Protein AF-0000000083597988 (afdb_homodimer)

Solvent-accessible surface area (backbone atoms only — not comparable to full-atom values): 46255 Å² total; per-residue (Å²): 116,45,40,32,40,32,42,30,38,78,69,56,36,74,64,53,58,58,59,75,71,58,88,62,84,64,58,45,82,43,81,43,77,40,87,47,72,69,51,38,50,56,50,47,66,64,45,61,78,77,36,53,28,39,34,23,66,26,63,60,66,41,51,50,43,47,68,76,37,45,76,64,42,72,74,35,48,69,47,49,46,55,71,41,59,41,44,50,28,48,50,48,54,40,47,42,68,77,34,77,83,63,52,51,50,29,20,36,36,57,80,39,21,58,89,60,50,40,64,53,46,71,80,66,42,53,81,87,42,44,49,43,62,73,45,66,52,71,64,59,68,68,42,94,58,27,68,57,54,52,47,48,56,55,50,52,37,48,74,68,63,57,38,69,38,37,39,35,66,61,77,67,54,59,73,76,41,77,89,50,96,66,53,73,41,79,54,68,56,42,70,66,53,47,49,52,47,52,52,53,47,52,52,47,34,51,42,52,52,36,53,37,22,26,44,27,20,32,25,39,35,55,80,76,87,63,93,45,63,68,57,51,50,49,50,52,52,52,51,48,52,49,52,51,53,48,31,64,71,70,67,49,74,67,42,74,38,80,54,96,74,38,38,34,34,41,38,28,37,50,58,45,32,60,44,17,54,72,73,25,28,35,53,62,40,58,50,44,57,72,74,42,95,65,39,37,22,28,3,30,4,35,28,72,36,62,61,48,2,42,51,28,1,50,57,20,20,66,69,41,44,58,85,47,52,38,36,26,32,17,39,68,86,67,33,46,38,34,54,30,75,63,64,40,60,26,69,46,47,71,66,55,46,52,51,41,48,53,48,19,68,73,54,72,44,55,54,66,56,49,51,50,49,51,35,47,36,49,54,62,74,33,64,55,48,35,33,63,58,44,9,59,56,64,53,44,51,52,67,54,27,40,51,52,51,49,40,31,34,75,64,64,35,22,44,76,43,76,67,83,78,68,86,60,100,60,87,80,75,60,30,30,31,60,56,124,118,43,39,32,39,32,44,31,38,80,68,55,38,74,63,52,57,58,60,76,72,57,86,61,83,62,60,46,83,45,81,44,77,41,88,48,71,68,51,39,52,56,50,47,66,61,44,60,78,77,36,53,28,39,33,25,67,26,62,60,65,42,51,50,43,47,69,76,37,45,75,66,44,72,73,35,49,70,47,50,44,57,71,43,59,40,44,52,29,49,49,50,55,41,47,41,66,77,33,75,81,62,50,50,50,29,21,36,35,57,81,40,20,58,89,62,50,40,64,55,45,72,79,66,43,52,79,85,41,43,48,43,60,72,45,65,51,71,64,58,68,69,39,94,58,26,66,56,55,53,48,49,54,55,49,52,38,47,74,68,63,57,39,68,37,37,38,35,68,60,77,67,53,60,73,76,41,78,88,52,97,65,52,72,42,80,54,66,57,41,72,66,52,48,48,49,48,52,51,50,47,49,52,48,34,51,42,52,52,37,54,36,24,25,43,26,20,33,25,38,35,57,79,76,87,64,95,45,63,68,59,50,50,50,51,51,52,53,49,50,52,49,53,53,52,48,30,64,72,71,66,50,76,66,43,75,38,81,55,97,75,38,38,35,34,41,36,29,35,49,58,47,31,61,44,17,53,70,73,25,29,34,52,63,40,58,50,44,57,74,74,40,96,65,40,37,22,28,3,31,4,35,28,73,36,62,61,47,2,43,53,28,2,50,56,20,22,66,69,42,47,58,84,47,52,36,36,25,32,16,39,69,86,66,33,46,37,37,55,30,75,62,66,42,58,26,68,48,46,72,65,53,47,53,54,40,48,55,48,18,68,73,54,74,44,56,54,68,58,49,50,51,50,49,33,47,35,50,55,62,73,34,64,55,48,35,32,63,58,44,9,59,56,65,53,43,52,52,68,54,27,40,50,52,51,48,40,30,34,75,64,64,35,22,44,77,44,75,68,85,70,75,87,61,98,62,85,79,72,60,29,29,32,61,55,124

Structure (mmCIF, N/CA/C/O backbone):
data_AF-0000000083597988-model_v1
#
loop_
_entity.id
_entity.type
_entity.pdbx_description
1 polymer 'HTH domain-containing protein'
#
loop_
_atom_site.group_PDB
_atom_site.id
_atom_site.type_symbol
_atom_site.label_atom_id
_atom_site.label_alt_id
_atom_site.label_comp_id
_atom_site.label_asym_id
_atom_site.label_entity_id
_atom_site.label_seq_id
_atom_site.pdbx_PDB_ins_code
_atom_site.Cartn_x
_atom_site.Cartn_y
_atom_site.Cartn_z
_atom_site.occupancy
_atom_site.B_iso_or_equiv
_atom_site.auth_seq_id
_atom_site.auth_comp_id
_atom_site.auth_asym_id
_atom_site.auth_atom_id
_atom_site.pdbx_PDB_model_num
ATOM 1 N N . MET A 1 1 ? 10.477 0.439 12.445 1 80.69 1 MET A N 1
ATOM 2 C CA . MET A 1 1 ? 10.32 -1.013 12.414 1 80.69 1 MET A CA 1
ATOM 3 C C . MET A 1 1 ? 8.906 -1.417 12.82 1 80.69 1 MET A C 1
ATOM 5 O O . MET A 1 1 ? 8.383 -0.938 13.828 1 80.69 1 MET A O 1
ATOM 9 N N . TYR A 1 2 ? 8.297 -2.275 11.984 1 87.19 2 TYR A N 1
ATOM 10 C CA . TYR A 1 2 ? 6.934 -2.727 12.242 1 87.19 2 TYR A CA 1
ATOM 11 C C . TYR A 1 2 ? 6.93 -4.031 13.031 1 87.19 2 TYR A C 1
ATOM 13 O O . TYR A 1 2 ? 7.707 -4.941 12.742 1 87.19 2 TYR A O 1
ATOM 21 N N . ASN A 1 3 ? 6.16 -4.082 14.078 1 90.81 3 ASN A N 1
ATOM 22 C CA . ASN A 1 3 ? 5.973 -5.301 14.852 1 90.81 3 ASN A CA 1
ATOM 23 C C . ASN A 1 3 ? 4.758 -6.09 14.375 1 90.81 3 ASN A C 1
ATOM 25 O O . ASN A 1 3 ? 3.629 -5.602 14.438 1 90.81 3 ASN A O 1
ATOM 29 N N . VAL A 1 4 ? 4.996 -7.281 13.945 1 94.75 4 VAL A N 1
ATOM 30 C CA . VAL A 1 4 ? 3.922 -8.102 13.398 1 94.75 4 VAL A CA 1
ATOM 31 C C . VAL A 1 4 ? 3.758 -9.367 14.242 1 94.75 4 VAL A C 1
ATOM 33 O O . VAL A 1 4 ? 4.738 -10.055 14.539 1 94.75 4 VAL A O 1
ATOM 36 N N . CYS A 1 5 ? 2.574 -9.609 14.656 1 95.38 5 CYS A N 1
ATOM 37 C CA . CYS A 1 5 ? 2.227 -10.805 15.43 1 95.38 5 CYS A CA 1
ATOM 38 C C . CYS A 1 5 ? 1.764 -11.93 14.508 1 95.38 5 CYS A C 1
ATOM 40 O O . CYS A 1 5 ? 0.921 -11.719 13.633 1 95.38 5 CYS A O 1
ATOM 42 N N . VAL A 1 6 ? 2.348 -13.109 14.719 1 96.06 6 VAL A N 1
ATOM 43 C CA . VAL A 1 6 ? 1.938 -14.289 13.961 1 96.06 6 VAL A CA 1
ATOM 44 C C . VAL A 1 6 ? 1.306 -15.312 14.891 1 96.06 6 VAL A C 1
ATOM 46 O O . VAL A 1 6 ? 1.952 -15.797 15.828 1 96.06 6 VAL A O 1
ATOM 49 N N . PHE A 1 7 ? 0.056 -15.609 14.656 1 96.19 7 PHE A N 1
ATOM 50 C CA . PHE A 1 7 ? -0.623 -16.625 15.453 1 96.19 7 PHE A CA 1
ATOM 51 C C . PHE A 1 7 ? -0.519 -17.984 14.781 1 96.19 7 PHE A C 1
ATOM 53 O O . PHE A 1 7 ? -0.799 -18.125 13.586 1 96.19 7 PHE A O 1
ATOM 60 N N . SER A 1 8 ? -0.123 -18.969 15.508 1 94.12 8 SER A N 1
ATOM 61 C CA . SER A 1 8 ? 0.054 -20.312 14.961 1 94.12 8 SER A CA 1
ATOM 62 C C . SER A 1 8 ? -0.323 -21.375 15.984 1 94.12 8 SER A C 1
ATOM 64 O O . SER A 1 8 ? -0.305 -21.125 17.188 1 94.12 8 SER A O 1
ATOM 66 N N . THR A 1 9 ? -0.749 -22.484 15.445 1 88.38 9 THR A N 1
ATOM 67 C CA . THR A 1 9 ? -0.818 -23.672 16.297 1 88.38 9 THR A CA 1
ATOM 68 C C . THR A 1 9 ? 0.527 -24.391 16.328 1 88.38 9 THR A C 1
ATOM 70 O O . THR A 1 9 ? 1.417 -24.094 15.523 1 88.38 9 THR A O 1
ATOM 73 N N . LYS A 1 10 ? 0.632 -25.312 17.281 1 87.62 10 LYS A N 1
ATOM 74 C CA . LYS A 1 10 ? 1.865 -26.094 17.375 1 87.62 10 LYS A CA 1
ATOM 75 C C . LYS A 1 10 ? 2.102 -26.891 16.094 1 87.62 10 LYS A C 1
ATOM 77 O O . LYS A 1 10 ? 3.242 -27.031 15.648 1 87.62 10 LYS A O 1
ATOM 82 N N . TYR A 1 11 ? 1.085 -27.359 15.484 1 82.69 11 TYR A N 1
ATOM 83 C CA . TYR A 1 11 ? 1.19 -28.172 14.273 1 82.69 11 TYR A CA 1
ATOM 84 C C . TYR A 1 11 ? 1.576 -27.312 13.07 1 82.69 11 TYR A C 1
ATOM 86 O O . TYR A 1 11 ? 2.449 -27.688 12.289 1 82.69 11 TYR A O 1
ATOM 94 N N . SER A 1 12 ? 0.951 -26.172 12.977 1 86.25 12 SER A N 1
ATOM 95 C CA . SER A 1 12 ? 1.228 -25.297 11.844 1 86.25 12 SER A CA 1
ATOM 96 C C . SER A 1 12 ? 2.633 -24.719 11.922 1 86.25 12 SER A C 1
ATOM 98 O O . SER A 1 12 ? 3.23 -24.375 10.906 1 86.25 12 SER A O 1
ATOM 100 N N . TYR A 1 13 ? 3.135 -24.719 13.141 1 90.75 13 TYR A N 1
ATOM 101 C CA . TYR A 1 13 ? 4.453 -24.125 13.336 1 90.75 13 TYR A CA 1
ATOM 102 C C . TYR A 1 13 ? 5.527 -24.938 12.617 1 90.75 13 TYR A C 1
ATOM 104 O O . 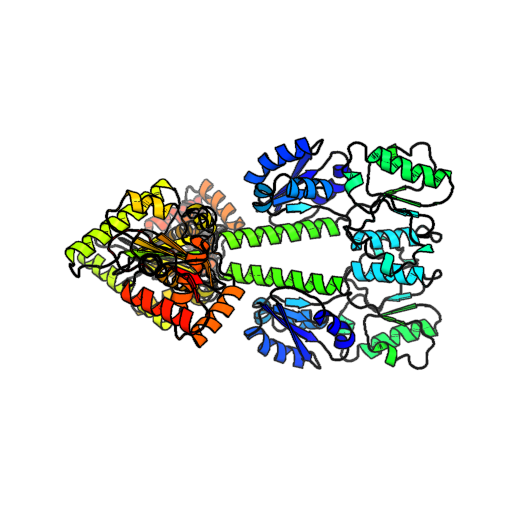TYR A 1 13 ? 6.582 -24.391 12.266 1 90.75 13 TYR A O 1
ATOM 112 N N . ARG A 1 14 ? 5.301 -26.125 12.32 1 85.88 14 ARG A N 1
ATOM 113 C CA . ARG A 1 14 ? 6.266 -27 11.656 1 85.88 14 ARG A CA 1
ATOM 114 C C . ARG A 1 14 ? 6.711 -26.422 10.328 1 85.88 14 ARG A C 1
ATOM 116 O O . ARG A 1 14 ? 7.891 -26.484 9.969 1 85.88 14 ARG A O 1
ATOM 123 N N . TRP A 1 15 ? 5.785 -25.844 9.688 1 86.62 15 TRP A N 1
ATOM 124 C CA . TRP A 1 15 ? 6.148 -25.219 8.414 1 86.62 15 TRP A CA 1
ATOM 125 C C . TRP A 1 15 ? 6.23 -23.703 8.555 1 86.62 15 TRP A C 1
ATOM 127 O O . TRP A 1 15 ? 6.992 -23.062 7.832 1 86.62 15 TRP A O 1
ATOM 137 N N . LEU A 1 16 ? 5.52 -23.156 9.461 1 90.25 16 LEU A N 1
ATOM 138 C CA . LEU A 1 16 ? 5.422 -21.703 9.625 1 90.25 16 LEU A CA 1
ATOM 139 C C . LEU A 1 16 ? 6.746 -21.125 10.117 1 90.25 16 LEU A C 1
ATOM 141 O O . LEU A 1 16 ? 7.066 -19.969 9.836 1 90.25 16 LEU A O 1
ATOM 145 N N . LYS A 1 17 ? 7.496 -21.891 10.805 1 90.06 17 LYS A N 1
ATOM 146 C CA . LYS A 1 17 ? 8.773 -21.438 11.352 1 90.06 17 LYS A CA 1
ATOM 147 C C . LYS A 1 17 ? 9.703 -20.938 10.242 1 90.06 17 LYS A C 1
ATOM 149 O O . LYS A 1 17 ? 10.609 -20.156 10.492 1 90.06 17 LYS A O 1
ATOM 154 N N . ASN A 1 18 ? 9.445 -21.391 9.055 1 89 18 ASN A N 1
ATOM 155 C CA . ASN A 1 18 ? 10.266 -21.016 7.91 1 89 18 ASN A CA 1
ATOM 156 C C . ASN A 1 18 ? 10.172 -19.516 7.633 1 89 18 ASN A C 1
ATOM 158 O O . ASN A 1 18 ? 11.062 -18.938 6.992 1 89 18 ASN A O 1
ATOM 162 N N . CYS A 1 19 ? 9.156 -18.906 8.062 1 88.69 19 CYS A N 1
ATOM 163 C CA . CYS A 1 19 ? 8.992 -17.484 7.797 1 88.69 19 CYS A CA 1
ATOM 164 C C . CYS A 1 19 ? 10.047 -16.656 8.531 1 88.69 19 CYS A C 1
ATOM 166 O O . CYS A 1 19 ? 10.352 -15.531 8.141 1 88.69 19 CYS A O 1
ATOM 168 N N . GLU A 1 20 ? 10.594 -17.156 9.586 1 86.44 20 GLU A N 1
ATOM 169 C CA . GLU A 1 20 ? 11.625 -16.484 10.359 1 86.44 20 GLU A CA 1
ATOM 170 C C . GLU A 1 20 ? 12.914 -16.328 9.562 1 86.44 20 GLU A C 1
ATOM 172 O O . GLU A 1 20 ? 13.758 -15.484 9.875 1 86.44 20 GLU A O 1
ATOM 177 N N . THR A 1 21 ? 12.984 -17.109 8.516 1 86.44 21 THR A N 1
ATOM 178 C CA . THR A 1 21 ? 14.195 -17.094 7.711 1 86.44 21 THR A CA 1
ATOM 179 C C . THR A 1 21 ? 14.094 -16.047 6.609 1 86.44 21 THR A C 1
ATOM 181 O O . THR A 1 21 ? 15.094 -15.719 5.957 1 86.44 21 THR A O 1
ATOM 184 N N . ILE A 1 22 ? 12.977 -15.602 6.461 1 87.5 22 ILE A N 1
ATOM 185 C CA . ILE A 1 22 ? 12.75 -14.609 5.414 1 87.5 22 ILE A CA 1
ATOM 186 C C . ILE A 1 22 ? 13.367 -13.281 5.828 1 87.5 22 ILE A C 1
ATOM 188 O O . ILE A 1 22 ? 13.102 -12.773 6.926 1 87.5 22 ILE A O 1
ATOM 192 N N . GLN A 1 23 ? 14.156 -12.758 4.996 1 84.88 23 GLN A N 1
ATOM 193 C CA . GLN A 1 23 ? 14.812 -11.484 5.285 1 84.88 23 GLN A CA 1
ATOM 194 C C . GLN A 1 23 ? 14.039 -10.32 4.68 1 84.88 23 GLN A C 1
ATOM 196 O O . GLN A 1 23 ? 14.023 -10.141 3.459 1 84.88 23 GLN A O 1
ATOM 201 N N . ILE A 1 24 ? 13.398 -9.648 5.516 1 85.75 24 ILE A N 1
ATOM 202 C CA . ILE A 1 24 ? 12.688 -8.438 5.133 1 85.75 24 ILE A CA 1
ATOM 203 C C . ILE A 1 24 ? 13.125 -7.273 6.02 1 85.75 24 ILE A C 1
ATOM 205 O O . ILE A 1 24 ? 13.266 -7.43 7.234 1 85.75 24 ILE A O 1
ATOM 209 N N . ASP A 1 25 ? 13.305 -6.164 5.426 1 80.69 25 ASP A N 1
ATOM 210 C CA . ASP A 1 25 ? 13.766 -4.996 6.176 1 80.69 25 ASP A CA 1
ATOM 211 C C . ASP A 1 25 ? 12.633 -4.383 6.988 1 80.69 25 ASP A C 1
ATOM 213 O O . ASP A 1 25 ? 11.469 -4.445 6.586 1 80.69 25 ASP A O 1
ATOM 217 N N . ASN A 1 26 ? 12.953 -3.895 8.172 1 79.69 26 ASN A N 1
ATOM 218 C CA . ASN A 1 26 ? 12.102 -3.033 8.984 1 79.69 26 ASN A CA 1
ATOM 219 C C . ASN A 1 26 ? 10.891 -3.791 9.531 1 79.69 26 ASN A C 1
ATOM 221 O O . ASN A 1 26 ? 9.781 -3.254 9.57 1 79.69 26 ASN A O 1
ATOM 225 N N . ILE A 1 27 ? 11.078 -5.188 9.742 1 88.44 27 ILE A N 1
ATOM 226 C CA . ILE A 1 27 ? 9.969 -5.938 10.305 1 88.44 27 ILE A CA 1
ATOM 227 C C . ILE A 1 27 ? 10.469 -6.84 11.43 1 88.44 27 ILE A C 1
ATOM 229 O O . ILE A 1 27 ? 11.594 -7.34 11.383 1 88.44 27 ILE A O 1
ATOM 233 N N . ASN A 1 28 ? 9.727 -6.938 12.5 1 89.88 28 ASN A N 1
ATOM 234 C CA . ASN A 1 28 ? 9.93 -7.887 13.586 1 89.88 28 ASN A CA 1
ATOM 235 C C . ASN A 1 28 ? 8.742 -8.836 13.727 1 89.88 28 ASN A C 1
ATOM 237 O O . ASN A 1 28 ? 7.66 -8.43 14.148 1 89.88 28 ASN A O 1
ATOM 241 N N . LEU A 1 29 ? 9.008 -10.109 13.406 1 92.62 29 LEU A N 1
ATOM 242 C CA . LEU A 1 29 ? 7.957 -11.117 13.5 1 92.62 29 LEU A CA 1
ATOM 243 C C . LEU A 1 29 ? 8.008 -11.828 14.852 1 92.62 29 LEU A C 1
ATOM 245 O O . LEU A 1 29 ? 9.062 -12.305 15.266 1 92.62 29 LEU A O 1
ATOM 249 N N . GLN A 1 30 ? 6.926 -11.844 15.547 1 92.12 30 GLN A N 1
ATOM 250 C CA . GLN A 1 30 ? 6.801 -12.578 16.797 1 92.12 30 GLN A CA 1
ATOM 251 C C . GLN A 1 30 ? 5.703 -13.633 16.703 1 92.12 30 GLN A C 1
ATOM 253 O O . GLN A 1 30 ? 4.555 -13.32 16.391 1 92.12 30 GLN A O 1
ATOM 258 N N . ILE A 1 31 ? 6.074 -14.844 17.047 1 95.12 31 ILE A N 1
ATOM 259 C CA . ILE A 1 31 ? 5.137 -15.953 16.906 1 95.12 31 ILE A CA 1
ATOM 260 C C . ILE A 1 31 ? 4.492 -16.266 18.25 1 95.12 31 ILE A C 1
ATOM 262 O O . ILE A 1 31 ? 5.18 -16.375 19.266 1 95.12 31 ILE A O 1
ATOM 266 N N . PHE A 1 32 ? 3.193 -16.359 18.234 1 94.75 32 PHE A N 1
ATOM 267 C CA . PHE A 1 32 ? 2.428 -16.719 19.422 1 94.75 32 PHE A CA 1
ATOM 268 C C . PHE A 1 32 ? 1.573 -17.953 19.156 1 94.75 32 PHE A C 1
ATOM 270 O O . PHE A 1 32 ? 0.92 -18.062 18.125 1 94.75 32 PHE A O 1
ATOM 277 N N . PHE A 1 33 ? 1.536 -18.844 20.156 1 94.88 33 PHE A N 1
ATOM 278 C CA . PHE A 1 33 ? 0.814 -20.094 20 1 94.88 33 PHE A CA 1
ATOM 279 C C . PHE A 1 33 ? -0.555 -20.031 20.656 1 94.88 33 PHE A C 1
ATOM 281 O O . PHE A 1 33 ? -0.699 -19.438 21.734 1 94.88 33 PHE A O 1
ATOM 288 N N . TYR A 1 34 ? -1.512 -20.578 19.922 1 92.75 34 TYR A N 1
ATOM 289 C CA . TYR A 1 34 ? -2.834 -20.766 20.516 1 92.75 34 TYR A CA 1
ATOM 290 C C . TYR A 1 34 ? -3.287 -22.219 20.391 1 92.75 34 TYR A C 1
ATOM 292 O O . TYR A 1 34 ? -2.834 -22.953 19.516 1 92.75 34 TYR A O 1
ATOM 300 N N . GLU A 1 35 ? -4.199 -22.609 21.234 1 88 35 GLU A N 1
ATOM 301 C CA . GLU A 1 35 ? -4.621 -24.016 21.281 1 88 35 GLU A CA 1
ATOM 302 C C . GLU A 1 35 ? -5.953 -24.203 20.578 1 88 35 GLU A C 1
ATOM 304 O O . GLU A 1 35 ? -6.16 -25.219 19.906 1 88 35 GLU A O 1
ATOM 309 N N . ASN A 1 36 ? -6.82 -23.297 20.781 1 86.81 36 ASN A N 1
ATOM 310 C CA . ASN A 1 36 ? -8.141 -23.312 20.156 1 86.81 36 ASN A CA 1
ATOM 311 C C . ASN A 1 36 ? -8.609 -21.906 19.781 1 86.81 36 ASN A C 1
ATOM 313 O O . ASN A 1 36 ? -7.93 -20.922 20.078 1 86.81 36 ASN A O 1
ATOM 317 N N . LEU A 1 37 ? -9.742 -21.812 19.203 1 88.25 37 LEU A N 1
ATOM 318 C CA . LEU A 1 37 ? -10.211 -20.547 18.641 1 88.25 37 LEU A CA 1
ATOM 319 C C . LEU A 1 37 ? -10.609 -19.578 19.75 1 88.25 37 LEU A C 1
ATOM 321 O O . LEU A 1 37 ? -10.508 -18.359 19.578 1 88.25 37 LEU A O 1
ATOM 325 N N . VAL A 1 38 ? -11.023 -20.125 20.844 1 87.38 38 VAL A N 1
ATOM 326 C CA . VAL A 1 38 ? -11.375 -19.281 21.969 1 87.38 38 VAL A CA 1
ATOM 327 C C . VAL A 1 38 ? -10.109 -18.641 22.562 1 87.38 38 VAL A C 1
ATOM 329 O O . VAL A 1 38 ? -10.086 -17.453 22.859 1 87.38 38 VAL A O 1
ATOM 332 N N . ASP A 1 39 ? -9.133 -19.5 22.672 1 92.31 39 ASP A N 1
ATOM 333 C CA . ASP A 1 39 ? -7.824 -19.016 23.094 1 92.31 39 ASP A CA 1
ATOM 334 C C . ASP A 1 39 ? -7.305 -17.938 22.141 1 92.31 39 ASP A C 1
ATOM 336 O O . ASP A 1 39 ? -6.691 -16.969 22.578 1 92.31 39 ASP A O 1
ATOM 340 N N . LEU A 1 40 ? -7.52 -18.125 20.906 1 94.31 40 LEU A N 1
ATOM 341 C CA . LEU A 1 40 ? -7.074 -17.188 19.891 1 94.31 40 LEU A CA 1
ATOM 342 C C . LEU A 1 40 ? -7.758 -15.836 20.047 1 94.31 40 LEU A C 1
ATOM 344 O O . LEU A 1 40 ? -7.121 -14.789 19.906 1 94.31 40 LEU A O 1
ATOM 348 N N . GLU A 1 41 ? -9 -15.852 20.359 1 94.06 41 GLU A N 1
ATOM 349 C CA . GLU A 1 41 ? -9.734 -14.609 20.547 1 94.06 41 GLU A CA 1
ATOM 350 C C . GLU A 1 41 ? -9.117 -13.766 21.656 1 94.06 41 GLU A C 1
ATOM 352 O O . GLU A 1 41 ? -8.898 -12.57 21.5 1 94.06 41 GLU A O 1
ATOM 357 N N . MET A 1 42 ? -8.859 -14.422 22.734 1 92.75 42 MET A N 1
ATOM 358 C CA . MET A 1 42 ? -8.289 -13.734 23.891 1 92.75 42 MET A CA 1
ATOM 359 C C . MET A 1 42 ? -6.902 -13.195 23.578 1 92.75 42 MET A C 1
ATOM 361 O O . MET A 1 42 ? -6.578 -12.055 23.922 1 92.75 42 MET A O 1
ATOM 365 N N . ALA A 1 43 ? -6.164 -14.031 22.953 1 94.31 43 ALA A N 1
ATOM 366 C CA . ALA A 1 43 ? -4.812 -13.617 22.594 1 94.31 43 ALA A CA 1
ATOM 367 C C . ALA A 1 43 ? -4.844 -12.438 21.625 1 94.31 43 ALA A C 1
ATOM 369 O O . ALA A 1 43 ? -4.051 -11.5 21.75 1 94.31 43 ALA A O 1
ATOM 370 N N . PHE A 1 44 ? -5.703 -12.5 20.672 1 95.75 44 PHE A N 1
ATOM 371 C CA . PHE A 1 44 ? -5.836 -11.445 19.672 1 95.75 44 PHE A CA 1
ATOM 372 C C . PHE A 1 44 ? -6.164 -10.109 20.328 1 95.75 44 PHE A C 1
ATOM 374 O O . PHE A 1 44 ? -5.562 -9.086 20 1 95.75 44 PHE A O 1
ATOM 381 N N . LEU A 1 45 ? -7.074 -10.109 21.234 1 91.81 45 LEU A N 1
ATOM 382 C CA . LEU A 1 45 ? -7.496 -8.898 21.922 1 91.81 45 LEU A CA 1
ATOM 383 C C . LEU A 1 45 ? -6.332 -8.281 22.688 1 91.81 45 LEU A C 1
ATOM 385 O O . LEU A 1 45 ? -6.207 -7.051 22.75 1 91.81 45 LEU A O 1
ATOM 389 N N . GLU A 1 46 ? -5.547 -9.078 23.172 1 88.81 46 GLU A N 1
ATOM 390 C CA . GLU A 1 46 ? -4.398 -8.609 23.938 1 88.81 46 GLU A CA 1
ATOM 391 C C . GLU A 1 46 ? -3.318 -8.039 23.016 1 88.81 46 GLU A C 1
ATOM 393 O O . GLU A 1 46 ? -2.742 -6.988 23.312 1 88.81 46 GLU A O 1
ATOM 398 N N . LYS A 1 47 ? -3.049 -8.656 21.938 1 89.31 47 LYS A N 1
ATOM 399 C CA . LYS A 1 47 ? -1.892 -8.336 21.094 1 89.31 47 LYS A CA 1
ATOM 400 C C . LYS A 1 47 ? -2.215 -7.215 20.109 1 89.31 47 LYS A C 1
ATOM 402 O O . LYS A 1 47 ? -1.329 -6.457 19.719 1 89.31 47 LYS A O 1
ATOM 407 N N . VAL A 1 48 ? -3.48 -7.062 19.719 1 88.31 48 VAL A N 1
ATOM 408 C CA . VAL A 1 48 ? -3.908 -6.102 18.703 1 88.31 48 VAL A CA 1
ATOM 409 C C . VAL A 1 48 ? -3.59 -4.684 19.172 1 88.31 48 VAL A C 1
ATOM 411 O O . VAL A 1 48 ? -3.4 -3.781 18.359 1 88.31 48 VAL A O 1
ATOM 414 N N . LYS A 1 49 ? -3.414 -4.48 20.406 1 81.81 49 LYS A N 1
ATOM 415 C CA . LYS A 1 49 ? -3.156 -3.166 20.984 1 81.81 49 LYS A CA 1
ATOM 416 C C . LYS A 1 49 ? -1.691 -2.77 20.812 1 81.81 49 LYS A C 1
ATOM 418 O O . LYS A 1 49 ? -1.367 -1.581 20.781 1 81.81 49 LYS A O 1
ATOM 423 N N . THR A 1 50 ? -0.861 -3.709 20.641 1 86.25 50 THR A N 1
ATOM 424 C CA . THR A 1 50 ? 0.562 -3.402 20.734 1 86.25 50 THR A CA 1
ATOM 425 C C . THR A 1 50 ? 1.262 -3.713 19.406 1 86.25 50 THR A C 1
ATOM 427 O O . THR A 1 50 ? 2.396 -3.283 19.188 1 86.25 50 THR A O 1
ATOM 430 N N . PHE A 1 51 ? 0.627 -4.438 18.562 1 91.69 51 PHE A N 1
ATOM 431 C CA . PHE A 1 51 ? 1.278 -4.832 17.328 1 91.69 51 PHE A CA 1
ATOM 432 C C . PHE A 1 51 ? 0.745 -4.012 16.156 1 91.69 51 PHE A C 1
ATOM 434 O O . PHE A 1 51 ? -0.387 -3.525 16.188 1 91.69 51 PHE A O 1
ATOM 441 N N . ASP A 1 52 ? 1.521 -3.846 15.094 1 90.94 52 ASP A N 1
ATOM 442 C CA . ASP A 1 52 ? 1.16 -3.061 13.922 1 90.94 52 ASP A CA 1
ATOM 443 C C . ASP A 1 52 ? 0.339 -3.891 12.938 1 90.94 52 ASP A C 1
ATOM 445 O O . ASP A 1 52 ? -0.396 -3.34 12.109 1 90.94 52 ASP A O 1
ATOM 449 N N . GLY A 1 53 ? 0.502 -5.16 12.945 1 94.94 53 GLY A N 1
ATOM 450 C CA . GLY A 1 53 ? -0.207 -6.082 12.078 1 94.94 53 GLY A CA 1
ATOM 451 C C . GLY A 1 53 ? -0.256 -7.496 12.617 1 94.94 53 GLY A C 1
ATOM 452 O O . GLY A 1 53 ? 0.485 -7.844 13.539 1 94.94 53 GLY A O 1
ATOM 453 N N . VAL A 1 54 ? -1.139 -8.289 12.062 1 96.81 54 VAL A N 1
ATOM 454 C CA . VAL A 1 54 ? -1.327 -9.648 12.539 1 96.81 54 VAL A CA 1
ATOM 455 C C . VAL A 1 54 ? -1.397 -10.609 11.359 1 96.81 54 VAL A C 1
ATOM 457 O O . VAL A 1 54 ? -2.035 -10.312 10.344 1 96.81 54 VAL A O 1
ATOM 460 N N . ILE A 1 55 ? -0.727 -11.742 11.5 1 97 55 ILE A N 1
ATOM 461 C CA . ILE A 1 55 ? -0.811 -12.797 10.5 1 97 55 ILE A CA 1
ATOM 462 C C . ILE A 1 55 ? -1.284 -14.094 11.164 1 97 55 ILE A C 1
ATOM 464 O O . ILE A 1 55 ? -0.79 -14.469 12.227 1 97 55 ILE A O 1
ATOM 468 N N . PHE A 1 56 ? -2.229 -14.719 10.547 1 95.75 56 PHE A N 1
ATOM 469 C CA . PHE A 1 56 ? -2.723 -16 11.031 1 95.75 56 PHE A CA 1
ATOM 470 C C . PHE A 1 56 ? -2.123 -17.156 10.234 1 95.75 56 PHE A C 1
ATOM 472 O O . PHE A 1 56 ? -1.776 -16.984 9.062 1 95.75 56 PHE A O 1
ATOM 479 N N . SER A 1 57 ? -2.018 -18.281 10.805 1 90.81 57 SER A N 1
ATOM 480 C CA . SER A 1 57 ? -1.41 -19.438 10.156 1 90.81 57 SER A CA 1
ATOM 481 C C . SER A 1 57 ? -2.355 -20.062 9.141 1 90.81 57 SER A C 1
ATOM 483 O O . SER A 1 57 ? -1.969 -20.969 8.398 1 90.81 57 SER A O 1
ATOM 485 N N . GLY A 1 58 ? -3.551 -19.547 9.125 1 88.69 58 GLY A N 1
ATOM 486 C CA . GLY A 1 58 ? -4.508 -20.094 8.18 1 88.69 58 GLY A CA 1
ATOM 487 C C . GLY A 1 58 ? -5.738 -19.234 8 1 88.69 58 GLY A C 1
ATOM 488 O O . GLY A 1 58 ? -5.902 -18.219 8.695 1 88.69 58 GLY A O 1
ATOM 489 N N . GLN A 1 59 ? -6.586 -19.672 7.145 1 86.06 59 GLN A N 1
ATOM 490 C CA . GLN A 1 59 ? -7.789 -18.922 6.789 1 86.06 59 GLN A CA 1
ATOM 491 C C . GLN A 1 59 ? -8.844 -19.031 7.887 1 86.06 59 GLN A C 1
ATOM 493 O O . GLN A 1 59 ? -9.562 -18.062 8.156 1 86.06 59 GLN A O 1
ATOM 498 N N . ILE A 1 60 ? -8.883 -20.188 8.5 1 84.12 60 ILE A N 1
ATOM 499 C CA . ILE A 1 60 ? -9.938 -20.438 9.469 1 84.12 60 ILE A CA 1
ATOM 500 C C . ILE A 1 60 ? -9.781 -19.484 10.664 1 84.12 60 ILE A C 1
ATOM 502 O O . ILE A 1 60 ? -10.719 -18.766 11.023 1 84.12 60 ILE A O 1
ATOM 506 N N . PRO A 1 61 ? -8.586 -19.5 11.25 1 90.5 61 PRO A N 1
ATOM 507 C CA . PRO A 1 61 ? -8.43 -18.547 12.352 1 90.5 61 PRO A CA 1
ATOM 508 C C . PRO A 1 61 ? -8.648 -17.094 11.898 1 90.5 61 PRO A C 1
ATOM 510 O O . PRO A 1 61 ? -9.203 -16.297 12.648 1 90.5 61 PRO A O 1
ATOM 513 N N . TYR A 1 62 ? -8.242 -16.703 10.773 1 92.75 62 TYR A N 1
ATOM 514 C CA . TYR A 1 62 ? -8.43 -15.367 10.219 1 92.75 62 TYR A CA 1
ATOM 515 C C . TYR A 1 62 ? -9.914 -15.016 10.141 1 92.75 62 TYR A C 1
ATOM 517 O O . TYR A 1 62 ? -10.344 -13.984 10.664 1 92.75 62 TYR A O 1
ATOM 525 N N . LEU A 1 63 ? -10.688 -15.906 9.547 1 86.69 63 LEU A N 1
ATOM 526 C CA . LEU A 1 63 ? -12.117 -15.664 9.383 1 86.69 63 LEU A CA 1
ATOM 527 C C . LEU A 1 63 ? -12.828 -15.656 10.727 1 86.69 63 LEU A C 1
ATOM 529 O O . LEU A 1 63 ? -13.781 -14.898 10.93 1 86.69 63 LEU A O 1
ATOM 533 N N . HIS A 1 64 ? -12.398 -16.5 11.547 1 88.25 64 HIS A N 1
ATOM 534 C CA . HIS A 1 64 ? -12.992 -16.562 12.883 1 88.25 64 HIS A CA 1
ATOM 535 C C . HIS A 1 64 ? -12.891 -15.227 13.602 1 88.25 64 HIS A C 1
ATOM 537 O O . HIS A 1 64 ? -13.883 -14.727 14.141 1 88.25 64 HIS A O 1
ATOM 543 N N . ILE A 1 65 ? -11.719 -14.625 13.594 1 93.38 65 ILE A N 1
ATOM 544 C CA . ILE A 1 65 ? -11.492 -13.352 14.273 1 93.38 65 ILE A CA 1
ATOM 545 C C . ILE A 1 65 ? -12.25 -12.242 13.547 1 93.38 65 ILE A C 1
ATOM 547 O O . ILE A 1 65 ? -12.852 -11.375 14.188 1 93.38 65 ILE A O 1
ATOM 551 N N . GLN A 1 66 ? -12.227 -12.219 12.266 1 91.88 66 GLN A N 1
ATOM 552 C CA . GLN A 1 66 ? -12.938 -11.219 11.469 1 91.88 66 GLN A CA 1
ATOM 553 C C . GLN A 1 66 ? -14.422 -11.211 11.797 1 91.88 66 GLN A C 1
ATOM 555 O O . GLN A 1 66 ? -15.039 -10.148 11.906 1 91.88 66 GLN A O 1
ATOM 560 N N . ARG A 1 67 ? -14.953 -12.359 11.961 1 88.12 67 ARG A N 1
ATOM 561 C CA . ARG A 1 67 ? -16.375 -12.5 12.203 1 88.12 67 ARG A CA 1
ATOM 562 C C . ARG A 1 67 ? -16.734 -12.172 13.648 1 88.12 67 ARG A C 1
ATOM 564 O O . ARG A 1 67 ? -17.719 -11.469 13.906 1 88.12 67 ARG A O 1
ATOM 571 N N . ASN A 1 68 ? -15.969 -12.656 14.586 1 89.69 68 ASN A N 1
ATOM 572 C CA . ASN A 1 68 ? -16.312 -12.578 16 1 89.69 68 ASN A CA 1
ATOM 573 C C . ASN A 1 68 ? -15.852 -11.258 16.625 1 89.69 68 ASN A C 1
ATOM 575 O O . ASN A 1 68 ? -16.406 -10.812 17.625 1 89.69 68 ASN A O 1
ATOM 579 N N . LEU A 1 69 ? -14.773 -10.75 16.125 1 92.31 69 LEU A N 1
ATOM 580 C CA . LEU A 1 69 ? -14.227 -9.508 16.656 1 92.31 69 LEU A CA 1
ATOM 581 C C . LEU A 1 69 ? -14.031 -8.477 15.555 1 92.31 69 LEU A C 1
ATOM 583 O O . LEU A 1 69 ? -12.93 -7.949 15.375 1 92.31 69 LEU A O 1
ATOM 587 N N . PRO A 1 70 ? -15.078 -8.031 14.93 1 89 70 PRO A N 1
ATOM 588 C CA . PRO A 1 70 ? -14.969 -7.145 13.766 1 89 70 PRO A CA 1
ATOM 589 C C . PRO A 1 70 ? -14.398 -5.77 14.125 1 89 70 PRO A C 1
ATOM 591 O O . PRO A 1 70 ? -13.617 -5.203 13.359 1 89 70 PRO A O 1
ATOM 594 N N . ASP A 1 71 ? -14.711 -5.242 15.203 1 82.81 71 ASP A N 1
ATOM 595 C CA . ASP A 1 71 ? -14.266 -3.914 15.609 1 82.81 71 ASP A CA 1
ATOM 596 C C . ASP A 1 71 ? -12.758 -3.885 15.844 1 82.81 71 ASP A C 1
ATOM 598 O O . ASP A 1 71 ? -12.086 -2.918 15.477 1 82.81 71 ASP A O 1
ATOM 602 N N . HIS A 1 72 ? -12.328 -4.953 16.422 1 85.81 72 HIS A N 1
ATOM 603 C CA . HIS A 1 72 ? -10.906 -5.035 16.719 1 85.81 72 HIS A CA 1
ATOM 604 C C . HIS A 1 72 ? -10.117 -5.426 15.469 1 85.81 72 HIS A C 1
ATOM 606 O O . HIS A 1 72 ? -9 -4.949 15.258 1 85.81 72 HIS A O 1
ATOM 612 N N . PHE A 1 73 ? -10.789 -6.207 14.68 1 90.19 73 PHE A N 1
ATOM 613 C CA . PHE A 1 73 ? -10.18 -6.691 13.445 1 90.19 73 PHE A CA 1
ATOM 614 C C . PHE A 1 73 ? -9.898 -5.539 12.484 1 90.19 73 PHE A C 1
ATOM 616 O O . PHE A 1 73 ? -8.867 -5.516 11.812 1 90.19 73 PHE A O 1
ATOM 623 N N . SER A 1 74 ? -10.711 -4.57 12.484 1 85.44 74 SER A N 1
ATOM 624 C CA . SER A 1 74 ? -10.617 -3.461 11.539 1 85.44 74 SER A CA 1
ATOM 625 C C . SER A 1 74 ? -9.57 -2.443 11.992 1 85.44 74 SER A C 1
ATOM 627 O O . SER A 1 74 ? -9.164 -1.584 11.203 1 85.44 74 SER A O 1
ATOM 629 N N . LYS A 1 75 ? -9.109 -2.566 13.148 1 81.94 75 LYS A N 1
ATOM 630 C CA . LYS A 1 75 ? -8.18 -1.584 13.711 1 81.94 75 LYS A CA 1
ATOM 631 C C . LYS A 1 75 ? -6.746 -1.875 13.289 1 81.94 75 LYS A C 1
ATOM 633 O O . LYS A 1 75 ? -5.887 -0.992 13.336 1 81.94 75 LYS A O 1
ATOM 638 N N . VAL A 1 76 ? -6.535 -3.088 12.945 1 90.5 76 VAL A N 1
ATOM 639 C CA . VAL A 1 76 ? -5.176 -3.477 12.57 1 90.5 76 VAL A CA 1
ATOM 640 C C . VAL A 1 76 ? -5.207 -4.297 11.281 1 90.5 76 VAL A C 1
ATOM 642 O O . VAL A 1 76 ? -6.09 -5.137 11.094 1 90.5 76 VAL A O 1
ATOM 645 N N . PRO A 1 77 ? -4.266 -4.023 10.414 1 93.81 77 PRO A N 1
ATOM 646 C CA . PRO A 1 77 ? -4.195 -4.875 9.219 1 93.81 77 PRO A CA 1
ATOM 647 C C . PRO A 1 77 ? -3.953 -6.344 9.562 1 93.81 77 PRO A C 1
ATOM 649 O O . PRO A 1 77 ? -3.086 -6.656 10.383 1 93.81 77 PRO A O 1
ATOM 652 N N . CYS A 1 78 ? -4.703 -7.211 8.977 1 95.81 78 CYS A N 1
ATOM 653 C CA . CYS A 1 78 ? -4.598 -8.648 9.234 1 95.81 78 CYS A CA 1
ATOM 654 C C . CYS A 1 78 ? -4.43 -9.422 7.934 1 95.81 78 CYS A C 1
ATOM 656 O O . CYS A 1 78 ? -4.945 -9.008 6.891 1 95.81 78 CYS A O 1
ATOM 658 N N . ALA A 1 79 ? -3.686 -10.477 7.988 1 95.75 79 ALA A N 1
ATOM 659 C CA . ALA A 1 79 ? -3.484 -11.391 6.863 1 95.75 79 ALA A CA 1
ATOM 660 C C . ALA A 1 79 ? -3.355 -12.836 7.34 1 95.75 79 ALA A C 1
ATOM 662 O O . ALA A 1 79 ? -3.434 -13.102 8.539 1 95.75 79 ALA A O 1
ATOM 663 N N . TYR A 1 80 ? -3.297 -13.727 6.461 1 94.5 80 TYR A N 1
ATOM 664 C CA . TYR A 1 80 ? -3.078 -15.125 6.805 1 94.5 80 TYR A CA 1
ATOM 665 C C . TYR A 1 80 ? -2.244 -15.828 5.738 1 94.5 80 TYR A C 1
ATOM 667 O O . TYR A 1 80 ? -2.303 -15.469 4.562 1 94.5 80 TYR A O 1
ATOM 675 N N . PHE A 1 81 ? -1.499 -16.812 6.223 1 93.94 81 PHE A N 1
ATOM 676 C CA . PHE A 1 81 ? -0.769 -17.656 5.285 1 93.94 81 PHE A CA 1
ATOM 677 C C . PHE A 1 81 ? -1.692 -18.703 4.664 1 93.94 81 PHE A C 1
ATOM 679 O O . PHE A 1 81 ? -2.541 -19.281 5.352 1 93.94 81 PHE A O 1
ATOM 686 N N . ASP A 1 82 ? -1.586 -18.766 3.398 1 90.25 82 ASP A N 1
ATOM 687 C CA . ASP A 1 82 ? -2.385 -19.781 2.707 1 90.25 82 ASP A CA 1
ATOM 688 C C . ASP A 1 82 ? -1.657 -20.312 1.471 1 90.25 82 ASP A C 1
ATOM 690 O O . ASP A 1 82 ? -0.695 -19.688 1.003 1 90.25 82 ASP A O 1
ATOM 694 N N . ILE A 1 83 ? -2.131 -21.531 1.102 1 93.56 83 ILE A N 1
ATOM 695 C CA . ILE A 1 83 ? -1.637 -22.078 -0.155 1 93.56 83 ILE A CA 1
ATOM 696 C C . ILE A 1 83 ? -2.145 -21.234 -1.323 1 93.56 83 ILE A C 1
ATOM 698 O O . ILE A 1 83 ? -3.352 -21.062 -1.487 1 93.56 83 ILE A O 1
ATOM 702 N N . SER A 1 84 ? -1.245 -20.734 -1.99 1 91.62 84 SER A N 1
ATOM 703 C CA . SER A 1 84 ? -1.635 -19.953 -3.164 1 91.62 84 SER A CA 1
ATOM 704 C C . SER A 1 84 ? -1.813 -20.844 -4.383 1 91.62 84 SER A C 1
ATOM 706 O O . SER A 1 84 ? -1.407 -22.016 -4.371 1 91.62 84 SER A O 1
ATOM 708 N N . GLU A 1 85 ? -2.477 -20.312 -5.375 1 92.81 85 GLU A N 1
ATOM 709 C CA . GLU A 1 85 ? -2.557 -21.031 -6.645 1 92.81 85 GLU A CA 1
ATOM 710 C C . GLU A 1 85 ? -1.168 -21.359 -7.18 1 92.81 85 GLU A C 1
ATOM 712 O O . GLU A 1 85 ? -0.965 -22.422 -7.766 1 92.81 85 GLU A O 1
ATOM 717 N N . ARG A 1 86 ? -0.296 -20.438 -6.969 1 92.5 86 ARG A N 1
ATOM 718 C CA . ARG A 1 86 ? 1.087 -20.672 -7.375 1 92.5 86 ARG A CA 1
ATOM 719 C C . ARG A 1 86 ? 1.669 -21.891 -6.652 1 92.5 86 ARG A C 1
ATOM 721 O O . ARG A 1 86 ? 2.26 -22.766 -7.281 1 92.5 86 ARG A O 1
ATOM 728 N N . ASP A 1 87 ? 1.492 -21.938 -5.395 1 94.25 87 ASP A N 1
ATOM 729 C CA . ASP A 1 87 ? 1.991 -23.062 -4.605 1 94.25 87 ASP A CA 1
ATOM 730 C C . ASP A 1 87 ? 1.394 -24.375 -5.09 1 94.25 87 ASP A C 1
ATOM 732 O O . ASP A 1 87 ? 2.1 -25.391 -5.199 1 94.25 87 ASP A O 1
ATOM 736 N N . PHE A 1 88 ? 0.125 -24.359 -5.32 1 96 88 PHE A N 1
ATOM 737 C CA . PHE A 1 88 ? -0.612 -25.547 -5.734 1 96 88 PHE A CA 1
ATOM 738 C C . PHE A 1 88 ? -0.061 -26.094 -7.043 1 96 88 PHE A C 1
ATOM 740 O O . PHE A 1 88 ? 0.324 -27.266 -7.117 1 96 88 PHE A O 1
ATOM 747 N N . TYR A 1 89 ? 0.033 -25.266 -8.023 1 96.06 89 TYR A N 1
ATOM 748 C CA . TYR A 1 89 ? 0.439 -25.734 -9.344 1 96.06 89 TYR A CA 1
ATOM 749 C C . TYR A 1 89 ? 1.933 -26.031 -9.375 1 96.06 89 TYR A C 1
ATOM 751 O O . TYR A 1 89 ? 2.377 -26.922 -10.117 1 96.06 89 TYR A O 1
ATOM 759 N N . PHE A 1 90 ? 2.668 -25.312 -8.609 1 95.12 90 PHE A N 1
ATOM 760 C CA . PHE A 1 90 ? 4.078 -25.641 -8.445 1 95.12 90 PHE A CA 1
ATOM 761 C C . PHE A 1 90 ? 4.242 -27.047 -7.895 1 95.12 90 PHE A C 1
ATOM 763 O O . PHE A 1 90 ? 5.035 -27.844 -8.414 1 95.12 90 PHE A O 1
ATOM 770 N N . LYS A 1 91 ? 3.434 -27.344 -6.898 1 95.19 91 LYS A N 1
ATOM 771 C CA . LYS A 1 91 ? 3.465 -28.672 -6.297 1 95.19 91 LYS A CA 1
ATOM 772 C C . LYS A 1 91 ? 2.979 -29.734 -7.277 1 95.19 91 LYS A C 1
ATOM 774 O O . LYS A 1 91 ? 3.525 -30.844 -7.328 1 95.19 91 LYS A O 1
ATOM 779 N N . ILE A 1 92 ? 1.969 -29.438 -8.031 1 95.56 92 ILE A N 1
ATOM 780 C CA . ILE A 1 92 ? 1.433 -30.375 -9.016 1 95.56 92 ILE A CA 1
ATOM 781 C C . ILE A 1 92 ? 2.504 -30.703 -10.055 1 95.56 92 ILE A C 1
ATOM 783 O O . ILE A 1 92 ? 2.678 -31.859 -10.422 1 95.56 92 ILE A O 1
ATOM 787 N N . ALA A 1 93 ? 3.217 -29.656 -10.508 1 94.44 93 ALA A N 1
ATOM 788 C CA . ALA A 1 93 ? 4.297 -29.891 -11.469 1 94.44 93 ALA A CA 1
ATOM 789 C C . ALA A 1 93 ? 5.359 -30.812 -10.891 1 94.44 93 ALA A C 1
ATOM 791 O O . ALA A 1 93 ? 5.863 -31.703 -11.578 1 94.44 93 ALA A O 1
ATOM 792 N N . GLU A 1 94 ? 5.66 -30.625 -9.656 1 94.06 94 GLU A N 1
ATOM 793 C CA . GLU A 1 94 ? 6.629 -31.469 -8.969 1 94.06 94 GLU A CA 1
ATOM 794 C C . GLU A 1 94 ? 6.145 -32.906 -8.891 1 94.06 94 GLU A C 1
ATOM 796 O O . GLU A 1 94 ? 6.902 -33.844 -9.18 1 94.06 94 GLU A O 1
ATOM 801 N N . ILE A 1 95 ? 4.879 -33.125 -8.516 1 94.06 95 ILE A N 1
ATOM 802 C CA . ILE A 1 95 ? 4.281 -34.438 -8.367 1 94.06 95 ILE A CA 1
ATOM 803 C C . ILE A 1 95 ? 4.27 -35.156 -9.719 1 94.06 95 ILE A C 1
ATOM 805 O O . ILE A 1 95 ? 4.641 -36.312 -9.812 1 94.06 95 ILE A O 1
ATOM 809 N N . GLN A 1 96 ? 3.92 -34.438 -10.727 1 92.5 96 GLN A N 1
ATOM 810 C CA . GLN A 1 96 ? 3.822 -35.031 -12.055 1 92.5 96 GLN A CA 1
ATOM 811 C C . GLN A 1 96 ? 5.195 -35.438 -12.57 1 92.5 96 GLN A C 1
ATOM 813 O O . GLN A 1 96 ? 5.312 -36.438 -13.297 1 92.5 96 GLN A O 1
ATOM 818 N N . TYR A 1 97 ? 6.18 -34.719 -12.219 1 92.06 97 TYR A N 1
ATOM 819 C CA . TYR A 1 97 ? 7.539 -35.062 -12.617 1 92.06 97 TYR A CA 1
ATOM 820 C C . TYR A 1 97 ? 8.031 -36.281 -11.867 1 92.06 97 TYR A C 1
ATOM 822 O O . TYR A 1 97 ? 8.625 -37.188 -12.461 1 92.06 97 TYR A O 1
ATOM 830 N N . LYS A 1 98 ? 7.723 -36.344 -10.602 1 91.94 98 LYS A N 1
ATOM 831 C CA . LYS A 1 98 ? 8.164 -37.438 -9.758 1 91.94 98 LYS A CA 1
ATOM 832 C C . LYS A 1 98 ? 7.379 -38.719 -10.062 1 91.94 98 LYS A C 1
ATOM 834 O O . LYS A 1 98 ? 7.93 -39.812 -10.008 1 91.94 98 LYS A O 1
ATOM 839 N N . TYR A 1 99 ? 6.07 -38.469 -10.32 1 91.38 99 TYR A N 1
ATOM 840 C CA . TYR A 1 99 ? 5.176 -39.594 -10.609 1 91.38 99 TYR A CA 1
ATOM 841 C C . TYR A 1 99 ? 4.52 -39.438 -11.977 1 91.38 99 TYR A C 1
ATOM 843 O O . TYR A 1 99 ? 3.395 -38.938 -12.078 1 91.38 99 TYR A O 1
ATOM 851 N N . PRO A 1 100 ? 5.078 -40 -12.938 1 87.94 100 PRO A N 1
ATOM 852 C CA . PRO A 1 100 ? 4.559 -39.812 -14.297 1 87.94 100 PRO A CA 1
ATOM 853 C C . PRO A 1 100 ? 3.152 -40.375 -14.469 1 87.94 100 PRO A C 1
ATOM 855 O O . PRO A 1 100 ? 2.432 -39.969 -15.391 1 87.94 100 PRO A O 1
ATOM 858 N N . ASP A 1 101 ? 2.762 -41.281 -13.602 1 87.75 101 ASP A N 1
ATOM 859 C CA . ASP A 1 101 ? 1.442 -41.875 -13.703 1 87.75 101 ASP A CA 1
ATOM 860 C C . ASP A 1 101 ? 0.407 -41.125 -12.891 1 87.75 101 ASP A C 1
ATOM 862 O O . ASP A 1 101 ? -0.738 -41.562 -12.758 1 87.75 101 ASP A O 1
ATOM 866 N N . PHE A 1 102 ? 0.812 -40 -12.445 1 92.31 102 PHE A N 1
ATOM 867 C CA . PHE A 1 102 ? -0.098 -39.188 -11.656 1 92.31 102 PHE A CA 1
ATOM 868 C C . PHE A 1 102 ? -1.311 -38.781 -12.484 1 92.31 102 PHE A C 1
ATOM 870 O O . PHE A 1 102 ? -1.183 -38.469 -13.672 1 92.31 102 PHE A O 1
ATOM 877 N N . SER A 1 103 ? -2.48 -38.812 -11.859 1 92.56 103 SER A N 1
ATOM 878 C CA . SER A 1 103 ? -3.73 -38.344 -12.453 1 92.56 103 SER A CA 1
ATOM 879 C C . SER A 1 103 ? -4.641 -37.719 -11.406 1 92.56 103 SER A C 1
ATOM 881 O O . SER A 1 103 ? -4.789 -38.25 -10.305 1 92.56 103 SER A O 1
ATOM 883 N N . PHE A 1 104 ? -5.254 -36.656 -11.797 1 95.31 104 PHE A N 1
ATOM 884 C CA . PHE A 1 104 ? -6.195 -35.969 -10.898 1 95.31 104 PHE A CA 1
ATOM 885 C C . PHE A 1 104 ? -7.383 -36.875 -10.594 1 95.31 104 PHE A C 1
ATOM 887 O O . PHE A 1 104 ? -7.957 -36.812 -9.508 1 95.31 104 PHE A O 1
ATOM 894 N N . LYS A 1 105 ? -7.648 -37.688 -11.516 1 94.56 105 LYS A N 1
ATOM 895 C CA . LYS A 1 105 ? -8.797 -38.594 -11.383 1 94.56 105 LYS A CA 1
ATOM 896 C C . LYS A 1 105 ? -8.617 -39.531 -10.195 1 94.56 105 LYS A C 1
ATOM 898 O O . LYS A 1 105 ? -9.602 -39.906 -9.555 1 94.56 105 LYS A O 1
ATOM 903 N N . HIS A 1 106 ? -7.453 -39.906 -9.898 1 95.44 106 HIS A N 1
ATOM 904 C CA . HIS A 1 106 ? -7.168 -40.875 -8.844 1 95.44 106 HIS A CA 1
ATOM 905 C C . HIS A 1 106 ? -6.488 -40.219 -7.652 1 95.44 106 HIS A C 1
ATOM 907 O O . HIS A 1 106 ? -5.535 -40.781 -7.086 1 95.44 106 HIS A O 1
ATOM 913 N N . CYS A 1 107 ? -6.941 -39.031 -7.371 1 95.62 107 CYS A N 1
ATOM 914 C CA . CYS A 1 107 ? -6.379 -38.25 -6.258 1 95.62 107 CYS A CA 1
ATOM 915 C C . CYS A 1 107 ? -7.477 -37.656 -5.402 1 95.62 107 CYS A C 1
ATOM 917 O O . CYS A 1 107 ? -8.586 -37.406 -5.887 1 95.62 107 CYS A O 1
ATOM 919 N N . ILE A 1 108 ? -7.176 -37.531 -4.125 1 96.75 108 ILE A N 1
ATOM 920 C CA . ILE A 1 108 ? -8 -36.688 -3.273 1 96.75 108 ILE A CA 1
ATOM 921 C C . ILE A 1 108 ? -7.203 -35.438 -2.861 1 96.75 108 ILE A C 1
ATOM 923 O O . ILE A 1 108 ? -6.027 -35.531 -2.502 1 96.75 108 ILE A O 1
ATOM 927 N N . ILE A 1 109 ? -7.816 -34.312 -3.023 1 96.94 109 ILE A N 1
ATOM 928 C CA . ILE A 1 109 ? -7.258 -33.031 -2.559 1 96.94 109 ILE A CA 1
ATOM 929 C C . ILE A 1 109 ? -8.211 -32.375 -1.561 1 96.94 109 ILE A C 1
ATOM 931 O O . ILE A 1 109 ? -9.289 -31.922 -1.938 1 96.94 109 ILE A O 1
ATOM 935 N N . ASP A 1 110 ? -7.836 -32.312 -0.367 1 94.5 110 ASP A N 1
ATOM 936 C CA . ASP A 1 110 ? -8.789 -31.938 0.678 1 94.5 110 ASP A CA 1
ATOM 937 C C . ASP A 1 110 ? -8.844 -30.438 0.873 1 94.5 110 ASP A C 1
ATOM 939 O O . ASP A 1 110 ? -9.609 -29.938 1.699 1 94.5 110 ASP A O 1
ATOM 943 N N . PHE A 1 111 ? -8.102 -29.656 0.108 1 94.12 111 PHE A N 1
ATOM 944 C CA . PHE A 1 111 ? -8.078 -28.219 0.334 1 94.12 111 PHE A CA 1
ATOM 945 C C . PHE A 1 111 ? -8.547 -27.469 -0.905 1 94.12 111 PHE A C 1
ATOM 947 O O . PHE A 1 111 ? -8.125 -26.328 -1.152 1 94.12 111 PHE A O 1
ATOM 954 N N . LEU A 1 112 ? -9.273 -28.078 -1.755 1 95.19 112 LEU A N 1
ATOM 955 C CA . LEU A 1 112 ? -9.992 -27.438 -2.85 1 95.19 112 LEU A CA 1
ATOM 956 C C . LEU A 1 112 ? -11.453 -27.188 -2.473 1 95.19 112 LEU A C 1
ATOM 958 O O . LEU A 1 112 ? -12.188 -28.141 -2.17 1 95.19 112 LEU A O 1
ATOM 962 N N . TYR A 1 113 ? -11.82 -25.984 -2.453 1 92.94 113 TYR A N 1
ATOM 963 C CA . TYR A 1 113 ? -13.188 -25.625 -2.088 1 92.94 113 TYR A CA 1
ATOM 964 C C . TYR A 1 113 ? -13.633 -24.359 -2.801 1 92.94 113 TYR A C 1
ATOM 966 O O . TYR A 1 113 ? -12.844 -23.719 -3.502 1 92.94 113 TYR A O 1
ATOM 974 N N . LYS A 1 114 ? -14.875 -23.984 -2.646 1 92 114 LYS A N 1
ATOM 975 C CA . LYS A 1 114 ? -15.492 -22.859 -3.355 1 92 114 LYS A CA 1
ATOM 976 C C . LYS A 1 114 ? -14.812 -21.547 -3.006 1 92 114 LYS A C 1
ATOM 978 O O . LYS A 1 114 ? -14.602 -20.703 -3.875 1 92 114 LYS A O 1
ATOM 983 N N . GLU A 1 115 ? -14.391 -21.375 -1.771 1 85.88 115 GLU A N 1
ATOM 984 C CA . GLU A 1 115 ? -13.812 -20.125 -1.278 1 85.88 115 GLU A CA 1
ATOM 985 C C . GLU A 1 115 ? -12.508 -19.797 -2.002 1 85.88 115 GLU A C 1
ATOM 987 O O . GLU A 1 115 ? -12.156 -18.625 -2.162 1 85.88 115 GLU A O 1
ATOM 992 N N . ASN A 1 116 ? -11.828 -20.828 -2.424 1 89.12 116 ASN A N 1
ATOM 993 C CA . ASN A 1 116 ? -10.602 -20.562 -3.162 1 89.12 116 ASN A CA 1
ATOM 994 C C . ASN A 1 116 ? -10.766 -20.844 -4.652 1 89.12 116 ASN A C 1
ATOM 996 O O . ASN A 1 116 ? -9.781 -21.031 -5.367 1 89.12 116 ASN A O 1
ATOM 1000 N N . ASN A 1 117 ? -12.016 -21.047 -5.07 1 91.38 117 ASN A N 1
ATOM 1001 C CA . ASN A 1 117 ? -12.375 -21.297 -6.461 1 91.38 117 ASN A CA 1
ATOM 1002 C C . ASN A 1 117 ? -11.703 -22.562 -6.996 1 91.38 117 ASN A C 1
ATOM 1004 O O . ASN A 1 117 ? -11.273 -22.594 -8.148 1 91.38 117 ASN A O 1
ATOM 1008 N N . TYR A 1 118 ? -11.5 -23.547 -6.133 1 95.75 118 TYR A N 1
ATOM 1009 C CA . TYR A 1 118 ? -10.891 -24.828 -6.465 1 95.75 118 TYR A CA 1
ATOM 1010 C C . TYR A 1 118 ? -9.555 -24.625 -7.176 1 95.75 118 TYR A C 1
ATOM 1012 O O . TYR A 1 118 ? -9.211 -25.375 -8.094 1 95.75 118 TYR A O 1
ATOM 1020 N N . PHE A 1 119 ? -8.93 -23.453 -6.879 1 94.5 119 PHE A N 1
ATOM 1021 C CA . PHE A 1 119 ? -7.66 -23.047 -7.473 1 94.5 119 PHE A CA 1
ATOM 1022 C C . PHE A 1 119 ? -7.75 -23.047 -8.992 1 94.5 119 PHE A C 1
ATOM 1024 O O . PHE A 1 119 ? -6.785 -23.391 -9.68 1 94.5 119 PHE A O 1
ATOM 1031 N N . ARG A 1 120 ? -8.992 -22.922 -9.5 1 93.25 120 ARG A N 1
ATOM 1032 C CA . ARG A 1 120 ? -9.312 -22.797 -10.914 1 93.25 120 ARG A CA 1
ATOM 1033 C C . ARG A 1 120 ? -8.992 -24.094 -11.656 1 93.25 120 ARG A C 1
ATOM 1035 O O . ARG A 1 120 ? -8.781 -24.078 -12.875 1 93.25 120 ARG A O 1
ATOM 1042 N N . LEU A 1 121 ? -8.867 -25.141 -10.977 1 95.81 121 LEU A N 1
ATOM 1043 C CA . LEU A 1 121 ? -8.594 -26.453 -11.57 1 95.81 121 LEU A CA 1
ATOM 1044 C C . LEU A 1 121 ? -9.711 -26.859 -12.523 1 95.81 121 LEU A C 1
ATOM 1046 O O . LEU A 1 121 ? -9.477 -27.562 -13.5 1 95.81 121 LEU A O 1
ATOM 1050 N N . LYS A 1 122 ? -10.852 -26.344 -12.25 1 94.88 122 LYS A N 1
ATOM 1051 C CA . LYS A 1 122 ? -12.016 -26.688 -13.062 1 94.88 122 LYS A CA 1
ATOM 1052 C C . LYS A 1 122 ? -11.883 -26.109 -14.477 1 94.88 122 LYS A C 1
ATOM 1054 O O . LYS A 1 122 ? -12.539 -26.594 -15.406 1 94.88 122 LYS A O 1
ATOM 1059 N N . GLU A 1 123 ? -11.062 -25.172 -14.617 1 92.38 123 GLU A N 1
ATOM 1060 C CA . GLU A 1 123 ? -10.859 -24.547 -15.922 1 92.38 123 GLU A CA 1
ATOM 1061 C C . GLU A 1 123 ? -9.984 -25.422 -16.828 1 92.38 123 GLU A C 1
ATOM 1063 O O . GLU A 1 123 ? -9.984 -25.25 -18.047 1 92.38 123 GLU A O 1
ATOM 1068 N N . ILE A 1 124 ? -9.305 -26.359 -16.234 1 92.5 124 ILE A N 1
ATOM 1069 C CA . ILE A 1 124 ? -8.312 -27.109 -17 1 92.5 124 ILE A CA 1
ATOM 1070 C C . ILE A 1 124 ? -8.734 -28.562 -17.094 1 92.5 124 ILE A C 1
ATOM 1072 O O . ILE A 1 124 ? -8.5 -29.219 -18.109 1 92.5 124 ILE A O 1
ATOM 1076 N N . ILE A 1 125 ? -9.367 -29.031 -16.047 1 94.5 125 ILE A N 1
ATOM 1077 C CA . ILE A 1 125 ? -9.656 -30.453 -15.945 1 94.5 125 ILE A CA 1
ATOM 1078 C C . ILE A 1 125 ? -11.148 -30.703 -16.156 1 94.5 125 ILE A C 1
ATOM 1080 O O . ILE A 1 125 ? -11.984 -29.938 -15.664 1 94.5 125 ILE A O 1
ATOM 1084 N N . SER A 1 126 ? -11.43 -31.734 -16.844 1 94.81 126 SER A N 1
ATOM 1085 C CA . SER A 1 126 ? -12.828 -32.125 -17.047 1 94.81 126 SER A CA 1
ATOM 1086 C C . SER A 1 126 ? -13.453 -32.625 -15.758 1 94.81 126 SER A C 1
ATOM 1088 O O . SER A 1 126 ? -12.75 -33.156 -14.891 1 94.81 126 SER A O 1
ATOM 1090 N N . PRO A 1 127 ? -14.742 -32.5 -15.664 1 94.19 127 PRO A N 1
ATOM 1091 C CA . PRO A 1 127 ? -15.422 -32.938 -14.445 1 94.19 127 PRO A CA 1
ATOM 1092 C C . PRO A 1 127 ? -15.203 -34.438 -14.141 1 94.19 127 PRO A C 1
ATOM 1094 O O . PRO A 1 127 ? -15.102 -34.812 -12.977 1 94.19 127 PRO A O 1
ATOM 1097 N N . GLU A 1 128 ? -15.078 -35.219 -15.141 1 94.12 128 GLU A N 1
ATOM 1098 C CA . GLU A 1 128 ? -14.914 -36.656 -14.953 1 94.12 128 GLU A CA 1
ATOM 1099 C C . GLU A 1 128 ? -13.531 -37 -14.406 1 94.12 128 GLU A C 1
ATOM 1101 O O . GLU A 1 128 ? -13.352 -38.031 -13.75 1 94.12 128 GLU A O 1
ATOM 1106 N N . ASP A 1 129 ? -12.625 -36.125 -14.641 1 95.5 129 ASP A N 1
ATOM 1107 C CA . ASP A 1 129 ? -11.25 -36.375 -14.227 1 95.5 129 ASP A CA 1
ATOM 1108 C C . ASP A 1 129 ? -10.891 -35.562 -12.984 1 95.5 129 ASP A C 1
ATOM 1110 O O . ASP A 1 129 ? -9.75 -35.594 -12.516 1 95.5 129 ASP A O 1
ATOM 1114 N N . PHE A 1 130 ? -11.883 -34.875 -12.438 1 96.62 130 PHE A N 1
ATOM 1115 C CA . PHE A 1 130 ? -11.648 -34 -11.297 1 96.62 130 PHE A CA 1
ATOM 1116 C C . PHE A 1 130 ? -11.305 -34.812 -10.055 1 96.62 130 PHE A C 1
ATOM 1118 O O . PHE A 1 130 ? -11.867 -35.906 -9.852 1 96.62 130 PHE A O 1
ATOM 1125 N N . PRO A 1 131 ? -10.445 -34.344 -9.227 1 97.44 131 PRO A N 1
ATOM 1126 C CA . PRO A 1 131 ? -10.094 -35.094 -8.031 1 97.44 131 PRO A CA 1
ATOM 1127 C C . PRO A 1 131 ? -11.242 -35.188 -7.02 1 97.44 131 PRO A C 1
ATOM 1129 O O . PRO A 1 131 ? -12.211 -34.406 -7.129 1 97.44 131 PRO A O 1
ATOM 1132 N N . TYR A 1 132 ? -11.062 -36.125 -6.141 1 97.06 132 TYR A N 1
ATOM 1133 C CA . TYR A 1 132 ? -12 -36.188 -5.027 1 97.06 132 TYR A CA 1
ATOM 1134 C C . TYR A 1 132 ? -11.766 -35.031 -4.059 1 97.06 132 TYR A C 1
ATOM 1136 O O . TYR A 1 132 ? -10.625 -34.656 -3.812 1 97.06 132 TYR A O 1
ATOM 1144 N N . LEU A 1 133 ? -12.844 -34.531 -3.57 1 96.06 133 LEU A N 1
ATOM 1145 C CA . LEU A 1 133 ? -12.789 -33.406 -2.633 1 96.06 133 LEU A CA 1
ATOM 1146 C C . LEU A 1 133 ? -13.242 -33.844 -1.244 1 96.06 133 LEU A C 1
ATOM 1148 O O . LEU A 1 133 ? -13.93 -34.875 -1.102 1 96.06 133 LEU A O 1
ATOM 1152 N N . LEU A 1 134 ? -12.789 -33.125 -0.255 1 93.31 134 LEU A N 1
ATOM 1153 C CA . LEU A 1 134 ? -13.328 -33.344 1.086 1 93.31 134 LEU A CA 1
ATOM 1154 C C . LEU A 1 134 ? -14.727 -32.75 1.209 1 93.31 134 LEU A C 1
ATOM 1156 O O . LEU A 1 134 ? -15.602 -33.344 1.849 1 93.31 134 LEU A O 1
ATOM 1160 N N . GLY A 1 135 ? -14.844 -31.531 0.667 1 89.62 135 GLY A N 1
ATOM 1161 C CA . GLY A 1 135 ? -16.078 -30.75 0.657 1 89.62 135 GLY A CA 1
ATOM 1162 C C . GLY A 1 135 ? -15.969 -29.469 -0.157 1 89.62 135 GLY A C 1
ATOM 1163 O O . GLY A 1 135 ? -14.906 -29.156 -0.695 1 89.62 135 GLY A O 1
ATOM 1164 N N . ASP A 1 136 ? -17.094 -28.781 -0.202 1 90.31 136 ASP A N 1
ATOM 1165 C CA . ASP A 1 136 ? -17.125 -27.578 -1.026 1 90.31 136 ASP A CA 1
ATOM 1166 C C . ASP A 1 136 ? -16.844 -26.328 -0.19 1 90.31 136 ASP A C 1
ATOM 1168 O O . ASP A 1 136 ? -16.891 -25.219 -0.701 1 90.31 136 ASP A O 1
ATOM 1172 N N . THR A 1 137 ? -16.578 -26.562 1.074 1 87.62 137 THR A N 1
ATOM 1173 C CA . THR A 1 137 ? -16.359 -25.406 1.949 1 87.62 137 THR A CA 1
ATOM 1174 C C . THR A 1 137 ? -15.156 -25.656 2.859 1 87.62 137 THR A C 1
ATOM 1176 O O . THR A 1 137 ? -14.812 -26.797 3.152 1 87.62 137 THR A O 1
ATOM 1179 N N . VAL A 1 138 ? -14.609 -24.609 3.271 1 84.12 138 VAL A N 1
ATOM 1180 C CA . VAL A 1 138 ? -13.453 -24.672 4.156 1 84.12 138 VAL A CA 1
ATOM 1181 C C . VAL A 1 138 ? -13.914 -24.922 5.59 1 84.12 138 VAL A C 1
ATOM 1183 O O . VAL A 1 138 ? -13.117 -25.328 6.438 1 84.12 138 VAL A O 1
ATOM 1186 N N . GLU A 1 139 ? -15.125 -24.875 5.902 1 79.75 139 GLU A N 1
ATOM 1187 C CA . GLU A 1 139 ? -15.703 -24.906 7.246 1 79.75 139 GLU A CA 1
ATOM 1188 C C . GLU A 1 139 ? -15.328 -26.188 7.98 1 79.75 139 GLU A C 1
ATOM 1190 O O . GLU A 1 139 ? -15.227 -26.203 9.211 1 79.75 139 GLU A O 1
ATOM 1195 N N . VAL A 1 140 ? -15.125 -27.234 7.238 1 80.69 140 VAL A N 1
ATOM 1196 C CA . VAL A 1 140 ? -14.828 -28.531 7.832 1 80.69 140 VAL A CA 1
ATOM 1197 C C . VAL A 1 140 ? -13.578 -28.422 8.703 1 80.69 140 VAL A C 1
ATOM 1199 O O . VAL A 1 140 ? -13.484 -29.078 9.75 1 80.69 140 VAL A O 1
ATOM 1202 N N . PHE A 1 141 ? -12.703 -27.562 8.312 1 78.62 141 PHE A N 1
ATOM 1203 C CA . PHE A 1 141 ? -11.422 -27.453 9 1 78.62 141 PHE A CA 1
ATOM 1204 C C . PHE A 1 141 ? -11.578 -26.688 10.305 1 78.62 141 PHE A C 1
ATOM 1206 O O . PHE A 1 141 ? -10.688 -26.719 11.156 1 78.62 141 PHE A O 1
ATOM 1213 N N . GLY A 1 142 ? -12.688 -26.062 10.406 1 74 142 GLY A N 1
ATOM 1214 C CA . GLY A 1 142 ? -12.953 -25.328 11.641 1 74 142 GLY A CA 1
ATOM 1215 C C . GLY A 1 142 ? -13.547 -26.203 12.727 1 74 142 GLY A C 1
ATOM 1216 O O . GLY A 1 142 ? -13.609 -25.797 13.891 1 74 142 GLY A O 1
ATOM 1217 N N . HIS A 1 143 ? -13.82 -27.406 12.352 1 76.19 143 HIS A N 1
ATOM 1218 C CA . HIS A 1 143 ? -14.414 -28.328 13.32 1 76.19 143 HIS A CA 1
ATOM 1219 C C . HIS A 1 143 ? -13.359 -28.859 14.289 1 76.19 143 HIS A C 1
ATOM 1221 O O . HIS A 1 143 ? -12.203 -29.062 13.906 1 76.19 143 HIS A O 1
ATOM 1227 N N . PRO A 1 144 ? -13.789 -29.141 15.547 1 74.44 144 PRO A N 1
ATOM 1228 C CA . PRO A 1 144 ? -12.844 -29.672 16.531 1 74.44 144 PRO A CA 1
ATOM 1229 C C . PRO A 1 144 ? -12.258 -31.016 16.109 1 74.44 144 PRO A C 1
ATOM 1231 O O . PRO A 1 144 ? -11.109 -31.328 16.438 1 74.44 144 PRO A O 1
ATOM 1234 N N . ASN A 1 145 ? -13.008 -31.781 15.359 1 80.69 145 ASN A N 1
ATOM 1235 C CA . ASN A 1 145 ? -12.547 -33.094 14.93 1 80.69 145 ASN A CA 1
ATOM 1236 C C . ASN A 1 145 ? -12.141 -33.094 13.461 1 80.69 145 ASN A C 1
ATOM 1238 O O . ASN A 1 145 ? -12.375 -34.094 12.75 1 80.69 145 ASN A O 1
ATOM 1242 N N . ALA A 1 146 ? -11.633 -32.062 13.07 1 81.19 146 ALA A N 1
ATOM 1243 C CA . ALA A 1 146 ? -11.297 -31.906 11.656 1 81.19 146 ALA A CA 1
ATOM 1244 C C . ALA A 1 146 ? -10.336 -33 11.195 1 81.19 146 ALA A C 1
ATOM 1246 O O . ALA A 1 146 ? -10.508 -33.562 10.109 1 81.19 146 ALA A O 1
ATOM 1247 N N . TYR A 1 147 ? -9.383 -33.344 12.016 1 83.75 147 TYR A N 1
ATOM 1248 C CA . TYR A 1 147 ? -8.375 -34.344 11.641 1 83.75 147 TYR A CA 1
ATOM 1249 C C . TYR A 1 147 ? -9.016 -35.719 11.406 1 83.75 147 TYR A C 1
ATOM 1251 O O . TYR A 1 147 ? -8.664 -36.406 10.453 1 83.75 147 TYR A O 1
ATOM 1259 N N . ASP A 1 148 ? -9.961 -35.969 12.188 1 86.94 148 ASP A N 1
ATOM 1260 C CA . ASP A 1 148 ? -10.648 -37.25 12.055 1 86.94 148 ASP A CA 1
ATOM 1261 C C . ASP A 1 148 ? -11.469 -37.312 10.766 1 86.94 148 ASP A C 1
ATOM 1263 O O . ASP A 1 148 ? -11.453 -38.312 10.055 1 86.94 148 ASP A O 1
ATOM 1267 N N . VAL A 1 149 ? -12.094 -36.281 10.562 1 88.62 149 VAL A N 1
ATOM 1268 C CA . VAL A 1 149 ? -12.945 -36.188 9.375 1 88.62 149 VAL A CA 1
ATOM 1269 C C . VAL A 1 149 ? -12.094 -36.344 8.117 1 88.62 149 VAL A C 1
ATOM 1271 O O . VAL A 1 149 ? -12.445 -37.094 7.207 1 88.62 149 VAL A O 1
ATOM 1274 N N . VAL A 1 150 ? -11.016 -35.656 8.078 1 90.62 150 VAL A N 1
ATOM 1275 C CA . VAL A 1 150 ? -10.125 -35.656 6.926 1 90.62 150 VAL A CA 1
ATOM 1276 C C . VAL A 1 150 ? -9.492 -37.031 6.777 1 90.62 150 VAL A C 1
ATOM 1278 O O . VAL A 1 150 ? -9.445 -37.594 5.68 1 90.62 150 VAL A O 1
ATOM 1281 N N . TYR A 1 151 ? -9.078 -37.531 7.906 1 90.12 151 TYR A N 1
ATOM 1282 C CA . TYR A 1 151 ? -8.477 -38.844 7.898 1 90.12 151 TYR A CA 1
ATOM 1283 C C . TYR A 1 151 ? -9.445 -39.875 7.328 1 90.12 151 TYR A C 1
ATOM 1285 O O . TYR A 1 151 ? -9.07 -40.688 6.48 1 90.12 151 TYR A O 1
ATOM 1293 N N . GLU A 1 152 ? -10.625 -39.812 7.77 1 90.75 152 GLU A N 1
ATOM 1294 C CA . GLU A 1 152 ? -11.633 -40.812 7.359 1 90.75 152 GLU A CA 1
ATOM 1295 C C . GLU A 1 152 ? -11.914 -40.688 5.863 1 90.75 152 GLU A C 1
ATOM 1297 O O . GLU A 1 152 ? -12.078 -41.719 5.188 1 90.75 152 GLU A O 1
ATOM 1302 N N . ALA A 1 153 ? -11.977 -39.562 5.395 1 92.69 153 ALA A N 1
ATOM 1303 C CA . ALA A 1 153 ? -12.25 -39.375 3.979 1 92.69 153 ALA A CA 1
ATOM 1304 C C . ALA A 1 153 ? -11.141 -39.938 3.109 1 92.69 153 ALA A C 1
ATOM 1306 O O . ALA A 1 153 ? -11.406 -40.625 2.127 1 92.69 153 ALA A O 1
ATOM 1307 N N . HIS A 1 154 ? -9.883 -39.625 3.455 1 93.69 154 HIS A N 1
ATOM 1308 C CA . HIS A 1 154 ? -8.734 -40.156 2.721 1 93.69 154 HIS A CA 1
ATOM 1309 C C . HIS A 1 154 ? -8.656 -41.688 2.824 1 93.69 154 HIS A C 1
ATOM 1311 O O . HIS A 1 154 ? -8.5 -42.375 1.813 1 93.69 154 HIS A O 1
ATOM 1317 N N . SER A 1 155 ? -8.844 -42.156 4.039 1 91.5 155 SER A N 1
ATOM 1318 C CA . SER A 1 155 ? -8.719 -43.594 4.305 1 91.5 155 SER A CA 1
ATOM 1319 C C . SER A 1 155 ? -9.773 -44.406 3.549 1 91.5 155 SER A C 1
ATOM 1321 O O . SER A 1 155 ? -9.477 -45.469 3.002 1 91.5 155 SER A O 1
ATOM 1323 N N . LYS A 1 156 ? -10.938 -43.906 3.564 1 93.62 156 LYS A N 1
ATOM 1324 C CA . LYS A 1 156 ? -12.031 -44.594 2.883 1 93.62 156 LYS A CA 1
ATOM 1325 C C . LYS A 1 156 ? -11.742 -44.75 1.393 1 93.62 156 LYS A C 1
ATOM 1327 O O . LYS A 1 156 ? -11.945 -45.812 0.825 1 93.62 156 LYS A O 1
ATOM 1332 N N . LEU A 1 157 ? -11.258 -43.781 0.737 1 95 157 LEU A N 1
ATOM 1333 C CA . LEU A 1 157 ? -10.984 -43.781 -0.695 1 95 157 LEU A CA 1
ATOM 1334 C C . LEU A 1 157 ? -9.828 -44.719 -1.013 1 95 157 LEU A C 1
ATOM 1336 O O . LEU A 1 157 ? -9.82 -45.375 -2.053 1 95 157 LEU A O 1
ATOM 1340 N N . TRP A 1 158 ? -8.898 -44.781 -0.134 1 92.25 158 TRP A N 1
ATOM 1341 C CA . TRP A 1 158 ? -7.773 -45.688 -0.312 1 92.25 158 TRP A CA 1
ATOM 1342 C C . TRP A 1 158 ? -8.219 -47.156 -0.176 1 92.25 158 TRP A C 1
ATOM 1344 O O . TRP A 1 158 ? -7.82 -48 -0.963 1 92.25 158 TRP A O 1
ATOM 1354 N N . GLU A 1 159 ? -9.07 -47.375 0.78 1 90.38 159 GLU A N 1
ATOM 1355 C CA . GLU A 1 159 ? -9.609 -48.719 1.002 1 90.38 159 GLU A CA 1
ATOM 1356 C C . GLU A 1 159 ? -10.414 -49.188 -0.2 1 90.38 159 GLU A C 1
ATOM 1358 O O . GLU A 1 159 ? -10.383 -50.375 -0.553 1 90.38 159 GLU A O 1
ATOM 1363 N N . GLU A 1 160 ? -11.062 -48.25 -0.763 1 94.44 160 GLU A N 1
ATOM 1364 C CA . GLU A 1 160 ? -11.891 -48.562 -1.929 1 94.44 160 GLU A CA 1
ATOM 1365 C C . GLU A 1 160 ? -11.047 -48.594 -3.201 1 94.44 160 GLU A C 1
ATOM 1367 O O . GLU A 1 160 ? -11.57 -48.875 -4.289 1 94.44 160 GLU A O 1
ATOM 1372 N N . GLN A 1 161 ? -9.766 -48.312 -3.082 1 92.56 161 GLN A N 1
ATOM 1373 C CA . GLN A 1 161 ? -8.797 -48.344 -4.176 1 92.56 161 GLN A CA 1
ATOM 1374 C C . GLN A 1 161 ? -9.211 -47.375 -5.293 1 92.56 161 GLN A C 1
ATOM 1376 O O . GLN A 1 161 ? -9.047 -47.688 -6.477 1 92.56 161 GLN A O 1
ATOM 1381 N N . LYS A 1 162 ? -9.719 -46.281 -4.883 1 94.56 162 LYS A N 1
ATOM 1382 C CA . LYS A 1 162 ? -10.172 -45.281 -5.852 1 94.56 162 LYS A CA 1
ATOM 1383 C C . LYS A 1 162 ? -9.086 -44.25 -6.121 1 94.56 162 LYS A C 1
ATOM 1385 O O . LYS A 1 162 ? -9.109 -43.562 -7.152 1 94.56 162 LYS A O 1
ATOM 1390 N N . ILE A 1 163 ? -8.203 -44.156 -5.18 1 94.94 163 ILE A N 1
ATOM 1391 C CA . ILE A 1 163 ? -7.195 -43.094 -5.328 1 94.94 163 ILE A CA 1
ATOM 1392 C C . ILE A 1 163 ? -5.801 -43.719 -5.172 1 94.94 163 ILE A C 1
ATOM 1394 O O . ILE A 1 163 ? -5.648 -44.812 -4.602 1 94.94 163 ILE A O 1
ATOM 1398 N N . ARG A 1 164 ? -4.844 -42.969 -5.691 1 93.38 164 ARG A N 1
ATOM 1399 C CA . ARG A 1 164 ? -3.438 -43.344 -5.59 1 93.38 164 ARG A CA 1
ATOM 1400 C C . ARG A 1 164 ? -2.619 -42.281 -4.91 1 93.38 164 ARG A C 1
ATOM 1402 O O . ARG A 1 164 ? -1.492 -42.5 -4.469 1 93.38 164 ARG A O 1
ATOM 1409 N N . PHE A 1 165 ? -3.223 -41.125 -4.824 1 94.5 165 PHE A N 1
ATOM 1410 C CA . PHE A 1 165 ? -2.521 -40 -4.234 1 94.5 165 PHE A CA 1
ATOM 1411 C C . PHE A 1 165 ? -3.432 -39.219 -3.277 1 94.5 165 PHE A C 1
ATOM 1413 O O . PHE A 1 165 ? -4.621 -39.062 -3.549 1 94.5 165 PHE A O 1
ATOM 1420 N N . SER A 1 166 ? -2.889 -38.875 -2.166 1 94.44 166 SER A N 1
ATOM 1421 C CA . SER A 1 166 ? -3.582 -38.094 -1.161 1 94.44 166 SER A CA 1
ATOM 1422 C C . SER A 1 166 ? -2.861 -36.781 -0.908 1 94.44 166 SER A C 1
ATOM 1424 O O . SER A 1 166 ? -1.745 -36.75 -0.385 1 94.44 166 SER A O 1
ATOM 1426 N N . LEU A 1 167 ? -3.49 -35.625 -1.316 1 95.38 167 LEU A N 1
ATOM 1427 C CA . LEU A 1 167 ? -2.928 -34.312 -1.048 1 95.38 167 LEU A CA 1
ATOM 1428 C C . LEU A 1 167 ? -3.65 -33.625 0.114 1 95.38 167 LEU A C 1
ATOM 1430 O O . LEU A 1 167 ? -4.883 -33.594 0.138 1 95.38 167 LEU A O 1
ATOM 1434 N N . THR A 1 168 ? -2.898 -33.156 1.071 1 92.94 168 THR A N 1
ATOM 1435 C CA . THR A 1 168 ? -3.49 -32.531 2.25 1 92.94 168 THR A CA 1
ATOM 1436 C C . THR A 1 168 ? -2.635 -31.359 2.732 1 92.94 168 THR A C 1
ATOM 1438 O O . THR A 1 168 ? -1.449 -31.281 2.406 1 92.94 168 THR A O 1
ATOM 1441 N N . ARG A 1 169 ? -3.246 -30.391 3.404 1 88.69 169 ARG A N 1
ATOM 1442 C CA . ARG A 1 169 ? -2.533 -29.281 4.012 1 88.69 169 ARG A CA 1
ATOM 1443 C C . ARG A 1 169 ? -2.281 -29.531 5.492 1 88.69 169 ARG A C 1
ATOM 1445 O O . ARG A 1 169 ? -1.582 -28.75 6.148 1 88.69 169 ARG A O 1
ATOM 1452 N N . LEU A 1 170 ? -2.852 -30.594 6.039 1 85.38 170 LEU A N 1
ATOM 1453 C CA . LEU A 1 170 ? -2.734 -30.891 7.461 1 85.38 170 LEU A CA 1
ATOM 1454 C C . LEU A 1 170 ? -1.439 -31.641 7.758 1 85.38 170 LEU A C 1
ATOM 1456 O O . LEU A 1 170 ? -1.295 -32.812 7.391 1 85.38 170 LEU A O 1
ATOM 1460 N N . THR A 1 171 ? -0.578 -31.062 8.461 1 79.12 171 THR A N 1
ATOM 1461 C CA . THR A 1 171 ? 0.77 -31.578 8.672 1 79.12 171 THR A CA 1
ATOM 1462 C C . THR A 1 171 ? 0.74 -32.812 9.562 1 79.12 171 THR A C 1
ATOM 1464 O O . THR A 1 171 ? 1.593 -33.688 9.438 1 79.12 171 THR A O 1
ATOM 1467 N N . ASN A 1 172 ? -0.252 -32.969 10.391 1 76.88 172 ASN A N 1
ATOM 1468 C CA . ASN A 1 172 ? -0.224 -34.062 11.359 1 76.88 172 ASN A CA 1
ATOM 1469 C C . ASN A 1 172 ? -1.034 -35.25 10.867 1 76.88 172 ASN A C 1
ATOM 1471 O O . ASN A 1 172 ? -1.167 -36.25 11.578 1 76.88 172 ASN A O 1
ATOM 1475 N N . LEU A 1 173 ? -1.48 -35.125 9.703 1 80.62 173 LEU A N 1
ATOM 1476 C CA . LEU A 1 173 ? -2.311 -36.219 9.188 1 80.62 173 LEU A CA 1
ATOM 1477 C C . LEU A 1 173 ? -1.489 -37.469 8.992 1 80.62 173 LEU A C 1
ATOM 1479 O O . LEU A 1 173 ? -2.023 -38.594 9.07 1 80.62 173 LEU A O 1
ATOM 1483 N N . HIS A 1 174 ? -0.203 -37.281 8.742 1 74.62 174 HIS A N 1
ATOM 1484 C CA . HIS A 1 174 ? 0.681 -38.406 8.539 1 74.62 174 HIS A CA 1
ATOM 1485 C C . HIS A 1 174 ? 0.659 -39.344 9.75 1 74.62 174 HIS A C 1
ATOM 1487 O O . HIS A 1 174 ? 0.749 -40.562 9.594 1 74.62 174 HIS A O 1
ATOM 1493 N N . SER A 1 175 ? 0.535 -38.781 10.852 1 74.88 175 SER A N 1
ATOM 1494 C CA . SER A 1 175 ? 0.56 -39.594 12.078 1 74.88 175 SER A CA 1
ATOM 1495 C C . SER A 1 175 ? -0.66 -40.5 12.172 1 74.88 175 SER A C 1
ATOM 1497 O O . SER A 1 175 ? -0.629 -41.5 12.867 1 74.88 175 SER A O 1
ATOM 1499 N N . PHE A 1 176 ? -1.622 -40.156 11.367 1 75.12 176 PHE A N 1
ATOM 1500 C CA . PHE A 1 176 ? -2.848 -40.969 11.367 1 75.12 176 PHE A CA 1
ATOM 1501 C C . PHE A 1 176 ? -2.721 -42.156 10.438 1 75.12 176 PHE A C 1
ATOM 1503 O O . PHE A 1 176 ? -3.473 -43.125 10.562 1 75.12 176 PHE A O 1
ATOM 1510 N N . PHE A 1 177 ? -1.708 -42 9.453 1 72.19 177 PHE A N 1
ATOM 1511 C CA . PHE A 1 177 ? -1.598 -43.031 8.422 1 72.19 177 PHE A CA 1
ATOM 1512 C C . PHE A 1 177 ? -0.495 -44.031 8.766 1 72.19 177 PHE A C 1
ATOM 1514 O O . PHE A 1 177 ? -0.075 -44.812 7.918 1 72.19 177 PHE A O 1
ATOM 1521 N N . ASP A 1 178 ? 0.189 -44.094 9.898 1 63.94 178 ASP A N 1
ATOM 1522 C CA . ASP A 1 178 ? 1.354 -44.906 10.258 1 63.94 178 ASP A CA 1
ATOM 1523 C C . ASP A 1 178 ? 1.245 -46.312 9.688 1 63.94 178 ASP A C 1
ATOM 1525 O O . ASP A 1 178 ? 2.242 -46.875 9.242 1 63.94 178 ASP A O 1
ATOM 1529 N N . ASP A 1 179 ? 0.093 -46.844 9.617 1 60.84 179 ASP A N 1
ATOM 1530 C CA . ASP A 1 179 ? -0.018 -48.281 9.297 1 60.84 179 ASP A CA 1
ATOM 1531 C C . ASP A 1 179 ? -0.464 -48.469 7.848 1 60.84 179 ASP A C 1
ATOM 1533 O O . ASP A 1 179 ? -0.532 -49.594 7.363 1 60.84 179 ASP A O 1
ATOM 1537 N N . GLN A 1 180 ? -0.636 -47.438 7.113 1 64.81 180 GLN A N 1
ATOM 1538 C CA . GLN A 1 180 ? -1.229 -47.594 5.789 1 64.81 180 GLN A CA 1
ATOM 1539 C C . GLN A 1 180 ? -0.266 -47.125 4.699 1 64.81 180 GLN A C 1
ATOM 1541 O O . GLN A 1 180 ? 0.551 -46.25 4.926 1 64.81 180 GLN A O 1
ATOM 1546 N N . ASN A 1 181 ? -0.057 -47.875 3.717 1 70.94 181 ASN A N 1
ATOM 1547 C CA . ASN A 1 181 ? 0.738 -47.531 2.543 1 70.94 181 ASN A CA 1
ATOM 1548 C C . ASN A 1 181 ? 0.075 -46.438 1.716 1 70.94 181 ASN A C 1
ATOM 1550 O O . ASN A 1 181 ? -0.31 -46.688 0.568 1 70.94 181 ASN A O 1
ATOM 1554 N N . ILE A 1 182 ? -0.199 -45.344 2.316 1 81 182 ILE A N 1
ATOM 1555 C CA . ILE A 1 182 ? -0.845 -44.219 1.635 1 81 182 ILE A CA 1
ATOM 1556 C C . ILE A 1 182 ? 0.211 -43.219 1.164 1 81 182 ILE A C 1
ATOM 1558 O O . ILE A 1 182 ? 1.164 -42.906 1.89 1 81 182 ILE A O 1
ATOM 1562 N N . ASN A 1 183 ? 0.136 -42.844 -0.084 1 85.94 183 ASN A N 1
ATOM 1563 C CA . ASN A 1 183 ? 0.979 -41.781 -0.62 1 85.94 183 ASN A CA 1
ATOM 1564 C C . ASN A 1 183 ? 0.435 -40.406 -0.261 1 85.94 183 ASN A C 1
ATOM 1566 O O . ASN A 1 183 ? -0.264 -39.781 -1.062 1 85.94 183 ASN A O 1
ATOM 1570 N N . LEU A 1 184 ? 0.827 -40.031 0.953 1 89.12 184 LEU A N 1
ATOM 1571 C CA . LEU A 1 184 ? 0.357 -38.75 1.469 1 89.12 184 LEU A CA 1
ATOM 1572 C C . LEU A 1 184 ? 1.317 -37.625 1.092 1 89.12 184 LEU A C 1
ATOM 1574 O O . LEU A 1 184 ? 2.506 -37.688 1.414 1 89.12 184 LEU A O 1
ATOM 1578 N N . ILE A 1 185 ? 0.77 -36.656 0.37 1 92.06 185 ILE A N 1
ATOM 1579 C CA . ILE A 1 185 ? 1.562 -35.531 -0.05 1 92.06 185 ILE A CA 1
ATOM 1580 C C . ILE A 1 185 ? 1.104 -34.281 0.704 1 92.06 185 ILE A C 1
ATOM 1582 O O . ILE A 1 185 ? -0.053 -33.875 0.59 1 92.06 185 ILE A O 1
ATOM 1586 N N . LEU A 1 186 ? 1.979 -33.719 1.431 1 89.81 186 LEU A N 1
ATOM 1587 C CA . LEU A 1 186 ? 1.702 -32.5 2.191 1 89.81 186 LEU A CA 1
ATOM 1588 C C . LEU A 1 186 ? 1.95 -31.266 1.341 1 89.81 186 LEU A C 1
ATOM 1590 O O . LEU A 1 186 ? 2.998 -31.141 0.702 1 89.81 186 LEU A O 1
ATOM 1594 N N . VAL A 1 187 ? 0.965 -30.391 1.285 1 92.56 187 VAL A N 1
ATOM 1595 C CA . VAL A 1 187 ? 1.104 -29.109 0.581 1 92.56 187 VAL A CA 1
ATOM 1596 C C . VAL A 1 187 ? 1.014 -27.953 1.574 1 92.56 187 VAL A C 1
ATOM 1598 O O . VAL A 1 187 ? 0.016 -27.812 2.285 1 92.56 187 VAL A O 1
ATOM 1601 N N . THR A 1 188 ? 2.029 -27.188 1.682 1 90.25 188 THR A N 1
ATOM 1602 C CA . THR A 1 188 ? 2.107 -26.031 2.564 1 90.25 188 THR A CA 1
ATOM 1603 C C . THR A 1 188 ? 2.527 -24.781 1.788 1 90.25 188 THR A C 1
ATOM 1605 O O . THR A 1 188 ? 3.043 -24.891 0.672 1 90.25 188 THR A O 1
ATOM 1608 N N . PRO A 1 189 ? 2.242 -23.625 2.334 1 91.94 189 PRO A N 1
ATOM 1609 C CA . PRO A 1 189 ? 2.725 -22.422 1.654 1 91.94 189 PRO A CA 1
ATOM 1610 C C . PRO A 1 189 ? 4.242 -22.406 1.489 1 91.94 189 PRO A C 1
ATOM 1612 O O . PRO A 1 189 ? 4.969 -22.828 2.391 1 91.94 189 PRO A O 1
ATOM 1615 N N . THR A 1 190 ? 4.641 -22.031 0.337 1 90 190 THR A N 1
ATOM 1616 C CA . THR A 1 190 ? 6.07 -21.906 0.08 1 90 190 THR A CA 1
ATOM 1617 C C . THR A 1 190 ? 6.637 -20.656 0.743 1 90 190 THR A C 1
ATOM 1619 O O . THR A 1 190 ? 5.883 -19.781 1.177 1 90 190 THR A O 1
ATOM 1622 N N . LEU A 1 191 ? 7.918 -20.609 0.801 1 89.56 191 LEU A N 1
ATOM 1623 C CA . LEU A 1 191 ? 8.586 -19.438 1.344 1 89.56 191 LEU A CA 1
ATOM 1624 C C . LEU A 1 191 ? 8.25 -18.188 0.529 1 89.56 191 LEU A C 1
ATOM 1626 O O . LEU A 1 191 ? 8.094 -17.109 1.085 1 89.56 191 LEU A O 1
ATOM 1630 N N . GLU A 1 192 ? 8.094 -18.391 -0.709 1 86.31 192 GLU A N 1
ATOM 1631 C CA . GLU A 1 192 ? 7.773 -17.281 -1.597 1 86.31 192 GLU A CA 1
ATOM 1632 C C . GLU A 1 192 ? 6.379 -16.734 -1.315 1 86.31 192 GLU A C 1
ATOM 1634 O O . GLU A 1 192 ? 6.172 -15.516 -1.313 1 86.31 192 GLU A O 1
ATOM 1639 N N . SER A 1 193 ? 5.527 -17.609 -1.116 1 90.94 193 SER A N 1
ATOM 1640 C CA . SER A 1 193 ? 4.16 -17.188 -0.821 1 90.94 193 SER A CA 1
ATOM 1641 C C . SER A 1 193 ? 4.074 -16.516 0.543 1 90.94 193 SER A C 1
ATOM 1643 O O . SER A 1 193 ? 3.326 -15.547 0.717 1 90.94 193 SER A O 1
ATOM 1645 N N . MET A 1 194 ? 4.832 -17.031 1.487 1 93.5 194 MET A N 1
ATOM 1646 C CA . MET A 1 194 ? 4.863 -16.422 2.811 1 93.5 194 MET A CA 1
ATOM 1647 C C . MET A 1 194 ? 5.465 -15.016 2.742 1 93.5 194 MET A C 1
ATOM 1649 O O . MET A 1 194 ? 4.941 -14.078 3.35 1 93.5 194 MET A O 1
ATOM 1653 N N . LYS A 1 195 ? 6.508 -14.906 2.006 1 92.38 195 LYS A N 1
ATOM 1654 C CA . LYS A 1 195 ? 7.152 -13.609 1.818 1 92.38 195 LYS A CA 1
ATOM 1655 C C . LYS A 1 195 ? 6.188 -12.602 1.184 1 92.38 195 LYS A C 1
ATOM 1657 O O . LYS A 1 195 ? 6.102 -11.453 1.621 1 92.38 195 LYS A O 1
ATOM 1662 N N . SER A 1 196 ? 5.531 -13.008 0.18 1 90.31 196 SER A N 1
ATOM 1663 C CA . SER A 1 196 ? 4.562 -12.156 -0.495 1 90.31 196 SER A CA 1
ATOM 1664 C C . SER A 1 196 ? 3.469 -11.695 0.462 1 90.31 196 SER A C 1
ATOM 1666 O O . SER A 1 196 ? 3.041 -10.539 0.418 1 90.31 196 SER A O 1
ATOM 1668 N N . THR A 1 197 ? 3.002 -12.578 1.286 1 93.75 197 THR A N 1
ATOM 1669 C CA . THR A 1 197 ? 1.969 -12.258 2.266 1 93.75 197 THR A CA 1
ATOM 1670 C C . THR A 1 197 ? 2.469 -11.211 3.26 1 93.75 197 THR A C 1
ATOM 1672 O O . THR A 1 197 ? 1.759 -10.258 3.572 1 93.75 197 THR A O 1
ATOM 1675 N N . ILE A 1 198 ? 3.662 -11.391 3.721 1 94.31 198 ILE A N 1
ATOM 1676 C CA . ILE A 1 198 ? 4.254 -10.469 4.684 1 94.31 198 ILE A CA 1
ATOM 1677 C C . ILE A 1 198 ? 4.418 -9.086 4.047 1 94.31 198 ILE A C 1
ATOM 1679 O O . ILE A 1 198 ? 4.066 -8.07 4.652 1 94.31 198 ILE A O 1
ATOM 1683 N N . LEU A 1 199 ? 4.879 -9.07 2.836 1 90.88 199 LEU A N 1
ATOM 1684 C CA . LEU A 1 199 ? 5.094 -7.805 2.143 1 90.88 199 LEU A CA 1
ATOM 1685 C C . LEU A 1 199 ? 3.77 -7.086 1.902 1 90.88 199 LEU A C 1
ATOM 1687 O O . LEU A 1 199 ? 3.693 -5.859 2.025 1 90.88 199 LEU A O 1
ATOM 1691 N N . GLU A 1 200 ? 2.799 -7.855 1.558 1 90.75 200 GLU A N 1
ATOM 1692 C CA . GLU A 1 200 ? 1.476 -7.273 1.365 1 90.75 200 GLU A CA 1
ATOM 1693 C C . GLU A 1 200 ? 0.943 -6.672 2.662 1 90.75 200 GLU A C 1
ATOM 1695 O O . GLU A 1 200 ? 0.347 -5.594 2.656 1 90.75 200 GLU A O 1
ATOM 1700 N N . LEU A 1 201 ? 1.133 -7.379 3.713 1 93.56 201 LEU A N 1
ATOM 1701 C CA . LEU A 1 201 ? 0.711 -6.875 5.016 1 93.56 201 LEU A CA 1
ATOM 1702 C C . LEU A 1 201 ? 1.461 -5.598 5.375 1 93.56 201 LEU A C 1
ATOM 1704 O O . LEU A 1 201 ? 0.869 -4.648 5.898 1 93.56 201 LEU A O 1
ATOM 1708 N N . LEU A 1 202 ? 2.736 -5.566 5.129 1 91.38 202 LEU A N 1
ATOM 1709 C CA . LEU A 1 202 ? 3.551 -4.395 5.426 1 91.38 202 LEU A CA 1
ATOM 1710 C C . LEU A 1 202 ? 3.059 -3.178 4.645 1 91.38 202 LEU A C 1
ATOM 1712 O O . LEU A 1 202 ? 3.016 -2.068 5.18 1 91.38 202 LEU A O 1
ATOM 1716 N N . LYS A 1 203 ? 2.717 -3.447 3.441 1 89.06 203 LYS A N 1
ATOM 1717 C CA . LYS A 1 203 ? 2.174 -2.359 2.633 1 89.06 203 LYS A CA 1
ATOM 1718 C C . LYS A 1 203 ? 0.855 -1.853 3.209 1 89.06 203 LYS A C 1
ATOM 1720 O O . LYS A 1 203 ? 0.602 -0.646 3.225 1 89.06 203 LYS A O 1
ATOM 1725 N N . GLU A 1 204 ? 0.051 -2.766 3.664 1 90.38 204 GLU A N 1
ATOM 1726 C CA . GLU A 1 204 ? -1.211 -2.381 4.289 1 90.38 204 GLU A CA 1
ATOM 1727 C C . GLU A 1 204 ? -0.973 -1.567 5.559 1 90.38 204 GLU A C 1
ATOM 1729 O O . GLU A 1 204 ? -1.707 -0.618 5.84 1 90.38 204 GLU A O 1
ATOM 1734 N N . ILE A 1 205 ? -0.025 -1.957 6.309 1 90.19 205 ILE A N 1
ATOM 1735 C CA . ILE A 1 205 ? 0.333 -1.24 7.527 1 90.19 205 ILE A CA 1
ATOM 1736 C C . ILE A 1 205 ? 0.793 0.173 7.18 1 90.19 205 ILE A C 1
ATOM 1738 O O . ILE A 1 205 ? 0.384 1.143 7.82 1 90.19 205 ILE A O 1
ATOM 1742 N N . GLU A 1 206 ? 1.59 0.264 6.215 1 86.62 206 GLU A N 1
ATOM 1743 C CA . GLU A 1 206 ? 2.094 1.561 5.773 1 86.62 206 GLU A CA 1
ATOM 1744 C C . GLU A 1 206 ? 0.953 2.477 5.336 1 86.62 206 GLU A C 1
ATOM 1746 O O . GLU A 1 206 ? 0.921 3.652 5.699 1 86.62 206 GLU A O 1
ATOM 1751 N N . VAL A 1 207 ? 0.058 1.955 4.59 1 87.44 207 VAL A N 1
ATOM 1752 C CA . VAL A 1 207 ? -1.1 2.719 4.137 1 87.44 207 VAL A CA 1
ATOM 1753 C C . VAL A 1 207 ? -1.91 3.195 5.34 1 87.44 207 VAL A C 1
ATOM 1755 O O . VAL A 1 207 ? -2.32 4.355 5.398 1 87.44 207 VAL A O 1
ATOM 1758 N N . ALA A 1 208 ? -2.18 2.291 6.219 1 84.94 208 ALA A N 1
ATOM 1759 C CA . ALA A 1 208 ? -2.947 2.637 7.414 1 84.94 208 ALA A CA 1
ATOM 1760 C C . ALA A 1 208 ? -2.262 3.748 8.203 1 84.94 208 ALA A C 1
ATOM 1762 O O . ALA A 1 208 ? -2.918 4.688 8.664 1 84.94 208 ALA A O 1
ATOM 1763 N N . ASP A 1 209 ? -0.998 3.65 8.383 1 83.38 209 ASP A N 1
ATOM 1764 C CA . ASP A 1 209 ? -0.221 4.656 9.102 1 83.38 209 ASP A CA 1
ATOM 1765 C C . ASP A 1 209 ? -0.303 6.012 8.414 1 83.38 209 ASP A C 1
ATOM 1767 O O . ASP A 1 209 ? -0.501 7.039 9.07 1 83.38 209 ASP A O 1
ATOM 1771 N N . LEU A 1 210 ? -0.116 5.969 7.168 1 84.06 210 LEU A N 1
ATOM 1772 C CA . LEU A 1 210 ? -0.151 7.203 6.387 1 84.06 210 LEU A CA 1
ATOM 1773 C C . LEU A 1 210 ? -1.546 7.82 6.41 1 84.06 210 LEU A C 1
ATOM 1775 O O . LEU A 1 210 ? -1.688 9.039 6.504 1 84.06 210 LEU A O 1
ATOM 1779 N N . MET A 1 211 ? -2.496 6.965 6.316 1 84.12 211 MET A N 1
ATOM 1780 C CA . MET A 1 211 ? -3.873 7.441 6.383 1 84.12 211 MET A CA 1
ATOM 1781 C C . MET A 1 211 ? -4.156 8.102 7.73 1 84.12 211 MET A C 1
ATOM 1783 O O . MET A 1 211 ? -4.789 9.156 7.793 1 84.12 211 MET A O 1
ATOM 1787 N N . ASN A 1 212 ? -3.746 7.535 8.719 1 78.62 212 ASN A N 1
ATOM 1788 C CA . ASN A 1 212 ? -3.945 8.039 10.078 1 78.62 212 ASN A CA 1
ATOM 1789 C C . ASN A 1 212 ? -3.217 9.367 10.289 1 78.62 212 ASN A C 1
ATOM 1791 O O . ASN A 1 212 ? -3.609 10.164 11.148 1 78.62 212 ASN A O 1
ATOM 1795 N N . SER A 1 213 ? -2.244 9.57 9.539 1 78.62 213 SER A N 1
ATOM 1796 C CA . SER A 1 213 ? -1.415 10.758 9.711 1 78.62 213 SER A CA 1
ATOM 1797 C C . SER A 1 213 ? -1.871 11.883 8.797 1 78.62 213 SER A C 1
ATOM 1799 O O . SER A 1 213 ? -1.346 13 8.867 1 78.62 213 SER A O 1
ATOM 1801 N N . GLN A 1 214 ? -2.789 11.602 8.023 1 81.81 214 GLN A N 1
ATOM 1802 C CA . GLN A 1 214 ? -3.316 12.641 7.133 1 81.81 214 GLN A CA 1
ATOM 1803 C C . GLN A 1 214 ? -3.842 13.828 7.93 1 81.81 214 GLN A C 1
ATOM 1805 O O . GLN A 1 214 ? -4.395 13.656 9.016 1 81.81 214 GLN A O 1
ATOM 1810 N N . VAL A 1 215 ? -3.732 14.961 7.363 1 82.38 215 VAL A N 1
ATOM 1811 C CA . VAL A 1 215 ? -4.109 16.203 8.039 1 82.38 215 VAL A CA 1
ATOM 1812 C C . VAL A 1 215 ? -5.609 16.438 7.887 1 82.38 215 VAL A C 1
ATOM 1814 O O . VAL A 1 215 ? -6.176 16.203 6.816 1 82.38 215 VAL A O 1
ATOM 1817 N N . VAL A 1 216 ? -6.203 16.75 8.914 1 89.88 216 VAL A N 1
ATOM 1818 C CA . VAL A 1 216 ? -7.598 17.172 8.953 1 89.88 216 VAL A CA 1
ATOM 1819 C C . VAL A 1 216 ? -7.688 18.609 9.477 1 89.88 216 VAL A C 1
ATOM 1821 O O . VAL A 1 216 ? -6.973 18.969 10.414 1 89.88 216 VAL A O 1
ATOM 1824 N N . ALA A 1 217 ? -8.508 19.391 8.852 1 91.5 217 ALA A N 1
ATOM 1825 C CA . ALA A 1 217 ? -8.656 20.797 9.258 1 91.5 217 ALA A CA 1
ATOM 1826 C C . ALA A 1 217 ? -10.016 21.031 9.914 1 91.5 217 ALA A C 1
ATOM 1828 O O . ALA A 1 217 ? -11.008 20.406 9.547 1 91.5 217 ALA A O 1
ATOM 1829 N N . GLY A 1 218 ? -10.016 21.859 10.875 1 94.69 218 GLY A N 1
ATOM 1830 C CA . GLY A 1 218 ? -11.227 22.359 11.508 1 94.69 218 GLY A CA 1
ATOM 1831 C C . GLY A 1 218 ? -11.406 23.844 11.352 1 94.69 218 GLY A C 1
ATOM 1832 O O . GLY A 1 218 ? -10.438 24.609 11.398 1 94.69 218 GLY A O 1
ATOM 1833 N N . PHE A 1 219 ? -12.578 24.234 11.117 1 95 219 PHE A N 1
ATOM 1834 C CA . PHE A 1 219 ? -12.953 25.641 10.984 1 95 219 PHE A CA 1
ATOM 1835 C C . PHE A 1 219 ? -14.039 26 11.992 1 95 219 PHE A C 1
ATOM 1837 O O . PHE A 1 219 ? -15.117 25.406 12 1 95 219 PHE A O 1
ATOM 1844 N N . LEU A 1 220 ? -13.727 26.938 12.867 1 95.56 220 LEU A N 1
ATOM 1845 C CA . LEU A 1 220 ? -14.664 27.359 13.898 1 95.56 220 LEU A CA 1
ATOM 1846 C C . LEU A 1 220 ? -15.016 28.844 13.727 1 95.56 220 LEU A C 1
ATOM 1848 O O . LEU A 1 220 ? -14.133 29.688 13.633 1 95.56 220 LEU A O 1
ATOM 1852 N N . GLU A 1 221 ? -16.266 29.062 13.703 1 92.31 221 GLU A N 1
ATOM 1853 C CA . GLU A 1 221 ? -16.75 30.438 13.578 1 92.31 221 GLU A CA 1
ATOM 1854 C C . GLU A 1 221 ? -17.953 30.672 14.492 1 92.31 221 GLU A C 1
ATOM 1856 O O . GLU A 1 221 ? -18.781 29.781 14.688 1 92.31 221 GLU A O 1
ATOM 1861 N N . PHE A 1 222 ? -17.969 31.828 15.141 1 87.62 222 PHE A N 1
ATOM 1862 C CA . PHE A 1 222 ? -19.156 32.188 15.922 1 87.62 222 PHE A CA 1
ATOM 1863 C C . PHE A 1 222 ? -19.969 33.281 15.203 1 87.62 222 PHE A C 1
ATOM 1865 O O . PHE A 1 222 ? -19.438 34 14.352 1 87.62 222 PHE A O 1
ATOM 1872 N N . SER A 1 223 ? -21.281 33.219 15.383 1 74.19 223 SER A N 1
ATOM 1873 C CA . SER A 1 223 ? -22.172 34.188 14.742 1 74.19 223 SER A CA 1
ATOM 1874 C C . SER A 1 223 ? -21.922 35.594 15.242 1 74.19 223 SER A C 1
ATOM 1876 O O . SER A 1 223 ? -21.688 35.812 16.438 1 74.19 223 SER A O 1
ATOM 1878 N N . MET A 1 224 ? -21.703 36.469 14.234 1 68.62 224 MET A N 1
ATOM 1879 C CA . MET A 1 224 ? -21.484 37.875 14.578 1 68.62 224 MET A CA 1
ATOM 1880 C C . MET A 1 224 ? -22.797 38.656 14.594 1 68.62 224 MET A C 1
ATOM 1882 O O . MET A 1 224 ? -23.469 38.781 13.57 1 68.62 224 MET A O 1
ATOM 1886 N N . SER A 1 225 ? -23.672 38.469 15.523 1 58.25 225 SER A N 1
ATOM 1887 C CA . SER A 1 225 ? -24.922 39.219 15.484 1 58.25 225 SER A CA 1
ATOM 1888 C C . SER A 1 225 ? -24.641 40.719 15.469 1 58.25 225 SER A C 1
ATOM 1890 O O . SER A 1 225 ? -25.344 41.5 14.797 1 58.25 225 SER A O 1
ATOM 1892 N N . GLN A 1 226 ? -23.812 41.25 16.531 1 58.09 226 GLN A N 1
ATOM 1893 C CA . GLN A 1 226 ? -23.625 42.688 16.703 1 58.09 226 GLN A CA 1
ATOM 1894 C C . GLN A 1 226 ? -22.203 43.094 16.375 1 58.09 226 GLN A C 1
ATOM 1896 O O . GLN A 1 226 ? -21.266 42.344 16.562 1 58.09 226 GLN A O 1
ATOM 1901 N N . ASN A 1 227 ? -22 44.125 15.562 1 65.25 227 ASN A N 1
ATOM 1902 C CA . ASN A 1 227 ? -20.734 44.719 15.133 1 65.25 227 ASN A CA 1
ATOM 1903 C C . ASN A 1 227 ? -20 45.375 16.297 1 65.25 227 ASN A C 1
ATOM 1905 O O . ASN A 1 227 ? -19.219 46.312 16.109 1 65.25 227 ASN A O 1
ATOM 1909 N N . ASP A 1 228 ? -20.359 44.906 17.547 1 75.69 228 ASP A N 1
ATOM 1910 C CA . ASP A 1 228 ? -19.609 45.469 18.672 1 75.69 228 ASP A CA 1
ATOM 1911 C C . ASP A 1 228 ? -18.219 44.844 18.766 1 75.69 228 ASP A C 1
ATOM 1913 O O . ASP A 1 228 ? -18.094 43.656 19.078 1 75.69 228 ASP A O 1
ATOM 1917 N N . PRO A 1 229 ? -17.281 45.625 18.516 1 80.88 229 PRO A N 1
ATOM 1918 C CA . PRO A 1 229 ? -15.906 45.125 18.5 1 80.88 229 PRO A CA 1
ATOM 1919 C C . PRO A 1 229 ? -15.484 44.5 19.828 1 80.88 229 PRO A C 1
ATOM 1921 O O . PRO A 1 229 ? -14.727 43.531 19.844 1 80.88 229 PRO A O 1
ATOM 1924 N N . THR A 1 230 ? -15.953 45.125 20.859 1 81.31 230 THR A N 1
ATOM 1925 C CA . THR A 1 230 ? -15.602 44.625 22.188 1 81.31 230 THR A CA 1
ATOM 1926 C C . THR A 1 230 ? -16.188 43.219 22.391 1 81.31 230 THR A C 1
ATOM 1928 O O . THR A 1 230 ? -15.539 42.344 22.984 1 81.31 230 THR A O 1
ATOM 1931 N N . GLU A 1 231 ? -17.375 43.094 21.969 1 81.69 231 GLU A N 1
ATOM 1932 C CA . GLU A 1 231 ? -18.016 41.812 22.094 1 81.69 231 GLU A CA 1
ATOM 1933 C C . GLU A 1 231 ? -17.328 40.75 21.219 1 81.69 231 GLU A C 1
ATOM 1935 O O . GLU A 1 231 ? -17.188 39.594 21.609 1 81.69 231 GLU A O 1
ATOM 1940 N N . ILE A 1 232 ? -16.984 41.188 20.094 1 83.38 232 ILE A N 1
ATOM 1941 C CA . ILE A 1 232 ? -16.281 40.281 19.172 1 83.38 232 ILE A CA 1
ATOM 1942 C C . ILE A 1 232 ? -14.969 39.812 19.781 1 83.38 232 ILE A C 1
ATOM 1944 O O . ILE A 1 232 ? -14.633 38.656 19.719 1 83.38 232 ILE A O 1
ATOM 1948 N N . GLU A 1 233 ? -14.281 40.719 20.391 1 82.75 233 GLU A N 1
ATOM 1949 C CA . GLU A 1 233 ? -13.016 40.375 21.031 1 82.75 233 GLU A CA 1
ATOM 1950 C C . GLU A 1 233 ? -13.219 39.406 22.188 1 82.75 233 GLU A C 1
ATOM 1952 O O . GLU A 1 233 ? -12.43 38.469 22.375 1 82.75 233 GLU A O 1
ATOM 1957 N N . TYR A 1 234 ? -14.203 39.719 22.922 1 83.44 234 TYR A N 1
ATOM 1958 C CA . TYR A 1 234 ? -14.516 38.844 24.031 1 83.44 234 TYR A CA 1
ATOM 1959 C C . TYR A 1 234 ? -14.766 37.406 23.531 1 83.44 234 TYR A C 1
ATOM 1961 O O . TYR A 1 234 ? -14.234 36.438 24.094 1 83.44 234 TYR A O 1
ATOM 1969 N N . ARG A 1 235 ? -15.586 37.25 22.609 1 86.38 235 ARG A N 1
ATOM 1970 C CA . ARG A 1 235 ? -15.953 35.938 22.094 1 86.38 235 ARG A CA 1
ATOM 1971 C C . ARG A 1 235 ? -14.734 35.219 21.5 1 86.38 235 ARG A C 1
ATOM 1973 O O . ARG A 1 235 ? -14.609 34 21.625 1 86.38 235 ARG A O 1
ATOM 1980 N N . GLN A 1 236 ? -13.898 35.969 20.875 1 86.94 236 GLN A N 1
ATOM 1981 C CA . GLN A 1 236 ? -12.68 35.406 20.312 1 86.94 236 GLN A CA 1
ATOM 1982 C C . GLN A 1 236 ? -11.797 34.781 21.406 1 86.94 236 GLN A C 1
ATOM 1984 O O . GLN A 1 236 ? -11.32 33.656 21.266 1 86.94 236 GLN A O 1
ATOM 1989 N N . ILE A 1 237 ? -11.641 35.531 22.406 1 85.69 237 ILE A N 1
ATOM 1990 C CA . ILE A 1 237 ? -10.773 35.062 23.5 1 85.69 237 ILE A CA 1
ATOM 1991 C C . ILE A 1 237 ? -11.406 33.875 24.219 1 85.69 237 ILE A C 1
ATOM 1993 O O . ILE A 1 237 ? -10.727 32.906 24.562 1 85.69 237 ILE A O 1
ATOM 1997 N N . ALA A 1 238 ? -12.648 34 24.422 1 89.06 238 ALA A N 1
ATOM 1998 C CA . ALA A 1 238 ? -13.367 32.938 25.109 1 89.06 238 ALA A CA 1
ATOM 1999 C C . ALA A 1 238 ? -13.305 31.641 24.312 1 89.06 238 ALA A C 1
ATOM 2001 O O . ALA A 1 238 ? -13.102 30.562 24.875 1 89.06 238 ALA A O 1
ATOM 2002 N N . LEU A 1 239 ? -13.539 31.766 23.078 1 91.94 239 LEU A N 1
ATOM 2003 C CA . LEU A 1 239 ? -13.484 30.594 22.203 1 91.94 239 LEU A CA 1
ATOM 2004 C C . LEU A 1 239 ? -12.086 29.984 22.203 1 91.94 239 LEU A C 1
ATOM 2006 O O . LEU A 1 239 ? -11.93 28.766 22.281 1 91.94 239 LEU A O 1
ATOM 2010 N N . TYR A 1 240 ? -11.117 30.75 22.125 1 88.19 240 TYR A N 1
ATOM 2011 C CA . TYR A 1 240 ? -9.734 30.281 22.109 1 88.19 240 TYR A CA 1
ATOM 2012 C C . TYR A 1 240 ? -9.398 29.547 23.406 1 88.19 240 TYR A C 1
ATOM 2014 O O . TYR A 1 240 ? -8.789 28.484 23.375 1 88.19 240 TYR A O 1
ATOM 2022 N N . LYS A 1 241 ? -9.688 30.172 24.438 1 88.06 241 LYS A N 1
ATOM 2023 C CA . LYS A 1 241 ? -9.453 29.531 25.734 1 88.06 241 LYS A CA 1
ATOM 2024 C C . LYS A 1 241 ? -10.148 28.188 25.812 1 88.06 241 LYS A C 1
ATOM 2026 O O . LYS A 1 241 ? -9.57 27.219 26.328 1 88.06 241 LYS A O 1
ATOM 2031 N N . ALA A 1 242 ? -11.352 28.172 25.359 1 92.12 242 ALA A N 1
ATOM 2032 C CA . ALA A 1 242 ? -12.109 26.922 25.391 1 92.12 242 ALA A CA 1
ATOM 2033 C C . ALA A 1 242 ? -11.422 25.844 24.562 1 92.12 242 ALA A C 1
ATOM 2035 O O . ALA A 1 242 ? -11.391 24.672 24.953 1 92.12 242 ALA A O 1
ATOM 2036 N N . ILE A 1 243 ? -10.953 26.219 23.406 1 91.5 243 ILE A N 1
ATOM 2037 C CA . ILE A 1 243 ? -10.25 25.281 22.547 1 91.5 243 ILE A CA 1
ATOM 2038 C C . ILE A 1 243 ? -9 24.75 23.25 1 91.5 243 ILE A C 1
ATOM 2040 O O . ILE A 1 243 ? -8.719 23.562 23.219 1 91.5 243 ILE A O 1
ATOM 2044 N N . LEU A 1 244 ? -8.273 25.594 23.891 1 83.81 244 LEU A N 1
ATOM 2045 C CA . LEU A 1 244 ? -7.078 25.203 24.641 1 83.81 244 LEU A CA 1
ATOM 2046 C C . LEU A 1 244 ? -7.43 24.25 25.781 1 83.81 244 LEU A C 1
ATOM 2048 O O . LEU A 1 244 ? -6.711 23.281 26.016 1 83.81 244 LEU A O 1
ATOM 2052 N N . ASP A 1 245 ? -8.477 24.562 26.484 1 87.69 245 ASP A N 1
ATOM 2053 C CA . ASP A 1 245 ? -8.938 23.703 27.578 1 87.69 245 ASP A CA 1
ATOM 2054 C C . ASP A 1 245 ? -9.32 22.312 27.062 1 87.69 245 ASP A C 1
ATOM 2056 O O . ASP A 1 245 ? -9.039 21.312 27.703 1 87.69 245 ASP A O 1
ATOM 2060 N N . PHE A 1 246 ? -9.906 22.344 25.953 1 91.19 246 PHE A N 1
ATOM 2061 C CA . PHE A 1 246 ? -10.289 21.078 25.328 1 91.19 246 PHE A CA 1
ATOM 2062 C C . PHE A 1 246 ? -9.062 20.234 25 1 91.19 246 PHE A C 1
ATOM 2064 O O . PHE A 1 246 ? -9.031 19.031 25.25 1 91.19 246 PHE A O 1
ATOM 2071 N N . ASN A 1 247 ? -8.141 20.875 24.359 1 83.38 247 ASN A N 1
ATOM 2072 C CA . ASN A 1 247 ? -6.891 20.203 24 1 83.38 247 ASN A CA 1
ATOM 2073 C C . ASN A 1 247 ? -6.211 19.594 25.219 1 83.38 247 ASN A C 1
ATOM 2075 O O . ASN A 1 247 ? -5.688 18.484 25.156 1 83.38 247 ASN A O 1
ATOM 2079 N N . ARG A 1 248 ? -6.156 20.297 26.25 1 78.31 248 ARG A N 1
ATOM 2080 C CA . ARG A 1 248 ? -5.535 19.828 27.484 1 78.31 248 ARG A CA 1
ATOM 2081 C C . ARG A 1 248 ? -6.297 18.641 28.062 1 78.31 248 ARG A C 1
ATOM 2083 O O . ARG A 1 248 ? -5.688 17.703 28.578 1 78.31 248 ARG A O 1
ATOM 2090 N N . LYS A 1 249 ? -7.508 18.688 28 1 80.25 249 LYS A N 1
ATOM 2091 C CA . LYS A 1 249 ? -8.352 17.641 28.547 1 80.25 249 LYS A CA 1
ATOM 2092 C C . LYS A 1 249 ? -8.195 16.328 27.766 1 80.25 249 LYS A C 1
ATOM 2094 O O . LYS A 1 249 ? -8.125 15.25 28.359 1 80.25 249 LYS A O 1
ATOM 2099 N N . LEU A 1 250 ? -8.211 16.469 26.5 1 78.31 250 LEU A N 1
ATOM 2100 C CA . LEU A 1 250 ? -8.156 15.289 25.641 1 78.31 250 LEU A CA 1
ATOM 2101 C C . LEU A 1 250 ? -6.727 14.789 25.5 1 78.31 250 LEU A C 1
ATOM 2103 O O . LEU A 1 250 ? -6.504 13.609 25.188 1 78.31 250 LEU A O 1
ATOM 2107 N N . GLY A 1 251 ? -5.773 15.68 25.688 1 70.94 251 GLY A N 1
ATOM 2108 C CA . GLY A 1 251 ? -4.379 15.289 25.547 1 70.94 251 GLY A CA 1
ATOM 2109 C C . GLY A 1 251 ? -3.945 15.148 24.109 1 70.94 251 GLY A C 1
ATOM 2110 O O . GLY A 1 251 ? -3.141 14.273 23.781 1 70.94 251 GLY A O 1
ATOM 2111 N N . ILE A 1 252 ? -4.645 15.805 23.234 1 68.12 252 ILE A N 1
ATOM 2112 C CA . ILE A 1 252 ? -4.297 15.727 21.828 1 68.12 252 ILE A CA 1
ATOM 2113 C C . ILE A 1 252 ? -3.572 17 21.406 1 68.12 252 ILE A C 1
ATOM 2115 O O . ILE A 1 252 ? -3.617 18.016 22.109 1 68.12 252 ILE A O 1
ATOM 2119 N N . SER A 1 253 ? -2.807 16.875 20.422 1 67.81 253 SER A N 1
ATOM 2120 C CA . SER A 1 253 ? -2.053 18.016 19.922 1 67.81 253 SER A CA 1
ATOM 2121 C C . SER A 1 253 ? -2.799 18.719 18.797 1 67.81 253 SER A C 1
ATOM 2123 O O . SER A 1 253 ? -2.484 18.516 17.625 1 67.81 253 SER A O 1
ATOM 2125 N N . LEU A 1 254 ? -3.811 19.438 19.156 1 78 254 LEU A N 1
ATOM 2126 C CA . LEU A 1 254 ? -4.512 20.266 18.188 1 78 254 LEU A CA 1
ATOM 2127 C C . LEU A 1 254 ? -3.791 21.594 17.969 1 78 254 LEU A C 1
ATOM 2129 O O . LEU A 1 254 ? -3.438 22.266 18.938 1 78 254 LEU A O 1
ATOM 2133 N N . ILE A 1 255 ? -3.502 21.844 16.781 1 79.81 255 ILE A N 1
ATOM 2134 C CA . ILE A 1 255 ? -2.92 23.141 16.469 1 79.81 255 ILE A CA 1
ATOM 2135 C C . ILE A 1 255 ? -4.027 24.141 16.141 1 79.81 255 ILE A C 1
ATOM 2137 O O . ILE A 1 255 ? -4.926 23.828 15.352 1 79.81 255 ILE A O 1
ATOM 2141 N N . THR A 1 256 ? -4 25.219 16.766 1 84.25 256 THR A N 1
ATOM 2142 C CA . THR A 1 256 ? -5.043 26.219 16.578 1 84.25 256 THR A CA 1
ATOM 2143 C C . THR A 1 256 ? -4.469 27.484 15.945 1 84.25 256 THR A C 1
ATOM 2145 O O . THR A 1 256 ? -3.463 28.016 16.406 1 84.25 256 THR A O 1
ATOM 2148 N N . TYR A 1 257 ? -5.098 27.844 14.883 1 78.06 257 TYR A N 1
ATOM 2149 C CA . TYR A 1 257 ? -4.746 29.094 14.203 1 78.06 257 TYR A CA 1
ATOM 2150 C C . TYR A 1 257 ? -5.844 30.125 14.383 1 78.06 257 TYR A C 1
ATOM 2152 O O . TYR A 1 257 ? -7.023 29.844 14.141 1 78.06 257 TYR A O 1
ATOM 2160 N N . ARG A 1 258 ? -5.324 31.25 14.82 1 77.88 258 ARG A N 1
ATOM 2161 C CA . ARG A 1 258 ? -6.262 32.344 15 1 77.88 258 ARG A CA 1
ATOM 2162 C C . ARG A 1 258 ? -6.301 33.25 13.766 1 77.88 258 ARG A C 1
ATOM 2164 O O . ARG A 1 258 ? -5.258 33.656 13.266 1 77.88 258 ARG A O 1
ATOM 2171 N N . SER A 1 259 ? -7.398 33.375 13.266 1 75.69 259 SER A N 1
ATOM 2172 C CA . SER A 1 259 ? -7.637 34.375 12.227 1 75.69 259 SER A CA 1
ATOM 2173 C C . SER A 1 259 ? -8.422 35.562 12.766 1 75.69 259 SER A C 1
ATOM 2175 O O . SER A 1 259 ? -8.617 35.688 13.977 1 75.69 259 SER A O 1
ATOM 2177 N N . ALA A 1 260 ? -8.773 36.438 11.898 1 68.06 260 ALA A N 1
ATOM 2178 C CA . ALA A 1 260 ? -9.453 37.656 12.312 1 68.06 260 ALA A CA 1
ATOM 2179 C C . ALA A 1 260 ? -10.828 37.375 12.898 1 68.06 260 ALA A C 1
ATOM 2181 O O . ALA A 1 260 ? -11.203 37.906 13.938 1 68.06 260 ALA A O 1
ATOM 2182 N N . ILE A 1 261 ? -11.539 36.406 12.281 1 72.62 261 ILE A N 1
ATOM 2183 C CA . ILE A 1 261 ? -12.914 36.219 12.734 1 72.62 261 ILE A CA 1
ATOM 2184 C C . ILE A 1 261 ? -13.227 34.75 12.906 1 72.62 261 ILE A C 1
ATOM 2186 O O . ILE A 1 261 ? -14.398 34.375 13.039 1 72.62 261 ILE A O 1
ATOM 2190 N N . HIS A 1 262 ? -12.227 33.969 12.781 1 87.19 262 HIS A N 1
ATOM 2191 C CA . HIS A 1 262 ? -12.453 32.531 12.953 1 87.19 262 HIS A CA 1
ATOM 2192 C C . HIS A 1 262 ? -11.18 31.844 13.422 1 87.19 262 HIS A C 1
ATOM 2194 O O . HIS A 1 262 ? -10.109 32.469 13.484 1 87.19 262 HIS A O 1
ATOM 2200 N N . TYR A 1 263 ? -11.422 30.656 13.891 1 90.38 263 TYR A N 1
ATOM 2201 C CA . TYR A 1 263 ? -10.289 29.828 14.273 1 90.38 263 TYR A CA 1
ATOM 2202 C C . TYR A 1 263 ? -10.172 28.609 13.359 1 90.38 263 TYR A C 1
ATOM 2204 O O . TYR A 1 263 ? -11.18 28.094 12.867 1 90.38 263 TYR A O 1
ATOM 2212 N N . GLU A 1 264 ? -8.945 28.25 13.133 1 90.44 264 GLU A N 1
ATOM 2213 C CA . GLU A 1 264 ? -8.664 27.031 12.375 1 90.44 264 GLU A CA 1
ATOM 2214 C C . GLU A 1 264 ? -7.906 26.016 13.234 1 90.44 264 GLU A C 1
ATOM 2216 O O . GLU A 1 264 ? -7.02 26.391 14.008 1 90.44 264 GLU A O 1
ATOM 2221 N N . LEU A 1 265 ? -8.383 24.859 13.117 1 91.25 265 LEU A N 1
ATOM 2222 C CA . LEU A 1 265 ? -7.719 23.75 13.812 1 91.25 265 LEU A CA 1
ATOM 2223 C C . LEU A 1 265 ? -7.043 22.812 12.812 1 91.25 265 LEU A C 1
ATOM 2225 O O . LEU A 1 265 ? -7.574 22.578 11.727 1 91.25 265 LEU A O 1
ATOM 2229 N N . ILE A 1 266 ? -5.906 22.359 13.172 1 87.88 266 ILE A N 1
ATOM 2230 C CA . ILE A 1 266 ? -5.219 21.359 12.367 1 87.88 266 ILE A CA 1
ATOM 2231 C C . ILE A 1 266 ? -4.887 20.141 13.227 1 87.88 266 ILE A C 1
ATOM 2233 O O . ILE A 1 266 ? -4.355 20.281 14.336 1 87.88 266 ILE A O 1
ATOM 2237 N N . THR A 1 267 ? -5.246 18.984 12.773 1 86.88 267 THR A N 1
ATOM 2238 C CA . THR A 1 267 ? -4.969 17.734 13.477 1 86.88 267 THR A CA 1
ATOM 2239 C C . THR A 1 267 ? -4.762 16.594 12.484 1 86.88 267 THR A C 1
ATOM 2241 O O . THR A 1 267 ? -4.754 16.812 11.266 1 86.88 267 THR A O 1
ATOM 2244 N N . ASN A 1 268 ? -4.457 15.477 12.969 1 83.81 268 ASN A N 1
ATOM 2245 C CA . ASN A 1 268 ? -4.344 14.305 12.109 1 83.81 268 ASN A CA 1
ATOM 2246 C C . ASN A 1 268 ? -5.617 13.469 12.133 1 83.81 268 ASN A C 1
ATOM 2248 O O . ASN A 1 268 ? -6.449 13.617 13.023 1 83.81 268 ASN A O 1
ATOM 2252 N N . TYR A 1 269 ? -5.742 12.672 11.203 1 86.69 269 TYR A N 1
ATOM 2253 C CA . TYR A 1 269 ? -6.961 11.898 10.984 1 86.69 269 TYR A CA 1
ATOM 2254 C C . TYR A 1 269 ? -7.27 11.023 12.188 1 86.69 269 TYR A C 1
ATOM 2256 O O . TYR A 1 269 ? -8.422 10.906 12.602 1 86.69 269 TYR A O 1
ATOM 2264 N N . LYS A 1 270 ? -6.258 10.43 12.711 1 81 270 LYS A N 1
ATOM 2265 C CA . LYS A 1 270 ? -6.457 9.578 13.875 1 81 270 LYS A CA 1
ATOM 2266 C C . LYS A 1 270 ? -7.09 10.352 15.031 1 81 270 LYS A C 1
ATOM 2268 O O . LYS A 1 270 ? -8.062 9.898 15.633 1 81 270 LYS A O 1
ATOM 2273 N N . ASP A 1 271 ? -6.602 11.477 15.367 1 83.75 271 ASP A N 1
ATOM 2274 C CA . ASP A 1 271 ? -7.121 12.305 16.453 1 83.75 271 ASP A CA 1
ATOM 2275 C C . ASP A 1 271 ? -8.508 12.852 16.109 1 83.75 271 ASP A C 1
ATOM 2277 O O . ASP A 1 271 ? -9.367 12.953 16.984 1 83.75 271 ASP A O 1
ATOM 2281 N N . PHE A 1 272 ? -8.594 13.125 14.891 1 91.06 272 PHE A N 1
ATOM 2282 C CA . PHE A 1 272 ? -9.898 13.578 14.414 1 91.06 272 PHE A CA 1
ATOM 2283 C C . PHE A 1 272 ? -10.969 12.523 14.664 1 91.06 272 PHE A C 1
ATOM 2285 O O . PHE A 1 272 ? -12.062 12.836 15.141 1 91.06 272 PHE A O 1
ATOM 2292 N N . LEU A 1 273 ? -10.625 11.297 14.352 1 86.31 273 LEU A N 1
ATOM 2293 C CA . LEU A 1 273 ? -11.57 10.211 14.586 1 86.31 273 LEU A CA 1
ATOM 2294 C C . LEU A 1 273 ? -11.898 10.086 16.078 1 86.31 273 LEU A C 1
ATOM 2296 O O . LEU A 1 273 ? -13.031 9.789 16.438 1 86.31 273 LEU A O 1
ATOM 2300 N N . LEU A 1 274 ? -10.945 10.328 16.844 1 82.94 274 LEU A N 1
ATOM 2301 C CA . LEU A 1 274 ? -11.148 10.297 18.281 1 82.94 274 LEU A CA 1
ATOM 2302 C C . LEU A 1 274 ? -12.062 11.43 18.734 1 82.94 274 LEU A C 1
ATOM 2304 O O . LEU A 1 274 ? -12.992 11.211 19.516 1 82.94 274 LEU A O 1
ATOM 2308 N N . ILE A 1 275 ? -11.836 12.625 18.203 1 90.62 275 ILE A N 1
ATOM 2309 C CA . ILE A 1 275 ? -12.602 13.812 18.562 1 90.62 275 ILE A CA 1
ATOM 2310 C C . ILE A 1 275 ? -14.055 13.648 18.125 1 90.62 275 ILE A C 1
ATOM 2312 O O . ILE A 1 275 ? -14.969 14.078 18.828 1 90.62 275 ILE A O 1
ATOM 2316 N N . THR A 1 276 ? -14.25 12.969 17.016 1 92 276 THR A N 1
ATOM 2317 C CA . THR A 1 276 ? -15.586 12.883 16.438 1 92 276 THR A CA 1
ATOM 2318 C C . THR A 1 276 ? -16.203 11.508 16.703 1 92 276 THR A C 1
ATOM 2320 O O . THR A 1 276 ? -17.219 11.156 16.109 1 92 276 THR A O 1
ATOM 2323 N N . ASN A 1 277 ? -15.547 10.75 17.5 1 85.38 277 ASN A N 1
ATOM 2324 C CA . ASN A 1 277 ? -16.016 9.391 17.766 1 85.38 277 ASN A CA 1
ATOM 2325 C C . ASN A 1 277 ? -16.344 8.656 16.469 1 85.38 277 ASN A C 1
ATOM 2327 O O . ASN A 1 277 ? -17.469 8.195 16.281 1 85.38 277 ASN A O 1
ATOM 2331 N N . HIS A 1 278 ? -15.375 8.625 15.625 1 82.31 278 HIS A N 1
ATOM 2332 C CA . HIS A 1 278 ? -15.484 7.945 14.336 1 82.31 278 HIS A CA 1
ATOM 2333 C C . HIS A 1 278 ? -16.594 8.547 13.484 1 82.31 278 HIS A C 1
ATOM 2335 O O . HIS A 1 278 ? -17.422 7.812 12.938 1 82.31 278 HIS A O 1
ATOM 2341 N N . GLN A 1 279 ? -16.641 9.844 13.562 1 86.5 279 GLN A N 1
ATOM 2342 C CA . GLN A 1 279 ? -17.484 10.672 12.711 1 86.5 279 GLN A CA 1
ATOM 2343 C C . GLN A 1 279 ? -18.953 10.539 13.094 1 86.5 279 GLN A C 1
ATOM 2345 O O . GLN A 1 279 ? -19.844 10.703 12.258 1 86.5 279 GLN A O 1
ATOM 2350 N N . GLU A 1 280 ? -19.234 10.211 14.32 1 84.38 280 GLU A N 1
ATOM 2351 C CA . GLU A 1 280 ? -20.594 10.047 14.789 1 84.38 280 GLU A CA 1
ATOM 2352 C C . GLU A 1 280 ? -21 11.203 15.711 1 84.38 280 GLU A C 1
ATOM 2354 O O . GLU A 1 280 ? -22.094 11.75 15.578 1 84.38 280 GLU A O 1
ATOM 2359 N N . MET A 1 281 ? -20.156 11.508 16.594 1 89.25 281 MET A N 1
ATOM 2360 C CA . MET A 1 281 ? -20.391 12.547 17.594 1 89.25 281 MET A CA 1
ATOM 2361 C C . MET A 1 281 ? -19.109 13.344 17.844 1 89.25 281 MET A C 1
ATOM 2363 O O . MET A 1 281 ? -18.047 12.773 18.062 1 89.25 281 MET A O 1
ATOM 2367 N N . CYS A 1 282 ? -19.266 14.633 17.859 1 93.31 282 CYS A N 1
ATOM 2368 C CA . CYS A 1 282 ? -18.094 15.492 18.031 1 93.31 282 CYS A CA 1
ATOM 2369 C C . CYS A 1 282 ? -17.969 15.945 19.484 1 93.31 282 CYS A C 1
ATOM 2371 O O . CYS A 1 282 ? -18.797 16.734 19.969 1 93.31 282 CYS A O 1
ATOM 2373 N N . SER A 1 283 ? -17.016 15.547 20.172 1 91.69 283 SER A N 1
ATOM 2374 C CA . SER A 1 283 ? -16.812 15.883 21.578 1 91.69 283 SER A CA 1
ATOM 2375 C C . SER A 1 283 ? -16.531 17.375 21.75 1 91.69 283 SER A C 1
ATOM 2377 O O . SER A 1 283 ? -16.844 17.953 22.797 1 91.69 283 SER A O 1
ATOM 2379 N N . LEU A 1 284 ? -15.938 17.984 20.766 1 93.94 284 LEU A N 1
ATOM 2380 C CA . LEU A 1 284 ? -15.664 19.422 20.812 1 93.94 284 LEU A CA 1
ATOM 2381 C C . LEU A 1 284 ? -16.969 20.219 20.875 1 93.94 284 LEU A C 1
ATOM 2383 O O . LEU A 1 284 ? -17.047 21.234 21.578 1 93.94 284 LEU A O 1
ATOM 2387 N N . VAL A 1 285 ? -17.906 19.75 20.188 1 94.38 285 VAL A N 1
ATOM 2388 C CA . VAL A 1 285 ? -19.219 20.406 20.188 1 94.38 285 VAL A CA 1
ATOM 2389 C C . VAL A 1 285 ? -19.797 20.406 21.594 1 94.38 285 VAL A C 1
ATOM 2391 O O . VAL A 1 285 ? -20.234 21.453 22.094 1 94.38 285 VAL A O 1
ATOM 2394 N N . GLU A 1 286 ? -19.859 19.25 22.141 1 90.94 286 GLU A N 1
ATOM 2395 C CA . GLU A 1 286 ? -20.391 19.125 23.5 1 90.94 286 GLU A CA 1
ATOM 2396 C C . GLU A 1 286 ? -19.609 19.984 24.484 1 90.94 286 GLU A C 1
ATOM 2398 O O . GLU A 1 286 ? -20.203 20.625 25.344 1 90.94 286 GLU A O 1
ATOM 2403 N N . PHE A 1 287 ? -18.406 19.984 24.359 1 93.38 287 PHE A N 1
ATOM 2404 C CA . PHE A 1 287 ? -17.547 20.75 25.25 1 93.38 287 PHE A CA 1
ATOM 2405 C C . PHE A 1 287 ? -17.828 22.25 25.125 1 93.38 287 PHE A C 1
ATOM 2407 O O . PHE A 1 287 ? -17.969 22.953 26.125 1 93.38 287 PHE A O 1
ATOM 2414 N N . LEU A 1 288 ? -17.922 22.766 23.922 1 94.56 288 LEU A N 1
ATOM 2415 C CA . LEU A 1 288 ? -18.141 24.188 23.672 1 94.56 288 LEU A CA 1
ATOM 2416 C C . LEU A 1 288 ? -19.531 24.609 24.125 1 94.56 288 LEU A C 1
ATOM 2418 O O . LEU A 1 288 ? -19.703 25.734 24.625 1 94.56 288 LEU A O 1
ATOM 2422 N N . ARG A 1 289 ? -20.469 23.719 23.969 1 92.25 289 ARG A N 1
ATOM 2423 C CA . ARG A 1 289 ? -21.828 24 24.422 1 92.25 289 ARG A CA 1
ATOM 2424 C C . ARG A 1 289 ? -21.859 24.25 25.938 1 92.25 289 ARG A C 1
ATOM 2426 O O . ARG A 1 289 ? -22.625 25.094 26.406 1 92.25 289 ARG A O 1
ATOM 2433 N N . ASN A 1 290 ? -21.078 23.578 26.547 1 91.5 290 ASN A N 1
ATOM 2434 C CA . ASN A 1 290 ? -21.062 23.656 28 1 91.5 290 ASN A CA 1
ATOM 2435 C C . ASN A 1 290 ? -20.219 24.844 28.484 1 91.5 290 ASN A C 1
ATOM 2437 O O . ASN A 1 290 ? -20.453 25.375 29.562 1 91.5 290 ASN A O 1
ATOM 2441 N N . GLN A 1 291 ? -19.266 25.297 27.719 1 91.25 291 GLN A N 1
ATOM 2442 C CA . GLN A 1 291 ? -18.281 26.281 28.188 1 91.25 291 GLN A CA 1
ATOM 2443 C C . GLN A 1 291 ? -18.656 27.688 27.719 1 91.25 291 GLN A C 1
ATOM 2445 O O . GLN A 1 291 ? -18.25 28.688 28.328 1 91.25 291 GLN A O 1
ATOM 2450 N N . LEU A 1 292 ? -19.391 27.766 26.625 1 93.19 292 LEU A N 1
ATOM 2451 C CA . LEU A 1 292 ? -19.625 29.062 26.016 1 93.19 292 LEU A CA 1
ATOM 2452 C C . LEU A 1 292 ? -21.094 29.438 26.062 1 93.19 292 LEU A C 1
ATOM 2454 O O . LEU A 1 292 ? -21.969 28.562 26.016 1 93.19 292 LEU A O 1
ATOM 2458 N N . SER A 1 293 ? -21.391 30.734 26.109 1 88.81 293 SER A N 1
ATOM 2459 C CA . SER A 1 293 ? -22.766 31.234 26.141 1 88.81 293 SER A CA 1
ATOM 2460 C C . SER A 1 293 ? -23.266 31.531 24.734 1 88.81 293 SER A C 1
ATOM 2462 O O . SER A 1 293 ? -24.422 31.922 24.547 1 88.81 293 SER A O 1
ATOM 2464 N N . PHE A 1 294 ? -22.344 31.453 23.797 1 89.94 294 PHE A N 1
ATOM 2465 C CA . PHE A 1 294 ? -22.719 31.688 22.406 1 89.94 294 PHE A CA 1
ATOM 2466 C C . PHE A 1 294 ? -22.484 30.438 21.562 1 89.94 294 PHE A C 1
ATOM 2468 O O . PHE A 1 294 ? -21.844 29.5 22.016 1 89.94 294 PHE A O 1
ATOM 2475 N N . LYS A 1 295 ? -23.094 30.453 20.391 1 92.38 295 LYS A N 1
ATOM 2476 C CA . LYS A 1 295 ? -23.047 29.281 19.531 1 92.38 295 LYS A CA 1
ATOM 2477 C C . LYS A 1 295 ? -21.875 29.344 18.562 1 92.38 295 LYS A C 1
ATOM 2479 O O . LYS A 1 295 ? -21.484 30.422 18.109 1 92.38 295 LYS A O 1
ATOM 2484 N N . VAL A 1 296 ? -21.375 28.156 18.297 1 94.38 296 VAL A N 1
ATOM 2485 C CA . VAL A 1 296 ? -20.203 28.047 17.422 1 94.38 296 VAL A CA 1
ATOM 2486 C C . VAL A 1 296 ? -20.5 27.094 16.281 1 94.38 296 VAL A C 1
ATOM 2488 O O . VAL A 1 296 ? -21.078 26.016 16.484 1 94.38 296 VAL A O 1
ATOM 2491 N N . LYS A 1 297 ? -20.156 27.547 15.102 1 94.62 297 LYS A N 1
ATOM 2492 C CA . LYS A 1 297 ? -20.203 26.688 13.922 1 94.62 297 LYS A CA 1
ATOM 2493 C C . LYS A 1 297 ? -18.875 25.984 13.703 1 94.62 297 LYS A C 1
ATOM 2495 O O . LYS A 1 297 ? -17.828 26.625 13.641 1 94.62 297 LYS A O 1
ATOM 2500 N N . ILE A 1 298 ? -18.953 24.641 13.609 1 96.06 298 ILE A N 1
ATOM 2501 C CA . ILE A 1 298 ? -17.734 23.875 13.43 1 96.06 298 ILE A CA 1
ATOM 2502 C C . ILE A 1 298 ? -17.797 23.078 12.133 1 96.06 298 ILE A C 1
ATOM 2504 O O . ILE A 1 298 ? -18.75 22.328 11.906 1 96.06 298 ILE A O 1
ATOM 2508 N N . GLY A 1 299 ? -16.812 23.297 11.289 1 96.88 299 GLY A N 1
ATOM 2509 C CA . GLY A 1 299 ? -16.656 22.484 10.086 1 96.88 299 GLY A CA 1
ATOM 2510 C C . GLY A 1 299 ? -15.352 21.703 10.07 1 96.88 299 GLY A C 1
ATOM 2511 O O . GLY A 1 299 ? -14.273 22.281 10.266 1 96.88 299 GLY A O 1
ATOM 2512 N N . TRP A 1 300 ? -15.477 20.406 9.898 1 96 300 TRP A N 1
ATOM 2513 C CA . TRP A 1 300 ? -14.297 19.562 9.711 1 96 300 TRP A CA 1
ATOM 2514 C C . TRP A 1 300 ? -14.102 19.219 8.242 1 96 300 TRP A C 1
ATOM 2516 O O . TRP A 1 300 ? -15.062 18.906 7.539 1 96 300 TRP A O 1
ATOM 2526 N N . GLY A 1 301 ? -12.836 19.375 7.816 1 95.5 301 GLY A N 1
ATOM 2527 C CA . GLY A 1 301 ? -12.523 19.078 6.426 1 95.5 301 GLY A CA 1
ATOM 2528 C C . GLY A 1 301 ? -11.422 18.047 6.262 1 95.5 301 GLY A C 1
ATOM 2529 O O . GLY A 1 301 ? -10.359 18.172 6.879 1 95.5 301 GLY A O 1
ATOM 2530 N N . ILE A 1 302 ? -11.727 17.047 5.473 1 89.44 302 ILE A N 1
ATOM 2531 C CA . ILE A 1 302 ? -10.734 16.047 5.098 1 89.44 302 ILE A CA 1
ATOM 2532 C C . ILE A 1 302 ? -10.359 16.219 3.629 1 89.44 302 ILE A C 1
ATOM 2534 O O . ILE A 1 302 ? -11.227 16.234 2.754 1 89.44 302 ILE A O 1
ATOM 2538 N N . GLY A 1 303 ? -9.117 16.484 3.402 1 80 303 GLY A N 1
ATOM 2539 C CA . GLY A 1 303 ? -8.648 16.656 2.037 1 80 303 GLY A CA 1
ATOM 2540 C C . GLY A 1 303 ? -7.395 15.852 1.729 1 80 303 GLY A C 1
ATOM 2541 O O . GLY A 1 303 ? -6.781 15.273 2.631 1 80 303 GLY A O 1
ATOM 2542 N N . LYS A 1 304 ? -7.07 15.836 0.468 1 73.19 304 LYS A N 1
ATOM 2543 C CA . LYS A 1 304 ? -5.824 15.203 0.039 1 73.19 304 LYS A CA 1
ATOM 2544 C C . LYS A 1 304 ? -4.617 16.047 0.445 1 73.19 304 LYS A C 1
ATOM 2546 O O . LYS A 1 304 ? -3.535 15.508 0.694 1 73.19 304 LYS A O 1
ATOM 2551 N N . THR A 1 305 ? -4.883 17.312 0.466 1 74.31 305 THR A N 1
ATOM 2552 C CA . THR A 1 305 ? -3.873 18.281 0.888 1 74.31 305 THR A CA 1
ATOM 2553 C C . THR A 1 305 ? -4.395 19.141 2.039 1 74.31 305 THR A C 1
ATOM 2555 O O . THR A 1 305 ? -5.598 19.172 2.301 1 74.31 305 THR A O 1
ATOM 2558 N N . LEU A 1 306 ? -3.498 19.734 2.641 1 78.25 306 LEU A N 1
ATOM 2559 C CA . LEU A 1 306 ? -3.875 20.641 3.723 1 78.25 306 LEU A CA 1
ATOM 2560 C C . LEU A 1 306 ? -4.812 21.734 3.217 1 78.25 306 LEU A C 1
ATOM 2562 O O . LEU A 1 306 ? -5.801 22.062 3.875 1 78.25 306 LEU A O 1
ATOM 2566 N N . GLN A 1 307 ? -4.508 22.234 2.057 1 77.44 307 GLN A N 1
ATOM 2567 C CA . GLN A 1 307 ? -5.328 23.297 1.488 1 77.44 307 GLN A CA 1
ATOM 2568 C C . GLN A 1 307 ? -6.75 22.797 1.21 1 77.44 307 GLN A C 1
ATOM 2570 O O . GLN A 1 307 ? -7.723 23.5 1.505 1 77.44 307 GLN A O 1
ATOM 2575 N N . GLU A 1 308 ? -6.777 21.672 0.657 1 83 308 GLU A N 1
ATOM 2576 C CA . GLU A 1 308 ? -8.086 21.094 0.384 1 83 308 GLU A CA 1
ATOM 2577 C C . GLU A 1 308 ? -8.859 20.844 1.677 1 83 308 GLU A C 1
ATOM 2579 O O . GLU A 1 308 ? -10.07 21.062 1.739 1 83 308 GLU A O 1
ATOM 2584 N N . ALA A 1 309 ? -8.133 20.375 2.627 1 87.88 309 ALA A N 1
ATOM 2585 C CA . ALA A 1 309 ? -8.766 20.125 3.92 1 87.88 309 ALA A CA 1
ATOM 2586 C C . ALA A 1 309 ? -9.336 21.406 4.516 1 87.88 309 ALA A C 1
ATOM 2588 O O . ALA A 1 309 ? -10.445 21.406 5.059 1 87.88 309 ALA A O 1
ATOM 2589 N N . ARG A 1 310 ? -8.641 22.453 4.406 1 87.19 310 ARG A N 1
ATOM 2590 C CA . ARG A 1 310 ? -9.078 23.75 4.93 1 87.19 310 ARG A CA 1
ATOM 2591 C C . ARG A 1 310 ? -10.328 24.234 4.199 1 87.19 310 ARG A C 1
ATOM 2593 O O . ARG A 1 310 ? -11.273 24.719 4.824 1 87.19 310 ARG A O 1
ATOM 2600 N N . ILE A 1 311 ? -10.273 24.094 2.922 1 87.75 311 ILE A N 1
ATOM 2601 C CA . ILE A 1 311 ? -11.398 24.516 2.104 1 87.75 311 ILE A CA 1
ATOM 2602 C C . ILE A 1 311 ? -12.641 23.703 2.461 1 87.75 311 ILE A C 1
ATOM 2604 O O . ILE A 1 311 ? -13.727 24.25 2.629 1 87.75 311 ILE A O 1
ATOM 2608 N N . GLN A 1 312 ? -12.414 22.469 2.588 1 91.5 312 GLN A N 1
ATOM 2609 C CA . GLN A 1 312 ? -13.523 21.594 2.945 1 91.5 312 GLN A CA 1
ATOM 2610 C C . GLN A 1 312 ? -14.062 21.922 4.332 1 91.5 312 GLN A C 1
ATOM 2612 O O . GLN A 1 312 ? -15.273 21.875 4.562 1 91.5 312 GLN A O 1
ATOM 2617 N N . ALA A 1 313 ? -13.195 22.219 5.215 1 94.94 313 ALA A N 1
ATOM 2618 C CA . ALA A 1 313 ? -13.609 22.578 6.57 1 94.94 313 ALA A CA 1
ATOM 2619 C C . ALA A 1 313 ? -14.477 23.828 6.566 1 94.94 313 ALA A C 1
ATOM 2621 O O . ALA A 1 313 ? -15.508 23.875 7.234 1 94.94 313 ALA A O 1
ATOM 2622 N N . GLU A 1 314 ? -14.039 24.812 5.863 1 92.12 314 GLU A N 1
ATOM 2623 C CA . GLU A 1 314 ? -14.797 26.047 5.754 1 92.12 314 GLU A CA 1
ATOM 2624 C C . GLU A 1 314 ? -16.172 25.812 5.137 1 92.12 314 GLU A C 1
ATOM 2626 O O . GLU A 1 314 ? -17.172 26.328 5.621 1 92.12 314 GLU A O 1
ATOM 2631 N N . LYS A 1 315 ? -16.172 25.047 4.113 1 91 315 LYS A N 1
ATOM 2632 C CA . LYS A 1 315 ? -17.438 24.703 3.455 1 91 315 LYS A CA 1
ATOM 2633 C C . LYS A 1 315 ? -18.359 23.922 4.398 1 91 315 LYS A C 1
ATOM 2635 O O . LYS A 1 315 ? -19.562 24.172 4.438 1 91 315 LYS A O 1
ATOM 2640 N N . ALA A 1 316 ? -17.766 23.031 5.098 1 93.31 316 ALA A N 1
ATOM 2641 C CA . ALA A 1 316 ? -18.562 22.234 6.031 1 93.31 316 ALA A CA 1
ATOM 2642 C C . ALA A 1 316 ? -19.203 23.125 7.098 1 93.31 316 ALA A C 1
ATOM 2644 O O . ALA A 1 316 ? -20.344 22.891 7.5 1 93.31 316 ALA A O 1
ATOM 2645 N N . ALA A 1 317 ? -18.547 24.125 7.559 1 93 317 ALA A N 1
ATOM 2646 C CA . ALA A 1 317 ? -19.047 25.016 8.594 1 93 317 ALA A CA 1
ATOM 2647 C C . ALA A 1 317 ? -20.281 25.781 8.109 1 93 317 ALA A C 1
ATOM 2649 O O . ALA A 1 317 ? -21.141 26.141 8.914 1 93 317 ALA A O 1
ATOM 2650 N N . THR A 1 318 ? -20.359 25.969 6.832 1 86.81 318 THR A N 1
ATOM 2651 C CA . THR A 1 318 ? -21.469 26.75 6.277 1 86.81 318 THR A CA 1
ATOM 2652 C C . THR A 1 318 ? -22.781 25.953 6.379 1 86.81 318 THR A C 1
ATOM 2654 O O . THR A 1 318 ? -23.859 26.531 6.285 1 86.81 318 THR A O 1
ATOM 2657 N N . TYR A 1 319 ? -22.703 24.734 6.594 1 84.81 319 TYR A N 1
ATOM 2658 C CA . TYR A 1 319 ? -23.906 23.906 6.703 1 84.81 319 TYR A CA 1
ATOM 2659 C C . TYR A 1 319 ? -24.51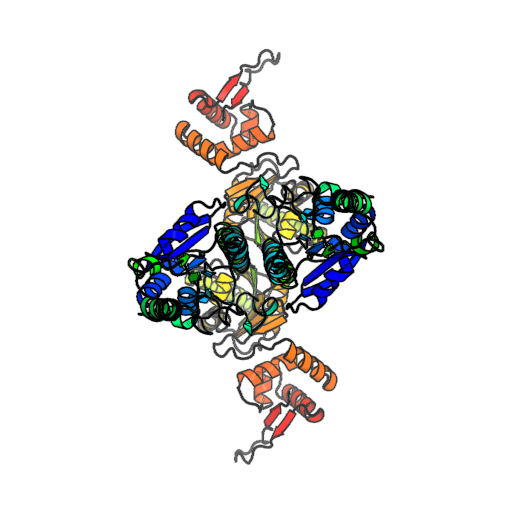6 24.016 8.094 1 84.81 319 TYR A C 1
ATOM 2661 O O . TYR A 1 319 ? -25.656 23.609 8.312 1 84.81 319 TYR A O 1
ATOM 2669 N N . CYS A 1 320 ? -23.719 24.562 8.977 1 86.56 320 CYS A N 1
ATOM 2670 C CA . CYS A 1 320 ? -24.234 24.781 10.32 1 86.56 320 CYS A CA 1
ATOM 2671 C C . CYS A 1 320 ? -25.281 25.875 10.336 1 86.56 320 CYS A C 1
ATOM 2673 O O . CYS A 1 320 ? -25.141 26.891 9.633 1 86.56 320 CYS A O 1
ATOM 2675 N N . THR A 1 321 ? -26.312 25.75 11.086 1 77.62 321 THR A N 1
ATOM 2676 C CA . THR A 1 321 ? -27.422 26.688 11.109 1 77.62 321 THR A CA 1
ATOM 2677 C C . THR A 1 321 ? -27.047 27.938 11.922 1 77.62 321 THR A C 1
ATOM 2679 O O . THR A 1 321 ? -27.547 29.031 11.641 1 77.62 321 THR A O 1
ATOM 2682 N N . GLY A 1 322 ? -26.297 27.781 12.969 1 78.31 322 GLY A N 1
ATOM 2683 C CA . GLY A 1 322 ? -25.938 28.891 13.836 1 78.31 322 GLY A CA 1
ATOM 2684 C C . GLY A 1 322 ? -26.812 28.984 15.07 1 78.31 322 GLY A C 1
ATOM 2685 O O . GLY A 1 322 ? -26.484 29.719 16.016 1 78.31 322 GLY A O 1
ATOM 2686 N N . SER A 1 323 ? -27.891 28.219 15.102 1 79.88 323 SER A N 1
ATOM 2687 C CA . SER A 1 323 ? -28.812 28.25 16.234 1 79.88 323 SER A CA 1
ATOM 2688 C C . SER A 1 323 ? -28.281 27.391 17.391 1 79.88 323 SER A C 1
ATOM 2690 O O . SER A 1 323 ? -28.656 27.594 18.547 1 79.88 323 SER A O 1
ATOM 2692 N N . LEU A 1 324 ? -27.516 26.484 17.078 1 85.38 324 LEU A N 1
ATOM 2693 C CA . LEU A 1 324 ? -26.859 25.656 18.078 1 85.38 324 LEU A CA 1
ATOM 2694 C C . LEU A 1 324 ? -25.391 25.406 17.703 1 85.38 324 LEU A C 1
ATOM 2696 O O . LEU A 1 324 ? -25.016 25.578 16.547 1 85.38 324 LEU A O 1
ATOM 2700 N N . THR A 1 325 ? -24.703 25.094 18.688 1 90.94 325 THR A N 1
ATOM 2701 C CA . THR A 1 325 ? -23.344 24.641 18.406 1 90.94 325 THR A CA 1
ATOM 2702 C C . THR A 1 325 ? -23.359 23.266 17.75 1 90.94 325 THR A C 1
ATOM 2704 O O . THR A 1 325 ? -23.844 22.297 18.344 1 90.94 325 THR A O 1
ATOM 2707 N N . GLU A 1 326 ? -22.938 23.219 16.547 1 91.38 326 GLU A N 1
ATOM 2708 C CA . GLU A 1 326 ? -22.984 21.953 15.812 1 91.38 326 GLU A CA 1
ATOM 2709 C C . GLU A 1 326 ? -21.781 21.828 14.875 1 91.38 326 GLU A C 1
ATOM 2711 O O . GLU A 1 326 ? -21.047 22.781 14.664 1 91.38 326 GLU A O 1
ATOM 2716 N N . ALA A 1 327 ? -21.578 20.594 14.43 1 94.38 327 ALA A N 1
ATOM 2717 C CA . ALA A 1 327 ? -20.406 20.297 13.594 1 94.38 327 ALA A CA 1
ATOM 2718 C C . ALA A 1 327 ? -20.797 19.438 12.398 1 94.38 327 ALA A C 1
ATOM 2720 O O . ALA A 1 327 ? -21.656 18.562 12.508 1 94.38 327 ALA A O 1
ATOM 2721 N N . TYR A 1 328 ? -20.172 19.781 11.266 1 94.69 328 TYR A N 1
ATOM 2722 C CA . TYR A 1 328 ? -20.312 18.984 10.047 1 94.69 328 TYR A CA 1
ATOM 2723 C C . TYR A 1 328 ? -18.938 18.594 9.5 1 94.69 328 TYR A C 1
ATOM 2725 O O . TYR A 1 328 ? -17.938 19.234 9.812 1 94.69 328 TYR A O 1
ATOM 2733 N N . ILE A 1 329 ? -18.938 17.484 8.711 1 94.62 329 ILE A N 1
ATOM 2734 C CA . ILE A 1 329 ? -17.734 17.016 8.062 1 94.62 329 ILE A CA 1
ATOM 2735 C C . ILE A 1 329 ? -17.922 17.016 6.547 1 94.62 329 ILE A C 1
ATOM 2737 O O . ILE A 1 329 ? -18.969 16.625 6.047 1 94.62 329 ILE A O 1
ATOM 2741 N N . LEU A 1 330 ? -16.953 17.5 5.887 1 92.81 330 LEU A N 1
ATOM 2742 C CA . LEU A 1 330 ? -16.875 17.297 4.441 1 92.81 330 LEU A CA 1
ATOM 2743 C C . LEU A 1 330 ? -15.633 16.516 4.055 1 92.81 330 LEU A C 1
ATOM 2745 O O . LEU A 1 330 ? -14.516 16.906 4.395 1 92.81 330 LEU A O 1
ATOM 2749 N N . THR A 1 331 ? -15.836 15.406 3.346 1 87.88 331 THR A N 1
ATOM 2750 C CA . THR A 1 331 ? -14.742 14.516 2.99 1 87.88 331 THR A CA 1
ATOM 2751 C C . THR A 1 331 ? -14.094 14.945 1.68 1 87.88 331 THR A C 1
ATOM 2753 O O . THR A 1 331 ? -14.57 15.867 1.019 1 87.88 331 THR A O 1
ATOM 2756 N N . LYS A 1 332 ? -13.031 14.273 1.333 1 80.12 332 LYS A N 1
ATOM 2757 C CA . LYS A 1 332 ? -12.297 14.555 0.104 1 80.12 332 LYS A CA 1
ATOM 2758 C C . LYS A 1 332 ? -13.148 14.273 -1.127 1 80.12 332 LYS A C 1
ATOM 2760 O O . LYS A 1 332 ? -12.938 14.859 -2.189 1 80.12 332 LYS A O 1
ATOM 2765 N N . GLU A 1 333 ? -14.094 13.359 -0.958 1 73.75 333 GLU A N 1
ATOM 2766 C CA . GLU A 1 333 ? -15.016 13.016 -2.035 1 73.75 333 GLU A CA 1
ATOM 2767 C C . GLU A 1 333 ? -16.234 13.93 -2.035 1 73.75 333 GLU A C 1
ATOM 2769 O O . GLU A 1 333 ? -17.219 13.664 -2.721 1 73.75 333 GLU A O 1
ATOM 2774 N N . ASN A 1 334 ? -16.203 14.898 -1.185 1 76.69 334 ASN A N 1
ATOM 2775 C CA . ASN A 1 334 ? -17.266 15.883 -1.062 1 76.69 334 ASN A CA 1
ATOM 2776 C C . ASN A 1 334 ? -18.531 15.266 -0.461 1 76.69 334 ASN A C 1
ATOM 2778 O O . ASN A 1 334 ? -19.641 15.602 -0.868 1 76.69 334 ASN A O 1
ATOM 2782 N N . GLN A 1 335 ? -18.297 14.367 0.362 1 81.19 335 GLN A N 1
ATOM 2783 C CA . GLN A 1 335 ? -19.406 13.797 1.12 1 81.19 335 GLN A CA 1
ATOM 2784 C C . GLN A 1 335 ? -19.625 14.547 2.432 1 81.19 335 GLN A C 1
ATOM 2786 O O . GLN A 1 335 ? -18.688 14.695 3.225 1 81.19 335 GLN A O 1
ATOM 2791 N N . LEU A 1 336 ? -20.844 14.977 2.582 1 86.25 336 LEU A N 1
ATOM 2792 C CA . LEU A 1 336 ? -21.188 15.711 3.799 1 86.25 336 LEU A CA 1
ATOM 2793 C C . LEU A 1 336 ? -21.672 14.766 4.887 1 86.25 336 LEU A C 1
ATOM 2795 O O . LEU A 1 336 ? -22.547 13.93 4.645 1 86.25 336 LEU A O 1
ATOM 2799 N N . ILE A 1 337 ? -21.094 14.883 6.02 1 87 337 ILE A N 1
ATOM 2800 C CA . ILE A 1 337 ? -21.516 14.086 7.172 1 87 337 ILE A CA 1
ATOM 2801 C C . ILE A 1 337 ? -21.906 15.008 8.32 1 87 337 ILE A C 1
ATOM 2803 O O . ILE A 1 337 ? -21.156 15.93 8.664 1 87 337 ILE A O 1
ATOM 2807 N N . GLY A 1 338 ? -23.047 14.727 8.984 1 86.06 338 GLY A N 1
ATOM 2808 C CA . GLY A 1 338 ? -23.453 15.523 10.133 1 86.06 338 GLY A CA 1
ATOM 2809 C C . GLY A 1 338 ? -24.953 15.75 10.195 1 86.06 338 GLY A C 1
ATOM 2810 O O . GLY A 1 338 ? -25.703 15.281 9.336 1 86.06 338 GLY A O 1
ATOM 2811 N N . PRO A 1 339 ? -25.344 16.469 11.117 1 87.44 339 PRO A N 1
ATOM 2812 C CA . PRO A 1 339 ? -24.594 16.969 12.266 1 87.44 339 PRO A CA 1
ATOM 2813 C C . PRO A 1 339 ? -24.031 15.852 13.133 1 87.44 339 PRO A C 1
ATOM 2815 O O . PRO A 1 339 ? -24.609 14.766 13.195 1 87.44 339 PRO A O 1
ATOM 2818 N N . LEU A 1 340 ? -22.875 16.125 13.742 1 89.5 340 LEU A N 1
ATOM 2819 C CA . LEU A 1 340 ? -22.203 15.117 14.547 1 89.5 340 LEU A CA 1
ATOM 2820 C C . LEU A 1 340 ? -22.734 15.102 15.977 1 89.5 340 LEU A C 1
ATOM 2822 O O . LEU A 1 340 ? -22.016 15.406 16.922 1 89.5 340 LEU A O 1
ATOM 2826 N N . ASP A 1 341 ? -23.984 14.742 16.188 1 79.62 341 ASP A N 1
ATOM 2827 C CA . ASP A 1 341 ? -24.641 14.734 17.484 1 79.62 341 ASP A CA 1
ATOM 2828 C C . ASP A 1 341 ? -25.062 13.32 17.875 1 79.62 341 ASP A C 1
ATOM 2830 O O . ASP A 1 341 ? -25.828 13.133 18.828 1 79.62 341 ASP A O 1
ATOM 2834 N N . GLY A 1 342 ? -24.344 12.336 17.375 1 65.19 342 GLY A N 1
ATOM 2835 C CA . GLY A 1 342 ? -24.672 10.953 17.672 1 65.19 342 GLY A CA 1
ATOM 2836 C C . GLY A 1 342 ? -25.812 10.414 16.828 1 65.19 342 GLY A C 1
ATOM 2837 O O . GLY A 1 342 ? -26.031 9.203 16.766 1 65.19 342 GLY A O 1
ATOM 2838 N N . ASN A 1 343 ? -26.578 11.25 16.359 1 55.28 343 ASN A N 1
ATOM 2839 C CA . ASN A 1 343 ? -27.672 10.828 15.5 1 55.28 343 ASN A CA 1
ATOM 2840 C C . ASN A 1 343 ? -27.281 10.898 14.023 1 55.28 343 ASN A C 1
ATOM 2842 O O . ASN A 1 343 ? -28.141 10.914 13.148 1 55.28 343 ASN A O 1
ATOM 2846 N N . ALA A 1 344 ? -25.969 10.938 13.781 1 51.31 344 ALA A N 1
ATOM 2847 C CA . ALA A 1 344 ? -25.359 11.258 12.5 1 51.31 344 ALA A CA 1
ATOM 2848 C C . ALA A 1 344 ? -25.875 10.352 11.391 1 51.31 344 ALA A C 1
ATOM 2850 O O . ALA A 1 344 ? -25.547 9.164 11.336 1 51.31 344 ALA A O 1
ATOM 2851 N N . THR A 1 345 ? -26.984 10.227 11.039 1 46.34 345 THR A N 1
ATOM 2852 C CA . THR A 1 345 ? -27.531 9.391 9.984 1 46.34 345 THR A CA 1
ATOM 2853 C C . THR A 1 345 ? -26.938 9.758 8.633 1 46.34 345 THR A C 1
ATOM 2855 O O . THR A 1 345 ? -26.906 8.938 7.711 1 46.34 345 THR A O 1
ATOM 2858 N N . ALA A 1 346 ? -26.969 11.141 8.141 1 47.09 346 ALA A N 1
ATOM 2859 C CA . ALA A 1 346 ? -27.172 11.43 6.723 1 47.09 346 ALA A CA 1
ATOM 2860 C C . ALA A 1 346 ? -25.859 11.359 5.957 1 47.09 346 ALA A C 1
ATOM 2862 O O . ALA A 1 346 ? -24.984 12.219 6.121 1 47.09 346 ALA A O 1
ATOM 2863 N N . THR A 1 347 ? -25.234 10.305 5.773 1 50.44 347 THR A N 1
ATOM 2864 C CA . THR A 1 347 ? -24.188 10.242 4.762 1 50.44 347 THR A CA 1
ATOM 2865 C C . THR A 1 347 ? -24.766 10.508 3.373 1 50.44 347 THR A C 1
ATOM 2867 O O . THR A 1 347 ? -25.609 9.742 2.885 1 50.44 347 THR A O 1
ATOM 2870 N N . MET A 1 348 ? -24.859 11.672 2.898 1 49.66 348 MET A N 1
ATOM 2871 C CA . MET A 1 348 ? -25.25 11.93 1.518 1 49.66 348 MET A CA 1
ATOM 2872 C C . MET A 1 348 ? -24.188 11.43 0.544 1 49.66 348 MET A C 1
ATOM 2874 O O . MET A 1 348 ? -23.047 11.867 0.6 1 49.66 348 MET A O 1
ATOM 2878 N N . ASN A 1 349 ? -24.406 10.359 -0.074 1 49.59 349 ASN A N 1
ATOM 2879 C CA . ASN A 1 349 ? -23.5 9.797 -1.073 1 49.59 349 ASN A CA 1
ATOM 2880 C C . ASN A 1 349 ? -23.562 10.586 -2.381 1 49.59 349 ASN A C 1
ATOM 2882 O O . ASN A 1 349 ? -24.406 11.453 -2.551 1 49.59 349 ASN A O 1
ATOM 2886 N N . ASP A 1 350 ? -22.641 10.359 -3.17 1 52.12 350 ASP A N 1
ATOM 2887 C CA . ASP A 1 350 ? -22.531 11.016 -4.469 1 52.12 350 ASP A CA 1
ATOM 2888 C C . ASP A 1 350 ? -23.844 10.914 -5.246 1 52.12 350 ASP A C 1
ATOM 2890 O O . ASP A 1 350 ? -24.25 11.859 -5.926 1 52.12 350 ASP A O 1
ATOM 2894 N N . PHE A 1 351 ? -24.469 9.828 -5.109 1 47.72 351 PHE A N 1
ATOM 2895 C CA . PHE A 1 351 ? -25.719 9.617 -5.824 1 47.72 351 PHE A CA 1
ATOM 2896 C C . PHE A 1 351 ? -26.797 10.578 -5.328 1 47.72 351 PHE A C 1
ATOM 2898 O O . PHE A 1 351 ? -27.531 11.156 -6.129 1 47.72 351 PHE A O 1
ATOM 2905 N N . ASP A 1 352 ? -26.797 10.758 -4.121 1 60.66 352 ASP A N 1
ATOM 2906 C CA . ASP A 1 352 ? -27.797 11.672 -3.559 1 60.66 352 ASP A CA 1
ATOM 2907 C C . ASP A 1 352 ? -27.5 13.109 -3.961 1 60.66 352 ASP A C 1
ATOM 2909 O O . ASP A 1 352 ? -28.422 13.875 -4.277 1 60.66 352 ASP A O 1
ATOM 2913 N N . ASN A 1 353 ? -26.312 13.219 -4.133 1 61.47 353 ASN A N 1
ATOM 2914 C CA . ASN A 1 353 ? -25.906 14.57 -4.516 1 61.47 353 ASN A CA 1
ATOM 2915 C C . ASN A 1 353 ? -26.266 14.875 -5.965 1 61.47 353 ASN A C 1
ATOM 2917 O O . ASN A 1 353 ? -26.672 15.992 -6.289 1 61.47 353 ASN A O 1
ATOM 2921 N N . GLU A 1 354 ? -26.078 13.844 -6.777 1 70.12 354 GLU A N 1
ATOM 2922 C CA . GLU A 1 354 ? -26.469 14.023 -8.172 1 70.12 354 GLU A CA 1
ATOM 2923 C C . GLU A 1 354 ? -27.969 14.297 -8.289 1 70.12 354 GLU A C 1
ATOM 2925 O O . GLU A 1 354 ? -28.391 15.133 -9.086 1 70.12 354 GLU A O 1
ATOM 2930 N N . LYS A 1 355 ? -28.75 13.617 -7.586 1 76.56 355 LYS A N 1
ATOM 2931 C CA . LYS A 1 355 ? -30.188 13.852 -7.566 1 76.56 355 LYS A CA 1
ATOM 2932 C C . LYS A 1 355 ? -30.516 15.258 -7.074 1 76.56 355 LYS A C 1
ATOM 2934 O O . LYS A 1 355 ? -31.391 15.922 -7.625 1 76.56 355 LYS A O 1
ATOM 2939 N N . LEU A 1 356 ? -29.703 15.656 -6.148 1 79 356 LEU A N 1
ATOM 2940 C CA . LEU A 1 356 ? -29.938 16.984 -5.59 1 79 356 LEU A CA 1
ATOM 2941 C C . LEU A 1 356 ? -29.531 18.062 -6.578 1 79 356 LEU A C 1
ATOM 2943 O O . LEU A 1 356 ? -30.172 19.125 -6.641 1 79 356 LEU A O 1
ATOM 2947 N N . VAL A 1 357 ? -28.578 17.656 -7.363 1 79.44 357 VAL A N 1
ATOM 2948 C CA . VAL A 1 357 ? -28.188 18.594 -8.406 1 79.44 357 VAL A CA 1
ATOM 2949 C C . VAL A 1 357 ? -29.328 18.75 -9.414 1 79.44 357 VAL A C 1
ATOM 2951 O O . VAL A 1 357 ? -29.641 19.859 -9.836 1 79.44 357 VAL A O 1
ATOM 2954 N N . LYS A 1 358 ? -29.922 17.656 -9.797 1 82.31 358 LYS A N 1
ATOM 2955 C CA . LYS A 1 358 ? -31.062 17.703 -10.703 1 82.31 358 LYS A CA 1
ATOM 2956 C C . LYS A 1 358 ? -32.25 18.469 -10.094 1 82.31 358 LYS A C 1
ATOM 2958 O O . LYS A 1 358 ? -32.875 19.266 -10.766 1 82.31 358 LYS A O 1
ATOM 2963 N N . ILE A 1 359 ? -32.469 18.328 -8.844 1 83.19 359 ILE A N 1
ATOM 2964 C CA . ILE A 1 359 ? -33.562 19.031 -8.141 1 83.19 359 ILE A CA 1
ATOM 2965 C C . ILE A 1 359 ? -33.25 20.516 -8.086 1 83.19 359 ILE A C 1
ATOM 2967 O O . ILE A 1 359 ? -34.125 21.344 -8.273 1 83.19 359 ILE A O 1
ATOM 2971 N N . ALA A 1 360 ? -32.031 20.766 -7.941 1 84.69 360 ALA A N 1
ATOM 2972 C CA . ALA A 1 360 ? -31.625 22.172 -7.898 1 84.69 360 ALA A CA 1
ATOM 2973 C C . ALA A 1 360 ? -31.891 22.859 -9.227 1 84.69 360 ALA A C 1
ATOM 2975 O O . ALA A 1 360 ? -32.375 24 -9.258 1 84.69 360 ALA A O 1
ATOM 2976 N N . GLU A 1 361 ? -31.641 22.125 -10.242 1 84.88 361 GLU A N 1
ATOM 2977 C CA . GLU A 1 361 ? -31.891 22.656 -11.578 1 84.88 361 GLU A CA 1
ATOM 2978 C C . GLU A 1 361 ? -33.375 22.844 -11.836 1 84.88 361 GLU A C 1
ATOM 2980 O O . GLU A 1 361 ? -33.812 23.859 -12.406 1 84.88 361 GLU A O 1
ATOM 2985 N N . ASP A 1 362 ? -34.156 21.984 -11.406 1 86.31 362 ASP A N 1
ATOM 2986 C CA . ASP A 1 362 ? -35.594 22 -11.648 1 86.31 362 ASP A CA 1
ATOM 2987 C C . ASP A 1 362 ? -36.312 23.047 -10.789 1 86.31 362 ASP A C 1
ATOM 2989 O O . ASP A 1 362 ? -37.312 23.625 -11.203 1 86.31 362 ASP A O 1
ATOM 2993 N N . THR A 1 363 ? -35.719 23.328 -9.594 1 85.44 363 THR A N 1
ATOM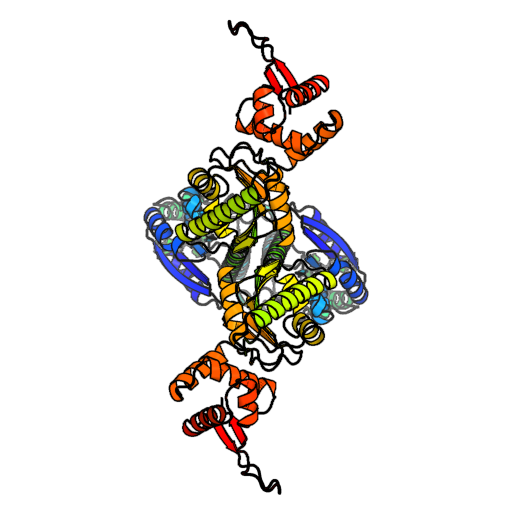 2994 C CA . THR A 1 363 ? -36.438 24.156 -8.625 1 85.44 363 THR A CA 1
ATOM 2995 C C . THR A 1 363 ? -35.812 25.531 -8.516 1 85.44 363 THR A C 1
ATOM 2997 O O . THR A 1 363 ? -36.406 26.469 -7.984 1 85.44 363 THR A O 1
ATOM 3000 N N . ASN A 1 364 ? -34.594 25.703 -8.945 1 83.06 364 ASN A N 1
ATOM 3001 C CA . ASN A 1 364 ? -33.781 26.906 -8.797 1 83.06 364 ASN A CA 1
ATOM 3002 C C . ASN A 1 364 ? -33.469 27.188 -7.336 1 83.06 364 ASN A C 1
ATOM 3004 O O . ASN A 1 364 ? -33.406 28.359 -6.926 1 83.06 364 ASN A O 1
ATOM 3008 N N . ILE A 1 365 ? -33.406 26.109 -6.543 1 84.19 365 ILE A N 1
ATOM 3009 C CA . ILE A 1 365 ? -32.938 26.188 -5.164 1 84.19 365 ILE A CA 1
ATOM 3010 C C . ILE A 1 365 ? -31.453 25.859 -5.109 1 84.19 365 ILE A C 1
ATOM 3012 O O . ILE A 1 365 ? -30.984 25 -5.852 1 84.19 365 ILE A O 1
ATOM 3016 N N . SER A 1 366 ? -30.828 26.641 -4.293 1 79.81 366 SER A N 1
ATOM 3017 C CA . SER A 1 366 ? -29.391 26.406 -4.176 1 79.81 366 SER A CA 1
ATOM 3018 C C . SER A 1 366 ? -29.094 24.969 -3.754 1 79.81 366 SER A C 1
ATOM 3020 O O . SER A 1 366 ? -29.797 24.406 -2.904 1 79.81 366 SER A O 1
ATOM 3022 N N . LEU A 1 367 ? -28.094 24.406 -4.387 1 78.88 367 LEU A N 1
ATOM 3023 C CA . LEU A 1 367 ? -27.672 23.047 -4.059 1 78.88 367 LEU A CA 1
ATOM 3024 C C . LEU A 1 367 ? -27.375 22.906 -2.568 1 78.88 367 LEU A C 1
ATOM 3026 O O . LEU A 1 367 ? -27.734 21.906 -1.944 1 78.88 367 LEU A O 1
ATOM 3030 N N . LEU A 1 368 ? -26.875 23.922 -2.053 1 72.44 368 LEU A N 1
ATOM 3031 C CA . LEU A 1 368 ? -26.547 23.922 -0.631 1 72.44 368 LEU A CA 1
ATOM 3032 C C . LEU A 1 368 ? -27.812 23.781 0.215 1 72.44 368 LEU A C 1
ATOM 3034 O O . LEU A 1 368 ? -27.828 23.031 1.191 1 72.44 368 LEU A O 1
ATOM 3038 N N . HIS A 1 369 ? -28.812 24.516 -0.102 1 76.25 369 HIS A N 1
ATOM 3039 C CA . HIS A 1 369 ? -30.078 24.438 0.622 1 76.25 369 HIS A CA 1
ATOM 3040 C C . HIS A 1 369 ? -30.703 23.047 0.492 1 76.25 369 HIS A C 1
ATOM 3042 O O . HIS A 1 369 ? -31.188 22.5 1.477 1 76.25 369 HIS A O 1
ATOM 3048 N N . LEU A 1 370 ? -30.656 22.562 -0.672 1 80.5 370 LEU A N 1
ATOM 3049 C CA . LEU A 1 370 ? -31.219 21.234 -0.906 1 80.5 370 LEU A CA 1
ATOM 3050 C C . LEU A 1 370 ? -30.484 20.172 -0.112 1 80.5 370 LEU A C 1
ATOM 3052 O O . LEU A 1 370 ? -31.094 19.266 0.447 1 80.5 370 LEU A O 1
ATOM 3056 N N . GLN A 1 371 ? -29.25 20.328 -0.125 1 73.5 371 GLN A N 1
ATOM 3057 C CA . GLN A 1 371 ? -28.438 19.391 0.638 1 73.5 371 GLN A CA 1
ATOM 3058 C C . GLN A 1 371 ? -28.766 19.453 2.127 1 73.5 371 GLN A C 1
ATOM 3060 O O . GLN A 1 371 ? -28.859 18.422 2.801 1 73.5 371 GLN A O 1
ATOM 3065 N N . LYS A 1 372 ? -28.969 20.609 2.596 1 71.5 372 LYS A N 1
ATOM 3066 C CA . LYS A 1 372 ? -29.359 20.797 3.99 1 71.5 372 LYS A CA 1
ATOM 3067 C C . LYS A 1 372 ? -30.734 20.203 4.266 1 71.5 372 LYS A C 1
ATOM 3069 O O . LYS A 1 372 ? -30.938 19.578 5.309 1 71.5 372 LYS A O 1
ATOM 3074 N N . ILE A 1 373 ? -31.578 20.422 3.385 1 74.62 373 ILE A N 1
ATOM 3075 C CA . ILE A 1 373 ? -32.938 19.891 3.51 1 74.62 373 ILE A CA 1
ATOM 3076 C C . ILE A 1 373 ? -32.875 18.359 3.527 1 74.62 373 ILE A C 1
ATOM 3078 O O . ILE A 1 373 ? -33.5 17.719 4.371 1 74.62 373 ILE A O 1
ATOM 3082 N N . TYR A 1 374 ? -32.125 17.922 2.596 1 71.44 374 TYR A N 1
ATOM 3083 C CA . TYR A 1 374 ? -31.953 16.469 2.512 1 71.44 374 TYR A CA 1
ATOM 3084 C C . TYR A 1 374 ? -31.406 15.906 3.816 1 71.44 374 TYR A C 1
ATOM 3086 O O . TYR A 1 374 ? -31.906 14.898 4.324 1 71.44 374 TYR A O 1
ATOM 3094 N N . SER A 1 375 ? -30.5 16.484 4.207 1 64.56 375 SER A N 1
ATOM 3095 C CA . SER A 1 375 ? -29.891 16.062 5.469 1 64.56 375 SER A CA 1
ATOM 3096 C C . SER A 1 375 ? -30.906 16.109 6.609 1 64.56 375 SER A C 1
ATOM 3098 O O . SER A 1 375 ? -30.906 15.242 7.484 1 64.56 375 SER A O 1
ATOM 3100 N N . LEU A 1 376 ? -31.703 17.109 6.625 1 63.69 376 LEU A N 1
ATOM 3101 C CA . LEU A 1 376 ? -32.75 17.281 7.641 1 63.69 376 LEU A CA 1
ATOM 3102 C C . LEU A 1 376 ? -33.75 16.141 7.574 1 63.69 376 LEU A C 1
ATOM 3104 O O . LEU A 1 376 ? -34.156 15.609 8.609 1 63.69 376 LEU A O 1
ATOM 3108 N N . VAL A 1 377 ? -34.094 15.82 6.438 1 63.56 377 VAL A N 1
ATOM 3109 C CA . VAL A 1 377 ? -35.094 14.758 6.246 1 63.56 377 VAL A CA 1
ATOM 3110 C C . VAL A 1 377 ? -34.531 13.43 6.758 1 63.56 377 VAL A C 1
ATOM 3112 O O . VAL A 1 377 ? -35.219 12.664 7.414 1 63.56 377 VAL A O 1
ATOM 3115 N N . TYR A 1 378 ? -33.375 13.273 6.406 1 55 378 TYR A N 1
ATOM 3116 C CA . TYR A 1 378 ? -32.75 12.039 6.848 1 55 378 TYR A CA 1
ATOM 3117 C C . TYR A 1 378 ? -32.531 12.031 8.359 1 55 378 TYR A C 1
ATOM 3119 O O . TYR A 1 378 ? -32.688 10.992 9.008 1 55 378 TYR A O 1
ATOM 3127 N N . LYS A 1 379 ? -32.281 13.172 8.844 1 51.09 379 LYS A N 1
ATOM 3128 C CA . LYS A 1 379 ? -32.062 13.344 10.281 1 51.09 379 LYS A CA 1
ATOM 3129 C C . LYS A 1 379 ? -33.375 13.102 11.055 1 51.09 379 LYS A C 1
ATOM 3131 O O . LYS A 1 379 ? -33.344 12.477 12.125 1 51.09 379 LYS A O 1
ATOM 3136 N N . LEU A 1 380 ? -34.312 13.672 10.617 1 51.12 380 LEU A N 1
ATOM 3137 C CA . LEU A 1 380 ? -35.594 13.625 11.328 1 51.12 380 LEU A CA 1
ATOM 3138 C C . LEU A 1 380 ? -36.344 12.328 11.039 1 51.12 380 LEU A C 1
ATOM 3140 O O . LEU A 1 380 ? -37.344 12.031 11.68 1 51.12 380 LEU A O 1
ATOM 3144 N N . LYS A 1 381 ? -35.625 11.453 10.422 1 50.22 381 LYS A N 1
ATOM 3145 C CA . LYS A 1 381 ? -36.25 10.203 9.992 1 50.22 381 LYS A CA 1
ATOM 3146 C C . LYS A 1 381 ? -37.719 10.422 9.648 1 50.22 381 LYS A C 1
ATOM 3148 O O . LYS A 1 381 ? -38.562 9.586 9.953 1 50.22 381 LYS A O 1
ATOM 3153 N N . ARG A 1 382 ? -38.156 11.688 9.328 1 55.53 382 ARG A N 1
ATOM 3154 C CA . ARG A 1 382 ? -39.531 12.031 8.961 1 55.53 382 ARG A CA 1
ATOM 3155 C C . ARG A 1 382 ? -39.625 12.461 7.5 1 55.53 382 ARG A C 1
ATOM 3157 O O . ARG A 1 382 ? -38.781 13.219 7.023 1 55.53 382 ARG A O 1
ATOM 3164 N N . GLU A 1 383 ? -40.375 11.789 6.766 1 59.62 383 GLU A N 1
ATOM 3165 C CA . GLU A 1 383 ? -40.562 12.125 5.359 1 59.62 383 GLU A CA 1
ATOM 3166 C C . GLU A 1 383 ? -41.344 13.43 5.211 1 59.62 383 GLU A C 1
ATOM 3168 O O . GLU A 1 383 ? -41.531 13.938 4.102 1 59.62 383 GLU A O 1
ATOM 3173 N N . ALA A 1 384 ? -41.844 14 6.266 1 65.62 384 ALA A N 1
ATOM 3174 C CA . ALA A 1 384 ? -42.656 15.211 6.199 1 65.62 384 ALA A CA 1
ATOM 3175 C C . ALA A 1 384 ? -42.031 16.328 7.035 1 65.62 384 ALA A C 1
ATOM 3177 O O . ALA A 1 384 ? -41.531 16.078 8.125 1 65.62 384 ALA A O 1
ATOM 3178 N N . ILE A 1 385 ? -41.875 17.547 6.48 1 77.25 385 ILE A N 1
ATOM 3179 C CA . ILE A 1 385 ? -41.25 18.672 7.168 1 77.25 385 ILE A CA 1
ATOM 3180 C C . ILE A 1 385 ? -42.156 19.891 7.113 1 77.25 385 ILE A C 1
ATOM 3182 O O . ILE A 1 385 ? -42.969 20.016 6.199 1 77.25 385 ILE A O 1
ATOM 3186 N N . THR A 1 386 ? -42.188 20.703 8.188 1 79.62 386 THR A N 1
ATOM 3187 C CA . THR A 1 386 ? -42.875 21.969 8.195 1 79.62 386 THR A CA 1
ATOM 3188 C C . THR A 1 386 ? -41.938 23.125 7.875 1 79.62 386 THR A C 1
ATOM 3190 O O . THR A 1 386 ? -40.719 22.953 7.945 1 79.62 386 THR A O 1
ATOM 3193 N N . ALA A 1 387 ? -42.531 24.219 7.512 1 81.69 387 ALA A N 1
ATOM 3194 C CA . ALA A 1 387 ? -41.719 25.406 7.238 1 81.69 387 ALA A CA 1
ATOM 3195 C C . ALA A 1 387 ? -40.969 25.859 8.484 1 81.69 387 ALA A C 1
ATOM 3197 O O . ALA A 1 387 ? -39.844 26.359 8.391 1 81.69 387 ALA A O 1
ATOM 3198 N N . GLU A 1 388 ? -41.5 25.547 9.578 1 76.62 388 GLU A N 1
ATOM 3199 C CA . GLU A 1 388 ? -40.844 25.906 10.844 1 76.62 388 GLU A CA 1
ATOM 3200 C C . GLU A 1 388 ? -39.594 25.062 11.078 1 76.62 388 GLU A C 1
ATOM 3202 O O . GLU A 1 388 ? -38.531 25.578 11.445 1 76.62 388 GLU A O 1
ATOM 3207 N N . ASP A 1 389 ? -39.781 23.844 10.828 1 75 389 ASP A N 1
ATOM 3208 C CA . ASP A 1 389 ? -38.656 22.938 10.953 1 75 389 ASP A CA 1
ATOM 3209 C C . ASP A 1 389 ? -37.531 23.344 10.031 1 75 389 ASP A C 1
ATOM 3211 O O . ASP A 1 389 ? -36.375 23.391 10.445 1 75 389 ASP A O 1
ATOM 3215 N N . LEU A 1 390 ? -37.906 23.609 8.898 1 79.25 390 LEU A N 1
ATOM 3216 C CA . LEU A 1 390 ? -36.906 23.938 7.863 1 79.25 390 LEU A CA 1
ATOM 3217 C C . LEU A 1 390 ? -36.219 25.266 8.172 1 79.25 390 LEU A C 1
ATOM 3219 O O . LEU A 1 390 ? -35.031 25.406 7.953 1 79.25 390 LEU A O 1
ATOM 3223 N N . SER A 1 391 ? -37 26.25 8.695 1 78.94 391 SER A N 1
ATOM 3224 C CA . SER A 1 391 ? -36.469 27.562 9.023 1 78.94 391 SER A CA 1
ATOM 3225 C C . SER A 1 391 ? -35.375 27.453 10.086 1 78.94 391 SER A C 1
ATOM 3227 O O . SER A 1 391 ? -34.344 28.125 9.984 1 78.94 391 SER A O 1
ATOM 3229 N N . ILE A 1 392 ? -35.625 26.625 10.953 1 67.56 392 ILE A N 1
ATOM 3230 C CA . ILE A 1 392 ? -34.688 26.422 12.039 1 67.56 392 ILE A CA 1
ATOM 3231 C C . ILE A 1 392 ? -33.438 25.75 11.508 1 67.56 392 ILE A C 1
ATOM 3233 O O . ILE A 1 392 ? -32.312 26.188 11.805 1 67.56 392 ILE A O 1
ATOM 3237 N N . HIS A 1 393 ? -33.688 24.844 10.695 1 65.62 393 HIS A N 1
ATOM 3238 C CA . HIS A 1 393 ? -32.562 24.016 10.258 1 65.62 393 HIS A CA 1
ATOM 3239 C C . HIS A 1 393 ? -31.734 24.719 9.203 1 65.62 393 HIS A C 1
ATOM 3241 O O . HIS A 1 393 ? -30.516 24.562 9.156 1 65.62 393 HIS A O 1
ATOM 3247 N N . LEU A 1 394 ? -32.438 25.516 8.406 1 67.81 394 LEU A N 1
ATOM 3248 C CA . LEU A 1 394 ? -31.75 26.234 7.336 1 67.81 394 LEU A CA 1
ATOM 3249 C C . LEU A 1 394 ? -31.312 27.609 7.805 1 67.81 394 LEU A C 1
ATOM 3251 O O . LEU A 1 394 ? -30.562 28.312 7.102 1 67.81 394 LEU A O 1
ATOM 3255 N N . SER A 1 395 ? -31.781 28 8.984 1 64.44 395 SER A N 1
ATOM 3256 C CA . SER A 1 395 ? -31.547 29.328 9.547 1 64.44 395 SER A CA 1
ATOM 3257 C C . SER A 1 395 ? -32.031 30.422 8.602 1 64.44 395 SER A C 1
ATOM 3259 O O . SER A 1 395 ? -31.312 31.375 8.312 1 64.44 395 SER A O 1
ATOM 3261 N N . VAL A 1 396 ? -33.125 30.234 8.141 1 73.75 396 VAL A N 1
ATOM 3262 C CA . VAL A 1 396 ? -33.812 31.219 7.297 1 73.75 396 VAL A CA 1
ATOM 3263 C C . VAL A 1 396 ? -35.156 31.594 7.93 1 73.75 396 VAL A C 1
ATOM 3265 O O . VAL A 1 396 ? -35.562 30.984 8.914 1 73.75 396 VAL A O 1
ATOM 3268 N N . SER A 1 397 ? -35.688 32.656 7.504 1 77 397 SER A N 1
ATOM 3269 C CA . SER A 1 397 ? -37 33.031 7.992 1 77 397 SER A CA 1
ATOM 3270 C C . SER A 1 397 ? -38.062 32 7.605 1 77 397 SER A C 1
ATOM 3272 O O . SER A 1 397 ? -37.875 31.266 6.637 1 77 397 SER A O 1
ATOM 3274 N N . ILE A 1 398 ? -39.094 31.984 8.406 1 80.25 398 ILE A N 1
ATOM 3275 C CA . ILE A 1 398 ? -40.188 31.078 8.133 1 80.25 398 ILE A CA 1
ATOM 3276 C C . ILE A 1 398 ? -40.781 31.359 6.75 1 80.25 398 ILE A C 1
ATOM 3278 O O . ILE A 1 398 ? -41.188 30.453 6.039 1 80.25 398 ILE A O 1
ATOM 3282 N N . ARG A 1 399 ? -40.719 32.594 6.375 1 83.75 399 ARG A N 1
ATOM 3283 C CA . ARG A 1 399 ? -41.219 33 5.062 1 83.75 399 ARG A CA 1
ATOM 3284 C C . ARG A 1 399 ? -40.375 32.375 3.951 1 83.75 399 ARG A C 1
ATOM 3286 O O . ARG A 1 399 ? -40.906 31.859 2.971 1 83.75 399 ARG A O 1
ATOM 3293 N N . THR A 1 400 ? -39.125 32.375 4.109 1 83.88 400 THR A N 1
ATOM 3294 C CA . THR A 1 400 ? -38.188 31.797 3.133 1 83.88 400 THR A CA 1
ATOM 3295 C C . THR A 1 400 ? -38.344 30.281 3.086 1 83.88 400 THR A C 1
ATOM 3297 O O . THR A 1 400 ? -38.375 29.688 2.006 1 83.88 400 THR A O 1
ATOM 3300 N N . ALA A 1 401 ? -38.438 29.75 4.238 1 86.62 401 ALA A N 1
ATOM 3301 C CA . ALA A 1 401 ? -38.625 28.312 4.32 1 86.62 401 ALA A CA 1
ATOM 3302 C C . ALA A 1 401 ? -39.906 27.906 3.594 1 86.62 401 ALA A C 1
ATOM 3304 O O . ALA A 1 401 ? -39.906 26.906 2.861 1 86.62 401 ALA A O 1
ATOM 3305 N N . ASN A 1 402 ? -40.938 28.688 3.719 1 85.5 402 ASN A N 1
ATOM 3306 C CA . ASN A 1 402 ? -42.188 28.422 3.047 1 85.5 402 ASN A CA 1
ATOM 3307 C C . ASN A 1 402 ? -42.062 28.547 1.531 1 85.5 402 ASN A C 1
ATOM 3309 O O . ASN A 1 402 ? -42.625 27.75 0.789 1 85.5 402 ASN A O 1
ATOM 3313 N N . ARG A 1 403 ? -41.344 29.484 1.196 1 87.12 403 ARG A N 1
ATOM 3314 C CA . ARG A 1 403 ? -41.125 29.688 -0.229 1 87.12 403 ARG A CA 1
ATOM 3315 C C . ARG A 1 403 ? -40.375 28.5 -0.833 1 87.12 403 ARG A C 1
ATOM 3317 O O . ARG A 1 403 ? -40.719 28.047 -1.931 1 87.12 403 ARG A O 1
ATOM 3324 N N . LEU A 1 404 ? -39.438 27.969 -0.16 1 89 404 LEU A N 1
ATOM 3325 C CA . LEU A 1 404 ? -38.656 26.828 -0.621 1 89 404 LEU A CA 1
ATOM 3326 C C . LEU A 1 404 ? -39.531 25.578 -0.735 1 89 404 LEU A C 1
ATOM 3328 O O . LEU A 1 404 ? -39.5 24.875 -1.748 1 89 404 LEU A O 1
ATOM 3332 N N . LEU A 1 405 ? -40.281 25.422 0.244 1 88 405 LEU A N 1
ATOM 3333 C CA . LEU A 1 405 ? -41.156 24.25 0.264 1 88 405 LEU A CA 1
ATOM 3334 C C . LEU A 1 405 ? -42.219 24.344 -0.811 1 88 405 LEU A C 1
ATOM 3336 O O . LEU A 1 405 ? -42.562 23.344 -1.457 1 88 405 LEU A O 1
ATOM 3340 N N . LYS A 1 406 ? -42.719 25.5 -0.977 1 87.25 406 LYS A N 1
ATOM 3341 C CA . LYS A 1 406 ? -43.688 25.734 -2.035 1 87.25 406 LYS A CA 1
ATOM 3342 C C . LYS A 1 406 ? -43.094 25.453 -3.41 1 87.25 406 LYS A C 1
ATOM 3344 O O . LYS A 1 406 ? -43.719 24.859 -4.273 1 87.25 406 LYS A O 1
ATOM 3349 N N . ARG A 1 407 ? -41.938 25.859 -3.537 1 89.31 407 ARG A N 1
ATOM 3350 C CA . ARG A 1 407 ? -41.25 25.625 -4.801 1 89.31 407 ARG A CA 1
ATOM 3351 C C . ARG A 1 407 ? -41.031 24.141 -5.047 1 89.31 407 ARG A C 1
ATOM 3353 O O . ARG A 1 407 ? -41.188 23.656 -6.168 1 89.31 407 ARG A O 1
ATOM 3360 N N . LEU A 1 408 ? -40.688 23.484 -4.062 1 89.88 408 LEU A N 1
ATOM 3361 C CA . LEU A 1 408 ? -40.5 22.047 -4.148 1 89.88 408 LEU A CA 1
ATOM 3362 C C . LEU A 1 408 ? -41.844 21.359 -4.48 1 89.88 408 LEU A C 1
ATOM 3364 O O . LEU A 1 408 ? -41.875 20.406 -5.25 1 89.88 408 LEU A O 1
ATOM 3368 N N . GLU A 1 409 ? -42.844 21.891 -3.967 1 89.31 409 GLU A N 1
ATOM 3369 C CA . GLU A 1 409 ? -44.188 21.375 -4.23 1 89.31 409 GLU A CA 1
ATOM 3370 C C . GLU A 1 409 ? -44.594 21.625 -5.676 1 89.31 409 GLU A C 1
ATOM 3372 O O . GLU A 1 409 ? -45.125 20.734 -6.336 1 89.31 409 GLU A O 1
ATOM 3377 N N . GLU A 1 410 ? -44.312 22.781 -6.102 1 88.88 410 GLU A N 1
ATOM 3378 C CA . GLU A 1 410 ? -44.656 23.172 -7.465 1 88.88 410 GLU A CA 1
ATOM 3379 C C . GLU A 1 410 ? -43.906 22.312 -8.492 1 88.88 410 GLU A C 1
ATOM 3381 O O . GLU A 1 410 ? -44.406 22.109 -9.602 1 88.88 410 GLU A O 1
ATOM 3386 N N . THR A 1 411 ? -42.781 21.906 -8.117 1 89 411 THR A N 1
ATOM 3387 C CA . THR A 1 411 ? -41.969 21.156 -9.055 1 89 411 THR A CA 1
ATOM 3388 C C . THR A 1 411 ? -42.094 19.656 -8.789 1 89 411 THR A C 1
ATOM 3390 O O . THR A 1 411 ? -41.281 18.875 -9.312 1 89 411 THR A O 1
ATOM 3393 N N . ASN A 1 412 ? -42.906 19.297 -7.938 1 87.06 412 ASN A N 1
ATOM 3394 C CA . ASN A 1 412 ? -43.281 17.922 -7.637 1 87.06 412 ASN A CA 1
ATOM 3395 C C . ASN A 1 412 ? -42.188 17.188 -6.859 1 87.06 412 ASN A C 1
ATOM 3397 O O . ASN A 1 412 ? -42.062 15.977 -6.98 1 87.06 412 ASN A O 1
ATOM 3401 N N . TYR A 1 413 ? -41.469 17.906 -6.145 1 89 413 TYR A N 1
ATOM 3402 C CA . TYR A 1 413 ? -40.469 17.297 -5.281 1 89 413 TYR A CA 1
ATOM 3403 C C . TYR A 1 413 ? -40.906 17.297 -3.828 1 89 413 TYR A C 1
ATOM 3405 O O . TYR A 1 413 ? -40.219 16.781 -2.947 1 89 413 TYR A O 1
ATOM 3413 N N . ALA A 1 414 ? -41.969 17.859 -3.654 1 87.31 414 ALA A N 1
ATOM 3414 C CA . ALA A 1 414 ? -42.625 17.797 -2.352 1 87.31 414 ALA A CA 1
ATOM 3415 C C . ALA A 1 414 ? -44.156 17.781 -2.506 1 87.31 414 ALA A C 1
ATOM 3417 O O . ALA A 1 414 ? -44.688 18.266 -3.506 1 87.31 414 ALA A O 1
ATOM 3418 N N . THR A 1 415 ? -44.844 17.125 -1.606 1 86.81 415 THR A N 1
ATOM 3419 C CA . THR A 1 415 ? -46.281 17.078 -1.574 1 86.81 415 THR A CA 1
ATOM 3420 C C . THR A 1 415 ? -46.812 17.609 -0.242 1 86.81 415 THR A C 1
ATOM 3422 O O . THR A 1 415 ? -46.312 17.234 0.821 1 86.81 415 THR A O 1
ATOM 3425 N N . SER A 1 416 ? -47.656 18.516 -0.297 1 82 416 SER A N 1
ATOM 3426 C CA . SER A 1 416 ? -48.25 19.047 0.913 1 82 416 SER A CA 1
ATOM 3427 C C . SER A 1 416 ? -49.312 18.078 1.477 1 82 416 SER A C 1
ATOM 3429 O O . SER A 1 416 ? -50.125 17.562 0.736 1 82 416 SER A O 1
ATOM 3431 N N . ILE A 1 417 ? -48.969 17.578 2.623 1 72.62 417 ILE A N 1
ATOM 3432 C CA . ILE A 1 417 ? -49.938 16.734 3.316 1 72.62 417 ILE A CA 1
ATOM 3433 C C . ILE A 1 417 ? -50.781 17.594 4.262 1 72.62 417 ILE A C 1
ATOM 3435 O O . ILE A 1 417 ? -50.25 18.359 5.062 1 72.62 417 ILE A O 1
ATOM 3439 N N . THR A 1 418 ? -51.75 17.969 3.938 1 59.28 418 THR A N 1
ATOM 3440 C CA . THR A 1 418 ? -52.688 18.719 4.777 1 59.28 418 THR A CA 1
ATOM 3441 C C . THR A 1 418 ? -52.969 17.984 6.082 1 59.28 418 THR A C 1
ATOM 3443 O O . THR A 1 418 ? -53.406 16.828 6.062 1 59.28 418 THR A O 1
ATOM 3446 N N . ASN A 1 419 ? -52.156 18.031 6.992 1 52.06 419 ASN A N 1
ATOM 3447 C CA . ASN A 1 419 ? -52.688 17.484 8.242 1 52.06 419 ASN A CA 1
ATOM 3448 C C . ASN A 1 419 ? -53.969 18.188 8.672 1 52.06 419 ASN A C 1
ATOM 3450 O O . ASN A 1 419 ? -54.156 19.375 8.43 1 52.06 419 ASN A O 1
ATOM 3454 N N . LYS A 1 420 ? -55 17.297 9.367 1 47.47 420 LYS A N 1
ATOM 3455 C CA . LYS A 1 420 ? -56.25 17.688 10.023 1 47.47 420 LYS A CA 1
ATOM 3456 C C . LYS A 1 420 ? -56.031 18.875 10.945 1 47.47 420 LYS A C 1
ATOM 3458 O O . LYS A 1 420 ? -54.906 19.156 11.367 1 47.47 420 LYS A O 1
ATOM 3463 N N . VAL A 1 421 ? -57.062 19.188 11.805 1 43.34 421 VAL A N 1
ATOM 3464 C CA . VAL A 1 421 ? -57.719 20.188 12.641 1 43.34 421 VAL A CA 1
ATOM 3465 C C . VAL A 1 421 ? -56.875 20.469 13.883 1 43.34 421 VAL A C 1
ATOM 3467 O O . VAL A 1 421 ? -56.844 19.656 14.805 1 43.34 421 VAL A O 1
ATOM 3470 N N . THR A 1 422 ? -55.688 20.672 13.898 1 41.31 422 THR A N 1
ATOM 3471 C CA . THR A 1 422 ? -55.531 21.016 15.312 1 41.31 422 THR A CA 1
ATOM 3472 C C . THR A 1 422 ? -56.438 22.203 15.664 1 41.31 422 THR A C 1
ATOM 3474 O O . THR A 1 422 ? -56.625 23.094 14.852 1 41.31 422 THR A O 1
ATOM 3477 N N . LYS A 1 423 ? -57.375 22.094 16.656 1 43.91 423 LYS A N 1
ATOM 3478 C CA . LYS A 1 423 ? -58.312 23.016 17.281 1 43.91 423 LYS A CA 1
ATOM 3479 C C . LYS A 1 423 ? -57.656 24.375 17.562 1 43.91 423 LYS A C 1
ATOM 3481 O O . LYS A 1 423 ? -58.281 25.25 18.172 1 43.91 423 LYS A O 1
ATOM 3486 N N . ALA A 1 424 ? -56.312 24.531 17.453 1 47.66 424 ALA A N 1
ATOM 3487 C CA . ALA A 1 424 ? -55.906 25.844 17.953 1 47.66 424 ALA A CA 1
ATOM 3488 C C . ALA A 1 424 ? -56.219 26.938 16.922 1 47.66 424 ALA A C 1
ATOM 3490 O O . ALA A 1 424 ? -56.219 26.688 15.719 1 47.66 424 ALA A O 1
ATOM 3491 N N . LYS A 1 425 ? -56.688 28.094 17.266 1 49.06 425 LYS A N 1
ATOM 3492 C CA . LYS A 1 425 ? -57.125 29.328 16.641 1 49.06 425 LYS A CA 1
ATOM 3493 C C . LYS A 1 425 ? -56.031 29.938 15.758 1 49.06 425 LYS A C 1
ATOM 3495 O O . LYS A 1 425 ? -56.188 31.062 15.281 1 49.06 425 LYS A O 1
ATOM 3500 N N . GLY A 1 426 ? -54.906 29.078 15.18 1 49.62 426 GLY A N 1
ATOM 3501 C CA . GLY A 1 426 ? -53.969 29.641 14.258 1 49.62 426 GLY A CA 1
ATOM 3502 C C . GLY A 1 426 ? -53.938 28.969 12.898 1 49.62 426 GLY A C 1
ATOM 3503 O O . GLY A 1 426 ? -54.562 27.906 12.734 1 49.62 426 GLY A O 1
ATOM 3504 N N . ARG A 1 427 ? -53.562 29.641 11.688 1 53.28 427 ARG A N 1
ATOM 3505 C CA . ARG A 1 427 ? -53.469 29.094 10.336 1 53.28 427 ARG A CA 1
ATOM 3506 C C . ARG A 1 427 ? -52.75 27.75 10.336 1 53.28 427 ARG A C 1
ATOM 3508 O O . ARG A 1 427 ? -51.688 27.594 10.969 1 53.28 427 ARG A O 1
ATOM 3515 N N . PRO A 1 428 ? -53.344 26.75 10 1 58.28 428 PRO A N 1
ATOM 3516 C CA . PRO A 1 428 ? -52.75 25.406 10 1 58.28 428 PRO A CA 1
ATOM 3517 C C . PRO A 1 428 ? -51.406 25.344 9.281 1 58.28 428 PRO A C 1
ATOM 3519 O O . PRO A 1 428 ? -51.25 25.953 8.219 1 58.28 428 PRO A O 1
ATOM 3522 N N . SER A 1 429 ? -50.406 24.984 9.836 1 64.88 429 SER A N 1
ATOM 3523 C CA . SER A 1 429 ? -49.094 24.828 9.234 1 64.88 429 SER A CA 1
ATOM 3524 C C . SER A 1 429 ? -49.062 23.625 8.281 1 64.88 429 SER A C 1
ATOM 3526 O O . SER A 1 429 ? -49.531 22.547 8.633 1 64.88 429 SER A O 1
ATOM 3528 N N . LYS A 1 430 ? -48.781 23.859 7 1 76.25 430 LYS A N 1
ATOM 3529 C CA . LYS A 1 430 ? -48.688 22.812 6 1 76.25 430 LYS A CA 1
ATOM 3530 C C . LYS A 1 430 ? -47.5 21.891 6.273 1 76.25 430 LYS A C 1
ATOM 3532 O O . LYS A 1 430 ? -46.406 22.359 6.672 1 76.25 430 LYS A O 1
ATOM 3537 N N . ILE A 1 431 ? -47.781 20.688 6.223 1 81.25 431 ILE A N 1
ATOM 3538 C CA . ILE A 1 431 ? -46.75 19.672 6.301 1 81.25 431 ILE A CA 1
ATOM 3539 C C . ILE A 1 431 ? -46.375 19.188 4.895 1 81.25 431 ILE A C 1
ATOM 3541 O O . ILE A 1 431 ? -47.25 18.938 4.07 1 81.25 431 ILE A O 1
ATOM 3545 N N . TYR A 1 432 ? -45.062 19.203 4.621 1 84.94 432 TYR A N 1
ATOM 3546 C CA . TYR A 1 432 ? -44.594 18.812 3.301 1 84.94 432 TYR A CA 1
ATOM 3547 C C . TYR A 1 432 ? -43.875 17.453 3.363 1 84.94 432 TYR A C 1
ATOM 3549 O O . TYR A 1 432 ? -43.031 17.234 4.219 1 84.94 432 TYR A O 1
ATOM 3557 N N . GLN A 1 433 ? -44.344 16.562 2.559 1 83.56 433 GLN A N 1
ATOM 3558 C CA . GLN A 1 433 ? -43.625 15.336 2.303 1 83.56 433 GLN A CA 1
ATOM 3559 C C . GLN A 1 433 ? -42.656 15.5 1.138 1 83.56 433 GLN A C 1
ATOM 3561 O O . GLN A 1 433 ? -43.062 15.875 0.035 1 83.56 433 GLN A O 1
ATOM 3566 N N . LEU A 1 434 ? -41.406 15.258 1.412 1 81.81 434 LEU A N 1
ATOM 3567 C CA . LEU A 1 434 ? -40.406 15.43 0.375 1 81.81 434 LEU A CA 1
ATOM 3568 C C . LEU A 1 434 ? -40.25 14.172 -0.473 1 81.81 434 LEU A C 1
ATOM 3570 O O . LEU A 1 434 ? -40.312 13.055 0.051 1 81.81 434 LEU A O 1
ATOM 3574 N N . ASN A 1 435 ? -40.219 14.367 -1.747 1 80.06 435 ASN A N 1
ATOM 3575 C CA . ASN A 1 435 ? -40.094 13.289 -2.723 1 80.06 435 ASN A CA 1
ATOM 3576 C C . ASN A 1 435 ? -38.719 13.32 -3.408 1 80.06 435 ASN A C 1
ATOM 3578 O O . ASN A 1 435 ? -38.625 13.531 -4.617 1 80.06 435 ASN A O 1
ATOM 3582 N N . PHE A 1 436 ? -37.781 13.297 -2.576 1 75.69 436 PHE A N 1
ATOM 3583 C CA . PHE A 1 436 ? -36.438 13.305 -3.156 1 75.69 436 PHE A CA 1
ATOM 3584 C C . PHE A 1 436 ? -36.094 11.93 -3.723 1 75.69 436 PHE A C 1
ATOM 3586 O O . PHE A 1 436 ? -36.531 10.906 -3.211 1 75.69 436 PHE A O 1
ATOM 3593 N N . MET B 1 1 ? -10.812 8.789 -8.398 1 80.5 1 MET B N 1
ATOM 3594 C CA . MET B 1 1 ? -10.516 7.855 -9.484 1 80.5 1 MET B CA 1
ATOM 3595 C C . MET B 1 1 ? -9.094 8.039 -9.992 1 80.5 1 MET B C 1
ATOM 3597 O O . MET B 1 1 ? -8.664 9.164 -10.25 1 80.5 1 MET B O 1
ATOM 3601 N N . TYR B 1 2 ? -8.367 6.914 -10.086 1 87.12 2 TYR B N 1
ATOM 3602 C CA . TYR B 1 2 ? -6.977 6.957 -10.539 1 87.12 2 TYR B CA 1
ATOM 3603 C C . TYR B 1 2 ? -6.887 6.715 -12.039 1 87.12 2 TYR B C 1
ATOM 3605 O O . TYR B 1 2 ? -7.555 5.828 -12.57 1 87.12 2 TYR B O 1
ATOM 3613 N N . ASN B 1 3 ? -6.16 7.555 -12.719 1 90.69 3 ASN B N 1
ATOM 3614 C CA . ASN B 1 3 ? -5.891 7.379 -14.141 1 90.69 3 ASN B CA 1
ATOM 3615 C C . ASN B 1 3 ? -4.586 6.625 -14.375 1 90.69 3 ASN B C 1
ATOM 3617 O O . ASN B 1 3 ? -3.514 7.098 -13.992 1 90.69 3 ASN B O 1
ATOM 3621 N N . VAL B 1 4 ? -4.688 5.504 -15 1 94.69 4 VAL B N 1
ATOM 3622 C CA . VAL B 1 4 ? -3.514 4.668 -15.227 1 94.69 4 VAL B CA 1
ATOM 3623 C C . VAL B 1 4 ? -3.268 4.516 -16.719 1 94.69 4 VAL B C 1
ATOM 3625 O O . VAL B 1 4 ? -4.188 4.199 -17.484 1 94.69 4 VAL B O 1
ATOM 3628 N N . CYS B 1 5 ? -2.078 4.789 -17.125 1 95.38 5 CYS B N 1
ATOM 3629 C CA . CYS B 1 5 ? -1.65 4.641 -18.516 1 95.38 5 CYS B CA 1
ATOM 3630 C C . CYS B 1 5 ? -1.04 3.264 -18.75 1 95.38 5 CYS B C 1
ATOM 3632 O O . CYS B 1 5 ? -0.181 2.82 -17.984 1 95.38 5 CYS B O 1
ATOM 3634 N N . VAL B 1 6 ? -1.52 2.607 -19.812 1 96.12 6 VAL B N 1
ATOM 3635 C CA . VAL B 1 6 ? -0.963 1.312 -20.188 1 96.12 6 VAL B CA 1
ATOM 3636 C C . VAL B 1 6 ? -0.28 1.417 -21.547 1 96.12 6 VAL B C 1
ATOM 3638 O O . VAL B 1 6 ? -0.921 1.755 -22.547 1 96.12 6 VAL B O 1
ATOM 3641 N N . PHE B 1 7 ? 1.008 1.177 -21.578 1 96.25 7 PHE B N 1
ATOM 3642 C CA . PHE B 1 7 ? 1.741 1.187 -22.828 1 96.25 7 PHE B CA 1
ATOM 3643 C C . PHE B 1 7 ? 1.802 -0.213 -23.438 1 96.25 7 PHE B C 1
ATOM 3645 O O . PHE B 1 7 ? 2.152 -1.175 -22.75 1 96.25 7 PHE B O 1
ATOM 3652 N N . SER B 1 8 ? 1.458 -0.331 -24.656 1 94.25 8 SER B N 1
ATOM 3653 C CA . SER B 1 8 ? 1.438 -1.628 -25.328 1 94.25 8 SER B CA 1
ATOM 3654 C C . SER B 1 8 ? 1.867 -1.506 -26.797 1 94.25 8 SER B C 1
ATOM 3656 O O . SER B 1 8 ? 1.767 -0.43 -27.391 1 94.25 8 SER B O 1
ATOM 3658 N N . THR B 1 9 ? 2.438 -2.588 -27.266 1 88.62 9 THR B N 1
ATOM 3659 C CA . THR B 1 9 ? 2.582 -2.707 -28.719 1 88.62 9 THR B CA 1
ATOM 3660 C C . THR B 1 9 ? 1.312 -3.275 -29.328 1 88.62 9 THR B C 1
ATOM 3662 O O . THR B 1 9 ? 0.434 -3.775 -28.625 1 88.62 9 THR B O 1
ATOM 3665 N N . LYS B 1 10 ? 1.247 -3.168 -30.672 1 87.69 10 LYS B N 1
ATOM 3666 C CA . LYS B 1 10 ? 0.091 -3.721 -31.375 1 87.69 10 LYS B CA 1
ATOM 3667 C C . LYS B 1 10 ? -0.015 -5.227 -31.156 1 87.69 10 LYS B C 1
ATOM 3669 O O . LYS B 1 10 ? -1.116 -5.766 -31.016 1 87.69 10 LYS B O 1
ATOM 3674 N N . TYR B 1 11 ? 1.066 -5.898 -31.062 1 82.69 11 TYR B N 1
ATOM 3675 C CA . TYR B 1 11 ? 1.088 -7.344 -30.891 1 82.69 11 TYR B CA 1
ATOM 3676 C C . TYR B 1 11 ? 0.679 -7.73 -29.469 1 82.69 11 TYR B C 1
ATOM 3678 O O . TYR B 1 11 ? -0.12 -8.648 -29.281 1 82.69 11 TYR B O 1
ATOM 3686 N N . SER B 1 12 ? 1.202 -7.008 -28.516 1 86.38 12 SER B N 1
ATOM 3687 C CA . SER B 1 12 ? 0.894 -7.324 -27.125 1 86.38 12 SER B CA 1
ATOM 3688 C C . SER B 1 12 ? -0.564 -7.02 -26.797 1 86.38 12 SER B C 1
ATOM 3690 O O . SER B 1 12 ? -1.146 -7.629 -25.906 1 86.38 12 SER B O 1
ATOM 3692 N N . TYR B 1 13 ? -1.119 -6.152 -27.609 1 90.81 13 TYR B N 1
ATOM 3693 C CA . TYR B 1 13 ? -2.498 -5.75 -27.359 1 90.81 13 TYR B CA 1
ATOM 3694 C C . TYR B 1 13 ? -3.453 -6.922 -27.547 1 90.81 13 TYR B C 1
ATOM 3696 O O . TYR B 1 13 ? -4.539 -6.945 -26.969 1 90.81 13 TYR B O 1
ATOM 3704 N N . ARG B 1 14 ? -3.094 -7.887 -28.25 1 85.94 14 ARG B N 1
ATOM 3705 C CA . ARG B 1 14 ? -3.936 -9.047 -28.531 1 85.94 14 ARG B CA 1
ATOM 3706 C C . ARG B 1 14 ? -4.375 -9.727 -27.234 1 85.94 14 ARG B C 1
ATOM 3708 O O . ARG B 1 14 ? -5.523 -10.156 -27.109 1 85.94 14 ARG B O 1
ATOM 3715 N N . TRP B 1 15 ? -3.482 -9.758 -26.344 1 86.75 15 TRP B N 1
ATOM 3716 C CA . TRP B 1 15 ? -3.844 -10.352 -25.062 1 86.75 15 TRP B CA 1
ATOM 3717 C C . TRP B 1 15 ? -4.086 -9.281 -24.016 1 86.75 15 TRP B C 1
ATOM 3719 O O . TRP B 1 15 ? -4.875 -9.477 -23.094 1 86.75 15 TRP B O 1
ATOM 3729 N N . LEU B 1 16 ? -3.469 -8.164 -24.156 1 90.38 16 LEU B N 1
ATOM 3730 C CA . LEU B 1 16 ? -3.523 -7.098 -23.172 1 90.38 16 LEU B CA 1
ATOM 3731 C C . LEU B 1 16 ? -4.914 -6.48 -23.109 1 90.38 16 LEU B C 1
ATOM 3733 O O . LEU B 1 16 ? -5.332 -5.969 -22.062 1 90.38 16 LEU B O 1
ATOM 3737 N N . LYS B 1 17 ? -5.625 -6.527 -24.156 1 90.06 17 LYS B N 1
ATOM 3738 C CA . LYS B 1 17 ? -6.965 -5.949 -24.219 1 90.06 17 LYS B CA 1
ATOM 3739 C C . LYS B 1 17 ? -7.883 -6.562 -23.172 1 90.06 17 LYS B C 1
ATOM 3741 O O . LYS B 1 17 ? -8.875 -5.953 -22.766 1 90.06 17 LYS B O 1
ATOM 3746 N N . ASN B 1 18 ? -7.52 -7.719 -22.703 1 88.88 18 ASN B N 1
ATOM 3747 C CA . ASN B 1 18 ? -8.32 -8.414 -21.703 1 88.88 18 ASN B CA 1
ATOM 3748 C C . ASN B 1 18 ? -8.359 -7.648 -20.391 1 88.88 18 ASN B C 1
ATOM 3750 O O . ASN B 1 18 ? -9.266 -7.848 -19.578 1 88.88 18 ASN B O 1
ATOM 3754 N N . CYS B 1 19 ? -7.43 -6.84 -20.156 1 88.62 19 CYS B N 1
ATOM 3755 C CA . CYS B 1 19 ? -7.391 -6.102 -18.906 1 88.62 19 CYS B CA 1
ATOM 3756 C C . CYS B 1 19 ? -8.555 -5.117 -18.812 1 88.62 19 CYS B C 1
ATOM 3758 O O . CYS B 1 19 ? -8.945 -4.707 -17.719 1 88.62 19 CYS B O 1
ATOM 3760 N N . GLU B 1 20 ? -9.094 -4.703 -19.906 1 86.38 20 GLU B N 1
ATOM 3761 C CA . GLU B 1 20 ? -10.219 -3.771 -19.953 1 86.38 20 GLU B CA 1
ATOM 3762 C C . GLU B 1 20 ? -11.484 -4.406 -19.375 1 86.38 20 GLU B C 1
ATOM 3764 O O . GLU B 1 20 ? -12.414 -3.701 -18.969 1 86.38 20 GLU B O 1
ATOM 3769 N N . THR B 1 21 ? -11.422 -5.711 -19.281 1 86.31 21 THR B N 1
ATOM 3770 C CA . THR B 1 21 ? -12.594 -6.426 -18.781 1 86.31 21 THR B CA 1
ATOM 3771 C C . THR B 1 21 ? -12.539 -6.566 -17.266 1 86.31 21 THR B C 1
ATOM 3773 O O . THR B 1 21 ? -13.531 -6.949 -16.641 1 86.31 21 THR B O 1
ATOM 3776 N N . ILE B 1 22 ? -11.461 -6.281 -16.797 1 87.38 22 ILE B N 1
ATOM 3777 C CA . ILE B 1 22 ? -11.289 -6.41 -15.352 1 87.38 22 ILE B CA 1
ATOM 3778 C C . ILE B 1 22 ? -12.047 -5.297 -14.641 1 87.38 22 ILE B C 1
ATOM 3780 O O . ILE B 1 22 ? -11.883 -4.117 -14.961 1 87.38 22 ILE B O 1
ATOM 3784 N N . GLN B 1 23 ? -12.844 -5.676 -13.742 1 84.75 23 GLN B N 1
ATOM 3785 C CA . GLN B 1 23 ? -13.633 -4.699 -12.992 1 84.75 23 GLN B CA 1
ATOM 3786 C C . GLN B 1 23 ? -12.953 -4.336 -11.68 1 84.75 23 GLN B C 1
ATOM 3788 O O . GLN B 1 23 ? -12.906 -5.145 -10.75 1 84.75 23 GLN B O 1
ATOM 3793 N N . ILE B 1 24 ? -12.414 -3.211 -11.68 1 85.56 24 ILE B N 1
ATOM 3794 C CA . ILE B 1 24 ? -11.805 -2.654 -10.477 1 85.56 24 ILE B CA 1
ATOM 3795 C C . ILE B 1 24 ? -12.398 -1.277 -10.188 1 85.56 24 ILE B C 1
ATOM 3797 O O . ILE B 1 24 ? -12.578 -0.466 -11.094 1 85.56 24 ILE B O 1
ATOM 3801 N N . ASP B 1 25 ? -12.656 -1.031 -8.969 1 80.56 25 ASP B N 1
ATOM 3802 C CA . ASP B 1 25 ? -13.266 0.24 -8.586 1 80.56 25 ASP B CA 1
ATOM 3803 C C . ASP B 1 25 ? -12.234 1.368 -8.602 1 80.56 25 ASP B C 1
ATOM 3805 O O . ASP B 1 25 ? -11.055 1.143 -8.344 1 80.56 25 ASP B O 1
ATOM 3809 N N . ASN B 1 26 ? -12.656 2.535 -9.008 1 79.38 26 ASN B N 1
ATOM 3810 C CA . ASN B 1 26 ? -11.938 3.793 -8.859 1 79.38 26 ASN B CA 1
ATOM 3811 C C . ASN B 1 26 ? -10.688 3.83 -9.727 1 79.38 26 ASN B C 1
ATOM 3813 O O . ASN B 1 26 ? -9.633 4.316 -9.297 1 79.38 26 ASN B O 1
ATOM 3817 N N . ILE B 1 27 ? -10.75 3.082 -10.953 1 88.25 27 ILE B N 1
ATOM 3818 C CA . ILE B 1 27 ? -9.594 3.129 -11.844 1 88.25 27 ILE B CA 1
ATOM 3819 C C . ILE B 1 27 ? -10.055 3.355 -13.281 1 88.25 27 ILE B C 1
ATOM 3821 O O . ILE B 1 27 ? -11.125 2.885 -13.672 1 88.25 27 ILE B O 1
ATOM 3825 N N . ASN B 1 28 ? -9.359 4.176 -14.016 1 89.69 28 ASN B N 1
ATOM 3826 C CA . ASN B 1 28 ? -9.516 4.367 -15.453 1 89.69 28 ASN B CA 1
ATOM 3827 C C . ASN B 1 28 ? -8.25 3.977 -16.219 1 89.69 28 ASN B C 1
ATOM 3829 O O . ASN B 1 28 ? -7.238 4.672 -16.141 1 89.69 28 ASN B O 1
ATOM 3833 N N . LEU B 1 29 ? -8.383 2.883 -16.969 1 92.56 29 LEU B N 1
ATOM 3834 C CA . LEU B 1 29 ? -7.242 2.41 -17.734 1 92.56 29 LEU B CA 1
ATOM 3835 C C . LEU B 1 29 ? -7.285 2.965 -19.156 1 92.56 29 LEU B C 1
ATOM 3837 O O . LEU B 1 29 ? -8.312 2.871 -19.844 1 92.56 29 LEU B O 1
ATOM 3841 N N . GLN B 1 30 ? -6.238 3.596 -19.578 1 92 30 GLN B N 1
ATOM 3842 C CA . GLN B 1 30 ? -6.105 4.078 -20.953 1 92 30 GLN B CA 1
ATOM 3843 C C . GLN B 1 30 ? -4.902 3.438 -21.641 1 92 30 GLN B C 1
ATOM 3845 O O . GLN B 1 30 ? -3.777 3.521 -21.141 1 92 30 GLN B O 1
ATOM 3850 N N . ILE B 1 31 ? -5.176 2.875 -22.797 1 95.12 31 ILE B N 1
ATOM 3851 C CA . ILE B 1 31 ? -4.133 2.141 -23.5 1 95.12 31 ILE B CA 1
ATOM 3852 C C . ILE B 1 31 ? -3.525 3.023 -24.594 1 95.12 31 ILE B C 1
ATOM 3854 O O . ILE B 1 31 ? -4.25 3.658 -25.359 1 95.12 31 ILE B O 1
ATOM 3858 N N . PHE B 1 32 ? -2.225 3.088 -24.609 1 94.75 32 PHE B N 1
ATOM 3859 C CA . PHE B 1 32 ? -1.486 3.83 -25.625 1 94.75 32 PHE B CA 1
ATOM 3860 C C . PHE B 1 32 ? -0.506 2.918 -26.359 1 94.75 32 PHE B C 1
ATOM 3862 O O . PHE B 1 32 ? 0.197 2.125 -25.734 1 94.75 32 PHE B O 1
ATOM 3869 N N . PHE B 1 33 ? -0.433 3.098 -27.672 1 94.88 33 PHE B N 1
ATOM 3870 C CA . PHE B 1 33 ? 0.415 2.238 -28.484 1 94.88 33 PHE B CA 1
ATOM 3871 C C . PHE B 1 33 ? 1.736 2.926 -28.812 1 94.88 33 PHE B C 1
ATOM 3873 O O . PHE B 1 33 ? 1.771 4.137 -29.047 1 94.88 33 PHE B O 1
ATOM 3880 N N . TYR B 1 34 ? 2.777 2.109 -28.719 1 92.81 34 TYR B N 1
ATOM 3881 C CA . TYR B 1 34 ? 4.082 2.568 -29.172 1 92.81 34 TYR B CA 1
ATOM 3882 C C . TYR B 1 34 ? 4.68 1.591 -30.188 1 92.81 34 TYR B C 1
ATOM 3884 O O . TYR B 1 34 ? 4.34 0.404 -30.188 1 92.81 34 TYR B O 1
ATOM 3892 N N . GLU B 1 35 ? 5.586 2.062 -30.984 1 88.19 35 GLU B N 1
ATOM 3893 C CA . GLU B 1 35 ? 6.141 1.243 -32.062 1 88.19 35 GLU B CA 1
ATOM 3894 C C . GLU B 1 35 ? 7.516 0.703 -31.688 1 88.19 35 GLU B C 1
ATOM 3896 O O . GLU B 1 35 ? 7.852 -0.438 -32.031 1 88.19 35 GLU B O 1
ATOM 3901 N N . ASN B 1 36 ? 8.281 1.545 -31.094 1 87 36 ASN B N 1
ATOM 3902 C CA . ASN B 1 36 ? 9.617 1.18 -30.656 1 87 36 ASN B CA 1
ATOM 3903 C C . ASN B 1 36 ? 9.977 1.85 -29.328 1 87 36 ASN B C 1
ATOM 3905 O O . ASN B 1 36 ? 9.188 2.643 -28.797 1 87 36 ASN B O 1
ATOM 3909 N N . LEU B 1 37 ? 11.109 1.581 -28.812 1 88.44 37 LEU B N 1
ATOM 3910 C CA . LEU B 1 37 ? 11.484 2.02 -27.484 1 88.44 37 LEU B CA 1
ATOM 3911 C C . LEU B 1 37 ? 11.727 3.523 -27.453 1 88.44 37 LEU B C 1
ATOM 3913 O O . LEU B 1 37 ? 11.516 4.172 -26.422 1 88.44 37 LEU B O 1
ATOM 3917 N N . VAL B 1 38 ? 12.133 4.039 -28.547 1 87.56 38 VAL B N 1
ATOM 3918 C CA . VAL B 1 38 ? 12.344 5.48 -28.625 1 87.56 38 VAL B CA 1
ATOM 3919 C C . VAL B 1 38 ? 11 6.203 -28.578 1 87.56 38 VAL B C 1
ATOM 3921 O O . VAL B 1 38 ? 10.844 7.199 -27.875 1 87.56 38 VAL B O 1
ATOM 3924 N N . ASP B 1 39 ? 10.117 5.641 -29.344 1 92.38 39 ASP B N 1
ATOM 3925 C CA . ASP B 1 39 ? 8.742 6.145 -29.312 1 92.38 39 ASP B CA 1
ATOM 3926 C C . ASP B 1 39 ? 8.172 6.07 -27.891 1 92.38 39 ASP B C 1
ATOM 3928 O O . ASP B 1 39 ? 7.445 6.969 -27.469 1 92.38 39 ASP B O 1
ATOM 3932 N N . LEU B 1 40 ? 8.461 5.047 -27.219 1 94.38 40 LEU B N 1
ATOM 3933 C CA . LEU B 1 40 ? 7.973 4.828 -25.859 1 94.38 40 LEU B CA 1
ATOM 3934 C C . LEU B 1 40 ? 8.516 5.895 -24.906 1 94.38 40 LEU B C 1
ATOM 3936 O O . LEU B 1 40 ? 7.793 6.391 -24.047 1 94.38 40 LEU B O 1
ATOM 3940 N N . GLU B 1 41 ? 9.742 6.223 -25.062 1 94.19 41 GLU B N 1
ATOM 3941 C CA . GLU B 1 41 ? 10.344 7.25 -24.219 1 94.19 41 GLU B CA 1
ATOM 3942 C C . GLU B 1 41 ? 9.594 8.57 -24.344 1 94.19 41 GLU B C 1
ATOM 3944 O O . GLU B 1 41 ? 9.266 9.195 -23.328 1 94.19 41 GLU B O 1
ATOM 3949 N N . MET B 1 42 ? 9.336 8.93 -25.562 1 92.88 42 MET B N 1
ATOM 3950 C CA . MET B 1 42 ? 8.648 10.195 -25.812 1 92.88 42 MET B CA 1
ATOM 3951 C C . MET B 1 42 ? 7.23 10.164 -25.25 1 92.88 42 MET B C 1
ATOM 3953 O O . MET B 1 42 ? 6.781 11.125 -24.625 1 92.88 42 MET B O 1
ATOM 3957 N N . ALA B 1 43 ? 6.617 9.086 -25.5 1 94.38 43 ALA B N 1
ATOM 3958 C CA . ALA B 1 43 ? 5.25 8.945 -25 1 94.38 43 ALA B CA 1
ATOM 3959 C C . ALA B 1 43 ? 5.215 8.969 -23.484 1 94.38 43 ALA B C 1
ATOM 3961 O O . ALA B 1 43 ? 4.332 9.594 -22.875 1 94.38 43 ALA B O 1
ATOM 3962 N N . PHE B 1 44 ? 6.117 8.297 -22.859 1 95.81 44 PHE B N 1
ATOM 3963 C CA . PHE B 1 44 ? 6.195 8.234 -21.406 1 95.81 44 PHE B CA 1
ATOM 3964 C C . PHE B 1 44 ? 6.363 9.625 -20.812 1 95.81 44 PHE B C 1
ATOM 3966 O O . PHE B 1 44 ? 5.684 9.977 -19.844 1 95.81 44 PHE B O 1
ATOM 3973 N N . LEU B 1 45 ? 7.234 10.398 -21.375 1 91.88 45 LEU B N 1
ATOM 3974 C CA . LEU B 1 45 ? 7.5 11.75 -20.891 1 91.88 45 LEU B CA 1
ATOM 3975 C C . LEU B 1 45 ? 6.246 12.609 -20.953 1 91.88 45 LEU B C 1
ATOM 3977 O O . LEU B 1 45 ? 6 13.438 -20.078 1 91.88 45 LEU B O 1
ATOM 3981 N N . GLU B 1 46 ? 5.52 12.383 -21.922 1 88.88 46 GLU B N 1
ATOM 3982 C CA . GLU B 1 46 ? 4.297 13.148 -22.109 1 88.88 46 GLU B CA 1
ATOM 3983 C C . GLU B 1 46 ? 3.213 12.719 -21.125 1 88.88 46 GLU B C 1
ATOM 3985 O O . GLU B 1 46 ? 2.525 13.562 -20.547 1 88.88 46 GLU B O 1
ATOM 3990 N N . LYS B 1 47 ? 3.053 11.477 -20.891 1 89.44 47 LYS B N 1
ATOM 3991 C CA . LYS B 1 47 ? 1.914 10.938 -20.156 1 89.44 47 LYS B CA 1
ATOM 3992 C C . LYS B 1 47 ? 2.182 10.945 -18.641 1 89.44 47 LYS B C 1
ATOM 3994 O O . LYS B 1 47 ? 1.248 11.047 -17.844 1 89.44 47 LYS B O 1
ATOM 3999 N N . VAL B 1 48 ? 3.441 10.875 -18.219 1 88.5 48 VAL B N 1
ATOM 4000 C CA . VAL B 1 48 ? 3.826 10.773 -16.812 1 88.5 48 VAL B CA 1
ATOM 4001 C C . VAL B 1 48 ? 3.346 12.008 -16.062 1 88.5 48 VAL B C 1
ATOM 4003 O O . VAL B 1 48 ? 3.107 11.945 -14.852 1 88.5 48 VAL B O 1
ATOM 4006 N N . LYS B 1 49 ? 3.09 13.047 -16.719 1 81.88 49 LYS B N 1
ATOM 4007 C CA . LYS B 1 49 ? 2.672 14.312 -16.109 1 81.88 49 LYS B CA 1
ATOM 4008 C C . LYS B 1 49 ? 1.188 14.289 -15.758 1 81.88 49 LYS B C 1
ATOM 4010 O O . LYS B 1 49 ? 0.75 14.984 -14.836 1 81.88 49 LYS B O 1
ATOM 4015 N N . THR B 1 50 ? 0.461 13.469 -16.391 1 86.31 50 THR B N 1
ATOM 4016 C CA . THR B 1 50 ? -0.988 13.586 -16.281 1 86.31 50 THR B CA 1
ATOM 4017 C C . THR B 1 50 ? -1.591 12.312 -15.688 1 86.31 50 THR B C 1
ATOM 4019 O O . THR B 1 50 ? -2.748 12.312 -15.266 1 86.31 50 THR B O 1
ATOM 4022 N N . PHE B 1 51 ? -0.846 11.281 -15.664 1 91.75 51 PHE B N 1
ATOM 4023 C CA . PHE B 1 51 ? -1.396 10.016 -15.18 1 91.75 51 PHE B CA 1
ATOM 4024 C C . PHE B 1 51 ? -0.89 9.711 -13.781 1 91.75 51 PHE B C 1
ATOM 4026 O O . PHE B 1 51 ? 0.183 10.172 -13.383 1 91.75 51 PHE B O 1
ATOM 4033 N N . ASP B 1 52 ? -1.627 8.938 -13 1 91 52 ASP B N 1
ATOM 4034 C CA . ASP B 1 52 ? -1.292 8.586 -11.625 1 91 52 ASP B CA 1
ATOM 4035 C C . ASP B 1 52 ? -0.351 7.383 -11.578 1 91 52 ASP B C 1
ATOM 4037 O O . ASP B 1 52 ? 0.361 7.184 -10.594 1 91 52 ASP B O 1
ATOM 4041 N N . GLY B 1 53 ? -0.38 6.559 -12.555 1 94.88 53 GLY B N 1
ATOM 4042 C CA . GLY B 1 53 ? 0.455 5.371 -12.648 1 94.88 53 GLY B CA 1
ATOM 4043 C C . GLY B 1 53 ? 0.615 4.871 -14.07 1 94.88 53 GLY B C 1
ATOM 4044 O O . GLY B 1 53 ? -0.135 5.273 -14.969 1 94.88 53 GLY B O 1
ATOM 4045 N N . VAL B 1 54 ? 1.605 4.043 -14.281 1 96.88 54 VAL B N 1
ATOM 4046 C CA . VAL B 1 54 ? 1.901 3.545 -15.617 1 96.88 54 VAL B CA 1
ATOM 4047 C C . VAL B 1 54 ? 2.121 2.035 -15.57 1 96.88 54 VAL B C 1
ATOM 4049 O O . VAL B 1 54 ? 2.775 1.524 -14.664 1 96.88 54 VAL B O 1
ATOM 4052 N N . ILE B 1 55 ? 1.544 1.349 -16.547 1 97.06 55 ILE B N 1
ATOM 4053 C CA . ILE B 1 55 ? 1.781 -0.083 -16.703 1 97.06 55 ILE B CA 1
ATOM 4054 C C . ILE B 1 55 ? 2.342 -0.367 -18.094 1 97.06 55 ILE B C 1
ATOM 4056 O O . ILE B 1 55 ? 1.831 0.146 -19.094 1 97.06 55 ILE B O 1
ATOM 4060 N N . PHE B 1 56 ? 3.383 -1.141 -18.125 1 95.94 56 PHE B N 1
ATOM 4061 C CA . PHE B 1 56 ? 3.973 -1.551 -19.391 1 95.94 56 PHE B CA 1
ATOM 4062 C C . PHE B 1 56 ? 3.525 -2.957 -19.766 1 95.94 56 PHE B C 1
ATOM 4064 O O . PHE B 1 56 ? 3.223 -3.773 -18.891 1 95.94 56 PHE B O 1
ATOM 4071 N N . SER B 1 57 ? 3.498 -3.268 -21 1 91.06 57 SER B N 1
ATOM 4072 C CA . SER B 1 57 ? 3.037 -4.562 -21.484 1 91.06 57 SER B CA 1
ATOM 4073 C C . SER B 1 57 ? 4.082 -5.648 -21.25 1 91.06 57 SER B C 1
ATOM 4075 O O . SER B 1 57 ? 3.822 -6.828 -21.484 1 91.06 57 SER B O 1
ATOM 4077 N N . GLY B 1 58 ? 5.23 -5.199 -20.797 1 88.94 58 GLY B N 1
ATOM 4078 C CA . GLY B 1 58 ? 6.281 -6.18 -20.562 1 88.94 58 GLY B CA 1
ATOM 4079 C C . GLY B 1 58 ? 7.43 -5.633 -19.734 1 88.94 58 GLY B C 1
ATOM 4080 O O . GLY B 1 58 ? 7.457 -4.445 -19.406 1 88.94 58 GLY B O 1
ATOM 4081 N N . GLN B 1 59 ? 8.352 -6.484 -19.484 1 86.44 59 GLN B N 1
ATOM 4082 C CA . GLN B 1 59 ? 9.492 -6.152 -18.625 1 86.44 59 GLN B CA 1
ATOM 4083 C C . GLN B 1 59 ? 10.492 -5.277 -19.375 1 86.44 59 GLN B C 1
ATOM 4085 O O . GLN B 1 59 ? 11.102 -4.379 -18.781 1 86.44 59 GLN B O 1
ATOM 4090 N N . ILE B 1 60 ? 10.617 -5.559 -20.656 1 84.81 60 ILE B N 1
ATOM 4091 C CA . ILE B 1 60 ? 11.648 -4.879 -21.438 1 84.81 60 ILE B CA 1
ATOM 4092 C C . ILE B 1 60 ? 11.344 -3.385 -21.5 1 84.81 60 ILE B C 1
ATOM 4094 O O . ILE B 1 60 ? 12.188 -2.559 -21.156 1 84.81 60 ILE B O 1
ATOM 4098 N N . PRO B 1 61 ? 10.117 -3.062 -21.938 1 90.94 61 PRO B N 1
ATOM 4099 C CA . PRO B 1 61 ? 9.828 -1.628 -21.922 1 90.94 61 PRO B CA 1
ATOM 4100 C C . PRO B 1 61 ? 9.922 -1.015 -20.531 1 90.94 61 PRO B C 1
ATOM 4102 O O . PRO B 1 61 ? 10.359 0.129 -20.391 1 90.94 61 PRO B O 1
ATOM 4105 N N . TYR B 1 62 ? 9.539 -1.649 -19.516 1 93 62 TYR B N 1
ATOM 4106 C CA . TYR B 1 62 ? 9.633 -1.19 -18.125 1 93 62 TYR B CA 1
ATOM 4107 C C . TYR B 1 62 ? 11.07 -0.878 -17.75 1 93 62 TYR B C 1
ATOM 4109 O O . TYR B 1 62 ? 11.375 0.224 -17.281 1 93 62 TYR B O 1
ATOM 4117 N N . LEU B 1 63 ? 11.953 -1.819 -18.016 1 87.12 63 LEU B N 1
ATOM 4118 C CA . LEU B 1 63 ? 13.359 -1.651 -17.656 1 87.12 63 LEU B CA 1
ATOM 4119 C C . LEU B 1 63 ? 14.008 -0.552 -18.5 1 87.12 63 LEU B C 1
ATOM 4121 O O . LEU B 1 63 ? 14.867 0.181 -18.016 1 87.12 63 LEU B O 1
ATOM 4125 N N . HIS B 1 64 ? 13.617 -0.519 -19.688 1 88.69 64 HIS B N 1
ATOM 4126 C CA . HIS B 1 64 ? 14.141 0.505 -20.594 1 88.69 64 HIS B CA 1
ATOM 4127 C C . HIS B 1 64 ? 13.875 1.904 -20.047 1 88.69 64 HIS B C 1
ATOM 4129 O O . HIS B 1 64 ? 14.789 2.73 -19.969 1 88.69 64 HIS B O 1
ATOM 4135 N N . ILE B 1 65 ? 12.656 2.164 -19.625 1 93.56 65 ILE B N 1
ATOM 4136 C CA . ILE B 1 65 ? 12.273 3.475 -19.109 1 93.56 65 ILE B CA 1
ATOM 4137 C C . ILE B 1 65 ? 12.953 3.719 -17.766 1 93.56 65 ILE B C 1
ATOM 4139 O O . ILE B 1 65 ? 13.438 4.82 -17.5 1 93.56 65 ILE B O 1
ATOM 4143 N N . GLN B 1 66 ? 12.992 2.756 -16.922 1 92.12 66 GLN B N 1
ATOM 4144 C CA . GLN B 1 66 ? 13.641 2.865 -15.617 1 92.12 66 GLN B CA 1
ATOM 4145 C C . GLN B 1 66 ? 15.109 3.266 -15.766 1 92.12 66 GLN B C 1
ATOM 4147 O O . GLN B 1 66 ? 15.609 4.098 -15.008 1 92.12 66 GLN B O 1
ATOM 4152 N N . ARG B 1 67 ? 15.734 2.707 -16.719 1 88.62 67 ARG B N 1
ATOM 4153 C CA . ARG B 1 67 ? 17.156 2.939 -16.922 1 88.62 67 ARG B CA 1
ATOM 4154 C C . ARG B 1 67 ? 17.406 4.285 -17.594 1 88.62 67 ARG B C 1
ATOM 4156 O O . ARG B 1 67 ? 18.297 5.031 -17.203 1 88.62 67 ARG B O 1
ATOM 4163 N N . ASN B 1 68 ? 16.656 4.613 -18.609 1 89.94 68 ASN B N 1
ATOM 4164 C CA . ASN B 1 68 ? 16.922 5.77 -19.453 1 89.94 68 ASN B CA 1
ATOM 4165 C C . ASN B 1 68 ? 16.297 7.039 -18.875 1 89.94 68 ASN B C 1
ATOM 4167 O O . ASN B 1 68 ? 16.75 8.148 -19.172 1 89.94 68 ASN B O 1
ATOM 4171 N N . LEU B 1 69 ? 15.188 6.883 -18.203 1 92.5 69 LEU B N 1
ATOM 4172 C CA . LEU B 1 69 ? 14.492 8.031 -17.641 1 92.5 69 LEU B CA 1
ATOM 4173 C C . LEU B 1 69 ? 14.266 7.844 -16.141 1 92.5 69 LEU B C 1
ATOM 4175 O O . LEU B 1 69 ? 13.125 7.938 -15.672 1 92.5 69 LEU B O 1
ATOM 4179 N N . PRO B 1 70 ? 15.289 7.754 -15.352 1 89.31 70 PRO B N 1
ATOM 4180 C CA . PRO B 1 70 ? 15.148 7.438 -13.93 1 89.31 70 PRO B CA 1
ATOM 4181 C C . PRO B 1 70 ? 14.438 8.539 -13.148 1 89.31 70 PRO B C 1
ATOM 4183 O O . PRO B 1 70 ? 13.648 8.242 -12.242 1 89.31 70 PRO B O 1
ATOM 4186 N N . ASP B 1 71 ? 14.641 9.719 -13.438 1 83.19 71 ASP B N 1
ATOM 4187 C CA . ASP B 1 71 ? 14.055 10.836 -12.719 1 83.19 71 ASP B CA 1
ATOM 4188 C C . ASP B 1 71 ? 12.539 10.883 -12.914 1 83.19 71 ASP B C 1
ATOM 4190 O O . ASP B 1 71 ? 11.797 11.156 -11.969 1 83.19 71 ASP B O 1
ATOM 4194 N N . HIS B 1 72 ? 12.188 10.594 -14.125 1 86 72 HIS B N 1
ATOM 4195 C CA . HIS B 1 72 ? 10.758 10.617 -14.43 1 86 72 HIS B CA 1
ATOM 4196 C C . HIS B 1 72 ? 10.07 9.344 -13.945 1 86 72 HIS B C 1
ATOM 4198 O O . HIS B 1 72 ? 8.93 9.383 -13.5 1 86 72 HIS B O 1
ATOM 4204 N N . PHE B 1 73 ? 10.859 8.312 -13.992 1 90.5 73 PHE B N 1
ATOM 4205 C CA . PHE B 1 73 ? 10.359 7.004 -13.578 1 90.5 73 PHE B CA 1
ATOM 4206 C C . PHE B 1 73 ? 10.016 6.996 -12.094 1 90.5 73 PHE B C 1
ATOM 4208 O O . PHE B 1 73 ? 9.023 6.395 -11.688 1 90.5 73 PHE B O 1
ATOM 4215 N N . SER B 1 74 ? 10.727 7.699 -11.328 1 85.56 74 SER B N 1
ATOM 4216 C CA . SER B 1 74 ? 10.57 7.695 -9.883 1 85.56 74 SER B CA 1
ATOM 4217 C C . SER B 1 74 ? 9.414 8.586 -9.445 1 85.56 74 SER B C 1
ATOM 4219 O O . SER B 1 74 ? 8.961 8.516 -8.305 1 85.56 74 SER B O 1
ATOM 4221 N N . LYS B 1 75 ? 8.898 9.336 -10.32 1 82.12 75 LYS B N 1
ATOM 4222 C CA . LYS B 1 75 ? 7.859 10.305 -9.984 1 82.12 75 LYS B CA 1
ATOM 4223 C C . LYS B 1 75 ? 6.48 9.648 -9.984 1 82.12 75 LYS B C 1
ATOM 4225 O O . LYS B 1 75 ? 5.539 10.164 -9.375 1 82.12 75 LYS B O 1
ATOM 4230 N N . VAL B 1 76 ? 6.402 8.586 -10.688 1 90.56 76 VAL B N 1
ATOM 4231 C CA . VAL B 1 76 ? 5.109 7.918 -10.797 1 90.56 76 VAL B CA 1
ATOM 4232 C C . VAL B 1 76 ? 5.281 6.418 -10.578 1 90.56 76 VAL B C 1
ATOM 4234 O O . VAL B 1 76 ? 6.246 5.82 -11.062 1 90.56 76 VAL B O 1
ATOM 4237 N N . PRO B 1 77 ? 4.367 5.844 -9.844 1 93.88 77 PRO B N 1
ATOM 4238 C CA . PRO B 1 77 ? 4.438 4.387 -9.711 1 93.88 77 PRO B CA 1
ATOM 4239 C C . PRO B 1 77 ? 4.32 3.672 -11.055 1 93.88 77 PRO B C 1
ATOM 4241 O O . PRO B 1 77 ? 3.449 4.008 -11.867 1 93.88 77 PRO B O 1
ATOM 4244 N N . CYS B 1 78 ? 5.184 2.74 -11.312 1 95.88 78 CYS B N 1
ATOM 4245 C CA . CYS B 1 78 ? 5.199 1.999 -12.562 1 95.88 78 CYS B CA 1
ATOM 4246 C C . CYS B 1 78 ? 5.168 0.497 -12.312 1 95.88 78 CYS B C 1
ATOM 4248 O O . CYS B 1 78 ? 5.684 0.023 -11.297 1 95.88 78 CYS B O 1
ATOM 4250 N N . ALA B 1 79 ? 4.523 -0.222 -13.188 1 95.88 79 ALA B N 1
ATOM 4251 C CA . ALA B 1 79 ? 4.461 -1.681 -13.156 1 95.88 79 ALA B CA 1
ATOM 4252 C C . ALA B 1 79 ? 4.453 -2.26 -14.57 1 95.88 79 ALA B C 1
ATOM 4254 O O . ALA B 1 79 ? 4.512 -1.518 -15.555 1 95.88 79 ALA B O 1
ATOM 4255 N N . TYR B 1 80 ? 4.535 -3.498 -14.672 1 94.75 80 TYR B N 1
ATOM 4256 C CA . TYR B 1 80 ? 4.434 -4.16 -15.969 1 94.75 80 TYR B CA 1
ATOM 4257 C C . TYR B 1 80 ? 3.723 -5.504 -15.836 1 94.75 80 TYR B C 1
ATOM 4259 O O . TYR B 1 80 ? 3.805 -6.16 -14.797 1 94.75 80 TYR B O 1
ATOM 4267 N N . PHE B 1 81 ? 3.049 -5.852 -16.938 1 94.12 81 PHE B N 1
ATOM 4268 C CA . PHE B 1 81 ? 2.445 -7.176 -17 1 94.12 81 PHE B CA 1
ATOM 4269 C C . PHE B 1 81 ? 3.488 -8.234 -17.344 1 94.12 81 PHE B C 1
ATOM 4271 O O . PHE B 1 81 ? 4.352 -8 -18.203 1 94.12 81 PHE B O 1
ATOM 4278 N N . ASP B 1 82 ? 3.451 -9.242 -16.578 1 90.44 82 ASP B N 1
ATOM 4279 C CA . ASP B 1 82 ? 4.375 -10.336 -16.859 1 90.44 82 ASP B CA 1
ATOM 4280 C C . ASP B 1 82 ? 3.758 -11.688 -16.484 1 90.44 82 ASP B C 1
ATOM 4282 O O . ASP B 1 82 ? 2.762 -11.734 -15.75 1 90.44 82 ASP B O 1
ATOM 4286 N N . ILE B 1 83 ? 4.355 -12.703 -17.141 1 93.69 83 ILE B N 1
ATOM 4287 C CA . ILE B 1 83 ? 3.979 -14.062 -16.766 1 93.69 83 ILE B CA 1
ATOM 4288 C C . ILE B 1 83 ? 4.461 -14.359 -15.352 1 93.69 83 ILE B C 1
ATOM 4290 O O . ILE B 1 83 ? 5.656 -14.25 -15.062 1 93.69 83 ILE B O 1
ATOM 4294 N N . SER B 1 84 ? 3.543 -14.625 -14.562 1 91.69 84 SER B N 1
ATOM 4295 C CA . SER B 1 84 ? 3.916 -14.984 -13.195 1 91.69 84 SER B CA 1
ATOM 4296 C C . SER B 1 84 ? 4.23 -16.469 -13.078 1 91.69 84 SER B C 1
ATOM 4298 O O . SER B 1 84 ? 3.936 -17.25 -13.992 1 91.69 84 SER B O 1
ATOM 4300 N N . GLU B 1 85 ? 4.887 -16.812 -11.992 1 92.81 85 GLU B N 1
ATOM 4301 C CA . GLU B 1 85 ? 5.094 -18.219 -11.711 1 92.81 85 GLU B CA 1
ATOM 4302 C C . GLU B 1 85 ? 3.766 -18.984 -11.68 1 92.81 85 GLU B C 1
ATOM 4304 O O . GLU B 1 85 ? 3.689 -20.125 -12.117 1 92.81 85 GLU B O 1
ATOM 4309 N N . ARG B 1 86 ? 2.797 -18.312 -11.164 1 92.44 86 ARG B N 1
ATOM 4310 C CA . ARG B 1 86 ? 1.462 -18.906 -11.133 1 92.44 86 ARG B CA 1
ATOM 4311 C C . ARG B 1 86 ? 0.963 -19.188 -12.547 1 92.44 86 ARG B C 1
ATOM 4313 O O . ARG B 1 86 ? 0.483 -20.281 -12.828 1 92.44 86 ARG B O 1
ATOM 4320 N N . ASP B 1 87 ? 1.096 -18.266 -13.398 1 94.38 87 ASP B N 1
ATOM 4321 C CA . ASP B 1 87 ? 0.67 -18.438 -14.781 1 94.38 87 ASP B CA 1
ATOM 4322 C C . ASP B 1 87 ? 1.409 -19.594 -15.445 1 94.38 87 ASP B C 1
ATOM 4324 O O . ASP B 1 87 ? 0.805 -20.391 -16.172 1 94.38 87 ASP B O 1
ATOM 4328 N N . PHE B 1 88 ? 2.678 -19.625 -15.219 1 96.06 88 PHE B N 1
ATOM 4329 C CA . PHE B 1 88 ? 3.541 -20.641 -15.82 1 96.06 88 PHE B CA 1
ATOM 4330 C C . PHE B 1 88 ? 3.102 -22.031 -15.414 1 96.06 88 PHE B C 1
ATOM 4332 O O . PHE B 1 88 ? 2.83 -22.875 -16.266 1 96.06 88 PHE B O 1
ATOM 4339 N N . TYR B 1 89 ? 2.971 -22.266 -14.156 1 96.06 89 TYR B N 1
ATOM 4340 C CA . TYR B 1 89 ? 2.666 -23.609 -13.672 1 96.06 89 TYR B CA 1
ATOM 4341 C C . TYR B 1 89 ? 1.21 -23.953 -13.945 1 96.06 89 TYR B C 1
ATOM 4343 O O . TYR B 1 89 ? 0.881 -25.125 -14.156 1 96.06 89 TYR B O 1
ATOM 4351 N N . PHE B 1 90 ? 0.372 -22.984 -13.922 1 95.25 90 PHE B N 1
ATOM 4352 C CA . PHE B 1 90 ? -1.007 -23.203 -14.344 1 95.25 90 PHE B CA 1
ATOM 4353 C C . PHE B 1 90 ? -1.062 -23.703 -15.781 1 9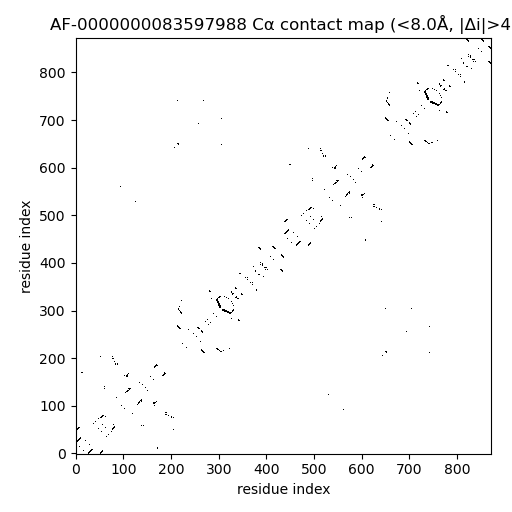5.25 90 PHE B C 1
ATOM 4355 O O . PHE B 1 90 ? -1.759 -24.672 -16.078 1 95.25 90 PHE B O 1
ATOM 4362 N N . LYS B 1 91 ? -0.275 -23.062 -16.609 1 95.31 91 LYS B N 1
ATOM 4363 C CA . LYS B 1 91 ? -0.21 -23.453 -18.016 1 95.31 91 LYS B CA 1
ATOM 4364 C C . LYS B 1 91 ? 0.415 -24.844 -18.156 1 95.31 91 LYS B C 1
ATOM 4366 O O . LYS B 1 91 ? -0.026 -25.641 -18.984 1 95.31 91 LYS B O 1
ATOM 4371 N N . ILE B 1 92 ? 1.422 -25.125 -17.406 1 95.62 92 ILE B N 1
ATOM 4372 C CA . ILE B 1 92 ? 2.084 -26.422 -17.453 1 95.62 92 ILE B CA 1
ATOM 4373 C C . ILE B 1 92 ? 1.094 -27.531 -17.078 1 95.62 92 ILE B C 1
ATOM 4375 O O . ILE B 1 92 ? 1.043 -28.578 -17.719 1 95.62 92 ILE B O 1
ATOM 4379 N N . ALA B 1 93 ? 0.303 -27.266 -16.016 1 94.5 93 ALA B N 1
ATOM 4380 C CA . ALA B 1 93 ? -0.709 -28.234 -15.617 1 94.5 93 ALA B CA 1
ATOM 4381 C C . ALA B 1 93 ? -1.706 -28.5 -16.75 1 94.5 93 ALA B C 1
ATOM 4383 O O . ALA B 1 93 ? -2.098 -29.641 -17 1 94.5 93 ALA B O 1
ATOM 4384 N N . GLU B 1 94 ? -2.072 -27.484 -17.406 1 94.25 94 GLU B N 1
ATOM 4385 C CA . GLU B 1 94 ? -2.986 -27.594 -18.547 1 94.25 94 GLU B CA 1
ATOM 4386 C C . GLU B 1 94 ? -2.373 -28.422 -19.672 1 94.25 94 GLU B C 1
ATOM 4388 O O . GLU B 1 94 ? -3.029 -29.297 -20.219 1 94.25 94 GLU B O 1
ATOM 4393 N N . ILE B 1 95 ? -1.111 -28.125 -20 1 94.12 95 ILE B N 1
ATOM 4394 C CA . ILE B 1 95 ? -0.402 -28.812 -21.078 1 94.12 95 ILE B CA 1
ATOM 4395 C C . ILE B 1 95 ? -0.265 -30.297 -20.75 1 94.12 95 ILE B C 1
ATOM 4397 O O . ILE B 1 95 ? -0.517 -31.156 -21.594 1 94.12 95 ILE B O 1
ATOM 4401 N N . GLN B 1 96 ? 0.06 -30.562 -19.531 1 92.5 96 GLN B N 1
ATOM 4402 C CA . GLN B 1 96 ? 0.269 -31.953 -19.125 1 92.5 96 GLN B CA 1
ATOM 4403 C C . GLN B 1 96 ? -1.035 -32.75 -19.156 1 92.5 96 GLN B C 1
ATOM 4405 O O . GLN B 1 96 ? -1.03 -33.938 -19.438 1 92.5 96 GLN B O 1
ATOM 4410 N N . TYR B 1 97 ? -2.096 -32.094 -18.875 1 92.12 97 TYR B N 1
ATOM 4411 C CA . TYR B 1 97 ? -3.398 -32.75 -18.953 1 92.12 97 TYR B CA 1
ATOM 4412 C C . TYR B 1 97 ? -3.801 -33 -20.391 1 92.12 97 TYR B C 1
ATOM 4414 O O . TYR B 1 97 ? -4.285 -34.094 -20.719 1 92.12 97 TYR B O 1
ATOM 4422 N N . LYS B 1 98 ? -3.557 -32.031 -21.234 1 92 98 LYS B N 1
ATOM 4423 C CA . LYS B 1 98 ? -3.926 -32.156 -22.641 1 92 98 LYS B CA 1
ATOM 4424 C C . LYS B 1 98 ? -3.018 -33.125 -23.375 1 92 98 LYS B C 1
ATOM 4426 O O . LYS B 1 98 ? -3.465 -33.844 -24.281 1 92 98 LYS B O 1
ATOM 4431 N N . TYR B 1 99 ? -1.714 -33.062 -22.969 1 91.5 99 TYR B N 1
ATOM 4432 C CA . TYR B 1 99 ? -0.709 -33.906 -23.594 1 91.5 99 TYR B CA 1
ATOM 4433 C C . TYR B 1 99 ? -0.015 -34.781 -22.562 1 91.5 99 TYR B C 1
ATOM 4435 O O . TYR B 1 99 ? 1.062 -34.438 -22.062 1 91.5 99 TYR B O 1
ATOM 4443 N N . PRO B 1 100 ? -0.48 -35.906 -22.391 1 87.88 100 PRO B N 1
ATOM 4444 C CA . PRO B 1 100 ? 0.076 -36.781 -21.344 1 87.88 100 PRO B CA 1
ATOM 4445 C C . PRO B 1 100 ? 1.534 -37.156 -21.594 1 87.88 100 PRO B C 1
ATOM 4447 O O . PRO B 1 100 ? 2.252 -37.531 -20.672 1 87.88 100 PRO B O 1
ATOM 4450 N N . ASP B 1 101 ? 1.972 -37.031 -22.828 1 87.69 101 ASP B N 1
ATOM 4451 C CA . ASP B 1 101 ? 3.344 -37.375 -23.172 1 87.69 101 ASP B CA 1
ATOM 4452 C C . ASP B 1 101 ? 4.27 -36.188 -23.078 1 87.69 101 ASP B C 1
ATOM 4454 O O . ASP B 1 101 ? 5.445 -36.25 -23.438 1 87.69 101 ASP B O 1
ATOM 4458 N N . PHE B 1 102 ? 3.744 -35.156 -22.531 1 92.38 102 PHE B N 1
ATOM 4459 C CA . PHE B 1 102 ? 4.539 -33.938 -22.375 1 92.38 102 PHE B CA 1
ATOM 4460 C C . PHE B 1 102 ? 5.742 -34.188 -21.484 1 92.38 102 PHE B C 1
ATOM 4462 O O . PHE B 1 102 ? 5.629 -34.906 -20.469 1 92.38 102 PHE B O 1
ATOM 4469 N N . SER B 1 103 ? 6.887 -33.656 -21.859 1 92.56 103 SER B N 1
ATOM 4470 C CA . SER B 1 103 ? 8.117 -33.688 -21.078 1 92.56 103 SER B CA 1
ATOM 4471 C C . SER B 1 103 ? 8.914 -32.406 -21.234 1 92.56 103 SER B C 1
ATOM 4473 O O . SER B 1 103 ? 9.055 -31.891 -22.344 1 92.56 103 SER B O 1
ATOM 4475 N N . PHE B 1 104 ? 9.445 -31.953 -20.141 1 95.31 104 PHE B N 1
ATOM 4476 C CA . PHE B 1 104 ? 10.273 -30.766 -20.172 1 95.31 104 PHE B CA 1
ATOM 4477 C C . PHE B 1 104 ? 11.531 -31 -21 1 95.31 104 PHE B C 1
ATOM 4479 O O . PHE B 1 104 ? 12.047 -30.062 -21.641 1 95.31 104 PHE B O 1
ATOM 4486 N N . LYS B 1 105 ? 11.906 -32.188 -21.031 1 94.62 105 LYS B N 1
ATOM 4487 C CA . LYS B 1 105 ? 13.125 -32.562 -21.75 1 94.62 105 LYS B CA 1
ATOM 4488 C C . LYS B 1 105 ? 12.984 -32.281 -23.234 1 94.62 105 LYS B C 1
ATOM 4490 O O . LYS B 1 105 ? 13.961 -31.953 -23.906 1 94.62 105 LYS B O 1
ATOM 4495 N N . HIS B 1 106 ? 11.844 -32.406 -23.781 1 95.5 106 HIS B N 1
ATOM 4496 C CA . HIS B 1 106 ? 11.594 -32.25 -25.203 1 95.5 106 HIS B CA 1
ATOM 4497 C C . HIS B 1 106 ? 10.805 -30.984 -25.5 1 95.5 106 HIS B C 1
ATOM 4499 O O . HIS B 1 106 ? 9.883 -31 -26.312 1 95.5 106 HIS B O 1
ATOM 4505 N N . CYS B 1 107 ? 11.148 -29.953 -24.734 1 95.69 107 CYS B N 1
ATOM 4506 C CA . CYS B 1 107 ? 10.461 -28.672 -24.906 1 95.69 107 CYS B CA 1
ATOM 4507 C C . CYS B 1 107 ? 11.461 -27.531 -24.938 1 95.69 107 CYS B C 1
ATOM 4509 O O . CYS B 1 107 ? 12.57 -27.641 -24.406 1 95.69 107 CYS B O 1
ATOM 4511 N N . ILE B 1 108 ? 11.094 -26.516 -25.703 1 96.81 108 ILE B N 1
ATOM 4512 C CA . ILE B 1 108 ? 11.797 -25.234 -25.562 1 96.81 108 ILE B CA 1
ATOM 4513 C C . ILE B 1 108 ? 10.875 -24.203 -24.938 1 96.81 108 ILE B C 1
ATOM 4515 O O . ILE B 1 108 ? 9.703 -24.094 -25.297 1 96.81 108 ILE B O 1
ATOM 4519 N N . ILE B 1 109 ? 11.391 -23.531 -23.922 1 97 109 ILE B N 1
ATOM 4520 C CA . ILE B 1 109 ? 10.695 -22.406 -23.297 1 97 109 ILE B CA 1
ATOM 4521 C C . ILE B 1 109 ? 11.547 -21.141 -23.406 1 97 109 ILE B C 1
ATOM 4523 O O . ILE B 1 109 ? 12.594 -21.031 -22.766 1 97 109 ILE B O 1
ATOM 4527 N N . ASP B 1 110 ? 11.117 -20.234 -24.141 1 94.56 110 ASP B N 1
ATOM 4528 C CA . ASP B 1 110 ? 11.984 -19.109 -24.5 1 94.56 110 ASP B CA 1
ATOM 4529 C C . ASP B 1 110 ? 11.891 -17.984 -23.469 1 94.56 110 ASP B C 1
ATOM 4531 O O . ASP B 1 110 ? 12.57 -16.969 -23.594 1 94.56 110 ASP B O 1
ATOM 4535 N N . PHE B 1 111 ? 11.109 -18.141 -22.422 1 94.25 111 PHE B N 1
ATOM 4536 C CA . PHE B 1 111 ? 10.945 -17.047 -21.469 1 94.25 111 PHE B CA 1
ATOM 4537 C C . PHE B 1 111 ? 11.398 -17.469 -20.078 1 94.25 111 PHE B C 1
ATOM 4539 O O . PHE B 1 111 ? 10.875 -16.969 -19.078 1 94.25 111 PHE B O 1
ATOM 4546 N N . LEU B 1 112 ? 12.203 -18.438 -19.969 1 95.19 112 LEU B N 1
ATOM 4547 C CA . LEU B 1 112 ? 12.914 -18.781 -18.734 1 95.19 112 LEU B CA 1
ATOM 4548 C C . LEU B 1 112 ? 14.32 -18.203 -18.734 1 95.19 112 LEU B C 1
ATOM 4550 O O . LEU B 1 112 ? 15.125 -18.516 -19.625 1 95.19 112 LEU B O 1
ATOM 4554 N N . TYR B 1 113 ? 14.586 -17.375 -17.797 1 93 113 TYR B N 1
ATOM 4555 C CA . TYR B 1 113 ? 15.891 -16.75 -17.719 1 93 113 TYR B CA 1
ATOM 4556 C C . TYR B 1 113 ? 16.25 -16.422 -16.266 1 93 113 TYR B C 1
ATOM 4558 O O . TYR B 1 113 ? 15.43 -16.625 -15.367 1 93 113 TYR B O 1
ATOM 4566 N N . LYS B 1 114 ? 17.438 -15.945 -16.016 1 92.06 114 LYS B N 1
ATOM 4567 C CA . LYS B 1 114 ? 17.984 -15.703 -14.688 1 92.06 114 LYS B CA 1
ATOM 4568 C C . LYS B 1 114 ? 17.156 -14.656 -13.938 1 92.06 114 LYS B C 1
ATOM 4570 O O . LYS B 1 114 ? 16.906 -14.789 -12.742 1 92.06 114 LYS B O 1
ATOM 4575 N N . GLU B 1 115 ? 16.672 -13.648 -14.633 1 86.25 115 GLU B N 1
ATOM 4576 C CA . GLU B 1 115 ? 15.953 -12.531 -14.023 1 86.25 115 GLU B CA 1
ATOM 4577 C C . GLU B 1 115 ? 14.656 -12.992 -13.367 1 86.25 115 GLU B C 1
ATOM 4579 O O . GLU B 1 115 ? 14.211 -12.398 -12.383 1 86.25 115 GLU B O 1
ATOM 4584 N N . ASN B 1 116 ? 14.102 -14.039 -13.906 1 89.25 116 ASN B N 1
ATOM 4585 C CA . ASN B 1 116 ? 12.883 -14.547 -13.273 1 89.25 116 ASN B CA 1
ATOM 4586 C C . ASN B 1 116 ? 13.148 -15.844 -12.516 1 89.25 116 ASN B C 1
ATOM 4588 O O . ASN B 1 116 ? 12.219 -16.609 -12.242 1 89.25 116 ASN B O 1
ATOM 4592 N N . ASN B 1 117 ? 14.43 -16.156 -12.344 1 91.44 117 ASN B N 1
ATOM 4593 C CA . ASN B 1 117 ? 14.867 -17.344 -11.609 1 91.44 117 ASN B CA 1
ATOM 4594 C C . ASN B 1 117 ? 14.344 -18.625 -12.25 1 91.44 117 ASN B C 1
ATOM 4596 O O . ASN B 1 117 ? 13.969 -19.562 -11.547 1 91.44 117 ASN B O 1
ATOM 4600 N N . TYR B 1 118 ? 14.188 -18.625 -13.562 1 95.81 118 TYR B N 1
ATOM 4601 C CA . TYR B 1 118 ? 13.719 -19.766 -14.352 1 95.81 118 TYR B CA 1
ATOM 4602 C C . TYR B 1 118 ? 12.406 -20.297 -13.789 1 95.81 118 TYR B C 1
ATOM 4604 O O . TYR B 1 118 ? 12.18 -21.516 -13.781 1 95.81 118 TYR B O 1
ATOM 4612 N N . PHE B 1 119 ? 11.664 -19.391 -13.117 1 94.5 119 PHE B N 1
ATOM 4613 C CA . PHE B 1 119 ? 10.391 -19.688 -12.477 1 94.5 119 PHE B CA 1
ATOM 4614 C C . PHE B 1 119 ? 10.547 -20.844 -11.484 1 94.5 119 PHE B C 1
ATOM 4616 O O . PHE B 1 119 ? 9.648 -21.672 -11.336 1 94.5 119 PHE B O 1
ATOM 4623 N N . ARG B 1 120 ? 11.797 -21.016 -11.016 1 93.19 120 ARG B N 1
ATOM 4624 C CA . ARG B 1 120 ? 12.164 -22 -9.992 1 93.19 120 ARG B CA 1
ATOM 4625 C C . ARG B 1 120 ? 11.992 -23.422 -10.508 1 93.19 120 ARG B C 1
ATOM 4627 O O . ARG B 1 120 ? 11.836 -24.359 -9.719 1 93.19 120 ARG B O 1
ATOM 4634 N N . LEU B 1 121 ? 11.922 -23.594 -11.758 1 95.75 121 LEU B N 1
ATOM 4635 C CA . LEU B 1 121 ? 11.797 -24.906 -12.383 1 95.75 121 LEU B CA 1
ATOM 4636 C C . LEU B 1 121 ? 12.992 -25.797 -12.031 1 95.75 121 LEU B C 1
ATOM 4638 O O . LEU B 1 121 ? 12.859 -27.016 -11.953 1 95.75 121 LEU B O 1
ATOM 4642 N N . LYS B 1 122 ? 14.07 -25.156 -11.773 1 94.88 122 LYS B N 1
ATOM 4643 C CA . LYS B 1 122 ? 15.297 -25.875 -11.453 1 94.88 122 LYS B CA 1
ATOM 4644 C C . LYS B 1 122 ? 15.172 -26.609 -10.109 1 94.88 122 LYS B C 1
ATOM 4646 O O . LYS B 1 122 ? 15.898 -27.562 -9.844 1 94.88 122 LYS B O 1
ATOM 4651 N N . GLU B 1 123 ? 14.273 -26.188 -9.328 1 92.31 123 GLU B N 1
ATOM 4652 C CA . GLU B 1 123 ? 14.07 -26.812 -8.023 1 92.31 123 GLU B CA 1
ATOM 4653 C C . GLU B 1 123 ? 13.312 -28.125 -8.148 1 92.31 123 GLU B C 1
ATOM 4655 O O . GLU B 1 123 ? 13.352 -28.953 -7.23 1 92.31 123 GLU B O 1
ATOM 4660 N N . ILE B 1 124 ? 12.688 -28.328 -9.266 1 92.5 124 ILE B N 1
ATOM 4661 C CA . ILE B 1 124 ? 11.805 -29.484 -9.383 1 92.5 124 ILE B CA 1
ATOM 4662 C C . ILE B 1 124 ? 12.367 -30.469 -10.414 1 92.5 124 ILE B C 1
ATOM 4664 O O . ILE B 1 124 ? 12.242 -31.688 -10.266 1 92.5 124 ILE B O 1
ATOM 4668 N N . ILE B 1 125 ? 13.008 -29.906 -11.43 1 94.44 125 ILE B N 1
ATOM 4669 C CA . ILE B 1 125 ? 13.422 -30.719 -12.562 1 94.44 125 ILE B CA 1
ATOM 4670 C C . ILE B 1 125 ? 14.938 -30.906 -12.539 1 94.44 125 ILE B C 1
ATOM 4672 O O . ILE B 1 125 ? 15.68 -29.953 -12.258 1 94.44 125 ILE B O 1
ATOM 4676 N N . SER B 1 126 ? 15.336 -32.062 -12.859 1 94.81 126 SER B N 1
ATOM 4677 C CA . SER B 1 126 ? 16.766 -32.344 -12.961 1 94.81 126 SER B CA 1
ATOM 4678 C C . SER B 1 126 ? 17.391 -31.641 -14.164 1 94.81 126 SER B C 1
ATOM 4680 O O . SER B 1 126 ? 16.703 -31.375 -15.156 1 94.81 126 SER B O 1
ATOM 4682 N N . PRO B 1 127 ? 18.641 -31.359 -14.086 1 94.12 127 PRO B N 1
ATOM 4683 C CA . PRO B 1 127 ? 19.312 -30.656 -15.188 1 94.12 127 PRO B CA 1
ATOM 4684 C C . PRO B 1 127 ? 19.219 -31.391 -16.516 1 94.12 127 PRO B C 1
ATOM 4686 O O . PRO B 1 127 ? 19.094 -30.766 -17.562 1 94.12 127 PRO B O 1
ATOM 4689 N N . GLU B 1 128 ? 19.203 -32.688 -16.484 1 94.06 128 GLU B N 1
ATOM 4690 C CA . GLU B 1 128 ? 19.172 -33.5 -17.703 1 94.06 128 GLU B CA 1
ATOM 4691 C C . GLU B 1 128 ? 17.797 -33.406 -18.375 1 94.06 128 GLU B C 1
ATOM 4693 O O . GLU B 1 128 ? 17.688 -33.594 -19.578 1 94.06 128 GLU B O 1
ATOM 4698 N N . ASP B 1 129 ? 16.828 -33.094 -17.594 1 95.44 129 ASP B N 1
ATOM 4699 C CA . ASP B 1 129 ? 15.461 -33.094 -18.094 1 95.44 129 ASP B CA 1
ATOM 4700 C C . ASP B 1 129 ? 14.977 -31.656 -18.312 1 95.44 129 ASP B C 1
ATOM 4702 O O . ASP B 1 129 ? 13.828 -31.422 -18.688 1 95.44 129 ASP B O 1
ATOM 4706 N N . PHE B 1 130 ? 15.875 -30.688 -18.078 1 96.56 130 PHE B N 1
ATOM 4707 C CA . PHE B 1 130 ? 15.516 -29.281 -18.172 1 96.56 130 PHE B CA 1
ATOM 4708 C C . PHE B 1 130 ? 15.195 -28.891 -19.609 1 96.56 130 PHE B C 1
ATOM 4710 O O . PHE B 1 130 ? 15.844 -29.391 -20.547 1 96.56 130 PHE B O 1
ATOM 4717 N N . PRO B 1 131 ? 14.273 -28.047 -19.828 1 97.38 131 PRO B N 1
ATOM 4718 C CA . PRO B 1 131 ? 13.945 -27.656 -21.203 1 97.38 131 PRO B CA 1
ATOM 4719 C C . PRO B 1 131 ? 15.047 -26.812 -21.859 1 97.38 131 PRO B C 1
ATOM 4721 O O . PRO B 1 131 ? 15.945 -26.328 -21.172 1 97.38 131 PRO B O 1
ATOM 4724 N N . TYR B 1 132 ? 14.914 -26.766 -23.172 1 97.06 132 TYR B N 1
ATOM 4725 C CA . TYR B 1 132 ? 15.812 -25.875 -23.891 1 97.06 132 TYR B CA 1
ATOM 4726 C C . TYR B 1 132 ? 15.43 -24.422 -23.656 1 97.06 132 TYR B C 1
ATOM 4728 O O . TYR B 1 132 ? 14.25 -24.094 -23.562 1 97.06 132 TYR B O 1
ATOM 4736 N N . LEU B 1 133 ? 16.438 -23.641 -23.531 1 96.06 133 LEU B N 1
ATOM 4737 C CA . LEU B 1 133 ? 16.234 -22.203 -23.297 1 96.06 133 LEU B CA 1
ATOM 4738 C C . LEU B 1 133 ? 16.672 -21.391 -24.5 1 96.06 133 LEU B C 1
ATOM 4740 O O . LEU B 1 133 ? 17.438 -21.875 -25.344 1 96.06 133 LEU B O 1
ATOM 4744 N N . LEU B 1 134 ? 16.125 -20.219 -24.625 1 93.44 134 LEU B N 1
ATOM 4745 C CA . LEU B 1 134 ? 16.609 -19.281 -25.625 1 93.44 134 LEU B CA 1
ATOM 4746 C C . LEU B 1 134 ? 17.938 -18.672 -25.203 1 93.44 134 LEU B C 1
ATOM 4748 O O . LEU B 1 134 ? 18.844 -18.484 -26.016 1 93.44 134 LEU B O 1
ATOM 4752 N N . GLY B 1 135 ? 17.969 -18.297 -23.906 1 89.56 135 GLY B N 1
ATOM 4753 C CA . GLY B 1 135 ? 19.109 -17.688 -23.266 1 89.56 135 GLY B CA 1
ATOM 4754 C C . GLY B 1 135 ? 18.938 -17.5 -21.781 1 89.56 135 GLY B C 1
ATOM 4755 O O . GLY B 1 135 ? 17.875 -17.797 -21.234 1 89.56 135 GLY B O 1
ATOM 4756 N N . ASP B 1 136 ? 19.984 -16.953 -21.172 1 90.19 136 ASP B N 1
ATOM 4757 C CA . ASP B 1 136 ? 19.938 -16.812 -19.719 1 90.19 136 ASP B CA 1
ATOM 4758 C C . ASP B 1 136 ? 19.5 -15.406 -19.328 1 90.19 136 ASP B C 1
ATOM 4760 O O . ASP B 1 136 ? 19.453 -15.07 -18.141 1 90.19 136 ASP B O 1
ATOM 4764 N N . THR B 1 137 ? 19.203 -14.602 -20.344 1 87.5 137 THR B N 1
ATOM 4765 C CA . THR B 1 137 ? 18.828 -13.227 -20.031 1 87.5 137 THR B CA 1
ATOM 4766 C C . THR B 1 137 ? 17.625 -12.805 -20.859 1 87.5 137 THR B C 1
ATOM 4768 O O . THR B 1 137 ? 17.375 -13.352 -21.938 1 87.5 137 THR B O 1
ATOM 4771 N N . VAL B 1 138 ? 16.969 -11.875 -20.359 1 84.12 138 VAL B N 1
ATOM 4772 C CA . VAL B 1 138 ? 15.773 -11.359 -21.031 1 84.12 138 VAL B CA 1
ATOM 4773 C C . VAL B 1 138 ? 16.188 -10.391 -22.141 1 84.12 138 VAL B C 1
ATOM 4775 O O . VAL B 1 138 ? 15.391 -10.078 -23.031 1 84.12 138 VAL B O 1
ATOM 4778 N N . GLU B 1 139 ? 17.375 -10 -22.266 1 79.75 139 GLU B N 1
ATOM 4779 C CA . GLU B 1 139 ? 17.891 -8.938 -23.125 1 79.75 139 GLU B CA 1
ATOM 4780 C C . GLU B 1 139 ? 17.609 -9.242 -24.594 1 79.75 139 GLU B C 1
ATOM 4782 O O . GLU B 1 139 ? 17.453 -8.32 -25.391 1 79.75 139 GLU B O 1
ATOM 4787 N N . VAL B 1 140 ? 17.531 -10.5 -24.922 1 80.81 140 VAL B N 1
ATOM 4788 C CA . VAL B 1 140 ? 17.312 -10.906 -26.297 1 80.81 140 VAL B CA 1
ATOM 4789 C C . VAL B 1 140 ? 16.016 -10.297 -26.828 1 80.81 140 VAL B C 1
ATOM 4791 O O . VAL B 1 140 ? 15.938 -9.922 -28 1 80.81 140 VAL B O 1
ATOM 4794 N N . PHE B 1 141 ? 15.094 -10.109 -25.953 1 78.81 141 PHE B N 1
ATOM 4795 C CA . PHE B 1 141 ? 13.781 -9.633 -26.359 1 78.81 141 PHE B CA 1
ATOM 4796 C C . PHE B 1 141 ? 13.805 -8.133 -26.625 1 78.81 141 PHE B C 1
ATOM 4798 O O . PHE B 1 141 ? 12.883 -7.586 -27.234 1 78.81 141 PHE B O 1
ATOM 4805 N N . GLY B 1 142 ? 14.852 -7.551 -26.172 1 74.44 142 GLY B N 1
ATOM 4806 C CA . GLY B 1 142 ? 14.992 -6.125 -26.406 1 74.44 142 GLY B CA 1
ATOM 4807 C C . GLY B 1 142 ? 15.617 -5.809 -27.75 1 74.44 142 GLY B C 1
ATOM 4808 O O . GLY B 1 142 ? 15.594 -4.656 -28.203 1 74.44 142 GLY B O 1
ATOM 4809 N N . HIS B 1 143 ? 16.016 -6.84 -28.406 1 76.81 143 HIS B N 1
ATOM 4810 C CA . HIS B 1 143 ? 16.656 -6.648 -29.703 1 76.81 143 HIS B CA 1
ATOM 4811 C C . HIS B 1 143 ? 15.617 -6.352 -30.781 1 76.81 143 HIS B C 1
ATOM 4813 O O . HIS B 1 143 ? 14.508 -6.883 -30.734 1 76.81 143 HIS B O 1
ATOM 4819 N N . PRO B 1 144 ? 16.031 -5.543 -31.797 1 75.12 144 PRO B N 1
ATOM 4820 C CA . PRO B 1 144 ? 15.094 -5.223 -32.875 1 75.12 144 PRO B CA 1
ATOM 4821 C C . PRO B 1 144 ? 14.648 -6.453 -33.656 1 75.12 144 PRO B C 1
ATOM 4823 O O . PRO B 1 144 ? 13.523 -6.508 -34.156 1 75.12 144 PRO B O 1
ATOM 4826 N N . ASN B 1 145 ? 15.508 -7.445 -33.719 1 81.12 145 ASN B N 1
ATOM 4827 C CA . ASN B 1 145 ? 15.188 -8.656 -34.469 1 81.12 145 ASN B CA 1
ATOM 4828 C C . ASN B 1 145 ? 14.844 -9.82 -33.531 1 81.12 145 ASN B C 1
ATOM 4830 O O . ASN B 1 145 ? 15.203 -10.969 -33.812 1 81.12 145 ASN B O 1
ATOM 4834 N N . ALA B 1 146 ? 14.25 -9.508 -32.531 1 81.81 146 ALA B N 1
ATOM 4835 C CA . ALA B 1 146 ? 13.961 -10.508 -31.5 1 81.81 146 ALA B CA 1
ATOM 4836 C C . ALA B 1 146 ? 13.133 -11.656 -32.062 1 81.81 146 ALA B C 1
ATOM 4838 O O . ALA B 1 146 ? 13.406 -12.828 -31.797 1 81.81 146 ALA B O 1
ATOM 4839 N N . TYR B 1 147 ? 12.203 -11.352 -32.938 1 84.19 147 TYR B N 1
ATOM 4840 C CA . TYR B 1 147 ? 11.312 -12.367 -33.469 1 84.19 147 TYR B CA 1
ATOM 4841 C C . TYR B 1 147 ? 12.086 -13.359 -34.344 1 84.19 147 TYR B C 1
ATOM 4843 O O . TYR B 1 147 ? 11.836 -14.57 -34.281 1 84.19 147 TYR B O 1
ATOM 4851 N N . ASP B 1 148 ? 13.023 -12.844 -35 1 87.12 148 ASP B N 1
ATOM 4852 C CA . ASP B 1 148 ? 13.828 -13.703 -35.844 1 87.12 148 ASP B CA 1
ATOM 4853 C C . ASP B 1 148 ? 14.703 -14.641 -35.031 1 87.12 148 ASP B C 1
ATOM 4855 O O . ASP B 1 148 ? 14.82 -15.828 -35.312 1 87.12 148 ASP B O 1
ATOM 4859 N N . VAL B 1 149 ? 15.234 -14.078 -34.062 1 88.81 149 VAL B N 1
ATOM 4860 C CA . VAL B 1 149 ? 16.125 -14.844 -33.188 1 88.81 149 VAL B CA 1
ATOM 4861 C C . VAL B 1 149 ? 15.352 -15.969 -32.531 1 88.81 149 VAL B C 1
ATOM 4863 O O . VAL B 1 149 ? 15.805 -17.109 -32.5 1 88.81 149 VAL B O 1
ATOM 4866 N N . VAL B 1 150 ? 14.211 -15.664 -32.031 1 90.88 150 VAL B N 1
ATOM 4867 C CA . VAL B 1 150 ? 13.375 -16.641 -31.328 1 90.88 150 VAL B CA 1
ATOM 4868 C C . VAL B 1 150 ? 12.875 -17.703 -32.312 1 90.88 150 VAL B C 1
ATOM 4870 O O . VAL B 1 150 ? 12.93 -18.891 -32.031 1 90.88 150 VAL B O 1
ATOM 4873 N N . TYR B 1 151 ? 12.477 -17.188 -33.438 1 90.38 151 TYR B N 1
ATOM 4874 C CA . TYR B 1 151 ? 12 -18.109 -34.469 1 90.38 151 TYR B CA 1
ATOM 4875 C C . TYR B 1 151 ? 13.086 -19.109 -34.844 1 90.38 151 TYR B C 1
ATOM 4877 O O . TYR B 1 151 ? 12.82 -20.312 -34.906 1 90.38 151 TYR B O 1
ATOM 4885 N N . GLU B 1 152 ? 14.234 -18.625 -35.031 1 90.94 152 GLU B N 1
ATOM 4886 C CA . GLU B 1 152 ? 15.344 -19.469 -35.438 1 90.94 152 GLU B CA 1
ATOM 4887 C C . GLU B 1 152 ? 15.68 -20.516 -34.406 1 90.94 152 GLU B C 1
ATOM 4889 O O . GLU B 1 152 ? 15.977 -21.656 -34.719 1 90.94 152 GLU B O 1
ATOM 4894 N N . ALA B 1 153 ? 15.648 -20.141 -33.219 1 92.81 153 ALA B N 1
ATOM 4895 C CA . ALA B 1 153 ? 15.969 -21.047 -32.125 1 92.81 153 ALA B CA 1
ATOM 4896 C C . ALA B 1 153 ? 14.953 -22.188 -32.062 1 92.81 153 ALA B C 1
ATOM 4898 O O . ALA B 1 153 ? 15.328 -23.359 -31.938 1 92.81 153 ALA B O 1
ATOM 4899 N N . HIS B 1 154 ? 13.664 -21.844 -32.094 1 93.75 154 HIS B N 1
ATOM 4900 C CA . HIS B 1 154 ? 12.602 -22.844 -32.062 1 93.75 154 HIS B CA 1
ATOM 4901 C C . HIS B 1 154 ? 12.664 -23.766 -33.281 1 93.75 154 HIS B C 1
ATOM 4903 O O . HIS B 1 154 ? 12.609 -24.984 -33.156 1 93.75 154 HIS B O 1
ATOM 4909 N N . SER B 1 155 ? 12.844 -23.141 -34.438 1 91.56 155 SER B N 1
ATOM 4910 C CA . SER B 1 155 ? 12.836 -23.875 -35.719 1 91.56 155 SER B CA 1
ATOM 4911 C C . SER B 1 155 ? 13.992 -24.859 -35.781 1 91.56 155 SER B C 1
ATOM 4913 O O . SER B 1 155 ? 13.82 -25.984 -36.25 1 91.56 155 SER B O 1
ATOM 4915 N N . LYS B 1 156 ? 15.102 -24.422 -35.375 1 93.62 156 LYS B N 1
ATOM 4916 C CA . LYS B 1 156 ? 16.281 -25.266 -35.406 1 93.62 156 LYS B CA 1
ATOM 4917 C C . LYS B 1 156 ? 16.078 -26.531 -34.562 1 93.62 156 LYS B C 1
ATOM 4919 O O . LYS B 1 156 ? 16.406 -27.641 -35 1 93.62 156 LYS B O 1
ATOM 4924 N N . LEU B 1 157 ? 15.523 -26.453 -33.406 1 95 157 LEU B N 1
ATOM 4925 C CA . LEU B 1 157 ? 15.32 -27.578 -32.5 1 95 157 LEU B CA 1
ATOM 4926 C C . LEU B 1 157 ? 14.266 -28.531 -33.062 1 95 157 LEU B C 1
ATOM 4928 O O . LEU B 1 157 ? 14.375 -29.75 -32.875 1 95 157 LEU B O 1
ATOM 4932 N N . TRP B 1 158 ? 13.312 -27.984 -33.719 1 92.25 158 TRP B N 1
ATOM 4933 C CA . TRP B 1 158 ? 12.297 -28.812 -34.344 1 92.25 158 TRP B CA 1
ATOM 4934 C C . TRP B 1 158 ? 12.875 -29.609 -35.5 1 92.25 158 TRP B C 1
ATOM 4936 O O . TRP B 1 158 ? 12.586 -30.797 -35.656 1 92.25 158 TRP B O 1
ATOM 4946 N N . GLU B 1 159 ? 13.703 -28.938 -36.25 1 90.38 159 GLU B N 1
ATOM 4947 C CA . GLU B 1 159 ? 14.352 -29.594 -37.406 1 90.38 159 GLU B CA 1
ATOM 4948 C C . GLU B 1 159 ? 15.258 -30.734 -36.938 1 90.38 159 GLU B C 1
ATOM 4950 O O . GLU B 1 159 ? 15.352 -31.766 -37.594 1 90.38 159 GLU B O 1
ATOM 4955 N N . GLU B 1 160 ? 15.828 -30.484 -35.844 1 94.5 160 GLU B N 1
ATOM 4956 C CA . GLU B 1 160 ? 16.734 -31.484 -35.281 1 94.5 160 GLU B CA 1
ATOM 4957 C C . GLU B 1 160 ? 15.953 -32.562 -34.5 1 94.5 160 GLU B C 1
ATOM 4959 O O . GLU B 1 160 ? 16.547 -33.5 -33.969 1 94.5 160 GLU B O 1
ATOM 4964 N N . GLN B 1 161 ? 14.641 -32.406 -34.438 1 92.75 161 GLN B N 1
ATOM 4965 C CA . GLN B 1 161 ? 13.727 -33.344 -33.781 1 92.75 161 GLN B CA 1
ATOM 4966 C C . GLN B 1 161 ? 14.094 -33.531 -32.312 1 92.75 161 GLN B C 1
ATOM 4968 O O . GLN B 1 161 ? 14.023 -34.656 -31.797 1 92.75 161 GLN B O 1
ATOM 4973 N N . LYS B 1 162 ? 14.477 -32.469 -31.719 1 94.62 162 LYS B N 1
ATOM 4974 C CA . LYS B 1 162 ? 14.867 -32.531 -30.312 1 94.62 162 LYS B CA 1
ATOM 4975 C C . LYS B 1 162 ? 13.703 -32.156 -29.406 1 94.62 162 LYS B C 1
ATOM 4977 O O . LYS B 1 162 ? 13.703 -32.5 -28.219 1 94.62 162 LYS B O 1
ATOM 4982 N N . ILE B 1 163 ? 12.781 -31.469 -29.984 1 95 163 ILE B N 1
ATOM 4983 C CA . ILE B 1 163 ? 11.68 -31.016 -29.141 1 95 163 ILE B CA 1
ATOM 4984 C C . ILE B 1 163 ? 10.352 -31.406 -29.781 1 95 163 ILE B C 1
ATOM 4986 O O . ILE B 1 163 ? 10.273 -31.688 -30.969 1 95 163 ILE B O 1
ATOM 4990 N N . ARG B 1 164 ? 9.359 -31.422 -28.922 1 93.56 164 ARG B N 1
ATOM 4991 C CA . ARG B 1 164 ? 7.992 -31.719 -29.344 1 93.56 164 ARG B CA 1
ATOM 4992 C C . ARG B 1 164 ? 7.047 -30.578 -29 1 93.56 164 ARG B C 1
ATOM 4994 O O . ARG B 1 164 ? 5.93 -30.5 -29.516 1 93.56 164 ARG B O 1
ATOM 5001 N N . PHE B 1 165 ? 7.539 -29.719 -28.141 1 94.56 165 PHE B N 1
ATOM 5002 C CA . PHE B 1 165 ? 6.711 -28.609 -27.703 1 94.56 165 PHE B CA 1
ATOM 5003 C C . PHE B 1 165 ? 7.504 -27.312 -27.703 1 94.56 165 PHE B C 1
ATOM 5005 O O . PHE B 1 165 ? 8.688 -27.297 -27.344 1 94.56 165 PHE B O 1
ATOM 5012 N N . SER B 1 166 ? 6.887 -26.297 -28.188 1 94.44 166 SER B N 1
ATOM 5013 C CA . SER B 1 166 ? 7.461 -24.953 -28.203 1 94.44 166 SER B CA 1
ATOM 5014 C C . SER B 1 166 ? 6.609 -23.984 -27.406 1 94.44 166 SER B C 1
ATOM 5016 O O . SER B 1 166 ? 5.48 -23.672 -27.781 1 94.44 166 SER B O 1
ATOM 5018 N N . LEU B 1 167 ? 7.145 -23.5 -26.234 1 95.5 167 LEU B N 1
ATOM 5019 C CA . LEU B 1 167 ? 6.449 -22.5 -25.438 1 95.5 167 LEU B CA 1
ATOM 5020 C C . LEU B 1 167 ? 7.059 -21.125 -25.656 1 95.5 167 LEU B C 1
ATOM 5022 O O . LEU B 1 167 ? 8.281 -20.953 -25.578 1 95.5 167 LEU B O 1
ATOM 5026 N N . THR B 1 168 ? 6.227 -20.156 -25.938 1 93.06 168 THR B N 1
ATOM 5027 C CA . THR B 1 168 ? 6.707 -18.797 -26.203 1 93.06 168 THR B CA 1
ATOM 5028 C C . THR B 1 168 ? 5.73 -17.766 -25.656 1 93.06 168 THR B C 1
ATOM 5030 O O . THR B 1 168 ? 4.551 -18.062 -25.453 1 93.06 168 THR B O 1
ATOM 5033 N N . ARG B 1 169 ? 6.227 -16.578 -25.328 1 88.94 169 ARG B N 1
ATOM 5034 C CA . ARG B 1 169 ? 5.387 -15.461 -24.906 1 88.94 169 ARG B CA 1
ATOM 5035 C C . ARG B 1 169 ? 5.098 -14.508 -26.062 1 88.94 169 ARG B C 1
ATOM 5037 O O . ARG B 1 169 ? 4.312 -13.57 -25.922 1 88.94 169 ARG B O 1
ATOM 5044 N N . LEU B 1 170 ? 5.723 -14.734 -27.219 1 85.81 170 LEU B N 1
ATOM 5045 C CA . LEU B 1 170 ? 5.574 -13.859 -28.375 1 85.81 170 LEU B CA 1
ATOM 5046 C C . LEU B 1 170 ? 4.34 -14.234 -29.188 1 85.81 170 LEU B C 1
ATOM 5048 O O . LEU B 1 170 ? 4.32 -15.266 -29.844 1 85.81 170 LEU B O 1
ATOM 5052 N N . THR B 1 171 ? 3.396 -13.414 -29.219 1 79.5 171 THR B N 1
ATOM 5053 C CA . THR B 1 171 ? 2.092 -13.703 -29.797 1 79.5 171 THR B CA 1
ATOM 5054 C C . THR B 1 171 ? 2.191 -13.812 -31.312 1 79.5 171 THR B C 1
ATOM 5056 O O . THR B 1 171 ? 1.421 -14.547 -31.938 1 79.5 171 THR B O 1
ATOM 5059 N N . ASN B 1 172 ? 3.15 -13.18 -31.938 1 77.31 172 ASN B N 1
ATOM 5060 C CA . ASN B 1 172 ? 3.18 -13.156 -33.406 1 77.31 172 ASN B CA 1
ATOM 5061 C C . ASN B 1 172 ? 4.125 -14.219 -33.969 1 77.31 172 ASN B C 1
ATOM 5063 O O . ASN B 1 172 ? 4.312 -14.305 -35.156 1 77.31 172 ASN B O 1
ATOM 5067 N N . LEU B 1 173 ? 4.613 -14.984 -33.094 1 80.56 173 LEU B N 1
ATOM 5068 C CA . LEU B 1 173 ? 5.578 -15.977 -33.531 1 80.56 173 LEU B CA 1
ATOM 5069 C C . LEU B 1 173 ? 4.906 -17.016 -34.406 1 80.56 173 LEU B C 1
ATOM 5071 O O . LEU B 1 173 ? 5.543 -17.594 -35.312 1 80.56 173 LEU B O 1
ATOM 5075 N N . HIS B 1 174 ? 3.613 -17.234 -34.156 1 75.19 174 HIS B N 1
ATOM 5076 C CA . HIS B 1 174 ? 2.867 -18.203 -34.938 1 75.19 174 HIS B CA 1
ATOM 5077 C C . HIS B 1 174 ? 2.916 -17.859 -36.438 1 75.19 174 HIS B C 1
ATOM 5079 O O . HIS B 1 174 ? 2.955 -18.766 -37.281 1 75.19 174 HIS B O 1
ATOM 5085 N N . SER B 1 175 ? 2.934 -16.656 -36.719 1 75.25 175 SER B N 1
ATOM 5086 C CA . SER B 1 175 ? 2.924 -16.219 -38.125 1 75.25 175 SER B CA 1
ATOM 5087 C C . SER B 1 175 ? 4.223 -16.609 -38.812 1 75.25 175 SER B C 1
ATOM 5089 O O . SER B 1 175 ? 4.266 -16.703 -40.031 1 75.25 175 SER B O 1
ATOM 5091 N N . PHE B 1 176 ? 5.18 -16.922 -38 1 75.25 176 PHE B N 1
ATOM 5092 C CA . PHE B 1 176 ? 6.477 -17.281 -38.562 1 75.25 176 PHE B CA 1
ATOM 5093 C C . PHE B 1 176 ? 6.516 -18.781 -38.906 1 75.25 176 PHE B C 1
ATOM 5095 O O . PHE B 1 176 ? 7.367 -19.219 -39.656 1 75.25 176 PHE B O 1
ATOM 5102 N N . PHE B 1 177 ? 5.516 -19.547 -38.188 1 72.31 177 PHE B N 1
ATOM 5103 C CA . PHE B 1 177 ? 5.555 -21 -38.344 1 72.31 177 PHE B CA 1
ATOM 5104 C C . PHE B 1 177 ? 4.578 -21.469 -39.406 1 72.31 177 PHE B C 1
ATOM 5106 O O . PHE B 1 177 ? 4.281 -22.656 -39.531 1 72.31 177 PHE B O 1
ATOM 5113 N N . ASP B 1 178 ? 3.898 -20.688 -40.312 1 62.94 178 ASP B N 1
ATOM 5114 C CA . ASP B 1 178 ? 2.836 -21.016 -41.25 1 62.94 178 ASP B CA 1
ATOM 5115 C C . ASP B 1 178 ? 3.018 -22.422 -41.812 1 62.94 178 ASP B C 1
ATOM 5117 O O . ASP B 1 178 ? 2.045 -23.156 -41.969 1 62.94 178 ASP B O 1
ATOM 5121 N N . ASP B 1 179 ? 4.184 -22.844 -42.156 1 59.88 179 ASP B N 1
ATOM 5122 C CA . ASP B 1 179 ? 4.359 -24.047 -42.938 1 59.88 179 ASP B CA 1
ATOM 5123 C C . ASP B 1 179 ? 4.855 -25.203 -42.094 1 59.88 179 ASP B C 1
ATOM 5125 O O . ASP B 1 179 ? 4.984 -26.344 -42.562 1 59.88 179 ASP B O 1
ATOM 5129 N N . GLN B 1 180 ? 4.996 -25.047 -40.812 1 64.31 180 GLN B N 1
ATOM 5130 C CA . GLN B 1 180 ? 5.664 -26.078 -40.031 1 64.31 180 GLN B CA 1
ATOM 5131 C C . GLN B 1 180 ? 4.719 -26.688 -39 1 64.31 180 GLN B C 1
ATOM 5133 O O . GLN B 1 180 ? 3.826 -26 -38.5 1 64.31 180 GLN B O 1
ATOM 5138 N N . ASN B 1 181 ? 4.617 -27.953 -38.938 1 71.25 181 ASN B N 1
ATOM 5139 C CA . ASN B 1 181 ? 3.854 -28.688 -37.938 1 71.25 181 ASN B CA 1
ATOM 5140 C C . ASN B 1 181 ? 4.457 -28.531 -36.562 1 71.25 181 ASN B C 1
ATOM 5142 O O . ASN B 1 181 ? 4.934 -29.516 -35.969 1 71.25 181 ASN B O 1
ATOM 5146 N N . ILE B 1 182 ? 4.598 -27.344 -36.094 1 81.25 182 ILE B N 1
ATOM 5147 C CA . ILE B 1 182 ? 5.164 -27.078 -34.781 1 81.25 182 ILE B CA 1
ATOM 5148 C C . ILE B 1 182 ? 4.043 -26.875 -33.75 1 81.25 182 ILE B C 1
ATOM 5150 O O . ILE B 1 182 ? 3.031 -26.234 -34.062 1 81.25 182 ILE B O 1
ATOM 5154 N N . ASN B 1 183 ? 4.145 -27.578 -32.656 1 86.25 183 ASN B N 1
ATOM 5155 C CA . ASN B 1 183 ? 3.232 -27.375 -31.547 1 86.25 183 ASN B CA 1
ATOM 5156 C C . ASN B 1 183 ? 3.637 -26.156 -30.703 1 86.25 183 ASN B C 1
ATOM 5158 O O . ASN B 1 183 ? 4.312 -26.297 -29.688 1 86.25 183 ASN B O 1
ATOM 5162 N N . LEU B 1 184 ? 3.156 -25.016 -31.234 1 89.38 184 LEU B N 1
ATOM 5163 C CA . LEU B 1 184 ? 3.484 -23.766 -30.578 1 89.38 184 LEU B CA 1
ATOM 5164 C C . LEU B 1 184 ? 2.443 -23.406 -29.516 1 89.38 184 LEU B C 1
ATOM 5166 O O . LEU B 1 184 ? 1.254 -23.297 -29.828 1 89.38 184 LEU B O 1
ATOM 5170 N N . ILE B 1 185 ? 2.934 -23.297 -28.312 1 92.25 185 ILE B N 1
ATOM 5171 C CA . ILE B 1 185 ? 2.055 -22.953 -27.188 1 92.25 185 ILE B CA 1
ATOM 5172 C C . ILE B 1 185 ? 2.363 -21.531 -26.719 1 92.25 185 ILE B C 1
ATOM 5174 O O . ILE B 1 185 ? 3.482 -21.25 -26.281 1 92.25 185 ILE B O 1
ATOM 5178 N N . LEU B 1 186 ? 1.404 -20.703 -26.812 1 90.12 186 LEU B N 1
ATOM 5179 C CA . LEU B 1 186 ? 1.536 -19.328 -26.375 1 90.12 186 LEU B CA 1
ATOM 5180 C C . LEU B 1 186 ? 1.216 -19.188 -24.891 1 90.12 186 LEU B C 1
ATOM 5182 O O . LEU B 1 186 ? 0.195 -19.703 -24.422 1 90.12 186 LEU B O 1
ATOM 5186 N N . VAL B 1 187 ? 2.119 -18.562 -24.125 1 92.69 187 VAL B N 1
ATOM 5187 C CA . VAL B 1 187 ? 1.896 -18.297 -22.719 1 92.69 187 VAL B CA 1
ATOM 5188 C C . VAL B 1 187 ? 1.837 -16.781 -22.469 1 92.69 187 VAL B C 1
ATOM 5190 O O . VAL B 1 187 ? 2.789 -16.062 -22.781 1 92.69 187 VAL B O 1
ATOM 5193 N N . THR B 1 188 ? 0.749 -16.312 -22.016 1 90.56 188 THR B N 1
ATOM 5194 C CA . THR B 1 188 ? 0.524 -14.898 -21.719 1 90.56 188 THR B CA 1
ATOM 5195 C C . THR B 1 188 ? 0.021 -14.727 -20.281 1 90.56 188 THR B C 1
ATOM 5197 O O . THR B 1 188 ? -0.434 -15.688 -19.656 1 90.56 188 THR B O 1
ATOM 5200 N N . PRO B 1 189 ? 0.168 -13.539 -19.75 1 92.12 189 PRO B N 1
ATOM 5201 C CA . PRO B 1 189 ? -0.395 -13.328 -18.422 1 92.12 189 PRO B CA 1
ATOM 5202 C C . PRO B 1 189 ? -1.898 -13.594 -18.359 1 92.12 189 PRO B C 1
ATOM 5204 O O . PRO B 1 189 ? -2.623 -13.25 -19.297 1 92.12 189 PRO B O 1
ATOM 5207 N N . THR B 1 190 ? -2.275 -14.258 -17.328 1 90.25 190 THR B N 1
ATOM 5208 C CA . THR B 1 190 ? -3.699 -14.516 -17.141 1 90.25 190 THR B CA 1
ATOM 5209 C C . THR B 1 190 ? -4.414 -13.266 -16.641 1 90.25 190 THR B C 1
ATOM 5211 O O . THR B 1 190 ? -3.768 -12.297 -16.234 1 90.25 190 THR B O 1
ATOM 5214 N N . LEU B 1 191 ? -5.691 -13.328 -16.703 1 89.81 191 LEU B N 1
ATOM 5215 C CA . LEU B 1 191 ? -6.5 -12.219 -16.188 1 89.81 191 LEU B CA 1
ATOM 5216 C C . LEU B 1 191 ? -6.242 -12 -14.703 1 89.81 191 LEU B C 1
ATOM 5218 O O . LEU B 1 191 ? -6.223 -10.859 -14.234 1 89.81 191 LEU B O 1
ATOM 5222 N N . GLU B 1 192 ? -6.02 -13.047 -14.039 1 86.44 192 GLU B N 1
ATOM 5223 C CA . GLU B 1 192 ? -5.77 -12.969 -12.602 1 86.44 192 GLU B CA 1
ATOM 5224 C C . GLU B 1 192 ? -4.445 -12.266 -12.312 1 86.44 192 GLU B C 1
ATOM 5226 O O . GLU B 1 192 ? -4.359 -11.461 -11.383 1 86.44 192 GLU B O 1
ATOM 5231 N N . SER B 1 193 ? -3.521 -12.609 -13.062 1 90.94 193 SER B N 1
ATOM 5232 C CA . SER B 1 193 ? -2.217 -11.984 -12.875 1 90.94 193 SER B CA 1
ATOM 5233 C C . SER B 1 193 ? -2.254 -10.508 -13.25 1 90.94 193 SER B C 1
ATOM 5235 O O . SER B 1 193 ? -1.61 -9.68 -12.602 1 90.94 193 SER B O 1
ATOM 5237 N N . MET B 1 194 ? -3 -10.203 -14.297 1 93.62 194 MET B N 1
ATOM 5238 C CA . MET B 1 194 ? -3.15 -8.805 -14.688 1 93.62 194 MET B CA 1
ATOM 5239 C C . MET B 1 194 ? -3.881 -8.016 -13.609 1 93.62 194 MET B C 1
ATOM 5241 O O . MET B 1 194 ? -3.479 -6.898 -13.273 1 93.62 194 MET B O 1
ATOM 5245 N N . LYS B 1 195 ? -4.891 -8.602 -13.094 1 92.44 195 LYS B N 1
ATOM 5246 C CA . LYS B 1 195 ? -5.645 -7.969 -12.008 1 92.44 195 LYS B CA 1
ATOM 5247 C C . LYS B 1 195 ? -4.758 -7.711 -10.797 1 92.44 195 LYS B C 1
ATOM 5249 O O . LYS B 1 195 ? -4.801 -6.629 -10.211 1 92.44 195 LYS B O 1
ATOM 5254 N N . SER B 1 196 ? -4.02 -8.672 -10.43 1 90.38 196 SER B N 1
ATOM 5255 C CA . SER B 1 196 ? -3.107 -8.531 -9.297 1 90.38 196 SER B CA 1
ATOM 5256 C C . SER B 1 196 ? -2.107 -7.406 -9.523 1 90.38 196 SER B C 1
ATOM 5258 O O . SER B 1 196 ? -1.788 -6.656 -8.602 1 90.38 196 SER B O 1
ATOM 5260 N N . THR B 1 197 ? -1.597 -7.309 -10.711 1 93.69 197 THR B N 1
ATOM 5261 C CA . THR B 1 197 ? -0.646 -6.258 -11.062 1 93.69 197 THR B CA 1
ATOM 5262 C C . THR B 1 197 ? -1.29 -4.883 -10.938 1 93.69 197 THR B C 1
ATOM 5264 O O . THR B 1 197 ? -0.689 -3.957 -10.383 1 93.69 197 THR B O 1
ATOM 5267 N N . ILE B 1 198 ? -2.482 -4.758 -11.422 1 94.38 198 ILE B N 1
ATOM 5268 C CA . ILE B 1 198 ? -3.205 -3.49 -11.375 1 94.38 198 ILE B CA 1
ATOM 5269 C C . ILE B 1 198 ? -3.471 -3.102 -9.922 1 94.38 198 ILE B C 1
ATOM 5271 O O . ILE B 1 198 ? -3.248 -1.954 -9.531 1 94.38 198 ILE B O 1
ATOM 5275 N N . LEU B 1 199 ? -3.873 -4.051 -9.148 1 90.81 199 LEU B N 1
ATOM 5276 C CA . LEU B 1 199 ? -4.176 -3.781 -7.742 1 90.81 199 LEU B CA 1
ATOM 5277 C C . LEU B 1 199 ? -2.918 -3.371 -6.988 1 90.81 199 LEU B C 1
ATOM 5279 O O . LEU B 1 199 ? -2.963 -2.48 -6.137 1 90.81 199 LEU B O 1
ATOM 5283 N N . GLU B 1 200 ? -1.854 -4.039 -7.305 1 90.75 200 GLU B N 1
ATOM 5284 C CA . GLU B 1 200 ? -0.583 -3.68 -6.684 1 90.75 200 GLU B CA 1
ATOM 5285 C C . GLU B 1 200 ? -0.174 -2.254 -7.047 1 90.75 200 GLU B C 1
ATOM 5287 O O . GLU B 1 200 ? 0.316 -1.509 -6.195 1 90.75 200 GLU B O 1
ATOM 5292 N N . LEU B 1 201 ? -0.35 -1.929 -8.266 1 93.56 201 LEU B N 1
ATOM 5293 C CA . LEU B 1 201 ? -0.04 -0.575 -8.711 1 93.56 201 LEU B CA 1
ATOM 5294 C C . LEU B 1 201 ? -0.927 0.446 -8.008 1 93.56 201 LEU B C 1
ATOM 5296 O O . LEU B 1 201 ? -0.455 1.511 -7.602 1 93.56 201 LEU B O 1
ATOM 5300 N N . LEU B 1 202 ? -2.184 0.148 -7.883 1 91.38 202 LEU B N 1
ATOM 5301 C CA . LEU B 1 202 ? -3.123 1.049 -7.219 1 91.38 202 LEU B CA 1
ATOM 5302 C C . LEU B 1 202 ? -2.715 1.288 -5.77 1 91.38 202 LEU B C 1
ATOM 5304 O O . LEU B 1 202 ? -2.809 2.412 -5.273 1 91.38 202 LEU B O 1
ATOM 5308 N N . LYS B 1 203 ? -2.295 0.238 -5.176 1 89.06 203 LYS B N 1
ATOM 5309 C CA . LYS B 1 203 ? -1.824 0.38 -3.801 1 89.06 203 LYS B CA 1
ATOM 5310 C C . LYS B 1 203 ? -0.591 1.276 -3.732 1 89.06 203 LYS B C 1
ATOM 5312 O O . LYS B 1 203 ? -0.459 2.09 -2.816 1 89.06 203 LYS B O 1
ATOM 5317 N N . GLU B 1 204 ? 0.282 1.112 -4.684 1 90.31 204 GLU B N 1
ATOM 5318 C CA . GLU B 1 204 ? 1.469 1.961 -4.738 1 90.31 204 GLU B CA 1
ATOM 5319 C C . GLU B 1 204 ? 1.092 3.424 -4.961 1 90.31 204 GLU B C 1
ATOM 5321 O O . GLU B 1 204 ? 1.715 4.32 -4.391 1 90.31 204 GLU B O 1
ATOM 5326 N N . ILE B 1 205 ? 0.149 3.646 -5.785 1 90.19 205 ILE B N 1
ATOM 5327 C CA . ILE B 1 205 ? -0.335 4.996 -6.051 1 90.19 205 ILE B CA 1
ATOM 5328 C C . ILE B 1 205 ? -0.917 5.598 -4.773 1 90.19 205 ILE B C 1
ATOM 5330 O O . ILE B 1 205 ? -0.637 6.75 -4.438 1 90.19 205 ILE B O 1
ATOM 5334 N N . GLU B 1 206 ? -1.668 4.84 -4.113 1 86.44 206 GLU B N 1
ATOM 5335 C CA . GLU B 1 206 ? -2.277 5.289 -2.865 1 86.44 206 GLU B CA 1
ATOM 5336 C C . GLU B 1 206 ? -1.214 5.66 -1.836 1 86.44 206 GLU B C 1
ATOM 5338 O O . GLU B 1 206 ? -1.316 6.695 -1.175 1 86.44 206 GLU B O 1
ATOM 5343 N N . VAL B 1 207 ? -0.243 4.852 -1.7 1 87.44 207 VAL B N 1
ATOM 5344 C CA . VAL B 1 207 ? 0.853 5.113 -0.772 1 87.44 207 VAL B CA 1
ATOM 5345 C C . VAL B 1 207 ? 1.556 6.414 -1.154 1 87.44 207 VAL B C 1
ATOM 5347 O O . VAL B 1 207 ? 1.844 7.246 -0.292 1 87.44 207 VAL B O 1
ATOM 5350 N N . ALA B 1 208 ? 1.872 6.523 -2.402 1 84.88 208 ALA B N 1
ATOM 5351 C CA . ALA B 1 208 ? 2.545 7.727 -2.877 1 84.88 208 ALA B CA 1
ATOM 5352 C C . ALA B 1 208 ? 1.717 8.977 -2.58 1 84.88 208 ALA B C 1
ATOM 5354 O O . ALA B 1 208 ? 2.252 9.992 -2.133 1 84.88 208 ALA B O 1
ATOM 5355 N N . ASP B 1 209 ? 0.465 8.93 -2.826 1 83.19 209 ASP B N 1
ATOM 5356 C CA . ASP B 1 209 ? -0.441 10.039 -2.568 1 83.19 209 ASP B CA 1
ATOM 5357 C C . ASP B 1 209 ? -0.464 10.398 -1.082 1 83.19 209 ASP B C 1
ATOM 5359 O O . ASP B 1 209 ? -0.402 11.57 -0.719 1 83.19 209 ASP B O 1
ATOM 5363 N N . LEU B 1 210 ? -0.582 9.406 -0.319 1 84 210 LEU B N 1
ATOM 5364 C CA . LEU B 1 210 ? -0.632 9.609 1.125 1 84 210 LEU B CA 1
ATOM 5365 C C . LEU B 1 210 ? 0.691 10.164 1.644 1 84 210 LEU B C 1
ATOM 5367 O O . LEU B 1 210 ? 0.706 11.031 2.514 1 84 210 LEU B O 1
ATOM 5371 N N . MET B 1 211 ? 1.734 9.641 1.101 1 84.12 211 MET B N 1
ATOM 5372 C CA . MET B 1 211 ? 3.053 10.141 1.481 1 84.12 211 MET B CA 1
ATOM 5373 C C . MET B 1 211 ? 3.201 11.617 1.12 1 84.12 211 MET B C 1
ATOM 5375 O O . MET B 1 211 ? 3.729 12.406 1.908 1 84.12 211 MET B O 1
ATOM 5379 N N . ASN B 1 212 ? 2.793 11.961 0.035 1 78.56 212 ASN B N 1
ATOM 5380 C CA . ASN B 1 212 ? 2.873 13.336 -0.447 1 78.56 212 ASN B CA 1
ATOM 5381 C C . ASN B 1 212 ? 2.01 14.281 0.39 1 78.56 212 ASN B C 1
ATOM 5383 O O . ASN B 1 212 ? 2.283 15.477 0.469 1 78.56 212 ASN B O 1
ATOM 5387 N N . SER B 1 213 ? 1.062 13.734 0.985 1 78.5 213 SER B N 1
ATOM 5388 C CA . SER B 1 213 ? 0.111 14.547 1.738 1 78.5 213 SER B CA 1
ATOM 5389 C C . SER B 1 213 ? 0.495 14.625 3.213 1 78.5 213 SER B C 1
ATOM 5391 O O . SER B 1 213 ? -0.143 15.336 3.99 1 78.5 213 SER B O 1
ATOM 5393 N N . GLN B 1 214 ? 1.48 13.953 3.543 1 81.94 214 GLN B N 1
ATOM 5394 C CA . GLN B 1 214 ? 1.939 13.992 4.93 1 81.94 214 GLN B CA 1
ATOM 5395 C C . GLN B 1 214 ? 2.295 15.414 5.348 1 81.94 214 GLN B C 1
ATOM 5397 O O . GLN B 1 214 ? 2.805 16.203 4.539 1 81.94 214 GLN B O 1
ATOM 5402 N N . VAL B 1 215 ? 2.092 15.703 6.566 1 82.31 215 VAL B N 1
ATOM 5403 C CA . VAL B 1 215 ? 2.307 17.047 7.082 1 82.31 215 VAL B CA 1
ATOM 5404 C C . VAL B 1 215 ? 3.781 17.25 7.43 1 82.31 215 VAL B C 1
ATOM 5406 O O . VAL B 1 215 ? 4.422 16.344 7.965 1 82.31 215 VAL B O 1
ATOM 5409 N N . VAL B 1 216 ? 4.289 18.297 7.027 1 89.88 216 VAL B N 1
ATOM 5410 C CA . VAL B 1 216 ? 5.629 18.75 7.395 1 89.88 216 VAL B CA 1
ATOM 5411 C C . VAL B 1 216 ? 5.543 20.062 8.148 1 89.88 216 VAL B C 1
ATOM 5413 O O . VAL B 1 216 ? 4.746 20.938 7.785 1 89.88 216 VAL B O 1
ATOM 5416 N N . ALA B 1 217 ? 6.297 20.172 9.203 1 91.62 217 ALA B N 1
ATOM 5417 C CA . ALA B 1 217 ? 6.277 21.391 10.008 1 91.62 217 ALA B CA 1
ATOM 5418 C C . ALA B 1 217 ? 7.566 22.188 9.828 1 91.62 217 ALA B C 1
ATOM 5420 O O . ALA B 1 217 ? 8.641 21.609 9.648 1 91.62 217 ALA B O 1
ATOM 5421 N N . GLY B 1 218 ? 7.434 23.453 9.836 1 94.75 218 GLY B N 1
ATOM 5422 C CA . GLY B 1 218 ? 8.555 24.391 9.867 1 94.75 218 GLY B CA 1
ATOM 5423 C C . GLY B 1 218 ? 8.586 25.25 11.117 1 94.75 218 GLY B C 1
ATOM 5424 O O . GLY B 1 218 ? 7.543 25.672 11.609 1 94.75 218 GLY B O 1
ATOM 5425 N N . PHE B 1 219 ? 9.719 25.422 11.617 1 95.06 219 PHE B N 1
ATOM 5426 C CA . PHE B 1 219 ? 9.953 26.266 12.789 1 95.06 219 PHE B CA 1
ATOM 5427 C C . PHE B 1 219 ? 10.938 27.375 12.461 1 95.06 219 PHE B C 1
ATOM 5429 O O . PHE B 1 219 ? 12.07 27.109 12.055 1 95.06 219 PHE B O 1
ATOM 5436 N N . LEU B 1 220 ? 10.484 28.609 12.594 1 95.56 220 LEU B N 1
ATOM 5437 C CA . LEU B 1 220 ? 11.32 29.766 12.297 1 95.56 220 LEU B CA 1
ATOM 5438 C C . LEU B 1 220 ? 11.523 30.609 13.539 1 95.56 220 LEU B C 1
ATOM 5440 O O . LEU B 1 220 ? 10.562 31 14.203 1 95.56 220 LEU B O 1
ATOM 5444 N N . GLU B 1 221 ? 12.75 30.875 13.789 1 92.19 221 GLU B N 1
ATOM 5445 C CA . GLU B 1 221 ? 13.094 31.703 14.938 1 92.19 221 GLU B CA 1
ATOM 5446 C C . GLU B 1 221 ? 14.219 32.688 14.594 1 92.19 221 GLU B C 1
ATOM 5448 O O . GLU B 1 221 ? 15.133 32.344 13.828 1 92.19 221 GLU B O 1
ATOM 5453 N N . PHE B 1 222 ? 14.078 33.906 15.039 1 87.38 222 PHE B N 1
ATOM 5454 C CA . PHE B 1 222 ? 15.172 34.875 14.875 1 87.38 222 PHE B CA 1
ATOM 5455 C C . PHE B 1 222 ? 15.906 35.094 16.188 1 87.38 222 PHE B C 1
ATOM 5457 O O . PHE B 1 222 ? 15.359 34.844 17.266 1 87.38 222 PHE B O 1
ATOM 5464 N N . SER B 1 223 ? 17.219 35.312 16.094 1 73.25 223 SER B N 1
ATOM 5465 C CA . SER B 1 223 ? 18.047 35.531 17.281 1 73.25 223 SER B CA 1
ATOM 5466 C C . SER B 1 223 ? 17.625 36.781 18.016 1 73.25 223 SER B C 1
ATOM 5468 O O . SER B 1 223 ? 17.328 37.812 17.391 1 73.25 223 SER B O 1
ATOM 5470 N N . MET B 1 224 ? 17.359 36.594 19.328 1 68.06 224 MET B N 1
ATOM 5471 C CA . MET B 1 224 ? 16.984 37.719 20.156 1 68.06 224 MET B CA 1
ATOM 5472 C C . MET B 1 224 ? 18.219 38.344 20.797 1 68.06 224 MET B C 1
ATOM 5474 O O . MET B 1 224 ? 18.938 37.688 21.547 1 68.06 224 MET B O 1
ATOM 5478 N N . SER B 1 225 ? 19.062 39.031 20.109 1 57.56 225 SER B N 1
ATOM 5479 C CA . SER B 1 225 ? 20.219 39.625 20.781 1 57.56 225 SER B CA 1
ATOM 5480 C C . SER B 1 225 ? 19.781 40.531 21.938 1 57.56 225 SER B C 1
ATOM 5482 O O . SER B 1 225 ? 20.406 40.562 22.984 1 57.56 225 SER B O 1
ATOM 5484 N N . GLN B 1 226 ? 18.859 41.594 21.609 1 57.84 226 GLN B N 1
ATOM 5485 C CA . GLN B 1 226 ? 18.531 42.625 22.578 1 57.84 226 GLN B CA 1
ATOM 5486 C C . GLN B 1 226 ? 17.078 42.5 23.047 1 57.84 226 GLN B C 1
ATOM 5488 O O . GLN B 1 226 ? 16.219 42.062 22.281 1 57.84 226 GLN B O 1
ATOM 5493 N N . ASN B 1 227 ? 16.812 42.531 24.344 1 65.06 227 ASN B N 1
ATOM 5494 C CA . ASN B 1 227 ? 15.523 42.469 25.031 1 65.06 227 ASN B CA 1
ATOM 5495 C C . ASN B 1 227 ? 14.664 43.688 24.719 1 65.06 227 ASN B C 1
ATOM 5497 O O . ASN B 1 227 ? 13.82 44.062 25.531 1 65.06 227 ASN B O 1
ATOM 5501 N N . ASP B 1 228 ? 15.008 44.375 23.562 1 75.25 228 ASP B N 1
ATOM 5502 C CA . ASP B 1 228 ? 14.156 45.5 23.203 1 75.25 228 ASP B CA 1
ATOM 5503 C C . ASP B 1 228 ? 12.836 45.031 22.594 1 75.25 228 ASP B C 1
ATOM 5505 O O . ASP B 1 228 ? 12.812 44.5 21.5 1 75.25 228 ASP B O 1
ATOM 5509 N N . PRO B 1 229 ? 11.836 45.219 23.312 1 80.62 229 PRO B N 1
ATOM 5510 C CA . PRO B 1 229 ? 10.516 44.75 22.875 1 80.62 229 PRO B CA 1
ATOM 5511 C C . PRO B 1 229 ? 10.102 45.344 21.531 1 80.62 229 PRO B C 1
ATOM 5513 O O . PRO B 1 229 ? 9.445 44.656 20.734 1 80.62 229 PRO B O 1
ATOM 5516 N N . THR B 1 230 ? 10.469 46.594 21.359 1 81.31 230 THR B N 1
ATOM 5517 C CA . THR B 1 230 ? 10.109 47.219 20.094 1 81.31 230 THR B CA 1
ATOM 5518 C C . THR B 1 230 ? 10.828 46.562 18.922 1 81.31 230 THR B C 1
ATOM 5520 O O . THR B 1 230 ? 10.242 46.375 17.844 1 81.31 230 THR B O 1
ATOM 5523 N N . GLU B 1 231 ? 12.047 46.281 19.172 1 81.44 231 GLU B N 1
ATOM 5524 C CA . GLU B 1 231 ? 12.805 45.594 18.125 1 81.44 231 GLU B CA 1
ATOM 5525 C C . GLU B 1 231 ? 12.266 44.188 17.875 1 81.44 231 GLU B C 1
ATOM 5527 O O . GLU B 1 231 ? 12.219 43.719 16.734 1 81.44 231 GLU B O 1
ATOM 5532 N N . ILE B 1 232 ? 11.93 43.562 18.891 1 83.12 232 ILE B N 1
ATOM 5533 C CA . ILE B 1 232 ? 11.367 42.219 18.781 1 83.12 232 ILE B CA 1
ATOM 5534 C C . ILE B 1 232 ? 10.078 42.25 17.969 1 83.12 232 ILE B C 1
ATOM 5536 O O . ILE B 1 232 ? 9.859 41.406 17.094 1 83.12 232 ILE B O 1
ATOM 5540 N N . GLU B 1 233 ? 9.273 43.219 18.219 1 82.56 233 GLU B N 1
ATOM 5541 C CA . GLU B 1 233 ? 8.023 43.375 17.484 1 82.56 233 GLU B CA 1
ATOM 5542 C C . GLU B 1 233 ? 8.266 43.625 16 1 82.56 233 GLU B C 1
ATOM 5544 O O . GLU B 1 233 ? 7.57 43.094 15.148 1 82.56 233 GLU B O 1
ATOM 5549 N N . TYR B 1 234 ? 9.18 44.5 15.82 1 83.38 234 TYR B N 1
ATOM 5550 C CA . TYR B 1 234 ? 9.516 44.781 14.438 1 83.38 234 TYR B CA 1
ATOM 5551 C C . TYR B 1 234 ? 9.945 43.531 13.695 1 83.38 234 TYR B C 1
ATOM 5553 O O . TYR B 1 234 ? 9.484 43.281 12.578 1 83.38 234 TYR B O 1
ATOM 5561 N N . ARG B 1 235 ? 10.812 42.812 14.211 1 86.19 235 ARG B N 1
ATOM 5562 C CA . ARG B 1 235 ? 11.336 41.594 13.578 1 86.19 235 ARG B CA 1
ATOM 5563 C C . ARG B 1 235 ? 10.234 40.594 13.352 1 86.19 235 ARG B C 1
ATOM 5565 O O . ARG B 1 235 ? 10.227 39.875 12.336 1 86.19 235 ARG B O 1
ATOM 5572 N N . GLN B 1 236 ? 9.359 40.5 14.266 1 86.75 236 GLN B N 1
ATOM 5573 C CA . GLN B 1 236 ? 8.234 39.594 14.148 1 86.75 236 GLN B CA 1
ATOM 5574 C C . GLN B 1 236 ? 7.371 39.938 12.938 1 86.75 236 GLN B C 1
ATOM 5576 O O . GLN B 1 236 ? 7.016 39.062 12.148 1 86.75 236 GLN B O 1
ATOM 5581 N N . ILE B 1 237 ? 7.09 41.156 12.828 1 85.69 237 ILE B N 1
ATOM 5582 C CA . ILE B 1 237 ? 6.223 41.594 11.75 1 85.69 237 ILE B CA 1
ATOM 5583 C C . ILE B 1 237 ? 6.941 41.469 10.414 1 85.69 237 ILE B C 1
ATOM 5585 O O . ILE B 1 237 ? 6.344 41.031 9.422 1 85.69 237 ILE B O 1
ATOM 5589 N N . ALA B 1 238 ? 8.148 41.812 10.43 1 89 238 ALA B N 1
ATOM 5590 C CA . ALA B 1 238 ? 8.938 41.75 9.203 1 89 238 ALA B CA 1
ATOM 5591 C C . ALA B 1 238 ? 9.047 40.281 8.727 1 89 238 ALA B C 1
ATOM 5593 O O . ALA B 1 238 ? 8.93 40 7.535 1 89 238 ALA B O 1
ATOM 5594 N N . LEU B 1 239 ? 9.336 39.438 9.641 1 91.75 239 LEU B N 1
ATOM 5595 C CA . LEU B 1 239 ? 9.445 38.031 9.305 1 91.75 239 LEU B CA 1
ATOM 5596 C C . LEU B 1 239 ? 8.117 37.5 8.781 1 91.75 239 LEU B C 1
ATOM 5598 O O . LEU B 1 239 ? 8.086 36.781 7.789 1 91.75 239 LEU B O 1
ATOM 5602 N N . TYR B 1 240 ? 7.078 37.844 9.375 1 88.12 240 TYR B N 1
ATOM 5603 C CA . TYR B 1 240 ? 5.754 37.375 8.961 1 88.12 240 TYR B CA 1
ATOM 5604 C C . TYR B 1 240 ? 5.438 37.875 7.551 1 88.12 240 TYR B C 1
ATOM 5606 O O . TYR B 1 240 ? 4.941 37.094 6.723 1 88.12 240 TYR B O 1
ATOM 5614 N N . LYS B 1 241 ? 5.605 39.062 7.359 1 87.94 241 LYS B N 1
ATOM 5615 C CA . LYS B 1 241 ? 5.375 39.625 6.027 1 87.94 241 LYS B CA 1
ATOM 5616 C C . LYS B 1 241 ? 6.203 38.875 4.977 1 87.94 241 LYS B C 1
ATOM 5618 O O . LYS B 1 241 ? 5.707 38.594 3.887 1 87.94 241 LYS B O 1
ATOM 5623 N N . ALA B 1 242 ? 7.426 38.656 5.312 1 92.06 242 ALA B N 1
ATOM 5624 C CA . ALA B 1 242 ? 8.305 37.969 4.379 1 92.06 242 ALA B CA 1
ATOM 5625 C C . ALA B 1 242 ? 7.777 36.562 4.066 1 92.06 242 ALA B C 1
ATOM 5627 O O . ALA B 1 242 ? 7.852 36.125 2.92 1 92.06 242 ALA B O 1
ATOM 5628 N N . ILE B 1 243 ? 7.32 35.875 5.082 1 91.44 243 ILE B N 1
ATOM 5629 C CA . ILE B 1 243 ? 6.762 34.562 4.895 1 91.44 243 ILE B CA 1
ATOM 5630 C C . ILE B 1 243 ? 5.543 34.625 3.98 1 91.44 243 ILE B C 1
ATOM 5632 O O . ILE B 1 243 ? 5.387 33.812 3.074 1 91.44 243 ILE B O 1
ATOM 5636 N N . LEU B 1 244 ? 4.707 35.562 4.148 1 83.69 244 LEU B N 1
ATOM 5637 C CA . LEU B 1 244 ? 3.523 35.75 3.318 1 83.69 244 LEU B CA 1
ATOM 5638 C C . LEU B 1 244 ? 3.916 36.062 1.874 1 83.69 244 LEU B C 1
ATOM 5640 O O . LEU B 1 244 ? 3.295 35.531 0.94 1 83.69 244 LEU B O 1
ATOM 5644 N N . ASP B 1 245 ? 4.898 36.906 1.701 1 87.44 245 ASP B N 1
ATOM 5645 C CA . ASP B 1 245 ? 5.391 37.219 0.366 1 87.44 245 ASP B CA 1
ATOM 5646 C C . ASP B 1 245 ? 5.941 35.969 -0.332 1 87.44 245 ASP B C 1
ATOM 5648 O O . ASP B 1 245 ? 5.738 35.812 -1.534 1 87.44 245 ASP B O 1
ATOM 5652 N N . PHE B 1 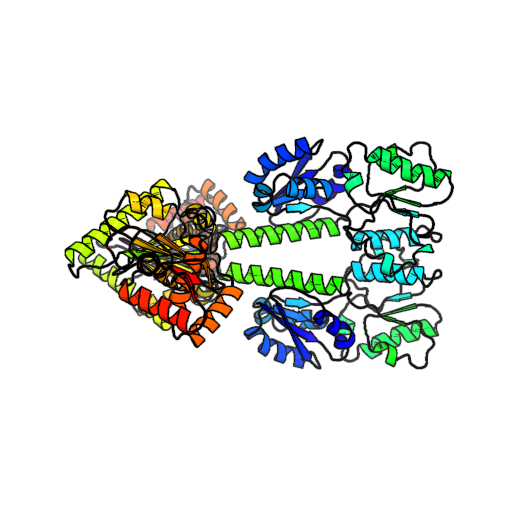246 ? 6.578 35.219 0.429 1 91.12 246 PHE B N 1
ATOM 5653 C CA . PHE B 1 246 ? 7.117 33.969 -0.11 1 91.12 246 PHE B CA 1
ATOM 5654 C C . PHE B 1 246 ? 6 33.062 -0.586 1 91.12 246 PHE B C 1
ATOM 5656 O O . PHE B 1 246 ? 6.086 32.469 -1.669 1 91.12 246 PHE B O 1
ATOM 5663 N N . ASN B 1 247 ? 5.047 32.875 0.262 1 83.38 247 ASN B N 1
ATOM 5664 C CA . ASN B 1 247 ? 3.891 32.062 -0.068 1 83.38 247 ASN B CA 1
ATOM 5665 C C . ASN B 1 247 ? 3.217 32.531 -1.356 1 83.38 247 ASN B C 1
ATOM 5667 O O . ASN B 1 247 ? 2.816 31.703 -2.184 1 83.38 247 ASN B O 1
ATOM 5671 N N . ARG B 1 248 ? 3.043 33.719 -1.503 1 78.12 248 ARG B N 1
ATOM 5672 C CA . ARG B 1 248 ? 2.42 34.312 -2.688 1 78.12 248 ARG B CA 1
ATOM 5673 C C . ARG B 1 248 ? 3.271 34.062 -3.928 1 78.12 248 ARG B C 1
ATOM 5675 O O . ARG B 1 248 ? 2.742 33.812 -5.008 1 78.12 248 ARG B O 1
ATOM 5682 N N . LYS B 1 249 ? 4.48 34.188 -3.787 1 80.19 249 LYS B N 1
ATOM 5683 C CA . LYS B 1 249 ? 5.41 34 -4.902 1 80.19 249 LYS B CA 1
ATOM 5684 C C . LYS B 1 249 ? 5.422 32.562 -5.391 1 80.19 249 LYS B C 1
ATOM 5686 O O . LYS B 1 249 ? 5.438 32.312 -6.594 1 80.19 249 LYS B O 1
ATOM 5691 N N . LEU B 1 250 ? 5.488 31.672 -4.461 1 78.12 250 LEU B N 1
ATOM 5692 C CA . LEU B 1 250 ? 5.598 30.266 -4.805 1 78.12 250 LEU B CA 1
ATOM 5693 C C . LEU B 1 250 ? 4.234 29.688 -5.164 1 78.12 250 LEU B C 1
ATOM 5695 O O . LEU B 1 250 ? 4.148 28.672 -5.871 1 78.12 250 LEU B O 1
ATOM 5699 N N . GLY B 1 251 ? 3.182 30.297 -4.676 1 70.81 251 GLY B N 1
ATOM 5700 C CA . GLY B 1 251 ? 1.843 29.797 -4.949 1 70.81 251 GLY B CA 1
ATOM 5701 C C . GLY B 1 251 ? 1.49 28.562 -4.145 1 70.81 251 GLY B C 1
ATOM 5702 O O . GLY B 1 251 ? 0.792 27.672 -4.637 1 70.81 251 GLY B O 1
ATOM 5703 N N . ILE B 1 252 ? 2.156 28.391 -3.049 1 67.88 252 ILE B N 1
ATOM 5704 C CA . ILE B 1 252 ? 1.883 27.234 -2.211 1 67.88 252 ILE B CA 1
ATOM 5705 C C . ILE B 1 252 ? 1.046 27.656 -1.005 1 67.88 252 ILE B C 1
ATOM 5707 O O . ILE B 1 252 ? 0.947 28.844 -0.693 1 67.88 252 ILE B O 1
ATOM 5711 N N . SER B 1 253 ? 0.349 26.75 -0.511 1 67.44 253 SER B N 1
ATOM 5712 C CA . SER B 1 253 ? -0.498 27.031 0.645 1 67.44 253 SER B CA 1
ATOM 5713 C C . SER B 1 253 ? 0.219 26.703 1.949 1 67.44 253 SER B C 1
ATOM 5715 O O . SER B 1 253 ? -0.005 25.641 2.533 1 67.44 253 SER B O 1
ATOM 5717 N N . LEU B 1 254 ? 1.131 27.547 2.312 1 78 254 LEU B N 1
ATOM 5718 C CA . LEU B 1 254 ? 1.78 27.406 3.611 1 78 254 LEU B CA 1
ATOM 5719 C C . LEU B 1 254 ? 0.929 28.031 4.711 1 78 254 LEU B C 1
ATOM 5721 O O . LEU B 1 254 ? 0.454 29.156 4.566 1 78 254 LEU B O 1
ATOM 5725 N N . ILE B 1 255 ? 0.683 27.266 5.672 1 79.88 255 ILE B N 1
ATOM 5726 C CA . ILE B 1 255 ? -0.02 27.812 6.828 1 79.88 255 ILE B CA 1
ATOM 5727 C C . ILE B 1 255 ? 0.99 28.312 7.859 1 79.88 255 ILE B C 1
ATOM 5729 O O . ILE B 1 255 ? 1.944 27.609 8.195 1 79.88 255 ILE B O 1
ATOM 5733 N N . THR B 1 256 ? 0.819 29.484 8.266 1 84.31 256 THR B N 1
ATOM 5734 C CA . THR B 1 256 ? 1.757 30.094 9.203 1 84.31 256 THR B CA 1
ATOM 5735 C C . THR B 1 256 ? 1.084 30.359 10.547 1 84.31 256 THR B C 1
ATOM 5737 O O . THR B 1 256 ? 0.004 30.938 10.602 1 84.31 256 THR B O 1
ATOM 5740 N N . TYR B 1 257 ? 1.729 29.844 11.531 1 77.81 257 TYR B N 1
ATOM 5741 C CA . TYR B 1 257 ? 1.285 30.094 12.898 1 77.81 257 TYR B CA 1
ATOM 5742 C C . TYR B 1 257 ? 2.258 31 13.633 1 77.81 257 TYR B C 1
ATOM 5744 O O . TYR B 1 257 ? 3.469 30.766 13.633 1 77.81 257 TYR B O 1
ATOM 5752 N N . ARG B 1 258 ? 1.601 32 14.18 1 77.88 258 ARG B N 1
ATOM 5753 C CA . ARG B 1 258 ? 2.408 32.938 14.953 1 77.88 258 ARG B CA 1
ATOM 5754 C C . ARG B 1 258 ? 2.408 32.562 16.438 1 77.88 258 ARG B C 1
ATOM 5756 O O . ARG B 1 258 ? 1.347 32.375 17.031 1 77.88 258 ARG B O 1
ATOM 5763 N N . SER B 1 259 ? 3.502 32.375 16.906 1 75.75 259 SER B N 1
ATOM 5764 C CA . SER B 1 259 ? 3.68 32.25 18.359 1 75.75 259 SER B CA 1
ATOM 5765 C C . SER B 1 259 ? 4.309 33.5 18.953 1 75.75 259 SER B C 1
ATOM 5767 O O . SER B 1 259 ? 4.43 34.531 18.281 1 75.75 259 SER B O 1
ATOM 5769 N N . ALA B 1 260 ? 4.609 33.438 20.219 1 68.19 260 ALA B N 1
ATOM 5770 C CA . ALA B 1 260 ? 5.137 34.594 20.906 1 68.19 260 ALA B CA 1
ATOM 5771 C C . ALA B 1 260 ? 6.508 35 20.375 1 68.19 260 ALA B C 1
ATOM 5773 O O . ALA B 1 260 ? 6.773 36.188 20.141 1 68.19 260 ALA B O 1
ATOM 5774 N N . ILE B 1 261 ? 7.336 33.969 20.062 1 72.5 261 ILE B N 1
ATOM 5775 C CA . ILE B 1 261 ? 8.703 34.375 19.719 1 72.5 261 ILE B CA 1
ATOM 5776 C C . ILE B 1 261 ? 9.164 33.594 18.484 1 72.5 261 ILE B C 1
ATOM 5778 O O . ILE B 1 261 ? 10.352 33.562 18.172 1 72.5 261 ILE B O 1
ATOM 5782 N N . HIS B 1 262 ? 8.266 32.875 17.938 1 87.12 262 HIS B N 1
ATOM 5783 C CA . HIS B 1 262 ? 8.633 32.125 16.75 1 87.12 262 HIS B CA 1
ATOM 5784 C C . HIS B 1 262 ? 7.422 31.906 15.844 1 87.12 262 HIS B C 1
ATOM 5786 O O . HIS B 1 262 ? 6.297 32.25 16.219 1 87.12 262 HIS B O 1
ATOM 5792 N N . TYR B 1 263 ? 7.762 31.531 14.648 1 90.38 263 TYR B N 1
ATOM 5793 C CA . TYR B 1 263 ? 6.703 31.172 13.711 1 90.38 263 TYR B CA 1
ATOM 5794 C C . TYR B 1 263 ? 6.758 29.688 13.367 1 90.38 263 TYR B C 1
ATOM 5796 O O . TYR B 1 263 ? 7.836 29.094 13.352 1 90.38 263 TYR B O 1
ATOM 5804 N N . GLU B 1 264 ? 5.586 29.156 13.18 1 90.5 264 GLU B N 1
ATOM 5805 C CA . GLU B 1 264 ? 5.469 27.781 12.727 1 90.5 264 GLU B CA 1
ATOM 5806 C C . GLU B 1 264 ? 4.789 27.703 11.359 1 90.5 264 GLU B C 1
ATOM 5808 O O . GLU B 1 264 ? 3.834 28.438 11.094 1 90.5 264 GLU B O 1
ATOM 5813 N N . LEU B 1 265 ? 5.391 26.922 10.57 1 91.31 265 LEU B N 1
ATOM 5814 C CA . LEU B 1 265 ? 4.816 26.672 9.258 1 91.31 265 LEU B CA 1
ATOM 5815 C C . LEU B 1 265 ? 4.293 25.25 9.156 1 91.31 265 LEU B C 1
ATOM 5817 O O . LEU B 1 265 ? 4.902 24.312 9.688 1 91.31 265 LEU B O 1
ATOM 5821 N N . ILE B 1 266 ? 3.186 25.109 8.539 1 87.81 266 ILE B N 1
ATOM 5822 C CA . ILE B 1 266 ? 2.646 23.781 8.258 1 87.81 266 ILE B CA 1
ATOM 5823 C C . ILE B 1 266 ? 2.406 23.625 6.762 1 87.81 266 ILE B C 1
ATOM 5825 O O . ILE B 1 266 ? 1.811 24.484 6.125 1 87.81 266 ILE B O 1
ATOM 5829 N N . THR B 1 267 ? 2.908 22.562 6.188 1 86.94 267 THR B N 1
ATOM 5830 C CA . THR B 1 267 ? 2.729 22.266 4.773 1 86.94 267 THR B CA 1
ATOM 5831 C C . THR B 1 267 ? 2.688 20.766 4.539 1 86.94 267 THR B C 1
ATOM 5833 O O . THR B 1 267 ? 2.699 19.984 5.496 1 86.94 267 THR B O 1
ATOM 5836 N N . ASN B 1 268 ? 2.496 20.375 3.367 1 83.69 268 ASN B N 1
ATOM 5837 C CA . ASN B 1 268 ? 2.543 18.953 3.031 1 83.69 268 ASN B CA 1
ATOM 5838 C C . ASN B 1 268 ? 3.895 18.562 2.438 1 83.69 268 ASN B C 1
ATOM 5840 O O . ASN B 1 268 ? 4.668 19.438 2.02 1 83.69 268 ASN B O 1
ATOM 5844 N N . TYR B 1 269 ? 4.145 17.359 2.434 1 86.75 269 TYR B N 1
ATOM 5845 C CA . TYR B 1 269 ? 5.445 16.828 2.045 1 86.75 269 TYR B CA 1
ATOM 5846 C C . TYR B 1 269 ? 5.781 17.219 0.608 1 86.75 269 TYR B C 1
ATOM 5848 O O . TYR B 1 269 ? 6.922 17.578 0.304 1 86.75 269 TYR B O 1
ATOM 5856 N N . LYS B 1 270 ? 4.809 17.125 -0.216 1 80.88 270 LYS B N 1
ATOM 5857 C CA . LYS B 1 270 ? 5.039 17.484 -1.613 1 80.88 270 LYS B CA 1
ATOM 5858 C C . LYS B 1 270 ? 5.527 18.922 -1.741 1 80.88 270 LYS B C 1
ATOM 5860 O O . LYS B 1 270 ? 6.516 19.188 -2.428 1 80.88 270 LYS B O 1
ATOM 5865 N N . ASP B 1 271 ? 4.91 19.859 -1.137 1 83.75 271 ASP B N 1
ATOM 5866 C CA . ASP B 1 271 ? 5.289 21.266 -1.178 1 83.75 271 ASP B CA 1
ATOM 5867 C C . ASP B 1 271 ? 6.625 21.5 -0.476 1 83.75 271 ASP B C 1
ATOM 5869 O O . ASP B 1 271 ? 7.43 22.328 -0.918 1 83.75 271 ASP B O 1
ATOM 5873 N N . PHE B 1 272 ? 6.742 20.766 0.526 1 91.06 272 PHE B N 1
ATOM 5874 C CA . PHE B 1 272 ? 8.016 20.828 1.241 1 91.06 272 PHE B CA 1
ATOM 5875 C C . PHE B 1 272 ? 9.172 20.453 0.324 1 91.06 272 PHE B C 1
ATOM 5877 O O . PHE B 1 272 ? 10.203 21.125 0.311 1 91.06 272 PHE B O 1
ATOM 5884 N N . LEU B 1 273 ? 8.984 19.391 -0.42 1 86.31 273 LEU B N 1
ATOM 5885 C CA . LEU B 1 273 ? 10.023 18.969 -1.354 1 86.31 273 LEU B CA 1
ATOM 5886 C C . LEU B 1 273 ? 10.281 20.062 -2.395 1 86.31 273 LEU B C 1
ATOM 5888 O O . LEU B 1 273 ? 11.43 20.266 -2.809 1 86.31 273 LEU B O 1
ATOM 5892 N N . LEU B 1 274 ? 9.273 20.703 -2.748 1 82.94 274 LEU B N 1
ATOM 5893 C CA . LEU B 1 274 ? 9.406 21.797 -3.697 1 82.94 274 LEU B CA 1
ATOM 5894 C C . LEU B 1 274 ? 10.18 22.969 -3.08 1 82.94 274 LEU B C 1
ATOM 5896 O O . LEU B 1 274 ? 11.086 23.516 -3.707 1 82.94 274 LEU B O 1
ATOM 5900 N N . ILE B 1 275 ? 9.859 23.297 -1.842 1 90.56 275 ILE B N 1
ATOM 5901 C CA . ILE B 1 275 ? 10.477 24.406 -1.13 1 90.56 275 ILE B CA 1
ATOM 5902 C C . ILE B 1 275 ? 11.961 24.125 -0.913 1 90.56 275 ILE B C 1
ATOM 5904 O O . ILE B 1 275 ? 12.797 25.031 -1 1 90.56 275 ILE B O 1
ATOM 5908 N N . THR B 1 276 ? 12.273 22.875 -0.706 1 92.06 276 THR B N 1
ATOM 5909 C CA . THR B 1 276 ? 13.641 22.516 -0.334 1 92.06 276 THR B CA 1
ATOM 5910 C C . THR B 1 276 ? 14.375 21.891 -1.518 1 92.06 276 THR B C 1
ATOM 5912 O O . THR B 1 276 ? 15.461 21.328 -1.354 1 92.06 276 THR B O 1
ATOM 5915 N N . ASN B 1 277 ? 13.766 21.953 -2.645 1 85.31 277 ASN B N 1
ATOM 5916 C CA . ASN B 1 277 ? 14.367 21.328 -3.82 1 85.31 277 ASN B CA 1
ATOM 5917 C C . ASN B 1 277 ? 14.828 19.906 -3.525 1 85.31 277 ASN B C 1
ATOM 5919 O O . ASN B 1 277 ? 16 19.578 -3.699 1 85.31 277 ASN B O 1
ATOM 5923 N N . HIS B 1 278 ? 13.922 19.141 -3.047 1 82.5 278 HIS B N 1
ATOM 5924 C CA . HIS B 1 278 ? 14.156 17.734 -2.727 1 82.5 278 HIS B CA 1
ATOM 5925 C C . HIS B 1 278 ? 15.234 17.594 -1.664 1 82.5 278 HIS B C 1
ATOM 5927 O O . HIS B 1 278 ? 16.156 16.781 -1.817 1 82.5 278 HIS B O 1
ATOM 5933 N N . GLN B 1 279 ? 15.148 18.484 -0.726 1 86.62 279 GLN B N 1
ATOM 5934 C CA . GLN B 1 279 ? 15.938 18.438 0.499 1 86.62 279 GLN B CA 1
ATOM 5935 C C . GLN B 1 279 ? 17.391 18.797 0.22 1 86.62 279 GLN B C 1
ATOM 5937 O O . GLN B 1 279 ? 18.297 18.359 0.933 1 86.62 279 GLN B O 1
ATOM 5942 N N . GLU B 1 280 ? 17.641 19.547 -0.807 1 84.25 280 GLU B N 1
ATOM 5943 C CA . GLU B 1 280 ? 19 19.953 -1.163 1 84.25 280 GLU B CA 1
ATOM 5944 C C . GLU B 1 280 ? 19.234 21.422 -0.859 1 84.25 280 GLU B C 1
ATOM 5946 O O . GLU B 1 280 ? 20.281 21.781 -0.301 1 84.25 280 GLU B O 1
ATOM 5951 N N . MET B 1 281 ? 18.328 22.203 -1.244 1 89.12 281 MET B N 1
ATOM 5952 C CA . MET B 1 281 ? 18.406 23.656 -1.083 1 89.12 281 MET B CA 1
ATOM 5953 C C . MET B 1 281 ? 17.047 24.234 -0.702 1 89.12 281 MET B C 1
ATOM 5955 O O . MET B 1 281 ? 16.031 23.922 -1.335 1 89.12 281 MET B O 1
ATOM 5959 N N . CYS B 1 282 ? 17.047 25.078 0.275 1 93.31 282 CYS B N 1
ATOM 5960 C CA . CYS B 1 282 ? 15.797 25.656 0.749 1 93.31 282 CYS B CA 1
ATOM 5961 C C . CYS B 1 282 ? 15.555 27.031 0.153 1 93.31 282 CYS B C 1
ATOM 5963 O O . CYS B 1 282 ? 16.266 27.984 0.489 1 93.31 282 CYS B O 1
ATOM 5965 N N . SER B 1 283 ? 14.609 27.203 -0.639 1 91.62 283 SER B N 1
ATOM 5966 C CA . SER B 1 283 ? 14.305 28.469 -1.303 1 91.62 283 SER B CA 1
ATOM 5967 C C . SER B 1 283 ? 13.859 29.516 -0.298 1 91.62 283 SER B C 1
ATOM 5969 O O . SER B 1 283 ? 14.07 30.719 -0.516 1 91.62 283 SER B O 1
ATOM 5971 N N . LEU B 1 284 ? 13.258 29.109 0.778 1 93.88 284 LEU B N 1
ATOM 5972 C CA . LEU B 1 284 ? 12.836 30.031 1.82 1 93.88 284 LEU B CA 1
ATOM 5973 C C . LEU B 1 284 ? 14.039 30.734 2.447 1 93.88 284 LEU B C 1
ATOM 5975 O O . LEU B 1 284 ? 13.977 31.922 2.77 1 93.88 284 LEU B O 1
ATOM 5979 N N . VAL B 1 285 ? 15.062 30 2.588 1 94.31 285 VAL B N 1
ATOM 5980 C CA . VAL B 1 285 ? 16.281 30.562 3.16 1 94.31 285 VAL B CA 1
ATOM 5981 C C . VAL B 1 285 ? 16.812 31.688 2.273 1 94.31 285 VAL B C 1
ATOM 5983 O O . VAL B 1 285 ? 17.109 32.781 2.762 1 94.31 285 VAL B O 1
ATOM 5986 N N . GLU B 1 286 ? 16.953 31.359 1.044 1 90.88 286 GLU B N 1
ATOM 5987 C CA . GLU B 1 286 ? 17.438 32.375 0.088 1 90.88 286 GLU B CA 1
ATOM 5988 C C . GLU B 1 286 ? 16.516 33.594 0.065 1 90.88 286 GLU B C 1
ATOM 5990 O O . GLU B 1 286 ? 17 34.719 0.024 1 90.88 286 GLU B O 1
ATOM 5995 N N . PHE B 1 287 ? 15.336 33.375 0.098 1 93.31 287 PHE B N 1
ATOM 5996 C CA . PHE B 1 287 ? 14.352 34.438 0.058 1 93.31 287 PHE B CA 1
ATOM 5997 C C . PHE B 1 287 ? 14.477 35.344 1.288 1 93.31 287 PHE B C 1
ATOM 5999 O O . PHE B 1 287 ? 14.5 36.562 1.172 1 93.31 287 PHE B O 1
ATOM 6006 N N . LEU B 1 288 ? 14.578 34.781 2.461 1 94.5 288 LEU B N 1
ATOM 6007 C CA . LEU B 1 288 ? 14.648 35.531 3.709 1 94.5 288 LEU B CA 1
ATOM 6008 C C . LEU B 1 288 ? 15.969 36.281 3.812 1 94.5 288 LEU B C 1
ATOM 6010 O O . LEU B 1 288 ? 16.016 37.406 4.344 1 94.5 288 LEU B O 1
ATOM 6014 N N . ARG B 1 289 ? 17 35.688 3.279 1 92.19 289 ARG B N 1
ATOM 6015 C CA . ARG B 1 289 ? 18.297 36.344 3.271 1 92.19 289 ARG B CA 1
ATOM 6016 C C . ARG B 1 289 ? 18.234 37.656 2.484 1 92.19 289 ARG B C 1
ATOM 6018 O O . ARG B 1 289 ? 18.875 38.625 2.855 1 92.19 289 ARG B O 1
ATOM 6025 N N . ASN B 1 290 ? 17.516 37.594 1.532 1 91.44 290 ASN B N 1
ATOM 6026 C CA . ASN B 1 290 ? 17.422 38.75 0.649 1 91.44 290 ASN B CA 1
ATOM 6027 C C . ASN B 1 290 ? 16.438 39.812 1.194 1 91.44 290 ASN B C 1
ATOM 6029 O O . ASN B 1 290 ? 16.578 41 0.904 1 91.44 290 ASN B O 1
ATOM 6033 N N . GLN B 1 291 ? 15.469 39.406 1.992 1 91.12 291 GLN B N 1
ATOM 6034 C CA . GLN B 1 291 ? 14.375 40.312 2.387 1 91.12 291 GLN B CA 1
ATOM 6035 C C . GLN B 1 291 ? 14.617 40.875 3.777 1 91.12 291 GLN B C 1
ATOM 6037 O O . GLN B 1 291 ? 14.086 41.938 4.117 1 91.12 291 GLN B O 1
ATOM 6042 N N . LEU B 1 292 ? 15.398 40.188 4.562 1 93.06 292 LEU B N 1
ATOM 6043 C CA . LEU B 1 292 ? 15.508 40.594 5.961 1 93.06 292 LEU B CA 1
ATOM 6044 C C . LEU B 1 292 ? 16.938 41 6.289 1 93.06 292 LEU B C 1
ATOM 6046 O O . LEU B 1 292 ? 17.891 40.5 5.695 1 93.06 292 LEU B O 1
ATOM 6050 N N . SER B 1 293 ? 17.078 41.906 7.266 1 88.62 293 SER B N 1
ATOM 6051 C CA . SER B 1 293 ? 18.391 42.406 7.703 1 88.62 293 SER B CA 1
ATOM 6052 C C . SER B 1 293 ? 18.922 41.562 8.867 1 88.62 293 SER B C 1
ATOM 6054 O O . SER B 1 293 ? 20.047 41.781 9.328 1 88.62 293 SER B O 1
ATOM 6056 N N . PHE B 1 294 ? 18.062 40.719 9.359 1 89.94 294 PHE B N 1
ATOM 6057 C CA . PHE B 1 294 ? 18.484 39.844 10.453 1 89.94 294 PHE B CA 1
ATOM 6058 C C . PHE B 1 294 ? 18.422 38.375 10.031 1 89.94 294 PHE B C 1
ATOM 6060 O O . PHE B 1 294 ? 17.859 38.062 8.984 1 89.94 294 PHE B O 1
ATOM 6067 N N . LYS B 1 295 ? 19.062 37.562 10.852 1 92.31 295 LYS B N 1
ATOM 6068 C CA . LYS B 1 295 ? 19.188 36.156 10.5 1 92.31 295 LYS B CA 1
ATOM 6069 C C . LYS B 1 295 ? 18.062 35.344 11.117 1 92.31 295 LYS B C 1
ATOM 6071 O O . LYS B 1 295 ? 17.594 35.625 12.211 1 92.31 295 LYS B O 1
ATOM 6076 N N . VAL B 1 296 ? 17.703 34.312 10.375 1 94.31 296 VAL B N 1
ATOM 6077 C CA . VAL B 1 296 ? 16.594 33.469 10.805 1 94.31 296 VAL B CA 1
ATOM 6078 C C . VAL B 1 296 ? 17.047 32 10.828 1 94.31 296 VAL B C 1
ATOM 6080 O O . VAL B 1 296 ? 17.719 31.531 9.906 1 94.31 296 VAL B O 1
ATOM 6083 N N . LYS B 1 297 ? 16.719 31.375 11.922 1 94.56 297 LYS B N 1
ATOM 6084 C CA . LYS B 1 297 ? 16.906 29.922 12.039 1 94.56 297 LYS B CA 1
ATOM 6085 C C . LYS B 1 297 ? 15.664 29.172 11.57 1 94.56 297 LYS B C 1
ATOM 6087 O O . LYS B 1 297 ? 14.555 29.422 12.055 1 94.56 297 LYS B O 1
ATOM 6092 N N . ILE B 1 298 ? 15.891 28.23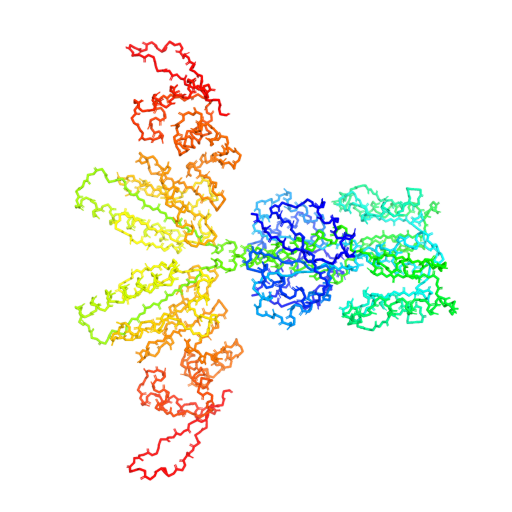4 10.625 1 96.12 298 ILE B N 1
ATOM 6093 C CA . ILE B 1 298 ? 14.758 27.484 10.094 1 96.12 298 ILE B CA 1
ATOM 6094 C C . ILE B 1 298 ? 14.969 26 10.328 1 96.12 298 ILE B C 1
ATOM 6096 O O . ILE B 1 298 ? 16 25.438 9.938 1 96.12 298 ILE B O 1
ATOM 6100 N N . GLY B 1 299 ? 14.023 25.391 10.984 1 96.94 299 GLY B N 1
ATOM 6101 C CA . GLY B 1 299 ? 14 23.938 11.141 1 96.94 299 GLY B CA 1
ATOM 6102 C C . GLY B 1 299 ? 12.789 23.297 10.5 1 96.94 299 GLY B C 1
ATOM 6103 O O . GLY B 1 299 ? 11.656 23.688 10.758 1 96.94 299 GLY B O 1
ATOM 6104 N N . TRP B 1 300 ? 13.062 22.344 9.625 1 96.06 300 TRP B N 1
ATOM 6105 C CA . TRP B 1 300 ? 11.984 21.547 9.055 1 96.06 300 TRP B CA 1
ATOM 6106 C C . TRP B 1 300 ? 11.891 20.188 9.734 1 96.06 300 TRP B C 1
ATOM 6108 O O . TRP B 1 300 ? 12.914 19.547 9.992 1 96.06 300 TRP B O 1
ATOM 6118 N N . GLY B 1 301 ? 10.641 19.828 10.047 1 95.5 301 GLY B N 1
ATOM 6119 C CA . GLY B 1 301 ? 10.422 18.562 10.719 1 95.5 301 GLY B CA 1
ATOM 6120 C C . GLY B 1 301 ? 9.445 17.656 9.984 1 95.5 301 GLY B C 1
ATOM 6121 O O . GLY B 1 301 ? 8.352 18.078 9.633 1 95.5 301 GLY B O 1
ATOM 6122 N N . ILE B 1 302 ? 9.891 16.453 9.758 1 89.5 302 ILE B N 1
ATOM 6123 C CA . ILE B 1 302 ? 9.031 15.414 9.188 1 89.5 302 ILE B CA 1
ATOM 6124 C C . ILE B 1 302 ? 8.703 14.375 10.25 1 89.5 302 ILE B C 1
ATOM 6126 O O . ILE B 1 302 ? 9.602 13.812 10.883 1 89.5 302 ILE B O 1
ATOM 6130 N N . GLY B 1 303 ? 7.461 14.227 10.516 1 79.88 303 GLY B N 1
ATOM 6131 C CA . GLY B 1 303 ? 7.039 13.258 11.508 1 79.88 303 GLY B CA 1
ATOM 6132 C C . GLY B 1 303 ? 5.891 12.383 11.039 1 79.88 303 GLY B C 1
ATOM 6133 O O . GLY B 1 303 ? 5.297 12.641 9.984 1 79.88 303 GLY B O 1
ATOM 6134 N N . LYS B 1 304 ? 5.621 11.375 11.828 1 73.12 304 LYS B N 1
ATOM 6135 C CA . LYS B 1 304 ? 4.465 10.516 11.57 1 73.12 304 LYS B CA 1
ATOM 6136 C C . LYS B 1 304 ? 3.162 11.242 11.891 1 73.12 304 LYS B C 1
ATOM 6138 O O . LYS B 1 304 ? 2.131 10.969 11.266 1 73.12 304 LYS B O 1
ATOM 6143 N N . THR B 1 305 ? 3.293 12.102 12.852 1 74.12 305 THR B N 1
ATOM 6144 C CA . THR B 1 305 ? 2.17 12.93 13.266 1 74.12 305 THR B CA 1
ATOM 6145 C C . THR B 1 305 ? 2.545 14.414 13.195 1 74.12 305 THR B C 1
ATOM 6147 O O . THR B 1 305 ? 3.725 14.758 13.102 1 74.12 305 THR B O 1
ATOM 6150 N N . LEU B 1 306 ? 1.556 15.164 13.219 1 78.12 306 LEU B N 1
ATOM 6151 C CA . LEU B 1 306 ? 1.784 16.609 13.234 1 78.12 306 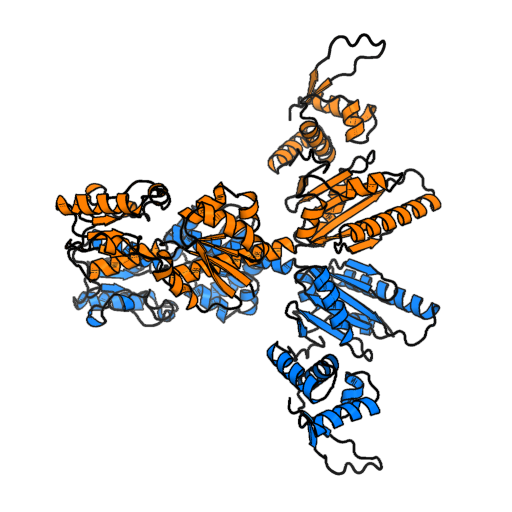LEU B CA 1
ATOM 6152 C C . LEU B 1 306 ? 2.627 17.016 14.438 1 78.12 306 LEU B C 1
ATOM 6154 O O . LEU B 1 306 ? 3.547 17.828 14.305 1 78.12 306 LEU B O 1
ATOM 6158 N N . GLN B 1 307 ? 2.332 16.406 15.547 1 77.56 307 GLN B N 1
ATOM 6159 C CA . GLN B 1 307 ? 3.066 16.734 16.766 1 77.56 307 GLN B CA 1
ATOM 6160 C C . GLN B 1 307 ? 4.539 16.359 16.641 1 77.56 307 GLN B C 1
ATOM 6162 O O . GLN B 1 307 ? 5.418 17.125 17.031 1 77.56 307 GLN B O 1
ATOM 6167 N N . GLU B 1 308 ? 4.715 15.227 16.141 1 83.06 308 GLU B N 1
ATOM 6168 C CA . GLU B 1 308 ? 6.09 14.789 15.938 1 83.06 308 GLU B CA 1
ATOM 6169 C C . GLU B 1 308 ? 6.82 15.688 14.945 1 83.06 308 GLU B C 1
ATOM 6171 O O . GLU B 1 308 ? 7.996 16 15.133 1 83.06 308 GLU B O 1
ATOM 6176 N N . ALA B 1 309 ? 6.105 16.031 13.945 1 88 309 ALA B N 1
ATOM 6177 C CA . ALA B 1 309 ? 6.695 16.922 12.953 1 88 309 ALA B CA 1
ATOM 6178 C C . ALA B 1 309 ? 7.102 18.25 13.578 1 88 309 ALA B C 1
ATOM 6180 O O . ALA B 1 309 ? 8.172 18.781 13.273 1 88 309 ALA B O 1
ATOM 6181 N N . ARG B 1 310 ? 6.305 18.781 14.406 1 87.25 310 ARG B N 1
ATOM 6182 C CA . ARG B 1 310 ? 6.586 20.047 15.078 1 87.25 310 ARG B CA 1
ATOM 6183 C C . ARG B 1 310 ? 7.805 19.922 15.984 1 87.25 310 ARG B C 1
ATOM 6185 O O . ARG B 1 310 ? 8.672 20.797 15.984 1 87.25 310 ARG B O 1
ATOM 6192 N N . ILE B 1 311 ? 7.836 18.859 16.688 1 87.88 311 ILE B N 1
ATOM 6193 C CA . ILE B 1 311 ? 8.953 18.625 17.594 1 87.88 311 ILE B CA 1
ATOM 6194 C C . ILE B 1 311 ? 10.25 18.5 16.812 1 87.88 311 ILE B C 1
ATOM 6196 O O . ILE B 1 311 ? 11.266 19.094 17.172 1 87.88 311 ILE B O 1
ATOM 6200 N N . GLN B 1 312 ? 10.148 17.781 15.773 1 91.69 312 GLN B N 1
ATOM 6201 C CA . GLN B 1 312 ? 11.32 17.609 14.922 1 91.69 312 GLN B CA 1
ATOM 6202 C C . GLN B 1 312 ? 11.758 18.938 14.312 1 91.69 312 GLN B C 1
ATOM 6204 O O . GLN B 1 312 ? 12.953 19.203 14.188 1 91.69 312 GLN B O 1
ATOM 6209 N N . ALA B 1 313 ? 10.812 19.703 13.922 1 95 313 ALA B N 1
ATOM 6210 C CA . ALA B 1 313 ? 11.125 21.016 13.344 1 95 313 ALA B CA 1
ATOM 6211 C C . ALA B 1 313 ? 11.859 21.906 14.344 1 95 313 ALA B C 1
ATOM 6213 O O . ALA B 1 313 ? 12.852 22.547 14 1 95 313 ALA B O 1
ATOM 6214 N N . GLU B 1 314 ? 11.359 21.938 15.523 1 92.19 314 GLU B N 1
ATOM 6215 C CA . GLU B 1 314 ? 11.984 22.734 16.578 1 92.19 314 GLU B CA 1
ATOM 6216 C C . GLU B 1 314 ? 13.406 22.25 16.859 1 92.19 314 GLU B C 1
ATOM 6218 O O . GLU B 1 314 ? 14.328 23.062 16.984 1 92.19 314 GLU B O 1
ATOM 6223 N N . LYS B 1 315 ? 13.539 20.984 16.938 1 91.12 315 LYS B N 1
ATOM 6224 C CA . LYS B 1 315 ? 14.859 20.391 17.156 1 91.12 315 LYS B CA 1
ATOM 6225 C C . LYS B 1 315 ? 15.805 20.719 16.016 1 91.12 315 LYS B C 1
ATOM 6227 O O . LYS B 1 315 ? 16.984 21.031 16.234 1 91.12 315 LYS B O 1
ATOM 6232 N N . ALA B 1 316 ? 15.289 20.609 14.852 1 93.38 316 ALA B N 1
ATOM 6233 C CA . ALA B 1 316 ? 16.109 20.906 13.68 1 93.38 316 ALA B CA 1
ATOM 6234 C C . ALA B 1 316 ? 16.609 22.344 13.695 1 93.38 316 ALA B C 1
ATOM 6236 O O . ALA B 1 316 ? 17.75 22.609 13.32 1 93.38 316 ALA B O 1
ATOM 6237 N N . ALA B 1 317 ? 15.82 23.266 14.125 1 93 317 ALA B N 1
ATOM 6238 C CA . ALA B 1 317 ? 16.172 24.672 14.164 1 93 317 ALA B CA 1
ATOM 6239 C C . ALA B 1 317 ? 17.344 24.922 15.117 1 93 317 ALA B C 1
ATOM 6241 O O . ALA B 1 317 ? 18.125 25.859 14.922 1 93 317 ALA B O 1
ATOM 6242 N N . THR B 1 318 ? 17.469 24.078 16.094 1 86.81 318 THR B N 1
ATOM 6243 C CA . THR B 1 318 ? 18.516 24.266 17.094 1 86.81 318 THR B CA 1
ATOM 6244 C C . THR B 1 318 ? 19.891 23.984 16.5 1 86.81 318 THR B C 1
ATOM 6246 O O . THR B 1 318 ? 20.906 24.391 17.047 1 86.81 318 THR B O 1
ATOM 6249 N N . TYR B 1 319 ? 19.938 23.344 15.422 1 84.81 319 TYR B N 1
ATOM 6250 C CA . TYR B 1 319 ? 21.219 23.031 14.781 1 84.81 319 TYR B CA 1
ATOM 6251 C C . TYR B 1 319 ? 21.75 24.219 14 1 84.81 319 TYR B C 1
ATOM 6253 O O . TYR B 1 319 ? 22.906 24.25 13.609 1 84.81 319 TYR B O 1
ATOM 6261 N N . CYS B 1 320 ? 20.844 25.156 13.812 1 86.5 320 CYS B N 1
ATOM 6262 C CA . CYS B 1 320 ? 21.281 26.375 13.125 1 86.5 320 CYS B CA 1
ATOM 6263 C C . CYS B 1 320 ? 22.203 27.203 14.008 1 86.5 320 CYS B C 1
ATOM 6265 O O . CYS B 1 320 ? 22 27.297 15.219 1 86.5 320 CYS B O 1
ATOM 6267 N N . THR B 1 321 ? 23.188 27.781 13.461 1 77.88 321 THR B N 1
ATOM 6268 C CA . THR B 1 321 ? 24.188 28.531 14.219 1 77.88 321 THR B CA 1
ATOM 6269 C C . THR B 1 321 ? 23.656 29.906 14.617 1 77.88 321 THR B C 1
ATOM 6271 O O . THR B 1 321 ? 24.047 30.453 15.648 1 77.88 321 THR B O 1
ATOM 6274 N N . GLY B 1 322 ? 22.859 30.516 13.773 1 78.62 322 GLY B N 1
ATOM 6275 C CA . GLY B 1 322 ? 22.344 31.859 14.031 1 78.62 322 GLY B CA 1
ATOM 6276 C C . GLY B 1 322 ? 23.156 32.938 13.352 1 78.62 322 GLY B C 1
ATOM 6277 O O . GLY B 1 322 ? 22.719 34.094 13.281 1 78.62 322 GLY B O 1
ATOM 6278 N N . SER B 1 323 ? 24.312 32.594 12.812 1 80.19 323 SER B N 1
ATOM 6279 C CA . SER B 1 323 ? 25.156 33.562 12.148 1 80.19 323 SER B CA 1
ATOM 6280 C C . SER B 1 323 ? 24.672 33.844 10.727 1 80.19 323 SER B C 1
ATOM 6282 O O . SER B 1 323 ? 24.969 34.906 10.156 1 80.19 323 SER B O 1
ATOM 6284 N N . LEU B 1 324 ? 24.016 32.969 10.195 1 85.56 324 LEU B N 1
ATOM 6285 C CA . LEU B 1 324 ? 23.406 33.125 8.875 1 85.56 324 LEU B CA 1
ATOM 6286 C C . LEU B 1 324 ? 22.016 32.531 8.852 1 85.56 324 LEU B C 1
ATOM 6288 O O . LEU B 1 324 ? 21.656 31.703 9.711 1 85.56 324 LEU B O 1
ATOM 6292 N N . THR B 1 325 ? 21.312 33 7.957 1 90.88 325 THR B N 1
ATOM 6293 C CA . THR B 1 325 ? 20.016 32.344 7.723 1 90.88 325 THR B CA 1
ATOM 6294 C C . THR B 1 325 ? 20.203 30.969 7.098 1 90.88 325 THR B C 1
ATOM 6296 O O . THR B 1 325 ? 20.781 30.844 6.012 1 90.88 325 THR B O 1
ATOM 6299 N N . GLU B 1 326 ? 19.859 29.984 7.84 1 91.5 326 GLU B N 1
ATOM 6300 C CA . GLU B 1 326 ? 20.062 28.625 7.359 1 91.5 326 GLU B CA 1
ATOM 6301 C C . GLU B 1 326 ? 18.938 27.703 7.801 1 91.5 326 GLU B C 1
ATOM 6303 O O . GLU B 1 326 ? 18.109 28.078 8.633 1 91.5 326 GLU B O 1
ATOM 6308 N N . ALA B 1 327 ? 18.875 26.547 7.137 1 94.31 327 ALA B N 1
ATOM 6309 C CA . ALA B 1 327 ? 17.781 25.609 7.406 1 94.31 327 ALA B CA 1
ATOM 6310 C C . ALA B 1 327 ? 18.312 24.188 7.539 1 94.31 327 ALA B C 1
ATOM 6312 O O . ALA B 1 327 ? 19.266 23.797 6.84 1 94.31 327 ALA B O 1
ATOM 6313 N N . TYR B 1 328 ? 17.719 23.484 8.508 1 94.75 328 TYR B N 1
ATOM 6314 C CA . TYR B 1 328 ? 18 22.062 8.695 1 94.75 328 TYR B CA 1
ATOM 6315 C C . TYR B 1 328 ? 16.719 21.25 8.688 1 94.75 328 TYR B C 1
ATOM 6317 O O . TYR B 1 328 ? 15.625 21.781 8.922 1 94.75 328 TYR B O 1
ATOM 6325 N N . ILE B 1 329 ? 16.859 19.938 8.359 1 94.69 329 ILE B N 1
ATOM 6326 C CA . ILE B 1 329 ? 15.734 19.016 8.352 1 94.69 329 ILE B CA 1
ATOM 6327 C C . ILE B 1 329 ? 15.992 17.891 9.352 1 94.69 329 ILE B C 1
ATOM 6329 O O . ILE B 1 329 ? 17.109 17.359 9.43 1 94.69 329 ILE B O 1
ATOM 6333 N N . LEU B 1 330 ? 15.016 17.578 10.078 1 92.88 330 LEU B N 1
ATOM 6334 C CA . LEU B 1 330 ? 15.039 16.359 10.867 1 92.88 330 LEU B CA 1
ATOM 6335 C C . LEU B 1 330 ? 13.898 15.422 10.461 1 92.88 330 LEU B C 1
ATOM 6337 O O . LEU B 1 330 ? 12.727 15.82 10.484 1 92.88 330 LEU B O 1
ATOM 6341 N N . THR B 1 331 ? 14.25 14.203 10.102 1 87.94 331 THR B N 1
ATOM 6342 C CA . THR B 1 331 ? 13.273 13.242 9.594 1 87.94 331 THR B CA 1
ATOM 6343 C C . THR B 1 331 ? 12.648 12.461 10.75 1 87.94 331 THR B C 1
ATOM 6345 O O . THR B 1 331 ? 13.062 12.594 11.898 1 87.94 331 THR B O 1
ATOM 6348 N N . LYS B 1 332 ? 11.672 11.656 10.398 1 80.38 332 LYS B N 1
ATOM 6349 C CA . LYS B 1 332 ? 10.977 10.828 11.383 1 80.38 332 LYS B CA 1
ATOM 6350 C C . LYS B 1 332 ? 11.914 9.797 12 1 80.38 332 LYS B C 1
ATOM 6352 O O . LYS B 1 332 ? 11.695 9.344 13.125 1 80.38 332 LYS B O 1
ATOM 6357 N N . GLU B 1 333 ? 12.93 9.43 11.242 1 74.06 333 GLU B N 1
ATOM 6358 C CA . GLU B 1 333 ? 13.938 8.484 11.719 1 74.06 333 GLU B CA 1
ATOM 6359 C C . GLU B 1 333 ? 15.055 9.195 12.477 1 74.06 333 GLU B C 1
ATOM 6361 O O . GLU B 1 333 ? 16.094 8.602 12.758 1 74.06 333 GLU B O 1
ATOM 6366 N N . ASN B 1 334 ? 14.883 10.461 12.656 1 77.38 334 ASN B N 1
ATOM 6367 C CA . ASN B 1 334 ? 15.836 11.289 13.383 1 77.38 334 ASN B CA 1
ATOM 6368 C C . ASN B 1 334 ? 17.125 11.484 12.586 1 77.38 334 ASN B C 1
ATOM 6370 O O . ASN B 1 334 ? 18.219 11.508 13.156 1 77.38 334 ASN B O 1
ATOM 6374 N N . GLN B 1 335 ? 16.938 11.5 11.352 1 81.56 335 GLN B N 1
ATOM 6375 C CA . GLN B 1 335 ? 18.062 11.836 10.484 1 81.56 335 GLN B CA 1
ATOM 6376 C C . GLN B 1 335 ? 18.141 13.336 10.219 1 81.56 335 GLN B C 1
ATOM 6378 O O . GLN B 1 335 ? 17.156 13.938 9.781 1 81.56 335 GLN B O 1
ATOM 6383 N N . LEU B 1 336 ? 19.312 13.844 10.5 1 86.62 336 LEU B N 1
ATOM 6384 C CA . LEU B 1 336 ? 19.5 15.273 10.289 1 86.62 336 LEU B CA 1
ATOM 6385 C C . LEU B 1 336 ? 20.047 15.547 8.891 1 86.62 336 LEU B C 1
ATOM 6387 O O . LEU B 1 336 ? 21.016 14.922 8.461 1 86.62 336 LEU B O 1
ATOM 6391 N N . ILE B 1 337 ? 19.406 16.438 8.219 1 87.31 337 ILE B N 1
ATOM 6392 C CA . ILE B 1 337 ? 19.844 16.844 6.891 1 87.31 337 ILE B CA 1
ATOM 6393 C C . ILE B 1 337 ? 20.094 18.359 6.867 1 87.31 337 ILE B C 1
ATOM 6395 O O . ILE B 1 337 ? 19.234 19.125 7.309 1 87.31 337 ILE B O 1
ATOM 6399 N N . GLY B 1 338 ? 21.219 18.781 6.289 1 86.12 338 GLY B N 1
ATOM 6400 C CA . GLY B 1 338 ? 21.484 20.219 6.168 1 86.12 338 GLY B CA 1
ATOM 6401 C C . GLY B 1 338 ? 22.953 20.578 6.375 1 86.12 338 GLY B C 1
ATOM 6402 O O . GLY B 1 338 ? 23.781 19.688 6.621 1 86.12 338 GLY B O 1
ATOM 6403 N N . PRO B 1 339 ? 23.219 21.766 6.348 1 87.5 339 PRO B N 1
ATOM 6404 C CA . PRO B 1 339 ? 22.359 22.875 5.949 1 87.5 339 PRO B CA 1
ATOM 6405 C C . PRO B 1 339 ? 21.891 22.766 4.5 1 87.5 339 PRO B C 1
ATOM 6407 O O . PRO B 1 339 ? 22.578 22.172 3.664 1 87.5 339 PRO B O 1
ATOM 6410 N N . LEU B 1 340 ? 20.688 23.297 4.25 1 89.38 340 LEU B N 1
ATOM 6411 C CA . LEU B 1 340 ? 20.078 23.188 2.93 1 89.38 340 LEU B CA 1
ATOM 6412 C C . LEU B 1 340 ? 20.547 24.312 2.021 1 89.38 340 LEU B C 1
ATOM 6414 O O . LEU B 1 340 ? 19.75 25.156 1.603 1 89.38 340 LEU B O 1
ATOM 6418 N N . ASP B 1 341 ? 21.797 24.391 1.674 1 79.38 341 ASP B N 1
ATOM 6419 C CA . ASP B 1 341 ? 22.391 25.453 0.858 1 79.38 341 ASP B CA 1
ATOM 6420 C C . ASP B 1 341 ? 22.938 24.891 -0.456 1 79.38 341 ASP B C 1
ATOM 6422 O O . ASP B 1 34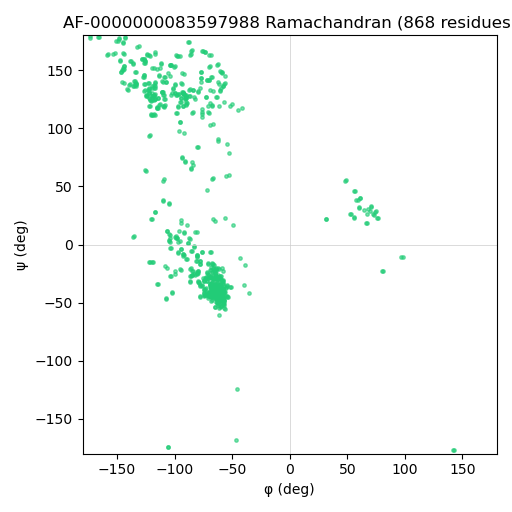1 ? 23.656 25.578 -1.177 1 79.38 341 ASP B O 1
ATOM 6426 N N . GLY B 1 342 ? 22.328 23.797 -0.922 1 64.56 342 GLY B N 1
ATOM 6427 C CA . GLY B 1 342 ? 22.781 23.188 -2.162 1 64.56 342 GLY B CA 1
ATOM 6428 C C . GLY B 1 342 ? 24 22.312 -1.983 1 64.56 342 GLY B C 1
ATOM 6429 O O . GLY B 1 342 ? 24.328 21.516 -2.859 1 64.56 342 GLY B O 1
ATOM 6430 N N . ASN B 1 343 ? 24.688 22.547 -1.004 1 54.72 343 ASN B N 1
ATOM 6431 C CA . ASN B 1 343 ? 25.859 21.719 -0.719 1 54.72 343 ASN B CA 1
ATOM 6432 C C . ASN B 1 343 ? 25.516 20.594 0.264 1 54.72 343 ASN B C 1
ATOM 6434 O O . ASN B 1 343 ? 26.406 20.031 0.905 1 54.72 343 ASN B O 1
ATOM 6438 N N . ALA B 1 344 ? 24.219 20.281 0.335 1 51.31 344 ALA B N 1
ATOM 6439 C CA . ALA B 1 344 ? 23.609 19.438 1.355 1 51.31 344 ALA B CA 1
ATOM 6440 C C . ALA B 1 344 ? 24.344 18.094 1.473 1 51.31 344 ALA B C 1
ATOM 6442 O O . ALA B 1 344 ? 24.219 17.234 0.598 1 51.31 344 ALA B O 1
ATOM 6443 N N . THR B 1 345 ? 25.453 17.938 1.74 1 46.31 345 THR B N 1
ATOM 6444 C CA . THR B 1 345 ? 26.203 16.703 1.855 1 46.31 345 THR B CA 1
ATOM 6445 C C . THR B 1 345 ? 25.625 15.805 2.943 1 46.31 345 THR B C 1
ATOM 6447 O O . THR B 1 345 ? 25.672 14.578 2.84 1 46.31 345 THR B O 1
ATOM 6450 N N . ALA B 1 346 ? 25.578 16.281 4.367 1 47.19 346 ALA B N 1
ATOM 6451 C CA . ALA B 1 346 ? 25.812 15.375 5.488 1 47.19 346 ALA B CA 1
ATOM 6452 C C . ALA B 1 346 ? 24.531 14.633 5.883 1 47.19 346 ALA B C 1
ATOM 6454 O O . ALA B 1 346 ? 23.594 15.234 6.391 1 47.19 346 ALA B O 1
ATOM 6455 N N . THR B 1 347 ? 24.031 13.734 5.168 1 50.75 347 THR B N 1
ATOM 6456 C CA . THR B 1 347 ? 23.047 12.828 5.73 1 50.75 347 THR B CA 1
ATOM 6457 C C . THR B 1 347 ? 23.656 12.008 6.867 1 50.75 347 THR B C 1
ATOM 6459 O O . THR B 1 347 ? 24.578 11.234 6.652 1 50.75 347 THR B O 1
ATOM 6462 N N . MET B 1 348 ? 23.609 12.406 8.062 1 50.59 348 MET B N 1
ATOM 6463 C CA . MET B 1 348 ? 24.047 11.57 9.18 1 50.59 348 MET B CA 1
ATOM 6464 C C . MET B 1 348 ? 23.094 10.406 9.383 1 50.59 348 MET B C 1
ATOM 6466 O O . MET B 1 348 ? 21.906 10.609 9.625 1 50.59 348 MET B O 1
ATOM 6470 N N . ASN B 1 349 ? 23.438 9.25 8.977 1 50.38 349 ASN B N 1
ATOM 6471 C CA . ASN B 1 349 ? 22.656 8.039 9.164 1 50.38 349 ASN B CA 1
ATOM 6472 C C . ASN B 1 349 ? 22.703 7.551 10.609 1 50.38 349 ASN B C 1
ATOM 6474 O O . ASN B 1 349 ? 23.484 8.07 11.414 1 50.38 349 ASN B O 1
ATOM 6478 N N . ASP B 1 350 ? 21.859 6.695 10.906 1 52.81 350 ASP B N 1
ATOM 6479 C CA . ASP B 1 350 ? 21.766 6.121 12.25 1 52.81 350 ASP B CA 1
ATOM 6480 C C . ASP B 1 350 ? 23.125 5.605 12.719 1 52.81 350 ASP B C 1
ATOM 6482 O O . ASP B 1 350 ? 23.469 5.742 13.898 1 52.81 350 ASP B O 1
ATOM 6486 N N . PHE B 1 351 ? 23.859 5.078 11.836 1 48.62 351 PHE B N 1
ATOM 6487 C CA . PHE B 1 351 ? 25.156 4.531 12.18 1 48.62 351 PHE B CA 1
ATOM 6488 C C . PHE B 1 351 ? 26.109 5.637 12.625 1 48.62 351 PHE B C 1
ATOM 6490 O O . PHE B 1 351 ? 26.828 5.488 13.609 1 48.62 351 PHE B O 1
ATOM 6497 N N . ASP B 1 352 ? 26.031 6.668 11.977 1 61.12 352 ASP B N 1
ATOM 6498 C CA . ASP B 1 352 ? 26.891 7.785 12.336 1 61.12 352 ASP B CA 1
ATOM 6499 C C . ASP B 1 352 ? 26.484 8.391 13.68 1 61.12 352 ASP B C 1
ATOM 6501 O O . ASP B 1 352 ? 27.328 8.742 14.492 1 61.12 352 ASP B O 1
ATOM 6505 N N . ASN B 1 353 ? 25.297 8.203 13.82 1 61.59 353 ASN B N 1
ATOM 6506 C CA . ASN B 1 353 ? 24.797 8.742 15.07 1 61.59 353 ASN B CA 1
ATOM 6507 C C . ASN B 1 353 ? 25.203 7.883 16.266 1 61.59 353 ASN B C 1
ATOM 6509 O O . ASN B 1 353 ? 25.516 8.406 17.328 1 61.59 353 ASN B O 1
ATOM 6513 N N . GLU B 1 354 ? 25.156 6.586 16 1 70.44 354 GLU B N 1
ATOM 6514 C CA . GLU B 1 354 ? 25.609 5.691 17.062 1 70.44 354 GLU B CA 1
ATOM 6515 C C . GLU B 1 354 ? 27.078 5.938 17.406 1 70.44 354 GLU B C 1
ATOM 6517 O O . GLU B 1 354 ? 27.453 5.922 18.578 1 70.44 354 GLU B O 1
ATOM 6522 N N . LYS B 1 355 ? 27.875 6.121 16.469 1 76.5 355 LYS B N 1
ATOM 6523 C CA . LYS B 1 355 ? 29.281 6.438 16.672 1 76.5 355 LYS B CA 1
ATOM 6524 C C . LYS B 1 355 ? 29.438 7.75 17.438 1 76.5 355 LYS B C 1
ATOM 6526 O O . LYS B 1 355 ? 30.266 7.855 18.344 1 76.5 355 LYS B O 1
ATOM 6531 N N . LEU B 1 356 ? 28.547 8.633 17.094 1 79.06 356 LEU B N 1
ATOM 6532 C CA . LEU B 1 356 ? 28.625 9.93 17.75 1 79.06 356 LEU B CA 1
ATOM 6533 C C . LEU B 1 356 ? 28.172 9.844 19.203 1 79.06 356 LEU B C 1
ATOM 6535 O O . LEU B 1 356 ? 28.719 10.539 20.062 1 79.06 356 LEU B O 1
ATOM 6539 N N . VAL B 1 357 ? 27.312 8.883 19.359 1 79.25 357 VAL B N 1
ATOM 6540 C CA . VAL B 1 357 ? 26.891 8.656 20.734 1 79.25 357 VAL B CA 1
ATOM 6541 C C . VAL B 1 357 ? 28.047 8.117 21.547 1 79.25 357 VAL B C 1
ATOM 6543 O O . VAL B 1 357 ? 28.281 8.555 22.688 1 79.25 357 VAL B O 1
ATOM 6546 N N . LYS B 1 358 ? 28.781 7.191 21 1 82.25 358 LYS B N 1
ATOM 6547 C CA . LYS B 1 358 ? 29.953 6.648 21.672 1 82.25 358 LYS B CA 1
ATOM 6548 C C . LYS B 1 358 ? 31 7.734 21.906 1 82.25 358 LYS B C 1
ATOM 6550 O O . LYS B 1 358 ? 31.609 7.809 22.984 1 82.25 358 LYS B O 1
ATOM 6555 N N . ILE B 1 359 ? 31.188 8.617 21 1 83.25 359 ILE B N 1
ATOM 6556 C CA . ILE B 1 359 ? 32.156 9.711 21.109 1 83.25 359 ILE B CA 1
ATOM 6557 C C . ILE B 1 359 ? 31.688 10.68 22.203 1 83.25 359 ILE B C 1
ATOM 6559 O O . ILE B 1 359 ? 32.5 11.172 22.984 1 83.25 359 ILE B O 1
ATOM 6563 N N . ALA B 1 360 ? 30.469 10.82 22.234 1 84.69 360 ALA B N 1
ATOM 6564 C CA . ALA B 1 360 ? 29.906 11.719 23.25 1 84.69 360 ALA B CA 1
ATOM 6565 C C . ALA B 1 360 ? 30.172 11.188 24.656 1 84.69 360 ALA B C 1
ATOM 6567 O O . ALA B 1 360 ? 30.547 11.953 25.547 1 84.69 360 ALA B O 1
ATOM 6568 N N . GLU B 1 361 ? 30.062 9.938 24.75 1 84.94 361 GLU B N 1
ATOM 6569 C CA . GLU B 1 361 ? 30.312 9.289 26.047 1 84.94 361 GLU B CA 1
ATOM 6570 C C . GLU B 1 361 ? 31.797 9.375 26.406 1 84.94 361 GLU B C 1
ATOM 6572 O O . GLU B 1 361 ? 32.125 9.648 27.562 1 84.94 361 GLU B O 1
ATOM 6577 N N . ASP B 1 362 ? 32.656 9.219 25.516 1 86.25 362 ASP B N 1
ATOM 6578 C CA . ASP B 1 362 ? 34.094 9.195 25.734 1 86.25 362 ASP B CA 1
ATOM 6579 C C . ASP B 1 362 ? 34.625 10.602 26 1 86.25 362 ASP B C 1
ATOM 6581 O O . ASP B 1 362 ? 35.594 10.773 26.75 1 86.25 362 ASP B O 1
ATOM 6585 N N . THR B 1 363 ? 33.969 11.625 25.406 1 85.44 363 THR B N 1
ATOM 6586 C CA . THR B 1 363 ? 34.531 12.961 25.422 1 85.44 363 THR B CA 1
ATOM 6587 C C . THR B 1 363 ? 33.781 13.867 26.375 1 85.44 363 THR B C 1
ATOM 6589 O O . THR B 1 363 ? 34.25 14.938 26.75 1 85.44 363 THR B O 1
ATOM 6592 N N . ASN B 1 364 ? 32.562 13.523 26.719 1 83.06 364 ASN B N 1
ATOM 6593 C CA . ASN B 1 364 ? 31.641 14.336 27.5 1 83.06 364 ASN B CA 1
ATOM 6594 C C . ASN B 1 364 ? 31.203 15.586 26.75 1 83.06 364 ASN B C 1
ATOM 6596 O O . ASN B 1 364 ? 31 16.641 27.359 1 83.06 364 ASN B O 1
ATOM 6600 N N . ILE B 1 365 ? 31.234 15.484 25.422 1 84.06 365 ILE B N 1
ATOM 6601 C CA . ILE B 1 365 ? 30.688 16.531 24.562 1 84.06 365 ILE B CA 1
ATOM 6602 C C . ILE B 1 365 ? 29.234 16.203 24.203 1 84.06 365 ILE B C 1
ATOM 6604 O O . ILE B 1 365 ? 28.875 15.031 24.031 1 84.06 365 ILE B O 1
ATOM 6608 N N . SER B 1 366 ? 28.484 17.25 24.25 1 79.94 366 SER B N 1
ATOM 6609 C CA . SER B 1 366 ? 27.078 17.031 23.938 1 79.94 366 SER B CA 1
ATOM 6610 C C . SER B 1 366 ? 26.906 16.391 22.562 1 79.94 366 SER B C 1
ATOM 6612 O O . SER B 1 366 ? 27.609 16.75 21.609 1 79.94 366 SER B O 1
ATOM 6614 N N . LEU B 1 367 ? 26 15.453 22.5 1 78.94 367 LEU B N 1
ATOM 6615 C CA . LEU B 1 367 ? 25.703 14.781 21.25 1 78.94 367 LEU B CA 1
ATOM 6616 C C . LEU B 1 367 ? 25.344 15.789 20.156 1 78.94 367 LEU B C 1
ATOM 6618 O O . LEU B 1 367 ? 25.781 15.641 19 1 78.94 367 LEU B O 1
ATOM 6622 N N . LEU B 1 368 ? 24.719 16.766 20.562 1 72.31 368 LEU B N 1
ATOM 6623 C CA . LEU B 1 368 ? 24.328 17.812 19.625 1 72.31 368 LEU B CA 1
ATOM 6624 C C . LEU B 1 368 ? 25.547 18.484 19.016 1 72.31 368 LEU B C 1
ATOM 6626 O O . LEU B 1 368 ? 25.594 18.734 17.797 1 72.31 368 LEU B O 1
ATOM 6630 N N . HIS B 1 369 ? 26.484 18.828 19.812 1 76.19 369 HIS B N 1
ATOM 6631 C CA . HIS B 1 369 ? 27.719 19.453 19.328 1 76.19 369 HIS B CA 1
ATOM 6632 C C . HIS B 1 369 ? 28.484 18.516 18.391 1 76.19 369 HIS B C 1
ATOM 6634 O O . HIS B 1 369 ? 28.969 18.953 17.344 1 76.19 369 HIS B O 1
ATOM 6640 N N . LEU B 1 370 ? 28.531 17.312 18.781 1 80.56 370 LEU B N 1
ATOM 6641 C CA . LEU B 1 370 ? 29.25 16.344 17.969 1 80.56 370 LEU B CA 1
ATOM 6642 C C . LEU B 1 370 ? 28.562 16.172 16.609 1 80.56 370 LEU B C 1
ATOM 6644 O O . LEU B 1 370 ? 29.234 16.062 15.578 1 80.56 370 LEU B O 1
ATOM 6648 N N . GLN B 1 371 ? 27.328 16.125 16.688 1 73.62 371 GLN B N 1
ATOM 6649 C CA . GLN B 1 371 ? 26.578 16 15.445 1 73.62 371 GLN B CA 1
ATOM 6650 C C . GLN B 1 371 ? 26.812 17.203 14.539 1 73.62 371 GLN B C 1
ATOM 6652 O O . GLN B 1 371 ? 26.969 17.062 13.328 1 73.62 371 GLN B O 1
ATOM 6657 N N . LYS B 1 372 ? 26.891 18.328 15.117 1 71.62 372 LYS B N 1
ATOM 6658 C CA . LYS B 1 372 ? 27.172 19.547 14.359 1 71.62 372 LYS B CA 1
ATOM 6659 C C . LYS B 1 372 ? 28.594 19.5 13.781 1 71.62 372 LYS B C 1
ATOM 6661 O O . LYS B 1 372 ? 28.812 19.906 12.641 1 71.62 372 LYS B O 1
ATOM 6666 N N . ILE B 1 373 ? 29.438 19.078 14.555 1 74.88 373 ILE B N 1
ATOM 6667 C CA . ILE B 1 373 ? 30.828 18.953 14.125 1 74.88 373 ILE B CA 1
ATOM 6668 C C . ILE B 1 373 ? 30.938 17.969 12.961 1 74.88 373 ILE B C 1
ATOM 6670 O O . ILE B 1 373 ? 31.578 18.266 11.953 1 74.88 373 ILE B O 1
ATOM 6674 N N . TYR B 1 374 ? 30.266 16.906 13.203 1 71.69 374 TYR B N 1
ATOM 6675 C CA . TYR B 1 374 ? 30.25 15.883 12.156 1 71.69 374 TYR B CA 1
ATOM 6676 C C . TYR B 1 374 ? 29.703 16.453 10.852 1 71.69 374 TYR B C 1
ATOM 6678 O O . TYR B 1 374 ? 30.266 16.234 9.781 1 71.69 374 TYR B O 1
ATOM 6686 N N . SER B 1 375 ? 28.719 17.016 10.992 1 64.69 375 SER B N 1
ATOM 6687 C CA . SER B 1 375 ? 28.094 17.625 9.828 1 64.69 375 SER B CA 1
ATOM 6688 C C . SER B 1 375 ? 29.031 18.625 9.156 1 64.69 375 SER B C 1
ATOM 6690 O O . SER B 1 375 ? 29.078 18.719 7.93 1 64.69 375 SER B O 1
ATOM 6692 N N . LEU B 1 376 ? 29.734 19.375 9.938 1 63.84 376 LEU B N 1
ATOM 6693 C CA . LEU B 1 376 ? 30.688 20.359 9.438 1 63.84 376 LEU B CA 1
ATOM 6694 C C . LEU B 1 376 ? 31.812 19.688 8.664 1 63.84 376 LEU B C 1
ATOM 6696 O O . LEU B 1 376 ? 32.219 20.156 7.609 1 63.84 376 LEU B O 1
ATOM 6700 N N . VAL B 1 377 ? 32.25 18.656 9.188 1 63.56 377 VAL B N 1
ATOM 6701 C CA . VAL B 1 377 ? 33.344 17.922 8.547 1 63.56 377 VAL B CA 1
ATOM 6702 C C . VAL B 1 377 ? 32.875 17.391 7.191 1 63.56 377 VAL B C 1
ATOM 6704 O O . VAL B 1 377 ? 33.625 17.453 6.211 1 63.56 377 VAL B O 1
ATOM 6707 N N . TYR B 1 378 ? 31.781 16.891 7.25 1 55.06 378 TYR B N 1
ATOM 6708 C CA . TYR B 1 378 ? 31.25 16.359 6.004 1 55.06 378 TYR B CA 1
ATOM 6709 C C . TYR B 1 378 ? 30.984 17.484 5.004 1 55.06 378 TYR B C 1
ATOM 6711 O O . TYR B 1 378 ? 31.188 17.312 3.801 1 55.06 378 TYR B O 1
ATOM 6719 N N . LYS B 1 379 ? 30.594 18.562 5.52 1 50.94 379 LYS B N 1
ATOM 6720 C CA . LYS B 1 379 ? 30.297 19.734 4.703 1 50.94 379 LYS B CA 1
ATOM 6721 C C . LYS B 1 379 ? 31.562 20.297 4.07 1 50.94 379 LYS B C 1
ATOM 6723 O O . LYS B 1 379 ? 31.547 20.703 2.902 1 50.94 379 LYS B O 1
ATOM 6728 N N . LEU B 1 380 ? 32.469 20.422 4.816 1 51.19 380 LEU B N 1
ATOM 6729 C CA . LEU B 1 380 ? 33.688 21.062 4.379 1 51.19 380 LEU B CA 1
ATOM 6730 C C . LEU B 1 380 ? 34.594 20.078 3.615 1 51.19 380 LEU B C 1
ATOM 6732 O O . LEU B 1 380 ? 35.562 20.469 3.008 1 51.19 380 LEU B O 1
ATOM 6736 N N . LYS B 1 381 ? 33.969 18.969 3.33 1 50.19 381 LYS B N 1
ATOM 6737 C CA . LYS B 1 381 ? 34.75 17.906 2.701 1 50.19 381 LYS B CA 1
ATOM 6738 C C . LYS B 1 381 ? 36.219 17.938 3.164 1 50.19 381 LYS B C 1
ATOM 6740 O O . LYS B 1 381 ? 37.125 17.719 2.369 1 50.19 381 LYS B O 1
ATOM 6745 N N . ARG B 1 382 ? 36.531 18.547 4.344 1 55.59 382 ARG B N 1
ATOM 6746 C CA . ARG B 1 382 ? 37.875 18.641 4.902 1 55.59 382 ARG B CA 1
ATOM 6747 C C . ARG B 1 382 ? 38 17.828 6.188 1 55.59 382 ARG B C 1
ATOM 6749 O O . ARG B 1 382 ? 37.125 17.875 7.043 1 55.59 382 ARG B O 1
ATOM 6756 N N . GLU B 1 383 ? 38.844 16.922 6.195 1 59.78 383 GLU B N 1
ATOM 6757 C CA . GLU B 1 383 ? 39.094 16.094 7.379 1 59.78 383 GLU B CA 1
ATOM 6758 C C . GLU B 1 383 ? 39.75 16.906 8.492 1 59.78 383 GLU B C 1
ATOM 6760 O O . GLU B 1 383 ? 39.938 16.422 9.609 1 59.78 383 GLU B O 1
ATOM 6765 N N . ALA B 1 384 ? 40.125 18.141 8.25 1 65.81 384 ALA B N 1
ATOM 6766 C CA . ALA B 1 384 ? 40.812 18.969 9.242 1 65.81 384 ALA B CA 1
ATOM 6767 C C . ALA B 1 384 ? 40.031 20.266 9.508 1 65.81 384 ALA B C 1
ATOM 6769 O O . ALA B 1 384 ? 39.5 20.859 8.586 1 65.81 384 ALA B O 1
ATOM 6770 N N . ILE B 1 385 ? 39.781 20.609 10.789 1 77.25 385 ILE B N 1
ATOM 6771 C CA . ILE B 1 385 ? 39 21.797 11.164 1 77.25 385 ILE B CA 1
ATOM 6772 C C . ILE B 1 385 ? 39.812 22.641 12.148 1 77.25 385 ILE B C 1
ATOM 6774 O O . ILE B 1 385 ? 40.656 22.125 12.875 1 77.25 385 ILE B O 1
ATOM 6778 N N . THR B 1 386 ? 39.688 23.984 12.039 1 79.81 386 THR B N 1
ATOM 6779 C CA . THR B 1 386 ? 40.281 24.891 13.023 1 79.81 386 THR B CA 1
ATOM 6780 C C . THR B 1 386 ? 39.219 25.297 14.062 1 79.81 386 THR B C 1
ATOM 6782 O O . THR B 1 386 ? 38.031 25.109 13.852 1 79.81 386 THR B O 1
ATOM 6785 N N . ALA B 1 387 ? 39.719 25.781 15.148 1 81.81 387 ALA B N 1
ATOM 6786 C CA . ALA B 1 387 ? 38.812 26.281 16.203 1 81.81 387 ALA B CA 1
ATOM 6787 C C . ALA B 1 387 ? 37.969 27.422 15.688 1 81.81 387 ALA B C 1
ATOM 6789 O O . ALA B 1 387 ? 36.812 27.578 16.078 1 81.81 387 ALA B O 1
ATOM 6790 N N . GLU B 1 388 ? 38.469 28.109 14.758 1 76.69 388 GLU B N 1
ATOM 6791 C CA . GLU B 1 388 ? 37.75 29.219 14.172 1 76.69 388 GLU B CA 1
ATOM 6792 C C . GLU B 1 388 ? 36.562 28.719 13.328 1 76.69 388 GLU B C 1
ATOM 6794 O O . GLU B 1 388 ? 35.438 29.234 13.445 1 76.69 388 GLU B O 1
ATOM 6799 N N . ASP B 1 389 ? 36.875 27.781 12.594 1 74.94 389 ASP B N 1
ATOM 6800 C CA . ASP B 1 389 ? 35.844 27.172 11.773 1 74.94 389 ASP B CA 1
ATOM 6801 C C . ASP B 1 389 ? 34.719 26.625 12.641 1 74.94 389 ASP B C 1
ATOM 6803 O O . ASP B 1 389 ? 33.531 26.844 12.352 1 74.94 389 ASP B O 1
ATOM 6807 N N . LEU B 1 390 ? 35.125 25.969 13.586 1 79.25 390 LEU B N 1
ATOM 6808 C CA . LEU B 1 390 ? 34.188 25.312 14.477 1 79.25 390 LEU B CA 1
ATOM 6809 C C . LEU B 1 390 ? 33.344 26.328 15.25 1 79.25 390 LEU B C 1
ATOM 6811 O O . LEU B 1 390 ? 32.156 26.141 15.445 1 79.25 390 LEU B O 1
ATOM 6815 N N . SER B 1 391 ? 34 27.438 15.688 1 79 391 SER B N 1
ATOM 6816 C CA . SER B 1 391 ? 33.312 28.469 16.438 1 79 391 SER B CA 1
ATOM 6817 C C . SER B 1 391 ? 32.188 29.094 15.625 1 79 391 SER B C 1
ATOM 6819 O O . SER B 1 391 ? 31.094 29.344 16.156 1 79 391 SER B O 1
ATOM 6821 N N . ILE B 1 392 ? 32.469 29.234 14.445 1 67.56 392 ILE B N 1
ATOM 6822 C CA . ILE B 1 392 ? 31.5 29.828 13.539 1 67.56 392 ILE B CA 1
ATOM 6823 C C . ILE B 1 392 ? 30.344 28.859 13.328 1 67.56 392 ILE B C 1
ATOM 6825 O O . ILE B 1 392 ? 29.172 29.25 13.414 1 67.56 392 ILE B O 1
ATOM 6829 N N . HIS B 1 393 ? 30.734 27.688 13.188 1 65.69 393 HIS B N 1
ATOM 6830 C CA . HIS B 1 393 ? 29.719 26.703 12.805 1 65.69 393 HIS B CA 1
ATOM 6831 C C . HIS B 1 393 ? 28.875 26.281 14 1 65.69 393 HIS B C 1
ATOM 6833 O O . HIS B 1 393 ? 27.688 26.016 13.859 1 65.69 393 HIS B O 1
ATOM 6839 N N . LEU B 1 394 ? 29.547 26.266 15.148 1 68 394 LEU B N 1
ATOM 6840 C CA . LEU B 1 394 ? 28.844 25.859 16.359 1 68 394 LEU B CA 1
ATOM 6841 C C . LEU B 1 394 ? 28.25 27.062 17.094 1 68 394 LEU B C 1
ATOM 6843 O O . LEU B 1 394 ? 27.484 26.906 18.031 1 68 394 LEU B O 1
ATOM 6847 N N . SER B 1 395 ? 28.625 28.25 16.609 1 64.5 395 SER B N 1
ATOM 6848 C CA . SER B 1 395 ? 28.234 29.516 17.234 1 64.5 395 SER B CA 1
ATOM 6849 C C . SER B 1 395 ? 28.656 29.562 18.703 1 64.5 395 SER B C 1
ATOM 6851 O O . SER B 1 395 ? 27.859 29.891 19.578 1 64.5 395 SER B O 1
ATOM 6853 N N . VAL B 1 396 ? 29.781 29.203 18.906 1 73.81 396 VAL B N 1
ATOM 6854 C CA . VAL B 1 396 ? 30.406 29.281 20.219 1 73.81 396 VAL B CA 1
ATOM 6855 C C . VAL B 1 396 ? 31.672 30.141 20.141 1 73.81 396 VAL B C 1
ATOM 6857 O O . VAL B 1 396 ? 32.094 30.531 19.062 1 73.81 396 VAL B O 1
ATOM 6860 N N . SER B 1 397 ? 32.125 30.578 21.25 1 77.25 397 SER B N 1
ATOM 6861 C CA . SER B 1 397 ? 33.375 31.328 21.266 1 77.25 397 SER B CA 1
ATOM 6862 C C . SER B 1 397 ? 34.531 30.469 20.781 1 77.25 397 SER B C 1
ATOM 6864 O O . SER B 1 397 ? 34.469 29.234 20.859 1 77.25 397 SER B O 1
ATOM 6866 N N . ILE B 1 398 ? 35.5 31.156 20.297 1 80.44 398 ILE B N 1
ATOM 6867 C CA . ILE B 1 398 ? 36.719 30.484 19.828 1 80.44 398 ILE B CA 1
ATOM 6868 C C . ILE B 1 398 ? 37.344 29.688 20.969 1 80.44 398 ILE B C 1
ATOM 6870 O O . ILE B 1 398 ? 37.875 28.594 20.766 1 80.44 398 ILE B O 1
ATOM 6874 N N . ARG B 1 399 ? 37.156 30.203 22.141 1 84 399 ARG B N 1
ATOM 6875 C CA . ARG B 1 399 ? 37.688 29.531 23.328 1 84 399 ARG B CA 1
ATOM 6876 C C . ARG B 1 399 ? 36.969 28.203 23.562 1 84 399 ARG B C 1
ATOM 6878 O O . ARG B 1 399 ? 37.594 27.188 23.828 1 84 399 ARG B O 1
ATOM 6885 N N . THR B 1 400 ? 35.719 28.188 23.391 1 84.44 400 THR B N 1
ATOM 6886 C CA . THR B 1 400 ? 34.906 26.984 23.562 1 84.44 400 THR B CA 1
ATOM 6887 C C . THR B 1 400 ? 35.219 25.969 22.453 1 84.44 400 THR B C 1
ATOM 6889 O O . THR B 1 400 ? 35.344 24.781 22.719 1 84.44 400 THR B O 1
ATOM 6892 N N . ALA B 1 401 ? 35.281 26.516 21.312 1 86.75 401 ALA B N 1
ATOM 6893 C CA . ALA B 1 401 ? 35.625 25.656 20.172 1 86.75 401 ALA B CA 1
ATOM 6894 C C . ALA B 1 401 ? 36.969 24.969 20.391 1 86.75 401 ALA B C 1
ATOM 6896 O O . ALA B 1 401 ? 37.125 23.766 20.125 1 86.75 401 ALA B O 1
ATOM 6897 N N . ASN B 1 402 ? 37.906 25.688 20.953 1 85.69 402 ASN B N 1
ATOM 6898 C CA . ASN B 1 402 ? 39.219 25.141 21.25 1 85.69 402 ASN B CA 1
ATOM 6899 C C . ASN B 1 402 ? 39.156 24.062 22.328 1 85.69 402 ASN B C 1
ATOM 6901 O O . ASN B 1 402 ? 39.844 23.047 22.25 1 85.69 402 ASN B O 1
ATOM 6905 N N . ARG B 1 403 ? 38.375 24.344 23.234 1 87.19 403 ARG B N 1
ATOM 6906 C CA . ARG B 1 403 ? 38.188 23.375 24.312 1 87.19 403 ARG B CA 1
ATOM 6907 C C . ARG B 1 403 ? 37.594 22.078 23.766 1 87.19 403 ARG B C 1
ATOM 6909 O O . ARG B 1 403 ? 38.031 20.984 24.172 1 87.19 403 ARG B O 1
ATOM 6916 N N . LEU B 1 404 ? 36.719 22.141 22.891 1 89.19 404 LEU B N 1
ATOM 6917 C CA . LEU B 1 404 ? 36.062 20.969 22.312 1 89.19 404 LEU B CA 1
ATOM 6918 C C . LEU B 1 404 ? 37.062 20.172 21.469 1 89.19 404 LEU B C 1
ATOM 6920 O O . LEU B 1 404 ? 37.125 18.938 21.609 1 89.19 404 LEU B O 1
ATOM 6924 N N . LEU B 1 405 ? 37.781 20.875 20.734 1 88.12 405 LEU B N 1
ATOM 6925 C CA . LEU B 1 405 ? 38.75 20.219 19.875 1 88.12 405 LEU B CA 1
ATOM 6926 C C . LEU B 1 405 ? 39.875 19.578 20.703 1 88.12 405 LEU B C 1
ATOM 6928 O O . LEU B 1 405 ? 40.344 18.484 20.391 1 88.12 405 LEU B O 1
ATOM 6932 N N . LYS B 1 406 ? 40.219 20.266 21.719 1 87.56 406 LYS B N 1
ATOM 6933 C CA . LYS B 1 406 ? 41.219 19.719 22.625 1 87.56 406 LYS B CA 1
ATOM 6934 C C . LYS B 1 406 ? 40.75 18.438 23.297 1 87.56 406 LYS B C 1
ATOM 6936 O O . LYS B 1 406 ? 41.5 17.484 23.438 1 87.56 406 LYS B O 1
ATOM 6941 N N . ARG B 1 407 ? 39.562 18.484 23.609 1 89.44 407 ARG B N 1
ATOM 6942 C CA . ARG B 1 407 ? 38.938 17.312 24.234 1 89.44 407 ARG B CA 1
ATOM 6943 C C . ARG B 1 407 ? 38.906 16.125 23.266 1 89.44 407 ARG B C 1
ATOM 6945 O O . ARG B 1 407 ? 39.188 14.992 23.641 1 89.44 407 ARG B O 1
ATOM 6952 N N . LEU B 1 408 ? 38.594 16.422 22.109 1 89.88 408 LEU B N 1
ATOM 6953 C CA . LEU B 1 408 ? 38.562 15.398 21.062 1 89.88 408 LEU B CA 1
ATOM 6954 C C . LEU B 1 408 ? 39.969 14.852 20.828 1 89.88 408 LEU B C 1
ATOM 6956 O O . LEU B 1 408 ? 40.156 13.648 20.609 1 89.88 408 LEU B O 1
ATOM 6960 N N . GLU B 1 409 ? 40.875 15.695 20.938 1 89.56 409 GLU B N 1
ATOM 6961 C CA . GLU B 1 409 ? 42.281 15.297 20.781 1 89.56 409 GLU B CA 1
ATOM 6962 C C . GLU B 1 409 ? 42.75 14.414 21.938 1 89.56 409 GLU B C 1
ATOM 6964 O O . GLU B 1 409 ? 43.406 13.398 21.719 1 89.56 409 GLU B O 1
ATOM 6969 N N . GLU B 1 410 ? 42.344 14.812 23.062 1 89.06 410 GLU B N 1
ATOM 6970 C CA . GLU B 1 410 ? 42.75 14.078 24.266 1 89.06 410 GLU B CA 1
ATOM 6971 C C . GLU B 1 410 ? 42.156 12.672 24.266 1 89.06 410 GLU B C 1
ATOM 6973 O O . GLU B 1 410 ? 42.719 11.75 24.844 1 89.06 410 GLU B O 1
ATOM 6978 N N . THR B 1 411 ? 41.062 12.562 23.672 1 89 411 THR B N 1
ATOM 6979 C CA . THR B 1 411 ? 40.375 11.281 23.688 1 89 411 THR B CA 1
ATOM 6980 C C . THR B 1 411 ? 40.625 10.523 22.391 1 89 411 THR B C 1
ATOM 6982 O O . THR B 1 411 ? 39.938 9.523 22.109 1 89 411 THR B O 1
ATOM 6985 N N . ASN B 1 412 ? 41.438 11.016 21.594 1 87.12 412 ASN B N 1
ATOM 6986 C CA . ASN B 1 412 ? 41.938 10.391 20.375 1 87.12 412 ASN B CA 1
ATOM 6987 C C . ASN B 1 412 ? 40.875 10.391 19.266 1 87.12 412 ASN B C 1
ATOM 6989 O O . ASN B 1 412 ? 40.844 9.484 18.438 1 87.12 412 ASN B O 1
ATOM 6993 N N . TYR B 1 413 ? 40.031 11.32 19.312 1 89 413 TYR B N 1
ATOM 6994 C CA . TYR B 1 413 ? 39.062 11.461 18.25 1 89 413 TYR B CA 1
ATOM 6995 C C . TYR B 1 413 ? 39.438 12.602 17.312 1 89 413 TYR B C 1
ATOM 6997 O O . TYR B 1 413 ? 38.75 12.867 16.328 1 89 413 TYR B O 1
ATOM 7005 N N . ALA B 1 414 ? 40.438 13.211 17.656 1 87.25 414 ALA B N 1
ATOM 7006 C CA . ALA B 1 414 ? 41 14.227 16.781 1 87.25 414 ALA B CA 1
ATOM 7007 C C . ALA B 1 414 ? 42.531 14.258 16.922 1 87.25 414 ALA B C 1
ATOM 7009 O O . ALA B 1 414 ? 43.062 13.875 17.969 1 87.25 414 ALA B O 1
ATOM 7010 N N . THR B 1 415 ? 43.25 14.578 15.875 1 87 415 THR B N 1
ATOM 7011 C CA . THR B 1 415 ? 44.688 14.727 15.867 1 87 415 THR B CA 1
ATOM 7012 C C . THR B 1 415 ? 45.094 16.125 15.422 1 87 415 THR B C 1
ATOM 7014 O O . THR B 1 415 ? 44.562 16.641 14.422 1 87 415 THR B O 1
ATOM 7017 N N . SER B 1 416 ? 45.844 16.781 16.172 1 82.31 416 SER B N 1
ATOM 7018 C CA . SER B 1 416 ? 46.312 18.094 15.805 1 82.31 416 SER B CA 1
ATOM 7019 C C . SER B 1 416 ? 47.438 18.016 14.758 1 82.31 416 SER B C 1
ATOM 7021 O O . SER B 1 416 ? 48.344 17.203 14.891 1 82.31 416 SER B O 1
ATOM 7023 N N . ILE B 1 417 ? 47.125 18.562 13.625 1 72.94 417 ILE B N 1
ATOM 7024 C CA . ILE B 1 417 ? 48.125 18.656 12.586 1 72.94 417 ILE B CA 1
ATOM 7025 C C . ILE B 1 417 ? 48.781 20.031 12.641 1 72.94 417 ILE B C 1
ATOM 7027 O O . ILE B 1 417 ? 48.094 21.047 12.672 1 72.94 417 ILE B O 1
ATOM 7031 N N . THR B 1 418 ? 49.75 20.188 13.164 1 60.03 418 THR B N 1
ATOM 7032 C CA . THR B 1 418 ? 50.5 21.438 13.211 1 60.03 418 THR B CA 1
ATOM 7033 C C . THR B 1 418 ? 50.781 21.969 11.805 1 60.03 418 THR B C 1
ATOM 7035 O O . THR B 1 418 ? 51.344 21.266 10.969 1 60.03 418 THR B O 1
ATOM 7038 N N . ASN B 1 419 ? 49.938 22.656 11.281 1 51.88 419 ASN B N 1
ATOM 7039 C CA . ASN B 1 419 ? 50.406 23.312 10.055 1 51.88 419 ASN B CA 1
ATOM 7040 C C . ASN B 1 419 ? 51.594 24.219 10.312 1 51.88 419 ASN B C 1
ATOM 7042 O O . ASN B 1 419 ? 51.656 24.906 11.328 1 51.88 419 ASN B O 1
ATOM 7046 N N . LYS B 1 420 ? 52.688 24.109 9.383 1 46.44 420 LYS B N 1
ATOM 7047 C CA . LYS B 1 420 ? 53.906 24.938 9.328 1 46.44 420 LYS B CA 1
ATOM 7048 C C . LYS B 1 420 ? 53.531 26.422 9.469 1 46.44 420 LYS B C 1
ATOM 7050 O O . LYS B 1 420 ? 54.094 27.125 10.32 1 46.44 420 LYS B O 1
ATOM 7055 N N . VAL B 1 421 ? 54 27.266 8.391 1 41.59 421 VAL B N 1
ATOM 7056 C CA . VAL B 1 421 ? 54.656 28.547 8.188 1 41.59 421 VAL B CA 1
ATOM 7057 C C . VAL B 1 421 ? 53.625 29.656 8.086 1 41.59 421 VAL B C 1
ATOM 7059 O O . VAL B 1 421 ? 53.344 30.156 6.992 1 41.59 421 VAL B O 1
ATOM 7062 N N . THR B 1 422 ? 52.469 29.641 8.414 1 41.44 422 THR B N 1
ATOM 7063 C CA . THR B 1 422 ? 52.125 30.938 7.844 1 41.44 422 THR B CA 1
ATOM 7064 C C . THR B 1 422 ? 52.938 32.062 8.508 1 41.44 422 THR B C 1
ATOM 7066 O O . THR B 1 422 ? 53.188 32 9.711 1 41.44 422 THR B O 1
ATOM 7069 N N . LYS B 1 423 ? 53.781 32.844 7.75 1 42.62 423 LYS B N 1
ATOM 7070 C CA . LYS B 1 423 ? 54.594 34.031 8 1 42.62 423 LYS B CA 1
ATOM 7071 C C . LYS B 1 423 ? 53.875 35 8.906 1 42.62 423 LYS B C 1
ATOM 7073 O O . LYS B 1 423 ? 54.375 36.094 9.172 1 42.62 423 LYS B O 1
ATOM 7078 N N . ALA B 1 424 ? 52.531 34.906 9.086 1 46.22 424 ALA B N 1
ATOM 7079 C CA . ALA B 1 424 ? 52 36.094 9.766 1 46.22 424 ALA B CA 1
ATOM 7080 C C . ALA B 1 424 ? 52.281 36.062 11.266 1 46.22 424 ALA B C 1
ATOM 7082 O O . ALA B 1 424 ? 52.375 34.969 11.844 1 46.22 424 ALA B O 1
ATOM 7083 N N . LYS B 1 425 ? 52.719 37.062 11.898 1 48.25 425 LYS B N 1
ATOM 7084 C CA . LYS B 1 425 ? 53.125 37.438 13.242 1 48.25 425 LYS B CA 1
ATOM 7085 C C . LYS B 1 425 ? 52.094 37.031 14.281 1 48.25 425 LYS B C 1
ATOM 7087 O O . LYS B 1 425 ? 52.188 37.375 15.453 1 48.25 425 LYS B O 1
ATOM 7092 N N . GLY B 1 426 ? 51.031 36.031 13.969 1 50.12 426 GLY B N 1
ATOM 7093 C CA . GLY B 1 426 ? 50.125 35.625 15 1 50.12 426 GLY B CA 1
ATOM 7094 C C . GLY B 1 426 ? 50.281 34.156 15.422 1 50.12 426 GLY B C 1
ATOM 7095 O O . GLY B 1 426 ? 51 33.406 14.758 1 50.12 426 GLY B O 1
ATOM 7096 N N . ARG B 1 427 ? 49.969 33.688 16.703 1 53.72 427 ARG B N 1
ATOM 7097 C CA . ARG B 1 427 ? 50 32.312 17.219 1 53.72 427 ARG B CA 1
ATOM 7098 C C . ARG B 1 427 ? 49.438 31.328 16.203 1 53.72 427 ARG B C 1
ATOM 7100 O O . ARG B 1 427 ? 48.375 31.562 15.625 1 53.72 427 ARG B O 1
ATOM 7107 N N . PRO B 1 428 ? 50.156 30.453 15.758 1 58.5 428 PRO B N 1
ATOM 7108 C CA . PRO B 1 428 ? 49.719 29.484 14.75 1 58.5 428 PRO B CA 1
ATOM 7109 C C . PRO B 1 428 ? 48.406 28.781 15.133 1 58.5 428 PRO B C 1
ATOM 7111 O O . PRO B 1 428 ? 48.25 28.391 16.297 1 58.5 428 PRO B O 1
ATOM 7114 N N . SER B 1 429 ? 47.438 28.875 14.461 1 65.06 429 SER B N 1
ATOM 7115 C CA . SER B 1 429 ? 46.156 28.172 14.695 1 65.06 429 SER B CA 1
ATOM 7116 C C . SER B 1 429 ? 46.312 26.688 14.43 1 65.06 429 SER B C 1
ATOM 7118 O O . SER B 1 429 ? 46.844 26.281 13.398 1 65.06 429 SER B O 1
ATOM 7120 N N . LYS B 1 430 ? 46.031 25.859 15.445 1 76.5 430 LYS B N 1
ATOM 7121 C CA . LYS B 1 430 ? 46.094 24.406 15.305 1 76.5 430 LYS B CA 1
ATOM 7122 C C . LYS B 1 430 ? 44.969 23.906 14.391 1 76.5 430 LYS B C 1
ATOM 7124 O O . LYS B 1 430 ? 43.844 24.406 14.438 1 76.5 430 LYS B O 1
ATOM 7129 N N . ILE B 1 431 ? 45.375 23.094 13.539 1 81.5 431 ILE B N 1
ATOM 7130 C CA . ILE B 1 431 ? 44.438 22.375 12.68 1 81.5 431 ILE B CA 1
ATOM 7131 C C . ILE B 1 431 ? 44.188 20.969 13.234 1 81.5 431 ILE B C 1
ATOM 7133 O O . ILE B 1 431 ? 45.156 20.281 13.625 1 81.5 431 ILE B O 1
ATOM 7137 N N . TYR B 1 432 ? 42.906 20.641 13.367 1 85.06 432 TYR B N 1
ATOM 7138 C CA . TYR B 1 432 ? 42.531 19.344 13.914 1 85.06 432 TYR B CA 1
ATOM 7139 C C . TYR B 1 432 ? 41.969 18.438 12.828 1 85.06 432 TYR B C 1
ATOM 7141 O O . TYR B 1 432 ? 41.094 18.844 12.07 1 85.06 432 TYR B O 1
ATOM 7149 N N . GLN B 1 433 ? 42.562 17.281 12.711 1 83.69 433 GLN B N 1
ATOM 7150 C CA . GLN B 1 433 ? 41.969 16.219 11.914 1 83.69 433 GLN B CA 1
ATOM 7151 C C . GLN B 1 433 ? 41.062 15.344 12.766 1 83.69 433 GLN B C 1
ATOM 7153 O O . GLN B 1 433 ? 41.469 14.805 13.781 1 83.69 433 GLN B O 1
ATOM 7158 N N . LEU B 1 434 ? 39.844 15.266 12.344 1 81.88 434 LEU B N 1
ATOM 7159 C CA . LEU B 1 434 ? 38.875 14.492 13.117 1 81.88 434 LEU B CA 1
ATOM 7160 C C . LEU B 1 434 ? 38.875 13.023 12.711 1 81.88 434 LEU B C 1
ATOM 7162 O O . LEU B 1 434 ? 39.031 12.703 11.531 1 81.88 434 LEU B O 1
ATOM 7166 N N . ASN B 1 435 ? 38.906 12.195 13.695 1 80.06 435 ASN B N 1
ATOM 7167 C CA . ASN B 1 435 ? 38.906 10.742 13.516 1 80.06 435 ASN B CA 1
ATOM 7168 C C . ASN B 1 435 ? 37.594 10.117 13.938 1 80.06 435 ASN B C 1
ATOM 7170 O O . ASN B 1 435 ? 37.531 9.344 14.898 1 80.06 435 ASN B O 1
ATOM 7174 N N . PHE B 1 436 ? 36.625 10.617 13.328 1 76 436 PHE B N 1
ATOM 7175 C CA . PHE B 1 436 ? 35.312 10.047 13.648 1 76 436 PHE B CA 1
ATOM 7176 C C . PHE B 1 436 ? 35.125 8.695 12.977 1 76 436 PHE B C 1
ATOM 7178 O O . PHE B 1 436 ? 35.656 8.453 11.891 1 76 436 PHE B O 1
#

Nearest PDB structures (foldseek):
  6kja-assembly1_C-2  TM=3.590E-01  e=2.542E-02  Escherichia coli K-12
  4am8-assembly2_F  TM=3.711E-01  e=3.631E-02  Enterococcus faecalis
  7np0-assembly1_A  TM=3.344E-01  e=1.058E-01  Mycobacterium tuberculosis H37Rv
  7nnf-assembly2_E  TM=3.303E-01  e=8.342E-02  Mycobacterium tuberculosis H37Rv
  6jl6-assembly1_C  TM=3.160E-01  e=1.283E+00  Trypanosoma cruzi

Secondary structure (DSSP, 8-state):
-EEEEEEE-TTTHHHHGGGGG---TTEEEEEEE-SSHHHHHHHHHHHTTT-SEEEESSHHHHHHHHHH-HHHHTTS-EEE----HHHHHHHHHHHHHH-TT--GGGEEETT--GGGGGGGGGGTS-GGGPPEES-SSGGGGGSTTHHHHHHHHHHHHHHTT--SEEEES-GGGGGG-TTS---EEE----HHHHHHHHHHHHHHHHHHHHHHT-EEEEEEEE---S--HHHHHHHHHHHHHHHHHHHHHHT---EEEE-SS-EEEEEEHHHHHHHTTTTTB-HHHHHHHHH-SS-EEEEEEE-SSHHHHHHHHHHHHTT--SSS-EEEEE-TT--EE---BS----B--HHHHHHHHHHHHHHT--HHHHHHHHHHHHHHT-SEEEHHHHHHHHT--HHHHHHHHHHHHHTTSEEEE------SSS-PPPEEEE--/-EEEEEEE-TTTHHHHGGGGG---TTEEEEEEE-SSHHHHHHHHHHHTTT-SEEEESSHHHHHHHHHH-HHHHTTS-EEE----HHHHHHHHHHHHHH-TT--GGGEEETT--GGGGGGGGGGTS-GGGPPEES-SSGGGGGSTTHHHHHHHHHHHHHHTT--SEEEES-GGGGGG-TTS---EEE----HHHHHHHHHHHHHHHHHHHHHHT-EEEEEEEE---S--HHHHHHHHHHHHHHHHHHHHHHT---EEEE-SS-EEEEEEHHHHHHHTTTTTB-HHHHHHHHH-SS-EEEEEEE-SSHHHHHHHHHHHHTT--SSS-EEEEE-TT--EE---BS----B--HHHHHHHHHHHHHHT--HHHHHHHHHHHHHHT-SEEEHHHHHHHHT--HHHHHHHHHHHHHTTSEEEE------SSS-PPPEEEE--

Organism: NCBI:txid1368476

Sequence (872 aa):
MYNVCVFSTKYSYRWLKNCETIQIDNINLQIFFYENLVDLEMAFLEKVKTFDGVIFSGQIPYLHIQRNLPDHFSKVPCAYFDISERDFYFKIAEIQYKYPDFSFKHCIIDFLYKENNYFRLKEIISPEDFPYLLGDTVEVFGHPNAYDVVYEAHSKLWEEQKIRFSLTRLTNLHSFFDDQNINLILVTPTLESMKSTILELLKEIEVADLMNSQVVAGFLEFSMSQNDPTEIEYRQIALYKAILDFNRKLGISLITYRSAIHYELITNYKDFLLITNHQEMCSLVEFLRNQLSFKVKIGWGIGKTLQEARIQAEKAATYCTGSLTEAYILTKENQLIGPLDGNATATMNDFDNEKLVKIAEDTNISLLHLQKIYSLVYKLKREAITAEDLSIHLSVSIRTANRLLKRLEETNYATSITNKVTKAKGRPSKIYQLNFMYNVCVFSTKYSYRWLKNCETIQIDNINLQIFFYENLVDLEMAFLEKVKTFDGVIFSGQIPYLHIQRNLPDHFSKVPCAYFDISERDFYFKIAEIQYKYPDFSFKHCIIDFLYKENNYFRLKEIISPEDFPYLLGDTVEVFGHPNAYDVVYEAHSKLWEEQKIRFSLTRLTNLHSFFDDQNINLILVTPTLESMKSTILELLKEIEVADLMNSQVVAGFLEFSMSQNDPTEIEYRQIALYKAILDFNRKLGISLITYRSAIHYELITNYKDFLLITNHQEMCSLVEFLRNQLSFKVKIGWGIGKTLQEARIQAEKAATYCTGSLTEAYILTKENQLIGPLDGNATATMNDFDNEKLVKIAEDTNISLLHLQKIYSLVYKLKREAITAEDLSIHLSVSIRTANRLLKRLEETNYATSITNKVTKAKGRPSKIYQLNF

InterPro domains:
  IPR036390 Winged helix DNA-binding domain superfamily [SSF46785] (372-422)

Radius of gyration: 34.7 Å; Cα contacts (8 Å, |Δi|>4): 1514; chains: 2; bounding box: 113×96×72 Å

pLDDT: mean 84.28, std 11.66, range [41.31, 97.44]

Foldseek 3Di:
DFEEEEEDAPQLCVPVVCLVVDDDPPYDYDYDYDDALVRVLVVLVVCLVPGQEYEYQDDLSVVSCCVPPVVSPVSHHYYYFDQALVLVVVVVVVCCVVPVPDFQQQEEAAPQAVVCPRSCVCVPDPPNRHHHYLDRDPCLCNDPCSLVSLLVVQVVCVVVVRHQAYEYQRRCNVVVCVPPPHHYDHGGHDSVRSVVRVVVSVVVSVVVVVQQFAKKKKKKAADDPDPPPVVQVVVLVQVVVLVVVVCVVVVADWDWDDDDGIIMTMHGNNVVCVQLVNVQAGVSQVSCQVRDPAAMQMFMAAAPDPVRNHVRRVVQSLQALNPHHFYWYQYHQRFIWDRNHNLTQDRCDPVNLVVLVVLCVLLVDDSSLSVQVSSLCRSVVHQKDFLVSSCRSNVHDSVVSVVSLVSCVVSPQKDWDPDDDPVDPDDRTTIIGGND/DFEEEEEDAPQLCVPVVCLVVDDDPPYDYDYDYDDALVRVLVVLVVCLVPGQEYEYQDDLSVVSCCVPPVVSPVSHHYYYFDQALVLVVVVVVVCCVVPVPDFQQQEEAAPQAVVCPRSCVCVPDPPNRHHHYLYRDPCLCNDPCSLVSLLVVQVVCVVVVRHQEYEYQRRCNVVVCVPPPHHYDHGGHDNVRSVVRVVVSVVVSVVVVVQQFAKKKKKKAADDPDPPPVVQVVVLVQVVVLVVVVCVVVVADWDWDDDDGIIMIMHGNNVVCVQLVNLQAGVSQVSCQVRDPAAMQMFMAAAPDPVRNHVRRVVQSLQFLRPHHFYWYQYHQRWIWDRNHNLGFDRCDPVNLVVLVVLCVLLVDDSSLSVQVSSLCRSVVHQKDFLVRSCRSNVHDSVVSVVSLVSCVVSPQKDWDQDDDPPDPDDGTTIIGGND